Protein AF-0000000085897951 (afdb_homodimer)

Foldseek 3Di:
DDPPPPPPDDPDPVVPPVVVVVVVVVVVVPVVPVPQPLLLVLLLVLLVVLLVCLQVLHALQCVVVPVLVVVLVVCCVPPNNVRSVSSVSRDRHRVSSVVSLLLLLVLLLLVVLVQQVVFQAKEKEWEWDAAPLRWIKIWMWMWTDGPLDIDIATNWIDTQDDDLAQQSNLVVVVCSCVVSVHALQRYQEYEYQCPCRQPPCCGHVVNVSCVRHVNYYYAHAVLNLLLVLLPDADPVLVVLQVLLLVLQCVQVVDPVSLQVLLVLCVVVPQPDRGAAHADSVDSLRSLRRLLRCLSCLVSSLVSCVVVVHPCNVLSVDLVSSLSSLQSNLVSVLSNVLSVVQADPLHFQVVNLVSLVVVLVVLVVCLVVLVVVDNVSSPSSVVSCVVVVDDSVVCSVVSNVRSVVSSVSSCVSPPPPVCLQCVCLVPLLDPPSCVNDDPLLVVLSVVQNPDPVLVVVCVVDDSSSSLSVCCVVRVVNSVVSNSNGNYDNRSNLVVVLVVSSNSNDDPVRPPDPCTSSSNSNGGPDGRPSVVVSVVCVVPVDD/DDDDDPPPDPPDVVVVVVVVVVVVVVVVVPVVPVPQPLLLVLLLVLLVVLLVCLQVLHALQCVVVPVLVVVLVVCCVPPNNVRSVSSVSRDRHRVSSVVSLLLLLVLLLVVVLVQQVVFQAKEKEWEWDAAPLRWIKIWMWMWTDGPLDIDIATNWIDTQDDDLAQQSNLVVVVCSCVVSVHALQRYQEYEYQCPCRQPPCCGHVVNVSCVRHVNYYYAHAVLNLLLVLLPDADPVLVVLQVLLLVLQCVQVVDPVSLQVLLVLCVVVPQPDRGAAHADSVDSLRSLRRLLRCLSCLVSSLVSCVVVVHPCNVLSVDLLSSLSSLQSNLVSVLSNVLSVVQADPLHFQVVNLVSLVVVLVVLVVCLVVLVVVDNVSRPSSVVSCVVVVDDSVSCSVVSNVRSVVSSVSSCVSPPDPVCLQCVCLVPLLDPPSCVNDDPLLVVLSVVQNPDPVLVVVPVVDDSSSSLSVCCVVRVVNSVVSNSRGNYDNRSNLVVVLVVSSNSNDDPVRPPDPCTSSSNSNGGPDGRPSVVVSVVCVVPPDD

Sequence (1082 aa):
GTPTKESGNLDERAVFSMSGKEEHLTRQSATFVRQATVPERALRASFLASFHIARAKKSHTIGEDLILPATKDIVKELLGEEAAKKIDAVQLSDNTVSRRIGDMAEDVSAQLLDQVRASEYFALQLDESTDVANAAELLVYIRFISQEMFVEEILFCKALESRTTGKEIFQVLDEYINSNGLDWSRCVGVCSDGAAAMTGKNSGVTALIKQKAPNAAFTHCMLHREALVAKRLDDELNQVLPDVIHVVNLIKARPLKHRLFAILCKEMGARFDGLLLHSNVRWLSRGAVLNRVYELRREVAEFLLSEKHQLADRFTNEAWILKLAYMADIFCHLNVLNQSMQGRDTYIVHMQDKVHAFSLKIMLWSNKLKEGITEMFQLLHQELLSSGGELDTISSLIQSHLEHLQGYFREYFPDIDSTHLNWVRNPFAPDVGSCLDLKSQEELIEMTSSWDLKMKFETLSLSNYWMYVRNDFPILAESALKFLLPFATTYLCESGFSTLKVLKTKHRARLNVESDMRVALTDIKPRLDKLCRSHQAHPSHGTPTKESGNLDERAVFSMSGKEEHLTRQSATFVRQATVPERALRASFLASFHIARAKKSHTIGEDLILPATKDIVKELLGEEAAKKIDAVQLSDNTVSRRIGDMAEDVSAQLLDQVRASEYFALQLDESTDVANAAELLVYIRFISQEMFVEEILFCKALESRTTGKEIFQVLDEYINSNGLDWSRCVGVCSDGAAAMTGKNSGVTALIKQKAPNAAFTHCMLHREALVAKRLDDELNQVLPDVIHVVNLIKARPLKHRLFAILCKEMGARFDGLLLHSNVRWLSRGAVLNRVYELRREVAEFLLSEKHQLADRFTNEAWILKLAYMADIFCHLNVLNQSMQGRDTYIVHMQDKVHAFSLKIMLWSNKLKEGITEMFQLLHQELLSSGGELDTISSLIQSHLEHLQGYFREYFPDIDSTHLNWVRNPFAPDVGSCLDLKSQEELIEMTSSWDLKMKFETLSLSNYWMYVRNDFPILAESALKFLLPFATTYLCESGFSTLKVLKTKHRARLNVESDMRVALTDIKPRLDKLCRSHQAHPSH

Radius of gyration: 38.98 Å; Cα contacts (8 Å, |Δi|>4): 1505; chains: 2; bounding box: 121×110×122 Å

Solvent-accessible surface area (backbone atoms only — not comparable to full-atom values): 57766 Å² total; per-residue (Å²): 136,83,85,81,80,85,77,76,79,75,75,72,68,69,68,62,63,58,55,55,50,50,52,47,53,56,56,64,56,54,74,71,69,72,71,72,48,69,68,54,24,22,50,51,23,29,46,52,36,27,51,43,36,30,54,64,45,50,66,47,51,43,34,57,68,38,43,49,57,32,38,34,48,36,35,28,52,69,65,30,65,71,55,23,58,60,52,70,63,41,62,31,44,43,67,52,27,49,50,43,34,42,52,39,24,51,49,33,51,53,53,48,49,53,47,52,64,71,20,79,44,34,15,31,28,42,44,74,47,68,46,84,70,36,44,37,35,38,33,32,36,34,30,32,47,51,94,74,35,83,42,77,42,71,69,50,47,44,74,46,77,58,65,81,40,13,59,51,52,38,48,55,53,50,50,50,37,57,74,68,67,48,61,50,79,32,30,40,12,40,13,30,73,57,49,62,38,42,53,27,79,78,54,3,28,52,41,56,44,37,74,60,16,71,75,34,44,78,35,62,14,48,62,52,44,52,45,55,45,68,67,64,62,52,71,78,61,51,52,52,55,57,51,50,52,49,52,42,45,62,34,62,72,36,42,63,47,36,30,48,50,22,51,50,17,54,74,70,63,46,93,57,55,72,81,55,79,75,44,94,84,44,82,54,26,61,25,52,29,39,40,48,47,60,76,39,35,66,56,50,29,52,49,27,52,75,66,67,41,80,67,27,58,48,64,71,31,65,69,52,46,46,51,47,26,41,50,21,34,54,32,43,54,49,39,52,54,51,57,68,67,51,67,77,94,55,34,48,69,61,46,49,49,54,52,48,53,50,51,50,47,48,52,51,51,49,55,37,43,75,73,68,47,46,71,90,33,53,55,32,38,51,47,36,67,70,69,63,53,63,62,74,78,48,46,65,58,52,45,51,46,48,52,48,50,49,51,40,48,48,66,67,52,53,79,58,74,48,70,75,48,36,32,66,77,38,63,76,46,82,85,37,51,75,83,47,53,70,70,46,34,53,47,46,52,57,50,59,69,33,68,67,54,53,55,45,54,75,73,39,55,73,69,49,35,42,48,67,42,28,82,85,35,46,70,55,21,49,54,39,49,54,64,50,52,26,42,36,44,44,46,66,44,53,54,47,50,55,50,46,55,60,54,36,36,88,93,36,49,82,61,76,53,40,35,48,49,45,52,41,66,42,88,66,74,56,62,59,70,62,53,50,54,53,40,70,72,50,64,83,123,135,87,87,83,87,77,80,73,84,70,75,72,68,65,65,62,61,57,55,54,50,50,50,47,52,55,56,63,54,54,74,72,68,71,74,70,50,70,68,55,24,23,49,50,22,30,46,51,37,30,51,43,35,30,54,65,43,51,66,48,52,42,35,57,68,37,42,48,56,33,37,34,48,35,35,28,51,69,65,30,65,71,56,24,58,59,53,70,64,41,60,31,43,43,68,51,28,49,51,43,35,40,53,38,24,51,48,34,50,51,52,49,49,53,46,52,64,70,21,79,43,35,15,31,28,41,44,73,48,67,48,86,69,36,44,37,34,39,32,32,35,35,30,31,47,51,93,74,34,82,42,77,41,72,69,50,49,44,74,45,78,58,64,82,41,13,60,52,53,39,48,55,52,50,51,51,37,56,75,68,67,48,61,51,79,32,32,40,12,40,12,30,73,55,47,62,38,41,52,26,80,78,54,3,27,53,42,54,45,37,75,60,17,71,74,34,43,75,34,62,12,47,62,50,44,51,45,55,46,70,66,65,62,52,70,78,61,51,52,51,54,57,52,50,53,48,53,44,45,61,33,62,71,34,41,62,46,36,30,48,51,22,50,49,17,54,76,71,64,46,94,56,54,72,82,54,81,75,42,94,83,44,81,53,26,60,25,51,30,40,41,47,47,60,76,38,35,65,56,49,28,53,50,27,52,75,67,68,40,80,66,26,57,49,64,71,31,65,69,51,46,46,51,47,26,41,48,20,34,56,31,44,53,50,39,52,54,52,58,69,67,54,65,77,94,54,35,48,68,61,46,48,49,52,52,48,51,47,50,51,47,48,52,49,52,49,54,37,42,76,73,70,48,48,73,91,33,54,55,32,36,51,46,36,67,71,70,62,52,63,62,75,78,49,46,64,58,52,45,52,47,50,52,48,50,50,50,40,47,49,66,67,52,54,78,59,74,48,71,73,48,37,32,67,76,38,63,76,46,83,83,36,51,76,82,48,55,69,69,47,34,52,47,44,52,57,51,59,68,33,68,68,54,53,56,46,53,75,72,38,55,72,69,49,35,40,49,69,41,28,83,85,35,45,69,54,22,49,54,40,48,53,64,49,52,25,42,33,45,45,47,66,44,54,54,47,49,54,50,46,54,61,53,36,35,88,94,38,49,82,61,76,55,40,36,48,50,44,53,42,67,43,88,66,75,56,62,58,70,62,54,49,54,55,40,71,72,50,64,82,124

pLDDT: mean 86.29, std 16.41, range [22.14, 98.19]

Secondary structure (DSSP, 8-state):
--------GGGGGHHHHHHHHHHHHHHHS--------HHHHHHHHHHHHHHHHHHTT--TTHIIIIIHHHHHHHHHHHH-HHHHHHHTTS---HHHHHHHHHHHHHHHHHHHHHHHHHSS-EEEEEEEEE-TTS-EEEEEEEEEEETTEEEEEEEEEEEE-S---HHHHHHHHHHHHHHTT--GGGEEEEEE---HHHH-TTTSHHHHHHHH-TTPEEEE-HHHHHHHHHH---HHHHTHHHHHHHHHHHHHSSHHHHHHHHHHHHHTT-S-S------SS-TTHHHHHHHHHHHTHHHHHHHHHHHT-GGGGGGG-HHHHHHHHHHHHHHHHHHHHHHHT-SSS--HHHHHHHHHHHHHHHHHHHHHHHTT--TTSHHHHHHHHHH---THHHHHHHHHHHHHHHHHHHHHS----GGGGHHHH-TTSTT-STTS-HHHHHHHHHHHT-HHHHHHHHHS-HHHHHHHTTTTSHHHHHHHHHHHSS-S--HHHHHHHHHHHHHS-GGGTT--HHHHHHHHH--SPP-HHHHHHHHHHS---/------GGGGGGGHHHHHHHHHHHHHHHS--------HHHHHHHHHHHHHHHHHHTT--TTHIIIIIHHHHHHHHHHHH-HHHHHHHTTS---HHHHHHHHHHHHHHHHHHHHHHHHHSS-EEEEEEEEE-TTS-EEEEEEEEEEETTEEEEEEEEEEEE-S---HHHHHHHHHHHHHHTT--GGGEEEEEE---HHHH-TTTSHHHHHHHH-TTPEEEE-HHHHHHHHHH---HHHHTHHHHHHHHHHHHHSSHHHHHHHHHHHHHTT-S-S------SS-TTHHHHHHHHHHHTHHHHHHHHHHTT-GGGGGGG-HHHHHHHHHHHHHHHHHHHHHHHT-SSS--HHHHHHHHHHHHHHHHHHHHHHHTT--TTSHHHHHHHHHH---THHHHHHHHHHHHHHHHHHHHHS----GGGGHHHH-TTSTT-STTS-HHHHHHHHHHHT-HHHHHHHHHS-HHHHHHHTTTTSHHHHHHHHHHHSS-S--HHHHHHHHHHHHHS-GGGTT--HHHHHHHHH--SPP-HHHHHHHHHHS---

Organism: NCBI:txid630221

Nearest PDB structures (foldseek):
  4d1q-assembly1_A-2  TM=6.080E-01  e=6.959E-11  Musca domestica
  8sjd-assembly1_A  TM=5.814E-01  e=1.360E-09  Musca domestica
  7m5o-assembly1_A  TM=1.680E-01  e=1.830E+00  Biggievirus Mos11
  5i6r-assembly1_A-2  TM=1.089E-01  e=6.541E+00  Homo sapiens
  4d1q-assembly1_A-2  TM=6.102E-01  e=6.130E-11  Musca domestica

InterPro domains:
  IPR012337 Ribonuclease H-like superfamily [SSF53098] (115-514)

Structure (mmCIF, N/CA/C/O backbone):
data_AF-0000000085897951-model_v1
#
loop_
_entity.id
_entity.type
_entity.pdbx_description
1 polymer 'DUF4371 domain-containing protein'
#
loop_
_atom_site.group_PDB
_atom_site.id
_atom_site.type_symbol
_atom_site.label_atom_id
_atom_site.label_alt_id
_atom_site.label_comp_id
_atom_site.label_asym_id
_atom_site.label_entity_id
_atom_site.label_seq_id
_atom_site.pdbx_PDB_ins_code
_atom_site.Cartn_x
_atom_site.Cartn_y
_atom_site.Cartn_z
_atom_site.occupancy
_atom_site.B_iso_or_equiv
_atom_site.auth_seq_id
_atom_site.auth_comp_id
_atom_site.auth_asym_id
_atom_site.auth_atom_id
_atom_site.pdbx_PDB_model_num
ATOM 1 N N . GLY A 1 1 ? 86.5 49.688 51.375 1 22.84 1 GLY A N 1
ATOM 2 C CA . GLY A 1 1 ? 85.812 50.25 50.219 1 22.84 1 GLY A CA 1
ATOM 3 C C . GLY A 1 1 ? 84.938 49.25 49.469 1 22.84 1 GLY A C 1
ATOM 4 O O . GLY A 1 1 ? 85.375 48.125 49.25 1 22.84 1 GLY A O 1
ATOM 5 N N . THR A 1 2 ? 83.562 49.219 49.625 1 26.77 2 THR A N 1
ATOM 6 C CA . THR A 1 2 ? 82.5 48.25 49.562 1 26.77 2 THR A CA 1
ATOM 7 C C . THR A 1 2 ? 82.188 47.938 48.125 1 26.77 2 THR A C 1
ATOM 9 O O . THR A 1 2 ? 81.812 48.844 47.344 1 26.77 2 THR A O 1
ATOM 12 N N . PRO A 1 3 ? 82.75 46.875 47.438 1 27.55 3 PRO A N 1
ATOM 13 C CA . PRO A 1 3 ? 82.688 46.594 46 1 27.55 3 PRO A CA 1
ATOM 14 C C . PRO A 1 3 ? 81.25 46.375 45.469 1 27.55 3 PRO A C 1
ATOM 16 O O . PRO A 1 3 ? 80.438 45.719 46.156 1 27.55 3 PRO A O 1
ATOM 19 N N . THR A 1 4 ? 80.5 47.281 44.781 1 22.14 4 THR A N 1
ATOM 20 C CA . THR A 1 4 ? 79.188 47.5 44.219 1 22.14 4 THR A CA 1
ATOM 21 C C . THR A 1 4 ? 78.875 46.562 43.062 1 22.14 4 THR A C 1
ATOM 23 O O . THR A 1 4 ? 79.5 46.75 41.969 1 22.14 4 THR A O 1
ATOM 26 N N . LYS A 1 5 ? 78.625 45.188 43.312 1 25.48 5 LYS A N 1
ATOM 27 C CA . LYS A 1 5 ? 78.562 44.094 42.344 1 25.48 5 LYS A CA 1
ATOM 28 C C . LYS A 1 5 ? 77.438 44.312 41.375 1 25.48 5 LYS A C 1
ATOM 30 O O . LYS A 1 5 ? 76.312 44.562 41.781 1 25.48 5 LYS A O 1
ATOM 35 N N . GLU A 1 6 ? 77.625 44.656 40.031 1 24.12 6 GLU A N 1
ATOM 36 C CA . GLU A 1 6 ? 76.875 45.062 38.844 1 24.12 6 GLU A CA 1
ATOM 37 C C . GLU A 1 6 ? 75.938 43.969 38.406 1 24.12 6 GLU A C 1
ATOM 39 O O . GLU A 1 6 ? 76.312 43.125 37.594 1 24.12 6 GLU A O 1
ATOM 44 N N . SER A 1 7 ? 75.25 43.156 39.25 1 27 7 SER A N 1
ATOM 45 C CA . SER A 1 7 ? 74.625 41.875 38.844 1 27 7 SER A CA 1
ATOM 46 C C . SER A 1 7 ? 73.375 42.094 37.969 1 27 7 SER A C 1
ATOM 48 O O . SER A 1 7 ? 72.625 41.156 37.719 1 27 7 SER A O 1
ATOM 50 N N . GLY A 1 8 ? 73 43.344 37.5 1 25.41 8 GLY A N 1
ATOM 51 C CA . GLY A 1 8 ? 71.625 43.531 37.219 1 25.41 8 GLY A CA 1
ATOM 52 C C . GLY A 1 8 ? 71.125 42.812 35.969 1 25.41 8 GLY A C 1
ATOM 53 O O . GLY A 1 8 ? 70 42.312 35.906 1 25.41 8 GLY A O 1
ATOM 54 N N . ASN A 1 9 ? 71.688 42.906 34.719 1 24.69 9 ASN A N 1
ATOM 55 C CA . ASN A 1 9 ? 70.938 43.188 33.5 1 24.69 9 ASN A CA 1
ATOM 56 C C . ASN A 1 9 ? 70.5 41.906 32.812 1 24.69 9 ASN A C 1
ATOM 58 O O . ASN A 1 9 ? 70.125 41.906 31.672 1 24.69 9 ASN A O 1
ATOM 62 N N . LEU A 1 10 ? 71 40.719 33.125 1 28.03 10 LEU A N 1
ATOM 63 C CA . LEU A 1 10 ? 71.062 39.781 32 1 28.03 10 LEU A CA 1
ATOM 64 C C . LEU A 1 10 ? 69.688 39.219 31.703 1 28.03 10 LEU A C 1
ATOM 66 O O . LEU A 1 10 ? 69.5 38.438 30.766 1 28.03 10 LEU A O 1
ATOM 70 N N . ASP A 1 11 ? 68.625 39.281 32.562 1 25.16 11 ASP A N 1
ATOM 71 C CA . ASP A 1 11 ? 67.625 38.219 32.562 1 25.16 11 ASP A CA 1
ATOM 72 C C . ASP A 1 11 ? 66.625 38.406 31.422 1 25.16 11 ASP A C 1
ATOM 74 O O . ASP A 1 11 ? 65.75 37.531 31.219 1 25.16 11 ASP A O 1
ATOM 78 N N . GLU A 1 12 ? 66.438 39.5 30.672 1 25.73 12 GLU A N 1
ATOM 79 C CA . GLU A 1 12 ? 65.188 39.688 29.938 1 25.73 12 GLU A CA 1
ATOM 80 C C . GLU A 1 12 ? 65.25 38.969 28.594 1 25.73 12 GLU A C 1
ATOM 82 O O . GLU A 1 12 ? 64.25 38.906 27.875 1 25.73 12 GLU A O 1
ATOM 87 N N . ARG A 1 13 ? 66.438 38.594 27.984 1 29.3 13 ARG A N 1
ATOM 88 C CA . ARG A 1 13 ? 66.438 38.188 26.594 1 29.3 13 ARG A CA 1
ATOM 89 C C . ARG A 1 13 ? 65.875 36.781 26.438 1 29.3 13 ARG A C 1
ATOM 91 O O . ARG A 1 13 ? 65.75 36.25 25.328 1 29.3 13 ARG A O 1
ATOM 98 N N . ALA A 1 14 ? 65.938 36 27.469 1 28.94 14 ALA A N 1
ATOM 99 C CA . ALA A 1 14 ? 65.688 34.594 27.219 1 28.94 14 ALA A CA 1
ATOM 100 C C . ALA A 1 14 ? 64.188 34.375 26.969 1 28.94 14 ALA A C 1
ATOM 102 O O . ALA A 1 14 ? 63.75 33.312 26.516 1 28.94 14 ALA A O 1
ATOM 103 N N . VAL A 1 15 ? 63.281 35.344 27.453 1 32.97 15 VAL A N 1
ATOM 104 C CA . VAL A 1 15 ? 61.844 35.031 27.359 1 32.97 15 VAL A CA 1
ATOM 105 C C . VAL A 1 15 ? 61.406 35.094 25.906 1 32.97 15 VAL A C 1
ATOM 107 O O . VAL A 1 15 ? 60.375 34.5 25.547 1 32.97 15 VAL A O 1
ATOM 110 N N . PHE A 1 16 ? 62.188 35.844 25.031 1 31.7 16 PHE A N 1
ATOM 111 C CA . PHE A 1 16 ? 61.562 36.062 23.734 1 31.7 16 PHE A CA 1
ATOM 112 C C . PHE A 1 16 ? 61.688 34.844 22.844 1 31.7 16 PHE A C 1
ATOM 114 O O . PHE A 1 16 ? 60.812 34.594 22 1 31.7 16 PHE A O 1
ATOM 121 N N . SER A 1 17 ? 62.844 34.094 23 1 35.22 17 SER A N 1
ATOM 122 C CA . SER A 1 17 ? 63.031 33.094 21.953 1 35.22 17 SER A CA 1
ATOM 123 C C . SER A 1 17 ? 62.062 31.938 22.109 1 35.22 17 SER A C 1
ATOM 125 O O . SER A 1 17 ? 61.844 31.172 21.172 1 35.22 17 SER A O 1
ATOM 127 N N . MET A 1 18 ? 61.656 31.672 23.391 1 34.88 18 MET A N 1
ATOM 128 C CA . MET A 1 18 ? 60.844 30.469 23.531 1 34.88 18 MET A CA 1
ATOM 129 C C . MET A 1 18 ? 59.469 30.672 22.922 1 34.88 18 MET A C 1
ATOM 131 O O . MET A 1 18 ? 58.75 29.703 22.672 1 34.88 18 MET A O 1
ATOM 135 N N . SER A 1 19 ? 59 31.922 22.766 1 38.25 19 SER A N 1
ATOM 136 C CA . SER A 1 19 ? 57.656 32.094 22.234 1 38.25 19 SER A CA 1
ATOM 137 C C . SER A 1 19 ? 57.562 31.734 20.766 1 38.25 19 SER A C 1
ATOM 139 O O . SER A 1 19 ? 56.531 31.281 20.281 1 38.25 19 SER A O 1
ATOM 141 N N . GLY A 1 20 ? 58.688 31.938 20.031 1 35.41 20 GLY A N 1
ATOM 142 C CA . GLY A 1 20 ? 58.562 31.625 18.625 1 35.41 20 GLY A CA 1
ATOM 143 C C . GLY A 1 20 ? 58.5 30.125 18.359 1 35.41 20 GLY A C 1
ATOM 144 O O . GLY A 1 20 ? 57.938 29.703 17.344 1 35.41 20 GLY A O 1
ATOM 145 N N . LYS A 1 21 ? 59.312 29.359 19.094 1 37.81 21 LYS A N 1
ATOM 146 C CA . LYS A 1 21 ? 59.281 27.922 18.844 1 37.81 21 LYS A CA 1
ATOM 147 C C . LYS A 1 21 ? 57.938 27.312 19.25 1 37.81 21 LYS A C 1
ATOM 149 O O . LYS A 1 21 ? 57.531 26.281 18.719 1 37.81 21 LYS A O 1
ATOM 154 N N . GLU A 1 22 ? 57.375 27.891 20.422 1 35.97 22 GLU A N 1
ATOM 155 C CA . GLU A 1 22 ? 56.062 27.344 20.719 1 35.97 22 GLU A CA 1
ATOM 156 C C . GLU A 1 22 ? 55.094 27.609 19.578 1 35.97 22 GLU A C 1
ATOM 158 O O . GLU A 1 22 ? 54.25 26.766 19.266 1 35.97 22 GLU A O 1
ATOM 163 N N . GLU A 1 23 ? 55.219 28.844 18.953 1 38.91 23 GLU A N 1
ATOM 164 C CA . GLU A 1 23 ? 54.312 29.062 17.828 1 38.91 23 GLU A CA 1
ATOM 165 C C . GLU A 1 23 ? 54.625 28.094 16.688 1 38.91 23 GLU A C 1
ATOM 167 O O . GLU A 1 23 ? 53.719 27.641 15.992 1 38.91 23 GLU A O 1
ATOM 172 N N . HIS A 1 24 ? 56 27.938 16.406 1 38.59 24 HIS A N 1
ATOM 173 C CA . HIS A 1 24 ? 56.281 27 15.312 1 38.59 24 HIS A CA 1
ATOM 174 C C . HIS A 1 24 ? 55.844 25.594 15.664 1 38.59 24 HIS A C 1
ATOM 176 O O . HIS A 1 24 ? 55.406 24.844 14.797 1 38.59 24 HIS A O 1
ATOM 182 N N . LEU A 1 25 ? 56.219 25.062 16.922 1 38.94 25 LEU A N 1
ATOM 183 C CA . LEU A 1 25 ? 55.719 23.719 17.234 1 38.94 25 LEU A CA 1
ATOM 184 C C . LEU A 1 25 ? 54.219 23.688 17.25 1 38.94 25 LEU A C 1
ATOM 186 O O . LEU A 1 25 ? 53.594 22.656 16.906 1 38.94 25 LEU A O 1
ATOM 190 N N . THR A 1 26 ? 53.5 24.781 17.703 1 32.53 26 THR A N 1
ATOM 191 C CA . THR A 1 26 ? 52.062 24.719 17.578 1 32.53 26 THR A CA 1
ATOM 192 C C . THR A 1 26 ? 51.656 24.703 16.109 1 32.53 26 THR A C 1
ATOM 194 O O . THR A 1 26 ? 50.562 24.25 15.773 1 32.53 26 THR A O 1
ATOM 197 N N . ARG A 1 27 ? 52.406 25.375 15.234 1 33.41 27 ARG A N 1
ATOM 198 C CA . ARG A 1 27 ? 52 25.266 13.836 1 33.41 27 ARG A CA 1
ATOM 199 C C . ARG A 1 27 ? 52.281 23.875 13.289 1 33.41 27 ARG A C 1
ATOM 201 O O . ARG A 1 27 ? 51.625 23.438 12.336 1 33.41 27 ARG A O 1
ATOM 208 N N . GLN A 1 28 ? 53.562 23.391 13.523 1 35.69 28 GLN A N 1
ATOM 209 C CA . GLN A 1 28 ? 53.719 22.031 13 1 35.69 28 GLN A CA 1
ATOM 210 C C . GLN A 1 28 ? 52.75 21.062 13.688 1 35.69 28 GLN A C 1
ATOM 212 O O . GLN A 1 28 ? 52.812 19.859 13.438 1 35.69 28 GLN A O 1
ATOM 217 N N . SER A 1 29 ? 52.25 21.266 14.922 1 34.47 29 SER A N 1
ATOM 218 C CA . SER A 1 29 ? 51.188 20.359 15.281 1 34.47 29 SER A CA 1
ATOM 219 C C . SER A 1 29 ? 50.156 20.266 14.164 1 34.47 29 SER A C 1
ATOM 221 O O . SER A 1 29 ? 49.219 21.094 14.086 1 34.47 29 SER A O 1
ATOM 223 N N . ALA A 1 30 ? 50.594 20.203 12.961 1 33.25 30 ALA A N 1
ATOM 224 C CA . ALA A 1 30 ? 49.719 19.734 11.867 1 33.25 30 ALA A CA 1
ATOM 225 C C . ALA A 1 30 ? 48.688 18.75 12.367 1 33.25 30 ALA A C 1
ATOM 227 O O . ALA A 1 30 ? 49.031 17.781 13.055 1 33.25 30 ALA A O 1
ATOM 228 N N . THR A 1 31 ? 47.5 19.234 12.602 1 36.06 31 THR A N 1
ATOM 229 C CA . THR A 1 31 ? 46.344 18.391 12.805 1 36.06 31 THR A CA 1
ATOM 230 C C . THR A 1 31 ? 46.5 17.078 12.039 1 36.06 31 THR A C 1
ATOM 232 O O . THR A 1 31 ? 46.594 17.062 10.812 1 36.06 31 THR A O 1
ATOM 235 N N . PHE A 1 32 ? 47.469 16.234 12.32 1 35.47 32 PHE A N 1
ATOM 236 C CA . PHE A 1 32 ? 47.312 14.867 11.836 1 35.47 32 PHE A CA 1
ATOM 237 C C . PHE A 1 32 ? 45.844 14.547 11.586 1 35.47 32 PHE A C 1
ATOM 239 O O . PHE A 1 32 ? 45.062 14.391 12.531 1 35.47 32 PHE A O 1
ATOM 246 N N . VAL A 1 33 ? 45.219 15.18 10.711 1 38.28 33 VAL A N 1
ATOM 247 C CA . VAL A 1 33 ? 43.938 14.68 10.25 1 38.28 33 VAL A CA 1
ATOM 248 C C . VAL A 1 33 ? 44 13.164 10.094 1 38.28 33 VAL A C 1
ATOM 250 O O . VAL A 1 33 ? 44.719 12.648 9.242 1 38.28 33 VAL A O 1
ATOM 253 N N . ARG A 1 34 ? 44.156 12.367 11.164 1 42.88 34 ARG A N 1
ATOM 254 C CA . ARG A 1 34 ? 44 10.922 11.102 1 42.88 34 ARG A CA 1
ATOM 255 C C . ARG A 1 34 ? 43.125 10.5 9.93 1 42.88 34 ARG A C 1
ATOM 257 O O . ARG A 1 34 ? 42 10.969 9.797 1 42.88 34 ARG A O 1
ATOM 264 N N . GLN A 1 35 ? 43.781 10.18 8.828 1 51 35 GLN A N 1
ATOM 265 C CA . GLN A 1 35 ? 43.062 9.602 7.707 1 51 35 GLN A CA 1
ATOM 266 C C . GLN A 1 35 ? 42.125 8.477 8.164 1 51 35 GLN A C 1
ATOM 268 O O . GLN A 1 35 ? 42.562 7.531 8.828 1 51 35 GLN A O 1
ATOM 273 N N . ALA A 1 36 ? 40.938 8.742 8.266 1 58.44 36 ALA A N 1
ATOM 274 C CA . ALA A 1 36 ? 39.938 7.75 8.672 1 58.44 36 ALA A CA 1
ATOM 275 C C . ALA A 1 36 ? 40.188 6.406 7.992 1 58.44 36 ALA A C 1
ATOM 277 O O . ALA A 1 36 ? 40.531 6.359 6.805 1 58.44 36 ALA A O 1
ATOM 278 N N . THR A 1 37 ? 40.406 5.293 8.812 1 74.06 37 THR A N 1
ATOM 279 C CA . THR A 1 37 ? 40.562 3.939 8.297 1 74.06 37 THR A CA 1
ATOM 280 C C . THR A 1 37 ? 39.344 3.521 7.48 1 74.06 37 THR A C 1
ATOM 282 O O . THR A 1 37 ? 38.312 4.188 7.523 1 74.06 37 THR A O 1
ATOM 285 N N . VAL A 1 38 ? 39.531 2.607 6.691 1 72.69 38 VAL A N 1
ATOM 286 C CA . VAL A 1 38 ? 38.5 2.09 5.809 1 72.69 38 VAL A CA 1
ATOM 287 C C . VAL A 1 38 ? 37.25 1.702 6.633 1 72.69 38 VAL A C 1
ATOM 289 O O . VAL A 1 38 ? 36.125 2.066 6.289 1 72.69 38 VAL A O 1
ATOM 292 N N . PRO A 1 39 ? 37.531 1.177 7.797 1 80.94 39 PRO A N 1
ATOM 293 C CA . PRO A 1 39 ? 36.344 0.815 8.578 1 80.94 39 PRO A CA 1
ATOM 294 C C . PRO A 1 39 ? 35.594 2.033 9.102 1 80.94 39 PRO A C 1
ATOM 296 O O . PRO A 1 39 ? 34.344 2.014 9.18 1 80.94 39 PRO A O 1
ATOM 299 N N . GLU A 1 40 ? 36.344 3.062 9.391 1 86.31 40 GLU A N 1
ATOM 300 C CA . GLU A 1 40 ? 35.719 4.277 9.875 1 86.31 40 GLU A CA 1
ATOM 301 C C . GLU A 1 40 ? 34.906 4.961 8.773 1 86.31 40 GLU A C 1
ATOM 303 O O . GLU A 1 40 ? 33.812 5.453 9.016 1 86.31 40 GLU A O 1
ATOM 308 N N . ARG A 1 41 ? 35.5 4.926 7.613 1 90.19 41 ARG A N 1
ATOM 309 C CA . ARG A 1 41 ? 34.812 5.535 6.477 1 90.19 41 ARG A CA 1
ATOM 310 C C . ARG A 1 41 ? 33.562 4.723 6.07 1 90.19 41 ARG A C 1
ATOM 312 O O . ARG A 1 41 ? 32.562 5.289 5.684 1 90.19 41 ARG A O 1
ATOM 319 N N . ALA A 1 42 ? 33.688 3.449 6.191 1 93.88 42 ALA A N 1
ATOM 320 C CA . ALA A 1 42 ? 32.594 2.568 5.879 1 93.88 42 ALA A CA 1
ATOM 321 C C . ALA A 1 42 ? 31.438 2.766 6.863 1 93.88 42 ALA A C 1
ATOM 323 O O . ALA A 1 42 ? 30.266 2.691 6.484 1 93.88 42 ALA A O 1
ATOM 324 N N . LEU A 1 43 ? 31.828 2.955 8.094 1 94.62 43 LEU A N 1
ATOM 325 C CA . LEU A 1 43 ? 30.812 3.201 9.117 1 94.62 43 LEU A CA 1
ATOM 326 C C . LEU A 1 43 ? 30.047 4.492 8.828 1 94.62 43 LEU A C 1
ATOM 328 O O . LEU A 1 43 ? 28.828 4.52 8.914 1 94.62 43 LEU A O 1
ATOM 332 N N . ARG A 1 44 ? 30.797 5.543 8.508 1 95.19 44 ARG A N 1
ATOM 333 C CA . ARG A 1 44 ? 30.172 6.82 8.18 1 95.19 44 ARG A CA 1
ATOM 334 C C . ARG A 1 44 ? 29.297 6.695 6.945 1 95.19 44 ARG A C 1
ATOM 336 O O . ARG A 1 44 ? 28.203 7.27 6.898 1 95.19 44 ARG A O 1
ATOM 343 N N . ALA A 1 45 ? 29.734 5.949 5.961 1 96.19 45 ALA A N 1
ATOM 344 C CA . ALA A 1 45 ? 28.953 5.695 4.762 1 96.19 45 ALA A CA 1
ATOM 345 C C . ALA A 1 45 ? 27.656 4.957 5.098 1 96.19 45 ALA A C 1
ATOM 347 O O . ALA A 1 45 ? 26.609 5.234 4.512 1 96.19 45 ALA A O 1
ATOM 348 N N . SER A 1 46 ? 27.75 4.027 6 1 96.88 46 SER A N 1
ATOM 349 C CA . SER A 1 46 ? 26.594 3.268 6.445 1 96.88 46 SER A CA 1
ATOM 350 C C . SER A 1 46 ? 25.547 4.18 7.09 1 96.88 46 SER A C 1
ATOM 352 O O . SER A 1 46 ? 24.344 4.039 6.836 1 96.88 46 SER A O 1
ATOM 354 N N . PHE A 1 47 ? 25.984 5.129 7.926 1 97.19 47 PHE A N 1
ATOM 355 C CA . PHE A 1 47 ? 25.094 6.09 8.562 1 97.19 47 PHE A CA 1
ATOM 356 C C . PHE A 1 47 ? 24.422 6.984 7.523 1 97.19 47 PHE A C 1
ATOM 358 O O . PHE A 1 47 ? 23.219 7.234 7.586 1 97.19 47 PHE A O 1
ATOM 365 N N . LEU A 1 48 ? 25.219 7.426 6.566 1 97.38 48 LEU A N 1
ATOM 366 C CA . LEU A 1 48 ? 24.703 8.328 5.547 1 97.38 48 LEU A CA 1
ATOM 367 C C . LEU A 1 48 ? 23.656 7.621 4.684 1 97.38 48 LEU A C 1
ATOM 369 O O . LEU A 1 48 ? 22.609 8.188 4.391 1 97.38 48 LEU A O 1
ATOM 373 N N . ALA A 1 49 ? 24 6.398 4.277 1 97.38 49 ALA A N 1
ATOM 374 C CA . ALA A 1 49 ? 23.047 5.629 3.484 1 97.38 49 ALA A CA 1
ATOM 375 C C . ALA A 1 49 ? 21.75 5.379 4.262 1 97.38 49 ALA A C 1
ATOM 377 O O . ALA A 1 49 ? 20.656 5.469 3.707 1 97.38 49 ALA A O 1
ATOM 378 N N . SER A 1 50 ? 21.906 5.055 5.52 1 97.81 50 SER A N 1
ATOM 379 C CA . SER A 1 50 ? 20.734 4.812 6.363 1 97.81 50 SER A CA 1
ATOM 380 C C . SER A 1 50 ? 19.906 6.078 6.531 1 97.81 50 SER A C 1
ATOM 382 O O . SER A 1 50 ? 18.672 6.012 6.609 1 97.81 50 SER A O 1
ATOM 384 N N . PHE A 1 51 ? 20.594 7.234 6.633 1 97.81 51 PHE A N 1
ATOM 385 C CA . PHE A 1 51 ? 19.906 8.523 6.711 1 97.81 51 PHE A CA 1
ATOM 386 C C . PHE A 1 51 ? 19.047 8.75 5.469 1 97.81 51 PHE A C 1
ATOM 388 O O . PHE A 1 51 ? 17.891 9.164 5.57 1 97.81 51 PHE A O 1
ATOM 395 N N . HIS A 1 52 ? 19.609 8.383 4.293 1 97.5 52 HIS A N 1
ATOM 396 C CA . HIS A 1 52 ? 18.875 8.523 3.039 1 97.5 52 HIS A CA 1
ATOM 397 C C . HIS A 1 52 ? 17.672 7.594 2.996 1 97.5 52 HIS A C 1
ATOM 399 O O . HIS A 1 52 ? 16.609 7.965 2.492 1 97.5 52 HIS A O 1
ATOM 405 N N . ILE A 1 53 ? 17.844 6.414 3.465 1 97.31 53 ILE A N 1
ATOM 406 C CA . ILE A 1 53 ? 16.766 5.43 3.475 1 97.31 53 ILE A CA 1
ATOM 407 C C . ILE A 1 53 ? 15.609 5.938 4.328 1 97.31 53 ILE A C 1
ATOM 409 O O . ILE A 1 53 ? 14.453 5.879 3.91 1 97.31 53 ILE A O 1
ATOM 413 N N . ALA A 1 54 ? 15.891 6.461 5.496 1 96.62 54 ALA A N 1
ATOM 414 C CA . ALA A 1 54 ? 14.867 6.984 6.395 1 96.62 54 ALA A CA 1
ATOM 415 C C . ALA A 1 54 ? 14.164 8.195 5.781 1 96.62 54 ALA A C 1
ATOM 417 O O . ALA A 1 54 ? 12.938 8.312 5.855 1 96.62 54 ALA A O 1
ATOM 418 N N . ARG A 1 55 ? 14.938 9.094 5.172 1 95.94 55 ARG A N 1
ATOM 419 C CA . ARG A 1 55 ? 14.391 10.305 4.578 1 95.94 55 ARG A CA 1
ATOM 420 C C . ARG A 1 55 ? 13.477 9.969 3.4 1 95.94 55 ARG A C 1
ATOM 422 O O . ARG A 1 55 ? 12.516 10.695 3.133 1 95.94 55 ARG A O 1
ATOM 429 N N . ALA A 1 56 ? 13.852 8.922 2.707 1 94.5 56 ALA A N 1
ATOM 430 C CA . ALA A 1 56 ? 13.055 8.492 1.558 1 94.5 56 ALA A CA 1
ATOM 431 C C . ALA A 1 56 ? 11.867 7.641 1.997 1 94.5 56 ALA A C 1
ATOM 433 O O . ALA A 1 56 ? 11.023 7.27 1.178 1 94.5 56 ALA A O 1
ATOM 434 N N . LYS A 1 57 ? 11.781 7.344 3.264 1 94.19 57 LYS A N 1
ATOM 435 C CA . LYS A 1 57 ? 10.672 6.605 3.857 1 94.19 57 LYS A CA 1
ATOM 436 C C . LYS A 1 57 ? 10.57 5.203 3.271 1 94.19 57 LYS A C 1
ATOM 438 O O . LYS A 1 57 ? 9.477 4.738 2.945 1 94.19 57 LYS A O 1
ATOM 443 N N . LYS A 1 58 ? 11.711 4.594 3.008 1 94.19 58 LYS A N 1
ATOM 444 C CA . LYS A 1 58 ? 11.727 3.244 2.451 1 94.19 58 LYS A CA 1
ATOM 445 C C . LYS A 1 58 ? 12.062 2.211 3.523 1 94.19 58 LYS A C 1
ATOM 447 O O . LYS A 1 58 ? 12.531 2.566 4.609 1 94.19 58 LYS A O 1
ATOM 452 N N . SER A 1 59 ? 11.773 0.952 3.258 1 93.94 59 SER A N 1
ATOM 453 C CA . SER A 1 59 ? 12.062 -0.134 4.188 1 93.94 59 SER A CA 1
ATOM 454 C C . SER A 1 59 ? 13.57 -0.287 4.41 1 93.94 59 SER A C 1
ATOM 456 O O . SER A 1 59 ? 14.367 0.079 3.547 1 93.94 59 SER A O 1
ATOM 458 N N . HIS A 1 60 ? 13.898 -0.874 5.527 1 95.25 60 HIS A N 1
ATOM 459 C CA . HIS A 1 60 ? 15.305 -1.034 5.902 1 95.25 60 HIS A CA 1
ATOM 460 C C . HIS A 1 60 ? 16 -2.037 4.992 1 95.25 60 HIS A C 1
ATOM 462 O O . HIS A 1 60 ? 17.219 -1.948 4.777 1 95.25 60 HIS A O 1
ATOM 468 N N . THR A 1 61 ? 15.273 -2.963 4.43 1 95 61 THR A N 1
ATOM 469 C CA . THR A 1 61 ? 15.852 -4.035 3.621 1 95 61 THR A CA 1
ATOM 470 C C . THR A 1 61 ? 16.375 -3.488 2.295 1 95 61 THR A C 1
ATOM 472 O O . THR A 1 61 ? 17.125 -4.168 1.592 1 95 61 THR A O 1
ATOM 475 N N . ILE A 1 62 ? 16.031 -2.291 1.959 1 95.81 62 ILE A N 1
ATOM 476 C CA . ILE A 1 62 ? 16.359 -1.725 0.657 1 95.81 62 ILE A CA 1
ATOM 477 C C . ILE A 1 62 ? 17.859 -1.53 0.549 1 95.81 62 ILE A C 1
ATOM 479 O O . ILE A 1 62 ? 18.422 -1.504 -0.554 1 95.81 62 ILE A O 1
ATOM 483 N N . GLY A 1 63 ? 18.531 -1.342 1.711 1 96.06 63 GLY A N 1
ATOM 484 C CA . GLY A 1 63 ? 19.969 -1.221 1.703 1 96.06 63 GLY A CA 1
ATOM 485 C C . GLY A 1 63 ? 20.672 -2.416 1.081 1 96.06 63 GLY A C 1
ATOM 486 O O . GLY A 1 63 ? 21.484 -2.264 0.168 1 96.06 63 GLY A O 1
ATOM 487 N N . GLU A 1 64 ? 20.25 -3.57 1.437 1 95.12 64 GLU A N 1
ATOM 488 C CA . GLU A 1 64 ? 20.875 -4.805 0.958 1 95.12 64 GLU A CA 1
ATOM 489 C C . GLU A 1 64 ? 20.281 -5.238 -0.377 1 95.12 64 GLU A C 1
ATOM 491 O O . GLU A 1 64 ? 20.984 -5.797 -1.225 1 95.12 64 GLU A O 1
ATOM 496 N N . ASP A 1 65 ? 19.062 -4.91 -0.541 1 94.25 65 ASP A N 1
ATOM 497 C CA . ASP A 1 65 ? 18.328 -5.457 -1.683 1 94.25 65 ASP A CA 1
ATOM 498 C C . ASP A 1 65 ? 18.562 -4.621 -2.938 1 94.25 65 ASP A C 1
ATOM 500 O O . ASP A 1 65 ? 18.484 -5.129 -4.055 1 94.25 65 ASP A O 1
ATOM 504 N N . LEU A 1 66 ? 18.828 -3.334 -2.742 1 96.5 66 LEU A N 1
ATOM 505 C CA . LEU A 1 66 ? 18.828 -2.479 -3.924 1 96.5 66 LEU A CA 1
ATOM 506 C C . LEU A 1 66 ? 20.031 -1.533 -3.904 1 96.5 66 LEU A C 1
ATOM 508 O O . LEU A 1 66 ? 20.797 -1.486 -4.863 1 96.5 66 LEU A O 1
ATOM 512 N N . ILE A 1 67 ? 20.266 -0.821 -2.801 1 97.12 67 ILE A N 1
ATOM 513 C CA . ILE A 1 67 ? 21.266 0.233 -2.766 1 97.12 67 ILE A CA 1
ATOM 514 C C . ILE A 1 67 ? 22.656 -0.373 -2.963 1 97.12 67 ILE A C 1
ATOM 516 O O . ILE A 1 67 ? 23.422 0.076 -3.82 1 97.12 67 ILE A O 1
ATOM 520 N N . LEU A 1 68 ? 23 -1.392 -2.232 1 96.69 68 LEU A N 1
ATOM 521 C CA . LEU A 1 68 ? 24.344 -1.966 -2.285 1 96.69 68 LEU A CA 1
ATOM 522 C C . LEU A 1 68 ? 24.609 -2.588 -3.65 1 96.69 68 LEU A C 1
ATOM 524 O O . LEU A 1 68 ? 25.625 -2.295 -4.281 1 96.69 68 LEU A O 1
ATOM 528 N N . PRO A 1 69 ? 23.688 -3.438 -4.129 1 96.44 69 PRO A N 1
ATOM 529 C CA . PRO A 1 69 ? 23.953 -4.012 -5.449 1 96.44 69 PRO A CA 1
ATOM 530 C C . PRO A 1 69 ? 24.047 -2.953 -6.547 1 96.44 69 PRO A C 1
ATOM 532 O O . PRO A 1 69 ? 24.906 -3.051 -7.43 1 96.44 69 PRO A O 1
ATOM 535 N N . ALA A 1 70 ? 23.203 -1.98 -6.547 1 96.94 70 ALA A N 1
ATOM 536 C CA . ALA A 1 70 ? 23.25 -0.913 -7.543 1 96.94 70 ALA A CA 1
ATOM 537 C C . ALA A 1 70 ? 24.531 -0.111 -7.434 1 96.94 70 ALA A C 1
ATOM 539 O O . ALA A 1 70 ? 25.172 0.209 -8.445 1 96.94 70 ALA A O 1
ATOM 540 N N . THR A 1 71 ? 24.891 0.21 -6.188 1 97.44 71 THR A N 1
ATOM 541 C CA . THR A 1 71 ? 26.109 0.969 -5.961 1 97.44 71 THR A CA 1
ATOM 542 C C . THR A 1 71 ? 27.328 0.187 -6.441 1 97.44 71 THR A C 1
ATOM 544 O O . THR A 1 71 ? 28.219 0.749 -7.082 1 97.44 71 THR A O 1
ATOM 547 N N . LYS A 1 72 ? 27.391 -1.05 -6.16 1 96.5 72 LYS A N 1
ATOM 548 C CA . LYS A 1 72 ? 28.5 -1.894 -6.57 1 96.5 72 LYS A CA 1
ATOM 549 C C . LYS A 1 72 ? 28.641 -1.932 -8.086 1 96.5 72 LYS A C 1
ATOM 551 O O . LYS A 1 72 ? 29.734 -1.803 -8.625 1 96.5 72 LYS A O 1
ATOM 556 N N . ASP A 1 73 ? 27.547 -2.104 -8.758 1 96.44 73 ASP A N 1
ATOM 557 C CA . ASP A 1 73 ? 27.562 -2.166 -10.211 1 96.44 73 ASP A CA 1
ATOM 558 C C . ASP A 1 73 ? 27.969 -0.826 -10.82 1 96.44 73 ASP A C 1
ATOM 560 O O . ASP A 1 73 ? 28.75 -0.786 -11.781 1 96.44 73 ASP A O 1
ATOM 564 N N . ILE A 1 74 ? 27.422 0.27 -10.258 1 96.25 74 ILE A N 1
ATOM 565 C CA . ILE A 1 74 ? 27.766 1.601 -10.75 1 96.25 74 ILE A CA 1
ATOM 566 C C . ILE A 1 74 ? 29.25 1.86 -10.578 1 96.25 74 ILE A C 1
ATOM 568 O O . ILE A 1 74 ? 29.922 2.291 -11.516 1 96.25 74 ILE A O 1
ATOM 572 N N . VAL A 1 75 ? 29.766 1.544 -9.398 1 96.31 75 VAL A N 1
ATOM 573 C CA . VAL A 1 75 ? 31.156 1.807 -9.078 1 96.31 75 VAL A CA 1
ATOM 574 C C . VAL A 1 75 ? 32.062 0.879 -9.891 1 96.31 75 VAL A C 1
ATOM 576 O O . VAL A 1 75 ? 33.125 1.289 -10.359 1 96.31 75 VAL A O 1
ATOM 579 N N . LYS A 1 76 ? 31.625 -0.336 -10.062 1 95.81 76 LYS A N 1
ATOM 580 C CA . LYS A 1 76 ? 32.406 -1.281 -10.859 1 95.81 76 LYS A CA 1
ATOM 581 C C . LYS A 1 76 ? 32.562 -0.782 -12.297 1 95.81 76 LYS A C 1
ATOM 583 O O . LYS A 1 76 ? 33.656 -0.839 -12.852 1 95.81 76 LYS A O 1
ATOM 588 N N . GLU A 1 77 ? 31.5 -0.303 -12.883 1 94.44 77 GLU A N 1
ATOM 589 C CA . GLU A 1 77 ? 31.516 0.155 -14.266 1 94.44 77 GLU A CA 1
ATOM 590 C C . GLU A 1 77 ? 32.312 1.439 -14.414 1 94.44 77 GLU A C 1
ATOM 592 O O . GLU A 1 77 ? 33.062 1.603 -15.375 1 94.44 77 GLU A O 1
ATOM 597 N N . LEU A 1 78 ? 32.25 2.354 -13.43 1 93.75 78 LEU A N 1
ATOM 598 C CA . LEU A 1 78 ? 32.844 3.676 -13.578 1 93.75 78 LEU A CA 1
ATOM 599 C C . LEU A 1 78 ? 34.25 3.697 -13.023 1 93.75 78 LEU A C 1
ATOM 601 O O . LEU A 1 78 ? 35.125 4.41 -13.547 1 93.75 78 LEU A O 1
ATOM 605 N N . LEU A 1 79 ? 34.5 2.914 -11.883 1 93.56 79 LEU A N 1
ATOM 606 C CA . LEU A 1 79 ? 35.75 3.092 -11.156 1 93.56 79 LEU A CA 1
ATOM 607 C C . LEU A 1 79 ? 36.531 1.787 -11.102 1 93.56 79 LEU A C 1
ATOM 609 O O . LEU A 1 79 ? 37.688 1.762 -10.617 1 93.56 79 LEU A O 1
ATOM 613 N N . GLY A 1 80 ? 35.969 0.728 -11.57 1 92.56 80 GLY A N 1
ATOM 614 C CA . GLY A 1 80 ? 36.719 -0.518 -11.68 1 92.56 80 GLY A CA 1
ATOM 615 C C . GLY A 1 80 ? 36.375 -1.512 -10.586 1 92.56 80 GLY A C 1
ATOM 616 O O . GLY A 1 80 ? 35.656 -1.176 -9.633 1 92.56 80 GLY A O 1
ATOM 617 N N . GLU A 1 81 ? 36.906 -2.639 -10.664 1 93.62 81 GLU A N 1
ATOM 618 C CA . GLU A 1 81 ? 36.594 -3.762 -9.789 1 93.62 81 GLU A CA 1
ATOM 619 C C . GLU A 1 81 ? 37.188 -3.555 -8.391 1 93.62 81 GLU A C 1
ATOM 621 O O . GLU A 1 81 ? 36.562 -3.951 -7.395 1 93.62 81 GLU A O 1
ATOM 626 N N . GLU A 1 82 ? 38.281 -2.986 -8.289 1 92.56 82 GLU A N 1
ATOM 627 C CA . GLU A 1 82 ? 38.938 -2.756 -6.996 1 92.56 82 GLU A CA 1
ATOM 628 C C . GLU A 1 82 ? 38.125 -1.785 -6.141 1 92.56 82 GLU A C 1
ATOM 630 O O . GLU A 1 82 ? 37.969 -1.977 -4.934 1 92.56 82 GLU A O 1
ATOM 635 N N . ALA A 1 83 ? 37.656 -0.771 -6.793 1 93.19 83 ALA A N 1
ATOM 636 C CA . ALA A 1 83 ? 36.812 0.197 -6.098 1 93.19 83 ALA A CA 1
ATOM 637 C C . ALA A 1 83 ? 35.531 -0.448 -5.633 1 93.19 83 ALA A C 1
ATOM 639 O O . ALA A 1 83 ? 35.031 -0.149 -4.543 1 93.19 83 ALA A O 1
ATOM 640 N N . ALA A 1 84 ? 35 -1.334 -6.434 1 94.44 84 ALA A N 1
ATOM 641 C CA . ALA A 1 84 ? 33.75 -2.018 -6.117 1 94.44 84 ALA A CA 1
ATOM 642 C C . ALA A 1 84 ? 33.906 -2.914 -4.891 1 94.44 84 ALA A C 1
ATOM 644 O O . ALA A 1 84 ? 32.969 -3.072 -4.102 1 94.44 84 ALA A O 1
ATOM 645 N N . LYS A 1 85 ? 35.031 -3.492 -4.715 1 93.69 85 LYS A N 1
ATOM 646 C CA . LYS A 1 85 ? 35.281 -4.355 -3.566 1 93.69 85 LYS A CA 1
ATOM 647 C C . LYS A 1 85 ? 35.281 -3.557 -2.266 1 93.69 85 LYS A C 1
ATOM 649 O O . LYS A 1 85 ? 34.875 -4.078 -1.217 1 93.69 85 LYS A O 1
ATOM 654 N N . LYS A 1 86 ? 35.656 -2.309 -2.334 1 92.06 86 LYS A N 1
ATOM 655 C CA . LYS A 1 86 ? 35.656 -1.453 -1.15 1 92.06 86 LYS A CA 1
ATOM 656 C C . LYS A 1 86 ? 34.219 -1.195 -0.664 1 92.06 86 LYS A C 1
ATOM 658 O O . LYS A 1 86 ? 34 -0.943 0.522 1 92.06 86 LYS A O 1
ATOM 663 N N . ILE A 1 87 ? 33.281 -1.277 -1.585 1 93.81 87 ILE A N 1
ATOM 664 C CA . ILE A 1 87 ? 31.875 -1.021 -1.259 1 93.81 87 ILE A CA 1
ATOM 665 C C . ILE A 1 87 ? 31.344 -2.135 -0.361 1 93.81 87 ILE A C 1
ATOM 667 O O . ILE A 1 87 ? 30.406 -1.923 0.41 1 93.81 87 ILE A O 1
ATOM 671 N N . ASP A 1 88 ? 31.953 -3.289 -0.417 1 92.44 88 ASP A N 1
ATOM 672 C CA . ASP A 1 88 ? 31.516 -4.441 0.366 1 92.44 88 ASP A CA 1
ATOM 673 C C . ASP A 1 88 ? 31.688 -4.184 1.862 1 92.44 88 ASP A C 1
ATOM 675 O O . ASP A 1 88 ? 31.062 -4.848 2.688 1 92.44 88 ASP A O 1
ATOM 679 N N . ALA A 1 89 ? 32.469 -3.23 2.203 1 92.94 89 ALA A N 1
ATOM 680 C CA . ALA A 1 89 ? 32.719 -2.918 3.607 1 92.94 89 ALA A CA 1
ATOM 681 C C . ALA A 1 89 ? 31.547 -2.17 4.227 1 92.94 89 ALA A C 1
ATOM 683 O O . ALA A 1 89 ? 31.422 -2.102 5.453 1 92.94 89 ALA A O 1
ATOM 684 N N . VAL A 1 90 ? 30.719 -1.612 3.432 1 95.25 90 VAL A N 1
ATOM 685 C CA . VAL A 1 90 ? 29.578 -0.84 3.928 1 95.25 90 VAL A CA 1
ATOM 686 C C . VAL A 1 90 ? 28.469 -1.784 4.355 1 95.25 90 VAL A C 1
ATOM 688 O O . VAL A 1 90 ? 27.953 -2.566 3.549 1 95.25 90 VAL A O 1
ATOM 691 N N . GLN A 1 91 ? 28.062 -1.745 5.566 1 95.25 91 GLN A N 1
ATOM 692 C CA . GLN A 1 91 ? 27.016 -2.615 6.082 1 95.25 91 GLN A CA 1
ATOM 693 C C . GLN A 1 91 ? 25.641 -1.947 5.977 1 95.25 91 GLN A C 1
ATOM 695 O O . GLN A 1 91 ? 25.422 -0.878 6.551 1 95.25 91 GLN A O 1
ATOM 700 N N . LEU A 1 92 ? 24.75 -2.605 5.266 1 96.75 92 LEU A N 1
ATOM 701 C CA . LEU A 1 92 ? 23.422 -2.053 5.082 1 96.75 92 LEU A CA 1
ATOM 702 C C . LEU A 1 92 ? 22.359 -3.139 5.234 1 96.75 92 LEU A C 1
ATOM 704 O O . LEU A 1 92 ? 21.359 -3.135 4.52 1 96.75 92 LEU A O 1
ATOM 708 N N . SER A 1 93 ? 22.594 -4.102 6.129 1 95.94 93 SER A N 1
ATOM 709 C CA . SER A 1 93 ? 21.562 -5.098 6.418 1 95.94 93 SER A CA 1
ATOM 710 C C . SER A 1 93 ? 20.359 -4.461 7.094 1 95.94 93 SER A C 1
ATOM 712 O O . SER A 1 93 ? 20.438 -3.34 7.602 1 95.94 93 SER A O 1
ATOM 714 N N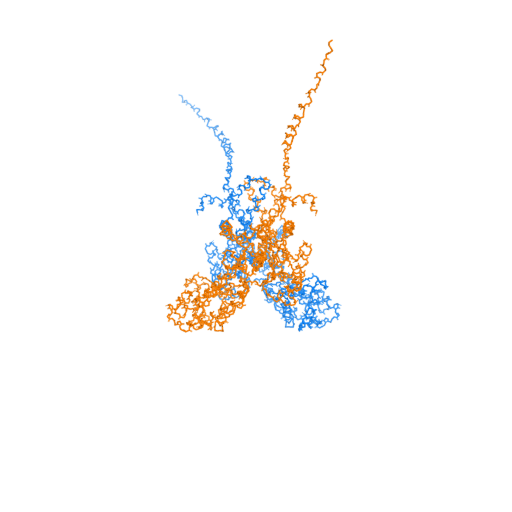 . ASP A 1 94 ? 19.297 -5.148 7.086 1 95 94 ASP A N 1
ATOM 715 C CA . ASP A 1 94 ? 18.047 -4.684 7.684 1 95 94 ASP A CA 1
ATOM 716 C C . ASP A 1 94 ? 18.266 -4.246 9.133 1 95 94 ASP A C 1
ATOM 718 O O . ASP A 1 94 ? 17.875 -3.143 9.516 1 95 94 ASP A O 1
ATOM 722 N N . ASN A 1 95 ? 18.938 -5.082 9.906 1 94.94 95 ASN A N 1
ATOM 723 C CA . ASN A 1 95 ? 19.172 -4.801 11.312 1 94.94 95 ASN A CA 1
ATOM 724 C C . ASN A 1 95 ? 20.125 -3.629 11.5 1 94.94 95 ASN A C 1
ATOM 726 O O . ASN A 1 95 ? 19.953 -2.807 12.398 1 94.94 95 ASN A O 1
ATOM 730 N N . THR A 1 96 ? 21.141 -3.6 10.672 1 95.81 96 THR A N 1
ATOM 731 C CA . THR A 1 96 ? 22.125 -2.523 10.758 1 95.81 96 THR A CA 1
ATOM 732 C C . THR A 1 96 ? 21.469 -1.174 10.469 1 95.81 96 THR A C 1
ATOM 734 O O . THR A 1 96 ? 21.688 -0.206 11.203 1 95.81 96 THR A O 1
ATOM 737 N N . VAL A 1 97 ? 20.734 -1.11 9.398 1 96.94 97 VAL A N 1
ATOM 738 C CA . VAL A 1 97 ? 20.062 0.127 9.016 1 96.94 97 VAL A CA 1
ATOM 739 C C . VAL A 1 97 ? 19.109 0.564 10.117 1 96.94 97 VAL A C 1
ATOM 741 O O . VAL A 1 97 ? 19.047 1.748 10.461 1 96.94 97 VAL A O 1
ATOM 744 N N . SER A 1 98 ? 18.375 -0.388 10.695 1 96.81 98 SER A N 1
ATOM 745 C CA . SER A 1 98 ? 17.453 -0.094 11.789 1 96.81 98 SER A CA 1
ATOM 746 C C . SER A 1 98 ? 18.188 0.511 12.984 1 96.81 98 SER A C 1
ATOM 748 O O . SER A 1 98 ? 17.734 1.495 13.562 1 96.81 98 SER A O 1
ATOM 750 N N . ARG A 1 99 ? 19.297 -0.061 13.305 1 96.25 99 ARG A N 1
ATOM 751 C CA . ARG A 1 99 ? 20.078 0.424 14.438 1 96.25 99 ARG A CA 1
ATOM 752 C C . ARG A 1 99 ? 20.625 1.819 14.164 1 96.25 99 ARG A C 1
ATOM 754 O O . ARG A 1 99 ? 20.641 2.678 15.047 1 96.25 99 ARG A O 1
ATOM 761 N N . ARG A 1 100 ? 21.141 2.025 12.961 1 97.38 100 ARG A N 1
ATOM 762 C CA . ARG A 1 100 ? 21.672 3.332 12.594 1 97.38 100 ARG A CA 1
ATOM 763 C C . ARG A 1 100 ? 20.594 4.406 12.68 1 97.38 100 ARG A C 1
ATOM 765 O O . ARG A 1 100 ? 20.844 5.512 13.164 1 97.38 100 ARG A O 1
ATOM 772 N N . ILE A 1 101 ? 19.422 4.105 12.164 1 97.56 101 ILE A N 1
ATOM 773 C CA . ILE A 1 101 ? 18.312 5.051 12.211 1 97.56 101 ILE A CA 1
ATOM 774 C C . ILE A 1 101 ? 17.938 5.336 13.664 1 97.56 101 ILE A C 1
ATOM 776 O O . ILE A 1 101 ? 17.656 6.48 14.023 1 97.56 101 ILE A O 1
ATOM 780 N N . GLY A 1 102 ? 17.938 4.246 14.477 1 97.69 102 GLY A N 1
ATOM 781 C CA . GLY A 1 102 ? 17.688 4.43 15.891 1 97.69 102 GLY A CA 1
ATOM 782 C C . GLY A 1 102 ? 18.688 5.355 16.562 1 97.69 102 GLY A C 1
ATOM 783 O O . GLY A 1 102 ? 18.297 6.242 17.328 1 97.69 102 GLY A O 1
ATOM 784 N N . ASP A 1 103 ? 19.938 5.164 16.25 1 97.31 103 ASP A N 1
ATOM 785 C CA . ASP A 1 103 ? 21 6 16.812 1 97.31 103 ASP A CA 1
ATOM 786 C C . ASP A 1 103 ? 20.844 7.453 16.359 1 97.31 103 ASP A C 1
ATOM 788 O O . ASP A 1 103 ? 21.016 8.375 17.172 1 97.31 103 ASP A O 1
ATOM 792 N N . MET A 1 104 ? 20.594 7.625 15.125 1 98.06 104 MET A N 1
ATOM 793 C CA . MET A 1 104 ? 20.406 8.977 14.609 1 98.06 104 MET A CA 1
ATOM 794 C C . MET A 1 104 ? 19.203 9.641 15.242 1 98.06 104 MET A C 1
ATOM 796 O O . MET A 1 104 ? 19.234 10.828 15.57 1 98.06 104 MET A O 1
ATOM 800 N N . ALA A 1 105 ? 18.125 8.898 15.367 1 98.06 105 ALA A N 1
ATOM 801 C CA . ALA A 1 105 ? 16.906 9.422 15.984 1 98.06 105 ALA A CA 1
ATOM 802 C C . ALA A 1 105 ? 17.172 9.875 17.422 1 98.06 105 ALA A C 1
ATOM 804 O O . ALA A 1 105 ? 16.672 10.914 17.844 1 98.06 105 ALA A O 1
ATOM 805 N N . GLU A 1 106 ? 17.938 9.07 18.156 1 97.31 106 GLU A N 1
ATOM 806 C CA . GLU A 1 106 ? 18.281 9.414 19.531 1 97.31 106 GLU A CA 1
ATOM 807 C C . GLU A 1 106 ? 19.109 10.688 19.594 1 97.31 106 GLU A C 1
ATOM 809 O O . GLU A 1 106 ? 18.922 11.523 20.484 1 97.31 106 GLU A O 1
ATOM 814 N N . ASP A 1 107 ? 20.016 10.773 18.703 1 97.75 107 ASP A N 1
ATOM 815 C CA . ASP A 1 107 ? 20.859 11.961 18.641 1 97.75 107 ASP A CA 1
ATOM 816 C C . ASP A 1 107 ? 20.031 13.211 18.328 1 97.75 107 ASP A C 1
ATOM 818 O O . ASP A 1 107 ? 20.219 14.25 18.953 1 97.75 107 ASP A O 1
ATOM 822 N N . VAL A 1 108 ? 19.188 13.078 17.359 1 97.81 108 VAL A N 1
ATOM 823 C CA . VAL A 1 108 ? 18.328 14.188 16.953 1 97.81 108 VAL A CA 1
ATOM 824 C C . VAL A 1 108 ? 17.406 14.57 18.125 1 97.81 108 VAL A C 1
ATOM 826 O O . VAL A 1 108 ? 17.203 15.758 18.375 1 97.81 108 VAL A O 1
ATOM 829 N N . SER A 1 109 ? 16.875 13.586 18.781 1 97.5 109 SER A N 1
ATOM 830 C CA . SER A 1 109 ? 16 13.836 19.922 1 97.5 109 SER A CA 1
ATOM 831 C C . SER A 1 109 ? 16.75 14.586 21.031 1 97.5 109 SER A C 1
ATOM 833 O O . SER A 1 109 ? 16.203 15.516 21.625 1 97.5 109 SER A O 1
ATOM 835 N N . ALA A 1 110 ? 17.953 14.195 21.281 1 97.25 110 ALA A N 1
ATOM 836 C CA . ALA A 1 110 ? 18.766 14.852 22.312 1 97.25 110 ALA A CA 1
ATOM 837 C C . ALA A 1 110 ? 19.031 16.312 21.938 1 97.25 110 ALA A C 1
ATOM 839 O O . ALA A 1 110 ? 18.953 17.203 22.797 1 97.25 110 ALA A O 1
ATOM 840 N N . GLN A 1 111 ? 19.344 16.531 20.719 1 97.62 111 GLN A N 1
ATOM 841 C CA . GLN A 1 111 ? 19.578 17.906 20.25 1 97.62 111 GLN A CA 1
ATOM 842 C C . GLN A 1 111 ? 18.312 18.75 20.375 1 97.62 111 GLN A C 1
ATOM 844 O O . GLN A 1 111 ? 18.359 19.906 20.797 1 97.62 111 GLN A O 1
ATOM 849 N N . LEU A 1 112 ? 17.203 18.156 19.984 1 98 112 LEU A N 1
ATOM 850 C CA . LEU A 1 112 ? 15.922 18.844 20.062 1 98 112 LEU A CA 1
ATOM 851 C C . LEU A 1 112 ? 15.602 19.219 21.5 1 98 112 LEU A C 1
ATOM 853 O O . LEU A 1 112 ? 15.242 20.375 21.781 1 98 112 LEU A O 1
ATOM 857 N N . LEU A 1 113 ? 15.773 18.312 22.375 1 97.88 113 LEU A N 1
ATOM 858 C CA . LEU A 1 113 ? 15.438 18.531 23.781 1 97.88 113 LEU A CA 1
ATOM 859 C C . LEU A 1 113 ? 16.328 19.609 24.391 1 97.88 113 LEU A C 1
ATOM 861 O O . LEU A 1 113 ? 15.867 20.422 25.203 1 97.88 113 LEU A O 1
ATOM 865 N N . ASP A 1 114 ? 17.531 19.625 23.984 1 97.12 114 ASP A N 1
ATOM 866 C CA . ASP A 1 114 ? 18.438 20.672 24.453 1 97.12 114 ASP A CA 1
ATOM 867 C C . ASP A 1 114 ? 17.969 22.047 24 1 97.12 114 ASP A C 1
ATOM 869 O O . ASP A 1 114 ? 18 23 24.766 1 97.12 114 ASP A O 1
ATOM 873 N N . GLN A 1 115 ? 17.562 22.094 22.797 1 97.38 115 GLN A N 1
ATOM 874 C CA . GLN A 1 115 ? 17.062 23.359 22.25 1 97.38 115 GLN A CA 1
ATOM 875 C C . GLN A 1 115 ? 15.773 23.797 22.938 1 97.38 115 GLN A C 1
ATOM 877 O O . GLN A 1 115 ? 15.586 24.969 23.234 1 97.38 115 GLN A O 1
ATOM 882 N N . VAL A 1 116 ? 14.898 22.891 23.219 1 97.5 116 VAL A N 1
ATOM 883 C CA . VAL A 1 116 ? 13.617 23.188 23.844 1 97.5 116 VAL A CA 1
ATOM 884 C C . VAL A 1 116 ? 13.836 23.625 25.297 1 97.5 116 VAL A C 1
ATOM 886 O O . VAL A 1 116 ? 13.188 24.547 25.781 1 97.5 116 VAL A O 1
ATOM 889 N N . ARG A 1 117 ? 14.781 22.984 25.969 1 96.5 117 ARG A N 1
ATOM 890 C CA . ARG A 1 117 ? 15.094 23.328 27.344 1 96.5 117 ARG A CA 1
ATOM 891 C C . ARG A 1 117 ? 15.688 24.734 27.422 1 96.5 117 ARG A C 1
ATOM 893 O O . ARG A 1 117 ? 15.508 25.438 28.422 1 96.5 117 ARG A O 1
ATOM 900 N N . ALA A 1 118 ? 16.328 25.125 26.375 1 95.62 118 ALA A N 1
ATOM 901 C CA . ALA A 1 118 ? 16.922 26.453 26.328 1 95.62 118 ALA A CA 1
ATOM 902 C C . ALA A 1 118 ? 15.891 27.516 26 1 95.62 118 ALA A C 1
ATOM 904 O O . ALA A 1 118 ? 16.109 28.703 26.25 1 95.62 118 ALA A O 1
ATOM 905 N N . SER A 1 119 ? 14.789 27.125 25.469 1 95.38 119 SER A N 1
ATOM 906 C CA . SER A 1 119 ? 13.734 28.047 25.094 1 95.38 119 SER A CA 1
ATOM 907 C C . SER A 1 119 ? 12.875 28.422 26.281 1 95.38 119 SER A C 1
ATOM 909 O O . SER A 1 119 ? 12.602 27.594 27.156 1 95.38 119 SER A O 1
ATOM 911 N N . GLU A 1 120 ? 12.422 29.609 26.375 1 92.62 120 GLU A N 1
ATOM 912 C CA . GLU A 1 120 ? 11.609 30.078 27.484 1 92.62 120 GLU A CA 1
ATOM 913 C C . GLU A 1 120 ? 10.188 29.531 27.406 1 92.62 120 GLU A C 1
ATOM 915 O O . GLU A 1 120 ? 9.555 29.312 28.438 1 92.62 120 GLU A O 1
ATOM 920 N N . TYR A 1 121 ? 9.773 29.406 26.203 1 94.62 121 TYR A N 1
ATOM 921 C CA . TYR A 1 121 ? 8.406 28.938 25.984 1 94.62 121 TYR A CA 1
ATOM 922 C C . TYR A 1 121 ? 8.344 27.938 24.844 1 94.62 121 TYR A C 1
ATOM 924 O O . TYR A 1 121 ? 9.242 27.891 24 1 94.62 121 TYR A O 1
ATOM 932 N N . PHE A 1 122 ? 7.277 27.078 24.875 1 97.5 122 PHE A N 1
ATOM 933 C CA . PHE A 1 122 ? 7.008 26.188 23.75 1 97.5 122 PHE A CA 1
ATOM 934 C C . PHE A 1 122 ? 5.512 25.953 23.594 1 97.5 122 PHE A C 1
ATOM 936 O O . PHE A 1 122 ? 4.727 26.297 24.484 1 97.5 122 PHE A O 1
ATOM 943 N N . ALA A 1 123 ? 5.117 25.578 22.484 1 98 123 ALA A N 1
ATOM 944 C CA . ALA A 1 123 ? 3.736 25.219 22.172 1 98 123 ALA A CA 1
ATOM 945 C C . ALA A 1 123 ? 3.666 23.844 21.531 1 98 123 ALA A C 1
ATOM 947 O O . ALA A 1 123 ? 4.645 23.375 20.938 1 98 123 ALA A O 1
ATOM 948 N N . LEU A 1 124 ? 2.482 23.172 21.672 1 97.62 124 LEU A N 1
ATOM 949 C CA . LEU A 1 124 ? 2.346 21.797 21.188 1 97.62 124 LEU A CA 1
ATOM 950 C C . LEU A 1 124 ? 1.15 21.672 20.25 1 97.62 124 LEU A C 1
ATOM 952 O O . LEU A 1 124 ? 0.174 22.422 20.375 1 97.62 124 LEU A O 1
ATOM 956 N N . GLN A 1 125 ? 1.259 20.891 19.297 1 97.31 125 GLN A N 1
ATOM 957 C CA . GLN A 1 125 ? 0.105 20.344 18.578 1 97.31 125 GLN A CA 1
ATOM 958 C C . GLN A 1 125 ? 0.11 18.812 18.609 1 97.31 125 GLN A C 1
ATOM 960 O O . GLN A 1 125 ? 1.172 18.188 18.547 1 97.31 125 GLN A O 1
ATOM 965 N N . LEU A 1 126 ? -1.016 18.234 18.797 1 96.06 126 LEU A N 1
ATOM 966 C CA . LEU A 1 126 ? -1.077 16.781 18.875 1 96.06 126 LEU A CA 1
ATOM 967 C C . LEU A 1 126 ? -2.322 16.25 18.172 1 96.06 126 LEU A C 1
ATOM 969 O O . LEU A 1 126 ? -3.326 16.953 18.062 1 96.06 126 LEU A O 1
ATOM 973 N N . ASP A 1 127 ? -2.201 15.141 17.625 1 93.38 127 ASP A N 1
ATOM 974 C CA . ASP A 1 127 ? -3.271 14.391 16.969 1 93.38 127 ASP A CA 1
ATOM 975 C C . ASP A 1 127 ? -2.99 12.891 17 1 93.38 127 ASP A C 1
ATOM 977 O O . ASP A 1 127 ? -1.852 12.469 17.219 1 93.38 127 ASP A O 1
ATOM 981 N N . GLU A 1 128 ? -4.059 12.156 16.969 1 91.88 128 GLU A N 1
ATOM 982 C CA . GLU A 1 128 ? -3.945 10.703 17 1 91.88 128 GLU A CA 1
ATOM 983 C C . GLU A 1 128 ? -4.539 10.078 15.727 1 91.88 128 GLU A C 1
ATOM 985 O O . GLU A 1 128 ? -5.547 10.562 15.211 1 91.88 128 GLU A O 1
ATOM 990 N N . SER A 1 129 ? -3.844 9.094 15.195 1 88.19 129 SER A N 1
ATOM 991 C CA . SER A 1 129 ? -4.344 8.383 14.023 1 88.19 129 SER A CA 1
ATOM 992 C C . SER A 1 129 ? -4.07 6.883 14.133 1 88.19 129 SER A C 1
ATOM 994 O O . SER A 1 129 ? -3.16 6.465 14.859 1 88.19 129 SER A O 1
ATOM 996 N N . THR A 1 130 ? -4.887 6.148 13.477 1 86.12 130 THR A N 1
ATOM 997 C CA . THR A 1 130 ? -4.719 4.699 13.453 1 86.12 130 THR A CA 1
ATOM 998 C C . THR A 1 130 ? -3.93 4.266 12.219 1 86.12 130 THR A C 1
ATOM 1000 O O . THR A 1 130 ? -4.23 4.688 11.102 1 86.12 130 THR A O 1
ATOM 1003 N N . ASP A 1 131 ? -2.982 3.471 12.422 1 82.25 131 ASP A N 1
ATOM 1004 C CA . ASP A 1 131 ? -2.15 3.021 11.305 1 82.25 131 ASP A CA 1
ATOM 1005 C C . ASP A 1 131 ? -2.723 1.756 10.672 1 82.25 131 ASP A C 1
ATOM 1007 O O . ASP A 1 131 ? -3.822 1.321 11.023 1 82.25 131 ASP A O 1
ATOM 1011 N N . VAL A 1 132 ? -2.057 1.193 9.688 1 79.25 132 VAL A N 1
ATOM 1012 C CA . VAL A 1 132 ? -2.52 0.065 8.883 1 79.25 132 VAL A CA 1
ATOM 1013 C C . VAL A 1 132 ? -2.609 -1.186 9.758 1 79.25 132 VAL A C 1
ATOM 1015 O O . VAL A 1 132 ? -3.406 -2.086 9.484 1 79.25 132 VAL A O 1
ATOM 1018 N N . ALA A 1 133 ? -1.801 -1.286 10.789 1 78.25 133 ALA A N 1
ATOM 1019 C CA . ALA A 1 133 ? -1.822 -2.422 11.703 1 78.25 133 ALA A CA 1
ATOM 1020 C C . ALA A 1 133 ? -2.846 -2.211 12.812 1 78.25 133 ALA A C 1
ATOM 1022 O O . ALA A 1 133 ? -2.844 -2.932 13.812 1 78.25 133 ALA A O 1
ATOM 1023 N N . ASN A 1 134 ? -3.611 -1.142 12.711 1 79.44 134 ASN A N 1
ATOM 1024 C CA . ASN A 1 134 ? -4.672 -0.805 13.656 1 79.44 134 ASN A CA 1
ATOM 1025 C C . ASN A 1 134 ? -4.109 -0.297 14.977 1 79.44 134 ASN A C 1
ATOM 1027 O O . ASN A 1 134 ? -4.781 -0.351 16.016 1 79.44 134 ASN A O 1
ATOM 1031 N N . ALA A 1 135 ? -2.928 0.064 14.938 1 85.38 135 ALA A N 1
ATOM 1032 C CA . ALA A 1 135 ? -2.32 0.696 16.109 1 85.38 135 ALA A CA 1
ATOM 1033 C C . ALA A 1 135 ? -2.602 2.195 16.125 1 85.38 135 ALA A C 1
ATOM 1035 O O . ALA A 1 135 ? -2.6 2.85 15.086 1 85.38 135 ALA A O 1
ATOM 1036 N N . ALA A 1 136 ? -2.922 2.686 17.297 1 89.5 136 ALA A N 1
ATOM 1037 C CA . ALA A 1 136 ? -3.129 4.125 17.453 1 89.5 136 ALA A CA 1
ATOM 1038 C C . ALA A 1 136 ? -1.808 4.84 17.719 1 89.5 136 ALA A C 1
ATOM 1040 O O . ALA A 1 136 ? -1.085 4.496 18.656 1 89.5 136 ALA A O 1
ATOM 1041 N N . GLU A 1 137 ? -1.503 5.734 16.859 1 92.81 137 GLU A N 1
ATOM 1042 C CA . GLU A 1 137 ? -0.258 6.488 16.969 1 92.81 137 GLU A CA 1
ATOM 1043 C C . GLU A 1 137 ? -0.525 7.938 17.359 1 92.81 137 GLU A C 1
ATOM 1045 O O . GLU A 1 137 ? -1.347 8.609 16.734 1 92.81 137 GLU A O 1
ATOM 1050 N N . LEU A 1 138 ? 0.092 8.375 18.453 1 95.06 138 LEU A N 1
ATOM 1051 C CA . LEU A 1 138 ? 0.02 9.766 18.875 1 95.06 138 LEU A CA 1
ATOM 1052 C C . LEU A 1 138 ? 1.191 10.562 18.312 1 95.06 138 LEU A C 1
ATOM 1054 O O . LEU A 1 138 ? 2.352 10.211 18.531 1 95.06 138 LEU A O 1
ATOM 1058 N N . LEU A 1 139 ? 0.864 11.562 17.562 1 96.38 139 LEU A N 1
ATOM 1059 C CA . LEU A 1 139 ? 1.879 12.43 16.984 1 96.38 139 LEU A CA 1
ATOM 1060 C C . LEU A 1 139 ? 1.852 13.805 17.641 1 96.38 139 LEU A C 1
ATOM 1062 O O . LEU A 1 139 ? 0.787 14.414 17.781 1 96.38 139 LEU A O 1
ATOM 1066 N N . VAL A 1 140 ? 3.01 14.25 18.109 1 97.81 140 VAL A N 1
ATOM 1067 C CA . VAL A 1 140 ? 3.109 15.539 18.781 1 97.81 140 VAL A CA 1
ATOM 1068 C C . VAL A 1 140 ? 4.219 16.375 18.125 1 97.81 140 VAL A C 1
ATOM 1070 O O . VAL A 1 140 ? 5.328 15.875 17.922 1 97.81 140 VAL A O 1
ATOM 1073 N N . TYR A 1 141 ? 3.938 17.562 17.734 1 98.19 141 TYR A N 1
ATOM 1074 C CA . TYR A 1 141 ? 4.902 18.547 17.25 1 98.19 141 TYR A CA 1
ATOM 1075 C C . TYR A 1 141 ? 5.09 19.656 18.281 1 98.19 141 TYR A C 1
ATOM 1077 O O . TYR A 1 141 ? 4.188 19.938 19.078 1 98.19 141 TYR A O 1
ATOM 1085 N N . ILE A 1 142 ? 6.203 20.234 18.234 1 98.19 142 ILE A N 1
ATOM 1086 C CA . ILE A 1 142 ? 6.527 21.312 19.172 1 98.19 142 ILE A CA 1
ATOM 1087 C C . ILE A 1 142 ? 7.051 22.516 18.406 1 98.19 142 ILE A C 1
ATOM 1089 O O . ILE A 1 142 ? 7.688 22.375 17.359 1 98.19 142 ILE A O 1
ATOM 1093 N N . ARG A 1 143 ? 6.645 23.609 18.781 1 97.75 143 ARG A N 1
ATOM 1094 C CA . ARG A 1 143 ? 7.16 24.891 18.312 1 97.75 143 ARG A CA 1
ATOM 1095 C C . ARG A 1 143 ? 7.836 25.656 19.438 1 97.75 143 ARG A C 1
ATOM 1097 O O . ARG A 1 143 ? 7.301 25.75 20.547 1 97.75 143 ARG A O 1
ATOM 1104 N N . PHE A 1 144 ? 9.023 26.172 19.266 1 97.5 144 PHE A N 1
ATOM 1105 C CA . PHE A 1 144 ? 9.797 26.875 20.281 1 97.5 144 PHE A CA 1
ATOM 1106 C C . PHE A 1 144 ? 10.742 27.891 19.641 1 97.5 144 PHE A C 1
ATOM 1108 O O . PHE A 1 144 ? 10.734 28.078 18.422 1 97.5 144 PHE A O 1
ATOM 1115 N N . ILE A 1 145 ? 11.359 28.641 20.5 1 96.06 145 ILE A N 1
ATOM 1116 C CA . ILE A 1 145 ? 12.266 29.688 20.031 1 96.06 145 ILE A CA 1
ATOM 1117 C C . ILE A 1 145 ? 13.711 29.203 20.156 1 96.06 145 ILE A C 1
ATOM 1119 O O . ILE A 1 145 ? 14.148 28.781 21.234 1 96.06 145 ILE A O 1
ATOM 1123 N N . SER A 1 146 ? 14.352 29.125 19.031 1 94.44 146 SER A N 1
ATOM 1124 C CA . SER A 1 146 ? 15.773 28.797 18.984 1 94.44 146 SER A CA 1
ATOM 1125 C C . SER A 1 146 ? 16.516 29.734 18.031 1 94.44 146 SER A C 1
ATOM 1127 O O . SER A 1 146 ? 16.062 29.969 16.906 1 94.44 146 SER A O 1
ATOM 1129 N N . GLN A 1 147 ? 17.594 30.312 18.469 1 91.38 147 GLN A N 1
ATOM 1130 C CA . GLN A 1 147 ? 18.406 31.219 17.656 1 91.38 147 GLN A CA 1
ATOM 1131 C C . GLN A 1 147 ? 17.562 32.344 17.094 1 91.38 147 GLN A C 1
ATOM 1133 O O . GLN A 1 147 ? 17.625 32.656 15.891 1 91.38 147 GLN A O 1
ATOM 1138 N N . GLU A 1 148 ? 16.625 32.812 17.844 1 89.19 148 GLU A N 1
ATOM 1139 C CA . GLU A 1 148 ? 15.805 34 17.547 1 89.19 148 GLU A CA 1
ATOM 1140 C C . GLU A 1 148 ? 14.836 33.719 16.406 1 89.19 148 GLU A C 1
ATOM 1142 O O . GLU A 1 148 ? 14.547 34.594 15.594 1 89.19 148 GLU A O 1
ATOM 1147 N N . MET A 1 149 ? 14.5 32.469 16.297 1 91.5 149 MET A N 1
ATOM 1148 C CA . MET A 1 149 ? 13.508 32.094 15.305 1 91.5 149 MET A CA 1
ATOM 1149 C C . MET A 1 149 ? 12.555 31.047 15.867 1 91.5 149 MET A C 1
ATOM 1151 O O . MET A 1 149 ? 12.898 30.328 16.797 1 91.5 149 MET A O 1
ATOM 1155 N N . PHE A 1 150 ? 11.383 31.016 15.328 1 93.81 150 PHE A N 1
ATOM 1156 C CA . PHE A 1 150 ? 10.469 29.922 15.648 1 93.81 150 PHE A CA 1
ATOM 1157 C C . PHE A 1 150 ? 10.898 28.641 14.945 1 93.81 150 PHE A C 1
ATOM 1159 O O . PHE A 1 150 ? 11.242 28.656 13.766 1 93.81 150 PHE A O 1
ATOM 1166 N N . VAL A 1 151 ? 11 27.594 15.695 1 95.94 151 VAL A N 1
ATOM 1167 C CA . VAL A 1 151 ? 11.367 26.297 15.141 1 95.94 151 VAL A CA 1
ATOM 1168 C C . VAL A 1 151 ? 10.234 25.297 15.398 1 95.94 151 VAL A C 1
ATOM 1170 O O . VAL A 1 151 ? 9.656 25.266 16.484 1 95.94 151 VAL A O 1
ATOM 1173 N N . GLU A 1 152 ? 9.828 24.672 14.383 1 97 152 GLU A N 1
ATOM 1174 C CA . GLU A 1 152 ? 8.836 23.594 14.484 1 97 152 GLU A CA 1
ATOM 1175 C C . GLU A 1 152 ? 9.484 22.234 14.273 1 97 152 GLU A C 1
ATOM 1177 O O . GLU A 1 152 ? 10.203 22.016 13.297 1 97 152 GLU A O 1
ATOM 1182 N N . GLU A 1 153 ? 9.273 21.312 15.203 1 97.81 153 GLU A N 1
ATOM 1183 C CA . GLU A 1 153 ? 9.891 20 15.133 1 97.81 153 GLU A CA 1
ATOM 1184 C C . GLU A 1 153 ? 8.945 18.922 15.656 1 97.81 153 GLU A C 1
ATOM 1186 O O . GLU A 1 153 ? 8.062 19.203 16.469 1 97.81 153 GLU A O 1
ATOM 1191 N N . ILE A 1 154 ? 9.141 17.734 15.164 1 98 154 ILE A N 1
ATOM 1192 C CA . ILE A 1 154 ? 8.422 16.578 15.711 1 98 154 ILE A CA 1
ATOM 1193 C C . ILE A 1 154 ? 8.977 16.25 17.094 1 98 154 ILE A C 1
ATOM 1195 O O . ILE A 1 154 ? 10.18 16.031 17.25 1 98 154 ILE A O 1
ATOM 1199 N N . LEU A 1 155 ? 8.141 16.25 18.062 1 98 155 LEU A N 1
ATOM 1200 C CA . LEU A 1 155 ? 8.562 15.891 19.406 1 98 155 LEU A CA 1
ATOM 1201 C C . LEU A 1 155 ? 8.656 14.375 19.562 1 98 155 LEU A C 1
ATOM 1203 O O . LEU A 1 155 ? 9.688 13.844 19.969 1 98 155 LEU A O 1
ATOM 1207 N N . PHE A 1 156 ? 7.559 13.688 19.234 1 97 156 PHE A N 1
ATOM 1208 C CA . PHE A 1 156 ? 7.613 12.227 19.219 1 97 156 PHE A CA 1
ATOM 1209 C C . PHE A 1 156 ? 6.414 11.648 18.484 1 97 156 PHE A C 1
ATOM 1211 O O . PHE A 1 156 ? 5.469 12.375 18.156 1 97 156 PHE A O 1
ATOM 1218 N N . CYS A 1 157 ? 6.516 10.492 18.062 1 96.31 157 CYS A N 1
ATOM 1219 C CA . CYS A 1 157 ? 5.457 9.617 17.578 1 96.31 157 CYS A CA 1
ATOM 1220 C C . CYS A 1 157 ? 5.406 8.32 18.391 1 96.31 157 CYS A C 1
ATOM 1222 O O . CYS A 1 157 ? 6.305 7.484 18.281 1 96.31 157 CYS A O 1
ATOM 1224 N N . LYS A 1 158 ? 4.391 8.172 19.172 1 94.56 158 LYS A N 1
ATOM 1225 C CA . LYS A 1 158 ? 4.332 7.02 20.078 1 94.56 158 LYS A CA 1
ATOM 1226 C C . LYS A 1 158 ? 3.004 6.281 19.938 1 94.56 158 LYS A C 1
ATOM 1228 O O . LYS A 1 158 ? 1.962 6.898 19.703 1 94.56 158 LYS A O 1
ATOM 1233 N N . ALA A 1 159 ? 3.121 5.004 20.062 1 90.12 159 ALA A N 1
ATOM 1234 C CA . ALA A 1 159 ? 1.929 4.164 20 1 90.12 159 ALA A CA 1
ATOM 1235 C C . ALA A 1 159 ? 1.147 4.215 21.312 1 90.12 159 ALA A C 1
ATOM 1237 O O . ALA A 1 159 ? 1.739 4.23 22.391 1 90.12 159 ALA A O 1
ATOM 1238 N N . LEU A 1 160 ? -0.165 4.355 21.141 1 88.69 160 LEU A N 1
ATOM 1239 C CA . LEU A 1 160 ? -1.052 4.219 22.297 1 88.69 160 LEU A CA 1
ATOM 1240 C C . LEU A 1 160 ? -1.431 2.76 22.516 1 88.69 160 LEU A C 1
ATOM 1242 O O . LEU A 1 160 ? -1.933 2.096 21.609 1 88.69 160 LEU A O 1
ATOM 1246 N N . GLU A 1 161 ? -1.144 2.127 23.5 1 78.69 161 GLU A N 1
ATOM 1247 C CA . GLU A 1 161 ? -1.214 0.69 23.75 1 78.69 161 GLU A CA 1
ATOM 1248 C C . GLU A 1 161 ? -2.662 0.218 23.859 1 78.69 161 GLU A C 1
ATOM 1250 O O . GLU A 1 161 ? -2.982 -0.909 23.469 1 78.69 161 GLU A O 1
ATOM 1255 N N . SER A 1 162 ? -3.518 0.989 24.453 1 80.62 162 SER A N 1
ATOM 1256 C CA . SER A 1 162 ? -4.867 0.485 24.688 1 80.62 162 SER A CA 1
ATOM 1257 C C . SER A 1 162 ? -5.914 1.375 24.031 1 80.62 162 SER A C 1
ATOM 1259 O O . SER A 1 162 ? -6.078 1.348 22.812 1 80.62 162 SER A O 1
ATOM 1261 N N . ARG A 1 163 ? -6.508 2.229 24.891 1 78.31 163 ARG A N 1
ATOM 1262 C CA . ARG A 1 163 ? -7.57 3.102 24.406 1 78.31 163 ARG A CA 1
ATOM 1263 C C . ARG A 1 163 ? -7.02 4.469 24.016 1 78.31 163 ARG A C 1
ATOM 1265 O O . ARG A 1 163 ? -5.859 4.777 24.297 1 78.31 163 ARG A O 1
ATOM 1272 N N . THR A 1 164 ? -7.734 5.082 23.234 1 77.69 164 THR A N 1
ATOM 1273 C CA . THR A 1 164 ? -7.348 6.422 22.797 1 77.69 164 THR A CA 1
ATOM 1274 C C . THR A 1 164 ? -8.148 7.48 23.547 1 77.69 164 THR A C 1
ATOM 1276 O O . THR A 1 164 ? -8.641 8.438 22.953 1 77.69 164 THR A O 1
ATOM 1279 N N . THR A 1 165 ? -8.195 7.199 24.891 1 83.81 165 THR A N 1
ATOM 1280 C CA . THR A 1 165 ? -8.93 8.156 25.703 1 83.81 165 THR A CA 1
ATOM 1281 C C . THR A 1 165 ? -8.055 9.359 26.047 1 83.81 165 THR A C 1
ATOM 1283 O O . THR A 1 165 ? -6.832 9.305 25.906 1 83.81 165 THR A O 1
ATOM 1286 N N . GLY A 1 166 ? -8.695 10.414 26.453 1 87.62 166 GLY A N 1
ATOM 1287 C CA . GLY A 1 166 ? -7.973 11.609 26.844 1 87.62 166 GLY A CA 1
ATOM 1288 C C . GLY A 1 166 ? -6.949 11.359 27.938 1 87.62 166 GLY A C 1
ATOM 1289 O O . GLY A 1 166 ? -5.836 11.891 27.891 1 87.62 166 GLY A O 1
ATOM 1290 N N . LYS A 1 167 ? -7.293 10.469 28.844 1 88.81 167 LYS A N 1
ATOM 1291 C CA . LYS A 1 167 ? -6.402 10.141 29.953 1 88.81 167 LYS A CA 1
ATOM 1292 C C . LYS A 1 167 ? -5.148 9.422 29.453 1 88.81 167 LYS A C 1
ATOM 1294 O O . LYS A 1 167 ? -4.039 9.719 29.906 1 88.81 167 LYS A O 1
ATOM 1299 N N . GLU A 1 168 ? -5.336 8.516 28.562 1 89.44 168 GLU A N 1
ATOM 1300 C CA . GLU A 1 168 ? -4.203 7.754 28.047 1 89.44 168 GLU A CA 1
ATOM 1301 C C . GLU A 1 168 ? -3.275 8.648 27.219 1 89.44 168 GLU A C 1
ATOM 1303 O O . GLU A 1 168 ? -2.051 8.539 27.328 1 89.44 168 GLU A O 1
ATOM 1308 N N . ILE A 1 169 ? -3.865 9.461 26.422 1 92.69 169 ILE A N 1
ATOM 1309 C CA . ILE A 1 169 ? -3.09 10.383 25.594 1 92.69 169 ILE A CA 1
ATOM 1310 C C . ILE A 1 169 ? -2.285 11.32 26.5 1 92.69 169 ILE A C 1
ATOM 1312 O O . ILE A 1 169 ? -1.087 11.516 26.281 1 92.69 169 ILE A O 1
ATOM 1316 N N . PHE A 1 170 ? -2.963 11.852 27.531 1 93.88 170 PHE A N 1
ATOM 1317 C CA . PHE A 1 170 ? -2.305 12.766 28.453 1 93.88 170 PHE A CA 1
ATOM 1318 C C . PHE A 1 170 ? -1.174 12.062 29.203 1 93.88 170 PHE A C 1
ATOM 1320 O O . PHE A 1 170 ? -0.114 12.648 29.422 1 93.88 170 PHE A O 1
ATOM 1327 N N . GLN A 1 171 ? -1.391 10.828 29.547 1 93.12 171 GLN A N 1
ATOM 1328 C CA . GLN A 1 171 ? -0.377 10.086 30.281 1 93.12 171 GLN A CA 1
ATOM 1329 C C . GLN A 1 171 ? 0.898 9.922 29.453 1 93.12 171 GLN A C 1
ATOM 1331 O O . GLN A 1 171 ? 2.004 10.102 29.969 1 93.12 171 GLN A O 1
ATOM 1336 N N . VAL A 1 172 ? 0.717 9.609 28.234 1 94.25 172 VAL A N 1
ATOM 1337 C CA . VAL A 1 172 ? 1.87 9.438 27.359 1 94.25 172 VAL A CA 1
ATOM 1338 C C . VAL A 1 172 ? 2.602 10.766 27.203 1 94.25 172 VAL A C 1
ATOM 1340 O O . VAL A 1 172 ? 3.832 10.82 27.266 1 94.25 172 VAL A O 1
ATOM 1343 N N . LEU A 1 173 ? 1.872 11.828 27 1 95.38 173 LEU A N 1
ATOM 1344 C CA . LEU A 1 173 ? 2.439 13.164 26.828 1 95.38 173 LEU A CA 1
ATOM 1345 C C . LEU A 1 173 ? 3.121 13.633 28.109 1 95.38 173 LEU A C 1
ATOM 1347 O O . LEU A 1 173 ? 4.242 14.141 28.078 1 95.38 173 LEU A O 1
ATOM 1351 N N . ASP A 1 174 ? 2.467 13.445 29.234 1 95.75 174 ASP A N 1
ATOM 1352 C CA . ASP A 1 174 ? 2.982 13.875 30.531 1 95.75 174 ASP A CA 1
ATOM 1353 C C . ASP A 1 174 ? 4.254 13.117 30.891 1 95.75 174 ASP A C 1
ATOM 1355 O O . ASP A 1 174 ? 5.207 13.703 31.406 1 95.75 174 ASP A O 1
ATOM 1359 N N . GLU A 1 175 ? 4.188 11.836 30.641 1 95.38 175 GLU A N 1
ATOM 1360 C CA . GLU A 1 175 ? 5.367 11.023 30.922 1 95.38 175 GLU A CA 1
ATOM 1361 C C . GLU A 1 175 ? 6.555 11.477 30.078 1 95.38 175 GLU A C 1
ATOM 1363 O O . GLU A 1 175 ? 7.684 11.531 30.562 1 95.38 175 GLU A O 1
ATOM 1368 N N . TYR A 1 176 ? 6.289 11.789 28.906 1 96.19 176 TYR A N 1
ATOM 1369 C CA . TYR A 1 176 ? 7.359 12.227 28.016 1 96.19 176 TYR A CA 1
ATOM 1370 C C . TYR A 1 176 ? 7.941 13.555 28.469 1 96.19 176 TYR A C 1
ATOM 1372 O O . TYR A 1 176 ? 9.164 13.727 28.531 1 96.19 176 TYR A O 1
ATOM 1380 N N . ILE A 1 177 ? 7.117 14.547 28.781 1 96 177 ILE A N 1
ATOM 1381 C CA . ILE A 1 177 ? 7.539 15.883 29.172 1 96 177 ILE A CA 1
ATOM 1382 C C . ILE A 1 177 ? 8.344 15.797 30.469 1 96 177 ILE A C 1
ATOM 1384 O O . ILE A 1 177 ? 9.43 16.375 30.578 1 96 177 ILE A O 1
ATOM 1388 N N . ASN A 1 178 ? 7.906 14.992 31.344 1 94.75 178 ASN A N 1
ATOM 1389 C CA . ASN A 1 178 ? 8.555 14.875 32.656 1 94.75 178 ASN A CA 1
ATOM 1390 C C . ASN A 1 178 ? 9.867 14.102 32.562 1 94.75 178 ASN A C 1
ATOM 1392 O O . ASN A 1 178 ? 10.875 14.508 33.125 1 94.75 178 ASN A O 1
ATOM 1396 N N . SER A 1 179 ? 9.844 13.062 31.828 1 95.62 179 SER A N 1
ATOM 1397 C CA . SER A 1 179 ? 11.023 12.211 31.734 1 95.62 179 SER A CA 1
ATOM 1398 C C . SER A 1 179 ? 12.164 12.922 31 1 95.62 179 SER A C 1
ATOM 1400 O O . SER A 1 179 ? 13.336 12.594 31.219 1 95.62 179 SER A O 1
ATOM 1402 N N . ASN A 1 180 ? 11.828 13.875 30.219 1 96 180 ASN A N 1
ATOM 1403 C CA . ASN A 1 180 ? 12.859 14.531 29.406 1 96 180 ASN A CA 1
ATOM 1404 C C . ASN A 1 180 ? 13.195 15.914 29.953 1 96 180 ASN A C 1
ATOM 1406 O O . ASN A 1 180 ? 13.867 16.703 29.281 1 96 180 ASN A O 1
ATOM 1410 N N . GLY A 1 181 ? 12.648 16.281 31.078 1 93.06 181 GLY A N 1
ATOM 1411 C CA . GLY A 1 181 ? 13.008 17.5 31.781 1 93.06 181 GLY A CA 1
ATOM 1412 C C . GLY A 1 181 ? 12.352 18.734 31.203 1 93.06 181 GLY A C 1
ATOM 1413 O O . GLY A 1 181 ? 12.898 19.844 31.281 1 93.06 181 GLY A O 1
ATOM 1414 N N . LEU A 1 182 ? 11.312 18.547 30.5 1 95.12 182 LEU A N 1
ATOM 1415 C CA . LEU A 1 182 ? 10.539 19.703 30.031 1 95.12 182 LEU A CA 1
ATOM 1416 C C . LEU A 1 182 ? 9.57 20.172 31.109 1 95.12 182 LEU A C 1
ATOM 1418 O O . LEU A 1 182 ? 9.18 19.406 31.984 1 95.12 182 LEU A O 1
ATOM 1422 N N . ASP A 1 183 ? 9.305 21.484 31.094 1 94.75 183 ASP A N 1
ATOM 1423 C CA . ASP A 1 183 ? 8.469 22.094 32.125 1 94.75 183 ASP A CA 1
ATOM 1424 C C . ASP A 1 183 ? 7.125 22.547 31.562 1 94.75 183 ASP A C 1
ATOM 1426 O O . ASP A 1 183 ? 7.074 23.438 30.734 1 94.75 183 ASP A O 1
ATOM 1430 N N . TRP A 1 184 ? 6.055 22.031 32.094 1 95.19 184 TRP A N 1
ATOM 1431 C CA . TRP A 1 184 ? 4.703 22.359 31.656 1 95.19 184 TRP A CA 1
ATOM 1432 C C . TRP A 1 184 ? 4.418 23.844 31.844 1 95.19 184 TRP A C 1
ATOM 1434 O O . TRP A 1 184 ? 3.613 24.422 31.109 1 95.19 184 TRP A O 1
ATOM 1444 N N . SER A 1 185 ? 5.082 24.469 32.75 1 93.62 185 SER A N 1
ATOM 1445 C CA . SER A 1 185 ? 4.844 25.875 33.031 1 93.62 185 SER A CA 1
ATOM 1446 C C . SER A 1 185 ? 5.27 26.75 31.859 1 93.62 185 SER A C 1
ATOM 1448 O O . SER A 1 185 ? 4.824 27.906 31.734 1 93.62 185 SER A O 1
ATOM 1450 N N . ARG A 1 186 ? 6.078 26.219 31 1 95.06 186 ARG A N 1
ATOM 1451 C CA . ARG A 1 186 ? 6.59 26.969 29.859 1 95.06 186 ARG A CA 1
ATOM 1452 C C . ARG A 1 186 ? 5.719 26.75 28.625 1 95.06 186 ARG A C 1
ATOM 1454 O O . ARG A 1 186 ? 5.957 27.359 27.578 1 95.06 186 ARG A O 1
ATOM 1461 N N . CYS A 1 187 ? 4.738 25.891 28.781 1 96.81 187 CYS A N 1
ATOM 1462 C CA . CYS A 1 187 ? 3.832 25.641 27.656 1 96.81 187 CYS A CA 1
ATOM 1463 C C . CYS A 1 187 ? 2.814 26.766 27.516 1 96.81 187 CYS A C 1
ATOM 1465 O O . CYS A 1 187 ? 2.037 27.031 28.438 1 96.81 187 CYS A O 1
ATOM 1467 N N . VAL A 1 188 ? 2.781 27.391 26.375 1 95.75 188 VAL A N 1
ATOM 1468 C CA . VAL A 1 188 ? 1.946 28.578 26.234 1 95.75 188 VAL A CA 1
ATOM 1469 C C . VAL A 1 188 ? 0.728 28.25 25.359 1 95.75 188 VAL A C 1
ATOM 1471 O O . VAL A 1 188 ? -0.209 29.047 25.281 1 95.75 188 VAL A O 1
ATOM 1474 N N . GLY A 1 189 ? 0.806 27.094 24.734 1 95.62 189 GLY A N 1
ATOM 1475 C CA . GLY A 1 189 ? -0.333 26.766 23.891 1 95.62 189 GLY A CA 1
ATOM 1476 C C . GLY A 1 189 ? -0.365 25.312 23.453 1 95.62 189 GLY A C 1
ATOM 1477 O O . GLY A 1 189 ? 0.682 24.688 23.312 1 95.62 189 GLY A O 1
ATOM 1478 N N . VAL A 1 190 ? -1.581 24.766 23.25 1 95.44 190 VAL A N 1
ATOM 1479 C CA . VAL A 1 190 ? -1.802 23.406 22.781 1 95.44 190 VAL A CA 1
ATOM 1480 C C . VAL A 1 190 ? -2.908 23.406 21.719 1 95.44 190 VAL A C 1
ATOM 1482 O O . VAL A 1 190 ? -3.967 24 21.922 1 95.44 190 VAL A O 1
ATOM 1485 N N . CYS A 1 191 ? -2.576 22.797 20.594 1 95.69 191 CYS A N 1
ATOM 1486 C CA . CYS A 1 191 ? -3.543 22.703 19.516 1 95.69 191 CYS A CA 1
ATOM 1487 C C . CYS A 1 191 ? -3.902 21.25 19.219 1 95.69 191 CYS A C 1
ATOM 1489 O O . CYS A 1 191 ? -3.025 20.391 19.156 1 95.69 191 CYS A O 1
ATOM 1491 N N . SER A 1 192 ? -5.172 20.891 19.062 1 93.81 192 SER A N 1
ATOM 1492 C CA . SER A 1 192 ? -5.648 19.547 18.734 1 93.81 192 SER A CA 1
ATOM 1493 C C . SER A 1 192 ? -6.859 19.609 17.812 1 93.81 192 SER A C 1
ATOM 1495 O O . SER A 1 192 ? -7.316 20.688 17.453 1 93.81 192 SER A O 1
ATOM 1497 N N . ASP A 1 193 ? -7.352 18.5 17.266 1 86 193 ASP A N 1
ATOM 1498 C CA . ASP A 1 193 ? -8.445 18.453 16.297 1 86 193 ASP A CA 1
ATOM 1499 C C . ASP A 1 193 ? -9.797 18.609 16.984 1 86 193 ASP A C 1
ATOM 1501 O O . ASP A 1 193 ? -10.836 18.688 16.312 1 86 193 ASP A O 1
ATOM 1505 N N . GLY A 1 194 ? -9.93 18.703 18.25 1 77.31 194 GLY A N 1
ATOM 1506 C CA . GLY A 1 194 ? -11.172 18.969 18.969 1 77.31 194 GLY A CA 1
ATOM 1507 C C . GLY A 1 194 ? -12 17.719 19.203 1 77.31 194 GLY A C 1
ATOM 1508 O O . GLY A 1 194 ? -13.133 17.812 19.703 1 77.31 194 GLY A O 1
ATOM 1509 N N . ALA A 1 195 ? -11.516 16.562 18.812 1 77.88 195 ALA A N 1
ATOM 1510 C CA . ALA A 1 195 ? -12.234 15.32 19.078 1 77.88 195 ALA A CA 1
ATOM 1511 C C . ALA A 1 195 ? -12.516 15.172 20.578 1 77.88 195 ALA A C 1
ATOM 1513 O O . ALA A 1 195 ? -11.875 15.812 21.406 1 77.88 195 ALA A O 1
ATOM 1514 N N . ALA A 1 196 ? -13.477 14.445 20.906 1 72.5 196 ALA A N 1
ATOM 1515 C CA . ALA A 1 196 ? -13.945 14.297 22.281 1 72.5 196 ALA A CA 1
ATOM 1516 C C . ALA A 1 196 ? -12.797 13.898 23.203 1 72.5 196 ALA A C 1
ATOM 1518 O O . ALA A 1 196 ? -12.688 14.422 24.312 1 72.5 196 ALA A O 1
ATOM 1519 N N . ALA A 1 197 ? -11.984 13.055 22.75 1 76.81 197 ALA A N 1
ATOM 1520 C CA . ALA A 1 197 ? -10.852 12.617 23.562 1 76.81 197 ALA A CA 1
ATOM 1521 C C . ALA A 1 197 ? -9.898 13.773 23.844 1 76.81 197 ALA A C 1
ATOM 1523 O O . ALA A 1 197 ? -9.242 13.805 24.875 1 76.81 197 ALA A O 1
ATOM 1524 N N . MET A 1 198 ? -9.93 14.672 22.938 1 79.38 198 MET A N 1
ATOM 1525 C CA . MET A 1 198 ? -9 15.789 23.047 1 79.38 198 MET A CA 1
ATOM 1526 C C . MET A 1 198 ? -9.594 16.922 23.875 1 79.38 198 MET A C 1
ATOM 1528 O O . MET A 1 198 ? -8.898 17.547 24.672 1 79.38 198 MET A O 1
ATOM 1532 N N . THR A 1 199 ? -10.93 17.188 23.75 1 76.88 199 THR A N 1
ATOM 1533 C CA . THR A 1 199 ? -11.477 18.422 24.297 1 76.88 199 THR A CA 1
ATOM 1534 C C . THR A 1 199 ? -12.531 18.125 25.359 1 76.88 199 THR A C 1
ATOM 1536 O O . THR A 1 199 ? -13.148 19.031 25.906 1 76.88 199 THR A O 1
ATOM 1539 N N . GLY A 1 200 ? -12.68 16.891 25.75 1 70.25 200 GLY A N 1
ATOM 1540 C CA . GLY A 1 200 ? -13.656 16.609 26.797 1 70.25 200 GLY A CA 1
ATOM 1541 C C . GLY A 1 200 ? -13.461 17.453 28.031 1 70.25 200 GLY A C 1
ATOM 1542 O O . GLY A 1 200 ? -12.328 17.734 28.438 1 70.25 200 GLY A O 1
ATOM 1543 N N . LYS A 1 201 ? -14.469 18.031 28.609 1 70.81 201 LYS A N 1
ATOM 1544 C CA . LYS A 1 201 ? -14.445 19.016 29.688 1 70.81 201 LYS A CA 1
ATOM 1545 C C . LYS A 1 201 ? -13.68 18.484 30.906 1 70.81 201 LYS A C 1
ATOM 1547 O O . LYS A 1 201 ? -12.883 19.203 31.5 1 70.81 201 LYS A O 1
ATOM 1552 N N . ASN A 1 202 ? -13.914 17.281 31.172 1 70.44 202 ASN A N 1
ATOM 1553 C CA . ASN A 1 202 ? -13.297 16.781 32.406 1 70.44 202 ASN A CA 1
ATOM 1554 C C . ASN A 1 202 ? -12.234 15.727 32.094 1 70.44 202 ASN A C 1
ATOM 1556 O O . ASN A 1 202 ? -11.219 15.641 32.781 1 70.44 202 ASN A O 1
ATOM 1560 N N . SER A 1 203 ? -12.438 15.148 31.031 1 74.81 203 SER A N 1
ATOM 1561 C CA . SER A 1 203 ? -11.586 13.984 30.812 1 74.81 203 SER A CA 1
ATOM 1562 C C . SER A 1 203 ? -10.789 14.109 29.531 1 74.81 203 SER A C 1
ATOM 1564 O O . SER A 1 203 ? -9.992 13.234 29.203 1 74.81 203 SER A O 1
ATOM 1566 N N . GLY A 1 204 ? -10.906 15.266 28.953 1 83.62 204 GLY A N 1
ATOM 1567 C CA . GLY A 1 204 ? -10.164 15.469 27.719 1 83.62 204 GLY A CA 1
ATOM 1568 C C . GLY A 1 204 ? -8.703 15.812 27.938 1 83.62 204 GLY A C 1
ATOM 1569 O O . GLY A 1 204 ? -8.328 16.25 29.031 1 83.62 204 GLY A O 1
ATOM 1570 N N . VAL A 1 205 ? -7.914 15.57 27.016 1 87.38 205 VAL A N 1
ATOM 1571 C CA . VAL A 1 205 ? -6.48 15.844 27.094 1 87.38 205 VAL A CA 1
ATOM 1572 C C . VAL A 1 205 ? -6.254 17.297 27.469 1 87.38 205 VAL A C 1
ATOM 1574 O O . VAL A 1 205 ? -5.391 17.609 28.281 1 87.38 205 VAL A O 1
ATOM 1577 N N . THR A 1 206 ? -7.039 18.219 26.938 1 86.38 206 THR A N 1
ATOM 1578 C CA . THR A 1 206 ? -6.891 19.641 27.156 1 86.38 206 THR A CA 1
ATOM 1579 C C . THR A 1 206 ? -7.172 20 28.609 1 86.38 206 THR A C 1
ATOM 1581 O O . THR A 1 206 ? -6.473 20.828 29.203 1 86.38 206 THR A O 1
ATOM 1584 N N . ALA A 1 207 ? -8.125 19.344 29.172 1 87.06 207 ALA A N 1
ATOM 1585 C CA . ALA A 1 207 ? -8.461 19.594 30.578 1 87.06 207 ALA A CA 1
ATOM 1586 C C . ALA A 1 207 ? -7.348 19.125 31.5 1 87.06 207 ALA A C 1
ATOM 1588 O O . ALA A 1 207 ? -7.027 19.797 32.5 1 87.06 207 ALA A O 1
ATOM 1589 N N . LEU A 1 208 ? -6.812 18.078 31.156 1 91.06 208 LEU A N 1
ATOM 1590 C CA . LEU A 1 208 ? -5.746 17.516 31.984 1 91.06 208 LEU A CA 1
ATOM 1591 C C . LEU A 1 208 ? -4.469 18.344 31.859 1 91.06 208 LEU A C 1
ATOM 1593 O O . LEU A 1 208 ? -3.76 18.531 32.844 1 91.06 208 LEU A O 1
ATOM 1597 N N . ILE A 1 209 ? -4.25 18.828 30.688 1 92 209 ILE A N 1
ATOM 1598 C CA . ILE A 1 209 ? -3.07 19.656 30.469 1 92 209 ILE A CA 1
ATOM 1599 C C . ILE A 1 209 ? -3.221 20.984 31.219 1 92 209 ILE A C 1
ATOM 1601 O O . ILE A 1 209 ? -2.246 21.516 31.766 1 92 209 ILE A O 1
ATOM 1605 N N . LYS A 1 210 ? -4.398 21.5 31.25 1 90.31 210 LYS A N 1
ATOM 1606 C CA . LYS A 1 210 ? -4.668 22.781 31.906 1 90.31 210 LYS A CA 1
ATOM 1607 C C . LYS A 1 210 ? -4.348 22.719 33.375 1 90.31 210 LYS A C 1
ATOM 1609 O O . LYS A 1 210 ? -3.982 23.734 34 1 90.31 210 LYS A O 1
ATOM 1614 N N . GLN A 1 211 ? -4.406 21.562 33.938 1 90.81 211 GLN A N 1
ATOM 1615 C CA . GLN A 1 211 ? -4.055 21.391 35.344 1 90.81 211 GLN A CA 1
ATOM 1616 C C . GLN A 1 211 ? -2.555 21.562 35.562 1 90.81 211 GLN A C 1
ATOM 1618 O O . GLN A 1 211 ? -2.125 22.047 36.594 1 90.81 211 GLN A O 1
ATOM 1623 N N . LYS A 1 212 ? -1.813 21.219 34.562 1 91.88 212 LYS A N 1
ATOM 1624 C CA . LYS A 1 212 ? -0.359 21.281 34.688 1 91.88 212 LYS A CA 1
ATOM 1625 C C . LYS A 1 212 ? 0.172 22.594 34.094 1 91.88 212 LYS A C 1
ATOM 1627 O O . LYS A 1 212 ? 1.235 23.062 34.469 1 91.88 212 LYS A O 1
ATOM 1632 N N . ALA A 1 213 ? -0.544 23.031 33.062 1 92.56 213 ALA A N 1
ATOM 1633 C CA . ALA A 1 213 ? -0.18 24.266 32.375 1 92.56 213 ALA A CA 1
ATOM 1634 C C . ALA A 1 213 ? -1.358 25.234 32.344 1 92.56 213 ALA A C 1
ATOM 1636 O O . ALA A 1 213 ? -1.945 25.438 31.266 1 92.56 213 ALA A O 1
ATOM 1637 N N . PRO A 1 214 ? -1.575 25.922 33.312 1 90.75 214 PRO A N 1
ATOM 1638 C CA . PRO A 1 214 ? -2.756 26.781 33.406 1 90.75 214 PRO A CA 1
ATOM 1639 C C . PRO A 1 214 ? -2.68 27.969 32.438 1 90.75 214 PRO A C 1
ATOM 1641 O O . PRO A 1 214 ? -3.715 28.484 32.031 1 90.75 214 PRO A O 1
ATOM 1644 N N . ASN A 1 215 ? -1.505 28.328 32.031 1 88.56 215 ASN A N 1
ATOM 1645 C CA . ASN A 1 215 ? -1.35 29.5 31.188 1 88.56 215 ASN A CA 1
ATOM 1646 C C . ASN A 1 215 ? -1.41 29.109 29.703 1 88.56 215 ASN A C 1
ATOM 1648 O O . ASN A 1 215 ? -1.345 29.984 28.844 1 88.56 215 ASN A O 1
ATOM 1652 N N . ALA A 1 216 ? -1.581 27.875 29.453 1 92.19 216 ALA A N 1
ATOM 1653 C CA . ALA A 1 216 ? -1.57 27.422 28.078 1 92.19 216 ALA A CA 1
ATOM 1654 C C . ALA A 1 216 ? -2.906 27.703 27.391 1 92.19 216 ALA A C 1
ATOM 1656 O O . ALA A 1 216 ? -3.969 27.422 27.953 1 92.19 216 ALA A O 1
ATOM 1657 N N . ALA A 1 217 ? -2.797 28.312 26.281 1 90.12 217 ALA A N 1
ATOM 1658 C CA . ALA A 1 217 ? -3.994 28.531 25.469 1 90.12 217 ALA A CA 1
ATOM 1659 C C . ALA A 1 217 ? -4.324 27.297 24.641 1 90.12 217 ALA A C 1
ATOM 1661 O O . ALA A 1 217 ? -3.43 26.656 24.078 1 90.12 217 ALA A O 1
ATOM 1662 N N . PHE A 1 218 ? -5.602 26.969 24.641 1 90.06 218 PHE A N 1
ATOM 1663 C CA . PHE A 1 218 ? -6.023 25.812 23.859 1 90.06 218 PHE A CA 1
ATOM 1664 C C . PHE A 1 218 ? -6.711 26.25 22.578 1 90.06 218 PHE A C 1
ATOM 1666 O O . PHE A 1 218 ? -7.633 27.062 22.609 1 90.06 218 PHE A O 1
ATOM 1673 N N . THR A 1 219 ? -6.16 25.781 21.547 1 89.81 219 THR A N 1
ATOM 1674 C CA . THR A 1 219 ? -6.707 26.125 20.234 1 89.81 219 THR A CA 1
ATOM 1675 C C . THR A 1 219 ? -7.285 24.891 19.547 1 89.81 219 THR A C 1
ATOM 1677 O O . THR A 1 219 ? -6.648 23.828 19.531 1 89.81 219 THR A O 1
ATOM 1680 N N . HIS A 1 220 ? -8.516 25.031 19.094 1 91.75 220 HIS A N 1
ATOM 1681 C CA . HIS A 1 220 ? -9.094 24.031 18.203 1 91.75 220 HIS A CA 1
ATOM 1682 C C . HIS A 1 220 ? -8.617 24.234 16.766 1 91.75 220 HIS A C 1
ATOM 1684 O O . HIS A 1 220 ? -8.781 25.312 16.203 1 91.75 220 HIS A O 1
ATOM 1690 N N . CYS A 1 221 ? -8.078 23.219 16.188 1 93.38 221 CYS A N 1
ATOM 1691 C CA . CYS A 1 221 ? -7.496 23.312 14.852 1 93.38 221 CYS A CA 1
ATOM 1692 C C . CYS A 1 221 ? -8.445 24.016 13.891 1 93.38 221 CYS A C 1
ATOM 1694 O O . CYS A 1 221 ? -9.555 23.547 13.656 1 93.38 221 CYS A O 1
ATOM 1696 N N . MET A 1 222 ? -7.996 25.094 13.344 1 93.44 222 MET A N 1
ATOM 1697 C CA . MET A 1 222 ? -8.836 25.938 12.5 1 93.44 222 MET A CA 1
ATOM 1698 C C . MET A 1 222 ? -9.195 25.219 11.203 1 93.44 222 MET A C 1
ATOM 1700 O O . MET A 1 222 ? -10.219 25.531 10.586 1 93.44 222 MET A O 1
ATOM 1704 N N . LEU A 1 223 ? -8.344 24.312 10.766 1 92.5 223 LEU A N 1
ATOM 1705 C CA . LEU A 1 223 ? -8.672 23.5 9.602 1 92.5 223 LEU A CA 1
ATOM 1706 C C . LEU A 1 223 ? -9.898 22.625 9.867 1 92.5 223 LEU A C 1
ATOM 1708 O O . LEU A 1 223 ? -10.766 22.484 9.008 1 92.5 223 LEU A O 1
ATOM 1712 N N . HIS A 1 224 ? -9.93 22.062 11.023 1 90.44 224 HIS A N 1
ATOM 1713 C CA . HIS A 1 224 ? -11.062 21.219 11.398 1 90.44 224 HIS A CA 1
ATOM 1714 C C . HIS A 1 224 ? -12.328 22.047 11.586 1 90.44 224 HIS A C 1
ATOM 1716 O O . HIS A 1 224 ? -13.43 21.594 11.266 1 90.44 224 HIS A O 1
ATOM 1722 N N . ARG A 1 225 ? -12.18 23.203 12.172 1 91.81 225 ARG A N 1
ATOM 1723 C CA . ARG A 1 225 ? -13.32 24.094 12.328 1 91.81 225 ARG A CA 1
ATOM 1724 C C . ARG A 1 225 ? -13.938 24.438 10.977 1 91.81 225 ARG A C 1
ATOM 1726 O O . ARG A 1 225 ? -15.156 24.422 10.82 1 91.81 225 ARG A O 1
ATOM 1733 N N . GLU A 1 226 ? -13.039 24.781 10.094 1 92.88 226 GLU A N 1
ATOM 1734 C CA . GLU A 1 226 ? -13.516 25.094 8.75 1 92.88 226 GLU A CA 1
ATOM 1735 C C . GLU A 1 226 ? -14.234 23.906 8.117 1 92.88 226 GLU A C 1
ATOM 1737 O O . GLU A 1 226 ? -15.242 24.078 7.434 1 92.88 226 GLU A O 1
ATOM 1742 N N . ALA A 1 227 ? -13.703 22.75 8.312 1 89.19 227 ALA A N 1
ATOM 1743 C CA . ALA A 1 227 ? -14.32 21.547 7.773 1 89.19 227 ALA A CA 1
ATOM 1744 C C . ALA A 1 227 ? -15.703 21.328 8.367 1 89.19 227 ALA A C 1
ATOM 1746 O O . ALA A 1 227 ? -16.609 20.844 7.688 1 89.19 227 ALA A O 1
ATOM 1747 N N . LEU A 1 228 ? -15.875 21.625 9.625 1 88.75 228 LEU A N 1
ATOM 1748 C CA . LEU A 1 228 ? -17.172 21.5 10.297 1 88.75 228 LEU A CA 1
ATOM 1749 C C . LEU A 1 228 ? -18.188 22.469 9.695 1 88.75 228 LEU A C 1
ATOM 1751 O O . LEU A 1 228 ? -19.359 22.125 9.539 1 88.75 228 LEU A O 1
ATOM 1755 N N . VAL A 1 229 ? -17.75 23.641 9.414 1 91.62 229 VAL A N 1
ATOM 1756 C CA . VAL A 1 229 ? -18.609 24.625 8.781 1 91.62 229 VAL A CA 1
ATOM 1757 C C . VAL A 1 229 ? -19.062 24.125 7.418 1 91.62 229 VAL A C 1
ATOM 1759 O O . VAL A 1 229 ? -20.25 24.219 7.078 1 91.62 229 VAL A O 1
ATOM 1762 N N . ALA A 1 230 ? -18.125 23.594 6.684 1 87.94 230 ALA A N 1
ATOM 1763 C CA . ALA A 1 230 ? -18.391 23.141 5.32 1 87.94 230 ALA A CA 1
ATOM 1764 C C . ALA A 1 230 ? -19.391 21.984 5.316 1 87.94 230 ALA A C 1
ATOM 1766 O O . ALA A 1 230 ? -20.109 21.766 4.336 1 87.94 230 ALA A O 1
ATOM 1767 N N . LYS A 1 231 ? -19.469 21.281 6.402 1 85.44 231 LYS A N 1
ATOM 1768 C CA . LYS A 1 231 ? -20.328 20.109 6.492 1 85.44 231 LYS A CA 1
ATOM 1769 C C . LYS A 1 231 ? -21.797 20.516 6.695 1 85.44 231 LYS A C 1
ATOM 1771 O O . LYS A 1 231 ? -22.703 19.734 6.406 1 85.44 231 LYS A O 1
ATOM 1776 N N . ARG A 1 232 ? -21.953 21.703 7.102 1 86.25 232 ARG A N 1
ATOM 1777 C CA . ARG A 1 232 ? -23.312 22.156 7.371 1 86.25 232 ARG A CA 1
ATOM 1778 C C . ARG A 1 232 ? -23.969 22.688 6.102 1 86.25 232 ARG A C 1
ATOM 1780 O O . ARG A 1 232 ? -23.578 23.734 5.574 1 86.25 232 ARG A O 1
ATOM 1787 N N . LEU A 1 233 ? -24.844 21.875 5.59 1 84.88 233 LEU A N 1
ATOM 1788 C CA . LEU A 1 233 ? -25.562 22.234 4.375 1 84.88 233 LEU A CA 1
ATOM 1789 C C . LEU A 1 233 ? -27.062 22.266 4.621 1 84.88 233 LEU A C 1
ATOM 1791 O O . LEU A 1 233 ? -27.578 21.578 5.508 1 84.88 233 LEU A O 1
ATOM 1795 N N . ASP A 1 234 ? -27.641 23.094 3.855 1 83.94 234 ASP A N 1
ATOM 1796 C CA . ASP A 1 234 ? -29.109 23.125 3.893 1 83.94 234 ASP A CA 1
ATOM 1797 C C . ASP A 1 234 ? -29.703 21.828 3.357 1 83.94 234 ASP A C 1
ATOM 1799 O O . ASP A 1 234 ? -29.062 21.109 2.584 1 83.94 234 ASP A O 1
ATOM 1803 N N . ASP A 1 235 ? -30.875 21.578 3.686 1 84 235 ASP A N 1
ATOM 1804 C CA . ASP A 1 235 ? -31.531 20.312 3.373 1 84 235 ASP A CA 1
ATOM 1805 C C . ASP A 1 235 ? -31.625 20.094 1.862 1 84 235 ASP A C 1
ATOM 1807 O O . ASP A 1 235 ? -31.406 18.984 1.371 1 84 235 ASP A O 1
ATOM 1811 N N . GLU A 1 236 ? -32 21.141 1.214 1 81.69 236 GLU A N 1
ATOM 1812 C CA . GLU A 1 236 ? -32.188 21 -0.227 1 81.69 236 GLU A CA 1
ATOM 1813 C C . GLU A 1 236 ? -30.844 20.719 -0.919 1 81.69 236 GLU A C 1
ATOM 1815 O O . GLU A 1 236 ? -30.797 19.953 -1.888 1 81.69 236 GLU A O 1
ATOM 1820 N N . LEU A 1 237 ? -29.875 21.328 -0.457 1 86.56 237 LEU A N 1
ATOM 1821 C CA . LEU A 1 237 ? -28.547 21.094 -1.014 1 86.56 237 LEU A CA 1
ATOM 1822 C C . LEU A 1 237 ? -27.969 19.766 -0.531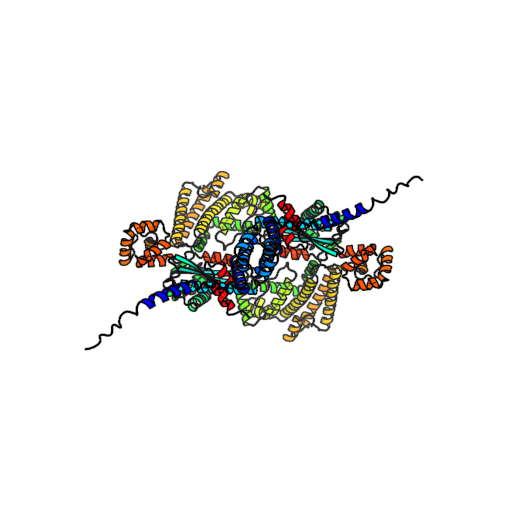 1 86.56 237 LEU A C 1
ATOM 1824 O O . LEU A 1 237 ? -27.203 19.125 -1.239 1 86.56 237 LEU A O 1
ATOM 1828 N N . ASN A 1 238 ? -28.438 19.391 0.574 1 86 238 ASN A N 1
ATOM 1829 C CA . ASN A 1 238 ? -27.953 18.156 1.197 1 86 238 ASN A CA 1
ATOM 1830 C C . ASN A 1 238 ? -28.469 16.922 0.479 1 86 238 ASN A C 1
ATOM 1832 O O . ASN A 1 238 ? -27.969 15.812 0.704 1 86 238 ASN A O 1
ATOM 1836 N N . GLN A 1 239 ? -29.328 17.125 -0.437 1 87.25 239 GLN A N 1
ATOM 1837 C CA . GLN A 1 239 ? -29.797 15.992 -1.223 1 87.25 239 GLN A CA 1
ATOM 1838 C C . GLN A 1 239 ? -28.875 15.719 -2.408 1 87.25 239 GLN A C 1
ATOM 1840 O O . GLN A 1 239 ? -28.781 14.586 -2.885 1 87.25 239 GLN A O 1
ATOM 1845 N N . VAL A 1 240 ? -28.219 16.703 -2.779 1 90.56 240 VAL A N 1
ATOM 1846 C CA . VAL A 1 240 ? -27.391 16.594 -3.971 1 90.56 240 VAL A CA 1
ATOM 1847 C C . VAL A 1 240 ? -26.141 15.773 -3.656 1 90.56 240 VAL A C 1
ATOM 1849 O O . VAL A 1 240 ? -25.766 14.891 -4.434 1 90.56 240 VAL A O 1
ATOM 1852 N N . LEU A 1 241 ? -25.516 16.016 -2.5 1 88.81 241 LEU A N 1
ATOM 1853 C CA . LEU A 1 241 ? -24.25 15.391 -2.152 1 88.81 241 LEU A CA 1
ATOM 1854 C C . LEU A 1 241 ? -24.422 13.883 -2.008 1 88.81 241 LEU A C 1
ATOM 1856 O O . LEU A 1 241 ? -23.656 13.102 -2.576 1 88.81 241 LEU A O 1
ATOM 1860 N N . PRO A 1 242 ? -25.438 13.422 -1.346 1 89.38 242 PRO A N 1
ATOM 1861 C CA . PRO A 1 242 ? -25.625 11.977 -1.254 1 89.38 242 PRO A CA 1
ATOM 1862 C C . PRO A 1 242 ? -25.859 11.32 -2.615 1 89.38 242 PRO A C 1
ATOM 1864 O O . PRO A 1 242 ? -25.406 10.203 -2.85 1 89.38 242 PRO A O 1
ATOM 1867 N N . ASP A 1 243 ? -26.562 12.055 -3.463 1 92.75 243 ASP A N 1
ATOM 1868 C CA . ASP A 1 243 ? -26.781 11.539 -4.812 1 92.75 243 ASP A CA 1
ATOM 1869 C C . ASP A 1 243 ? -25.453 11.375 -5.551 1 92.75 243 ASP A C 1
ATOM 1871 O O . ASP A 1 243 ? -25.219 10.352 -6.199 1 92.75 243 ASP A O 1
ATOM 1875 N N . VAL A 1 244 ? -24.672 12.367 -5.402 1 92.81 244 VAL A N 1
ATOM 1876 C CA . VAL A 1 244 ? -23.375 12.375 -6.078 1 92.81 244 VAL A CA 1
ATOM 1877 C C . VAL A 1 244 ? -22.5 11.242 -5.539 1 92.81 244 VAL A C 1
ATOM 1879 O O . VAL A 1 244 ? -21.891 10.508 -6.312 1 92.81 244 VAL A O 1
ATOM 1882 N N . ILE A 1 245 ? -22.453 11.094 -4.23 1 90.38 245 ILE A N 1
ATOM 1883 C CA . ILE A 1 245 ? -21.641 10.055 -3.596 1 90.38 245 ILE A CA 1
ATOM 1884 C C . ILE A 1 245 ? -22.141 8.68 -4.031 1 90.38 245 ILE A C 1
ATOM 1886 O O . ILE A 1 245 ? -21.344 7.781 -4.312 1 90.38 245 ILE A O 1
ATOM 1890 N N . HIS A 1 246 ? -23.391 8.594 -4.121 1 92.12 246 HIS A N 1
ATOM 1891 C CA . HIS A 1 246 ? -23.984 7.324 -4.543 1 92.12 246 HIS A CA 1
ATOM 1892 C C . HIS A 1 246 ? -23.562 6.965 -5.965 1 92.12 246 HIS A C 1
ATOM 1894 O O . HIS A 1 246 ? -23.188 5.82 -6.234 1 92.12 246 HIS A O 1
ATOM 1900 N N . VAL A 1 247 ? -23.672 7.863 -6.801 1 92.81 247 VAL A N 1
ATOM 1901 C CA . VAL A 1 247 ? -23.328 7.648 -8.203 1 92.81 247 VAL A CA 1
ATOM 1902 C C . VAL A 1 247 ? -21.844 7.301 -8.328 1 92.81 247 VAL A C 1
ATOM 1904 O O . VAL A 1 247 ? -21.484 6.387 -9.07 1 92.81 247 VAL A O 1
ATOM 1907 N N . VAL A 1 248 ? -21 8.047 -7.621 1 91.56 248 VAL A N 1
ATOM 1908 C CA . VAL A 1 248 ? -19.547 7.816 -7.66 1 91.56 248 VAL A CA 1
ATOM 1909 C C . VAL A 1 248 ? -19.25 6.402 -7.168 1 91.56 248 VAL A C 1
ATOM 1911 O O . VAL A 1 248 ? -18.438 5.691 -7.773 1 91.56 248 VAL A O 1
ATOM 1914 N N . ASN A 1 249 ? -19.891 6.008 -6.137 1 89.94 249 ASN A N 1
ATOM 1915 C CA . ASN A 1 249 ? -19.672 4.676 -5.586 1 89.94 249 ASN A CA 1
ATOM 1916 C C . ASN A 1 249 ? -20.141 3.588 -6.551 1 89.94 249 ASN A C 1
ATOM 1918 O O . ASN A 1 249 ? -19.531 2.525 -6.645 1 89.94 249 ASN A O 1
ATOM 1922 N N . LEU A 1 250 ? -21.234 3.822 -7.18 1 90.5 250 LEU A N 1
ATOM 1923 C CA . LEU A 1 250 ? -21.766 2.879 -8.156 1 90.5 250 LEU A CA 1
ATOM 1924 C C . LEU A 1 250 ? -20.75 2.619 -9.266 1 90.5 250 LEU A C 1
ATOM 1926 O O . LEU A 1 250 ? -20.562 1.476 -9.688 1 90.5 250 LEU A O 1
ATOM 1930 N N . ILE A 1 251 ? -20.125 3.631 -9.656 1 89.06 251 ILE A N 1
ATOM 1931 C CA . ILE A 1 251 ? -19.234 3.545 -10.812 1 89.06 251 ILE A CA 1
ATOM 1932 C C . ILE A 1 251 ? -17.859 3.068 -10.367 1 89.06 251 ILE A C 1
ATOM 1934 O O . ILE A 1 251 ? -17.234 2.225 -11.031 1 89.06 251 ILE A O 1
ATOM 1938 N N . LYS A 1 252 ? -17.391 3.535 -9.227 1 86.25 252 LYS A N 1
ATOM 1939 C CA . LYS A 1 252 ? -16.016 3.291 -8.82 1 86.25 252 LYS A CA 1
ATOM 1940 C C . LYS A 1 252 ? -15.891 1.994 -8.023 1 86.25 252 LYS A C 1
ATOM 1942 O O . LYS A 1 252 ? -14.812 1.404 -7.945 1 86.25 252 LYS A O 1
ATOM 1947 N N . ALA A 1 253 ? -16.938 1.539 -7.434 1 80.81 253 ALA A N 1
ATOM 1948 C CA . ALA A 1 253 ? -16.875 0.35 -6.59 1 80.81 253 ALA A CA 1
ATOM 1949 C C . ALA A 1 253 ? -16.672 -0.909 -7.426 1 80.81 253 ALA A C 1
ATOM 1951 O O . ALA A 1 253 ? -16.094 -1.888 -6.953 1 80.81 253 ALA A O 1
ATOM 1952 N N . ARG A 1 254 ? -17.156 -0.87 -8.641 1 83.56 254 ARG A N 1
ATOM 1953 C CA . ARG A 1 254 ? -17 -2.021 -9.523 1 83.56 254 ARG A CA 1
ATOM 1954 C C . ARG A 1 254 ? -15.961 -1.751 -10.602 1 83.56 254 ARG A C 1
ATOM 1956 O O . ARG A 1 254 ? -16.125 -0.847 -11.422 1 83.56 254 ARG A O 1
ATOM 1963 N N . PRO A 1 255 ? -15.016 -2.566 -10.602 1 81.56 255 PRO A N 1
ATOM 1964 C CA . PRO A 1 255 ? -13.93 -2.33 -11.555 1 81.56 255 PRO A CA 1
ATOM 1965 C C . PRO A 1 255 ? -14.406 -2.295 -13 1 81.56 255 PRO A C 1
ATOM 1967 O O . PRO A 1 255 ? -13.945 -1.463 -13.789 1 81.56 255 PRO A O 1
ATOM 1970 N N . LEU A 1 256 ? -15.32 -3.16 -13.367 1 84.06 256 LEU A N 1
ATOM 1971 C CA . LEU A 1 256 ? -15.836 -3.191 -14.734 1 84.06 256 LEU A CA 1
ATOM 1972 C C . LEU A 1 256 ? -16.516 -1.874 -15.086 1 84.06 256 LEU A C 1
ATOM 1974 O O . LEU A 1 256 ? -16.281 -1.321 -16.172 1 84.06 256 LEU A O 1
ATOM 1978 N N . LYS A 1 257 ? -17.344 -1.362 -14.219 1 85.94 257 LYS A N 1
ATOM 1979 C CA . LYS A 1 257 ? -18.047 -0.106 -14.469 1 85.94 257 LYS A CA 1
ATOM 1980 C C . LYS A 1 257 ? -17.062 1.059 -14.57 1 85.94 257 LYS A C 1
ATOM 1982 O O . LYS A 1 257 ? -17.25 1.97 -15.383 1 85.94 257 LYS A O 1
ATOM 1987 N N . HIS A 1 258 ? -16.094 1.024 -13.719 1 85.94 258 HIS A N 1
ATOM 1988 C CA . HIS A 1 258 ? -15.047 2.049 -13.773 1 85.94 258 HIS A CA 1
ATOM 1989 C C . HIS A 1 258 ? -14.383 2.084 -15.148 1 85.94 258 HIS A C 1
ATOM 1991 O O . HIS A 1 258 ? -14.188 3.16 -15.719 1 85.94 258 HIS A O 1
ATOM 1997 N N . ARG A 1 259 ? -14.078 0.94 -15.68 1 84.56 259 ARG A N 1
ATOM 1998 C CA . ARG A 1 259 ? -13.414 0.845 -16.984 1 84.56 259 ARG A CA 1
ATOM 1999 C C . ARG A 1 259 ? -14.336 1.305 -18.109 1 84.56 259 ARG A C 1
ATOM 2001 O O . ARG A 1 259 ? -13.922 2.045 -19 1 84.56 259 ARG A O 1
ATOM 2008 N N . LEU A 1 260 ? -15.562 0.854 -18.016 1 85.06 260 LEU A N 1
ATOM 2009 C CA . LEU A 1 260 ? -16.531 1.229 -19.031 1 85.06 260 LEU A CA 1
ATOM 2010 C C . LEU A 1 260 ? -16.781 2.732 -19.016 1 85.06 260 LEU A C 1
ATOM 2012 O O . LEU A 1 260 ? -16.938 3.35 -20.078 1 85.06 260 LEU A O 1
ATOM 2016 N N . PHE A 1 261 ? -16.859 3.291 -17.859 1 89.94 261 PHE A N 1
ATOM 2017 C CA . PHE A 1 261 ? -17.062 4.73 -17.75 1 89.94 261 PHE A CA 1
ATOM 2018 C C . PHE A 1 261 ? -15.867 5.492 -18.312 1 89.94 261 PHE A C 1
ATOM 2020 O O . PHE A 1 261 ? -16.031 6.535 -18.938 1 89.94 261 PHE A O 1
ATOM 2027 N N . ALA A 1 262 ? -14.703 4.988 -18.047 1 85.44 262 ALA A N 1
ATOM 2028 C CA . ALA A 1 262 ? -13.492 5.613 -18.578 1 85.44 262 ALA A CA 1
ATOM 2029 C C . ALA A 1 262 ? -13.508 5.613 -20.109 1 85.44 262 ALA A C 1
ATOM 2031 O O . ALA A 1 262 ? -13.117 6.602 -20.734 1 85.44 262 ALA A O 1
ATOM 2032 N N . ILE A 1 263 ? -13.898 4.562 -20.719 1 85.25 263 ILE A N 1
ATOM 2033 C CA . ILE A 1 263 ? -13.992 4.453 -22.172 1 85.25 263 ILE A CA 1
ATOM 2034 C C . ILE A 1 263 ? -15.023 5.457 -22.688 1 85.25 263 ILE A C 1
ATOM 2036 O O . ILE A 1 263 ? -14.781 6.129 -23.703 1 85.25 263 ILE A O 1
ATOM 2040 N N . LEU A 1 264 ? -16.125 5.508 -22.031 1 85.5 264 LEU A N 1
ATOM 2041 C CA . LEU A 1 264 ? -17.172 6.457 -22.406 1 85.5 264 LEU A CA 1
ATOM 2042 C C . LEU A 1 264 ? -16.641 7.887 -22.359 1 85.5 264 LEU A C 1
ATOM 2044 O O . LEU A 1 264 ? -16.922 8.68 -23.266 1 85.5 264 LEU A O 1
ATOM 2048 N N . CYS A 1 265 ? -15.914 8.164 -21.359 1 87.88 265 CYS A N 1
ATOM 2049 C CA . CYS A 1 265 ? -15.336 9.5 -21.234 1 87.88 265 CYS A CA 1
ATOM 2050 C C . CYS A 1 265 ? -14.398 9.797 -22.406 1 87.88 265 CYS A C 1
ATOM 2052 O O . CYS A 1 265 ? -14.43 10.891 -22.969 1 87.88 265 CYS A O 1
ATOM 2054 N N . LYS A 1 266 ? -13.586 8.844 -22.734 1 84.06 266 LYS A N 1
ATOM 2055 C CA . LYS A 1 266 ? -12.656 9.016 -23.844 1 84.06 266 LYS A CA 1
ATOM 2056 C C . LYS A 1 266 ? -13.398 9.18 -25.172 1 84.06 266 LYS A C 1
ATOM 2058 O O . LYS A 1 266 ? -13.055 10.039 -25.984 1 84.06 266 LYS A O 1
ATOM 2063 N N . GLU A 1 267 ? -14.367 8.352 -25.359 1 83.56 267 GLU A N 1
ATOM 2064 C CA . GLU A 1 267 ? -15.164 8.398 -26.594 1 83.56 267 GLU A CA 1
ATOM 2065 C C . GLU A 1 267 ? -15.891 9.742 -26.719 1 83.56 267 GLU A C 1
ATOM 2067 O O . GLU A 1 267 ? -16.047 10.258 -27.828 1 83.56 267 GLU A O 1
ATOM 2072 N N . MET A 1 268 ? -16.266 10.258 -25.672 1 85.56 268 MET A N 1
ATOM 2073 C CA . MET A 1 268 ? -17.016 11.516 -25.672 1 85.56 268 MET A CA 1
ATOM 2074 C C . MET A 1 268 ? -16.078 12.711 -25.609 1 85.56 268 MET A C 1
ATOM 2076 O O . MET A 1 268 ? -16.516 13.859 -25.625 1 85.56 268 MET A O 1
ATOM 2080 N N . GLY A 1 269 ? -14.742 12.414 -25.516 1 75 269 GLY A N 1
ATOM 2081 C CA . GLY A 1 269 ? -13.75 13.477 -25.516 1 75 269 GLY A CA 1
ATOM 2082 C C . GLY A 1 269 ? -13.688 14.242 -24.203 1 75 269 GLY A C 1
ATOM 2083 O O . GLY A 1 269 ? -13.422 15.445 -24.203 1 75 269 GLY A O 1
ATOM 2084 N N . ALA A 1 270 ? -14.016 13.594 -23.188 1 81.31 270 ALA A N 1
ATOM 2085 C CA . ALA A 1 270 ? -14 14.242 -21.875 1 81.31 270 ALA A CA 1
ATOM 2086 C C . ALA A 1 270 ? -12.57 14.555 -21.438 1 81.31 270 ALA A C 1
ATOM 2088 O O . ALA A 1 270 ? -11.625 13.898 -21.875 1 81.31 270 ALA A O 1
ATOM 2089 N N . ARG A 1 271 ? -12.438 15.555 -20.625 1 78.75 271 ARG A N 1
ATOM 2090 C CA . ARG A 1 271 ? -11.141 15.984 -20.109 1 78.75 271 ARG A CA 1
ATOM 2091 C C . ARG A 1 271 ? -10.562 14.945 -19.156 1 78.75 271 ARG A C 1
ATOM 2093 O O . ARG A 1 271 ? -9.344 14.781 -19.078 1 78.75 271 ARG A O 1
ATOM 2100 N N . PHE A 1 272 ? -11.461 14.359 -18.359 1 81.69 272 PHE A N 1
ATOM 2101 C CA . PHE A 1 272 ? -11.055 13.352 -17.391 1 81.69 272 PHE A CA 1
ATOM 2102 C C . PHE A 1 272 ? -11.609 11.984 -17.766 1 81.69 272 PHE A C 1
ATOM 2104 O O . PHE A 1 272 ? -12.617 11.891 -18.469 1 81.69 272 PHE A O 1
ATOM 2111 N N . ASP A 1 273 ? -10.938 10.969 -17.234 1 80.44 273 ASP A N 1
ATOM 2112 C CA . ASP A 1 273 ? -11.367 9.633 -17.609 1 80.44 273 ASP A CA 1
ATOM 2113 C C . ASP A 1 273 ? -11.898 8.859 -16.406 1 80.44 273 ASP A C 1
ATOM 2115 O O . ASP A 1 273 ? -12.016 7.633 -16.438 1 80.44 273 ASP A O 1
ATOM 2119 N N . GLY A 1 274 ? -12.102 9.602 -15.305 1 82.44 274 GLY A N 1
ATOM 2120 C CA . GLY A 1 274 ? -12.602 8.898 -14.133 1 82.44 274 GLY A CA 1
ATOM 2121 C C . GLY A 1 274 ? -13.086 9.836 -13.039 1 82.44 274 GLY A C 1
ATOM 2122 O O . GLY A 1 274 ? -12.906 11.047 -13.133 1 82.44 274 GLY A O 1
ATOM 2123 N N . LEU A 1 275 ? -13.773 9.219 -12.07 1 85.94 275 LEU A N 1
ATOM 2124 C CA . LEU A 1 275 ? -14.328 9.953 -10.938 1 85.94 275 LEU A CA 1
ATOM 2125 C C . LEU A 1 275 ? -13.445 9.82 -9.711 1 85.94 275 LEU A C 1
ATOM 2127 O O . LEU A 1 275 ? -12.477 9.047 -9.719 1 85.94 275 LEU A O 1
ATOM 2131 N N . LEU A 1 276 ? -13.711 10.625 -8.742 1 83 276 LEU A N 1
ATOM 2132 C CA . LEU A 1 276 ? -12.961 10.602 -7.488 1 83 276 LEU A CA 1
ATOM 2133 C C . LEU A 1 276 ? -13.82 10.047 -6.355 1 83 276 LEU A C 1
ATOM 2135 O O . LEU A 1 276 ? -15.008 10.344 -6.27 1 83 276 LEU A O 1
ATOM 2139 N N . LEU A 1 277 ? -13.164 9.234 -5.551 1 79.69 277 LEU A N 1
ATOM 2140 C CA . LEU A 1 277 ? -13.883 8.711 -4.391 1 79.69 277 LEU A CA 1
ATOM 2141 C C . LEU A 1 277 ? -13.977 9.766 -3.293 1 79.69 277 LEU A C 1
ATOM 2143 O O . LEU A 1 277 ? -13.031 10.523 -3.072 1 79.69 277 LEU A O 1
ATOM 2147 N N . HIS A 1 278 ? -15.047 9.734 -2.643 1 80.88 278 HIS A N 1
ATOM 2148 C CA . HIS A 1 278 ? -15.258 10.664 -1.538 1 80.88 278 HIS A CA 1
ATOM 2149 C C . HIS A 1 278 ? -14.703 10.109 -0.233 1 80.88 278 HIS A C 1
ATOM 2151 O O . HIS A 1 278 ? -14.781 8.898 0.017 1 80.88 278 HIS A O 1
ATOM 2157 N N . SER A 1 279 ? -14.055 10.867 0.542 1 74.38 279 SER A N 1
ATOM 2158 C CA . SER A 1 279 ? -13.625 10.531 1.896 1 74.38 279 SER A CA 1
ATOM 2159 C C . SER A 1 279 ? -14.133 11.555 2.906 1 74.38 279 SER A C 1
ATOM 2161 O O . SER A 1 279 ? -13.906 12.758 2.746 1 74.38 279 SER A O 1
ATOM 2163 N N . ASN A 1 280 ? -14.758 11.047 3.902 1 70.06 280 ASN A N 1
ATOM 2164 C CA . ASN A 1 280 ? -15.312 11.93 4.918 1 70.06 280 ASN A CA 1
ATOM 2165 C C . ASN A 1 280 ? -14.227 12.547 5.793 1 70.06 280 ASN A C 1
ATOM 2167 O O . ASN A 1 280 ? -14.453 13.547 6.465 1 70.06 280 ASN A O 1
ATOM 2171 N N . VAL A 1 281 ? -13.07 11.977 5.73 1 66.25 281 VAL A N 1
ATOM 2172 C CA . VAL A 1 281 ? -12.023 12.398 6.656 1 66.25 281 VAL A CA 1
ATOM 2173 C C . VAL A 1 281 ? -11.133 13.438 5.992 1 66.25 281 VAL A C 1
ATOM 2175 O O . VAL A 1 281 ? -10.492 14.242 6.676 1 66.25 281 VAL A O 1
ATOM 2178 N N . ARG A 1 282 ? -11.242 13.5 4.684 1 71.38 282 ARG A N 1
ATOM 2179 C CA . ARG A 1 282 ? -10.375 14.43 3.977 1 71.38 282 ARG A CA 1
ATOM 2180 C C . ARG A 1 282 ? -11.102 15.734 3.666 1 71.38 282 ARG A C 1
ATOM 2182 O O . ARG A 1 282 ? -12.086 15.742 2.926 1 71.38 282 ARG A O 1
ATOM 2189 N N . TRP A 1 283 ? -10.602 16.766 4.016 1 72.88 283 TRP A N 1
ATOM 2190 C CA . TRP A 1 283 ? -11.211 18.094 3.996 1 72.88 283 TRP A CA 1
ATOM 2191 C C . TRP A 1 283 ? -11.594 18.5 2.574 1 72.88 283 TRP A C 1
ATOM 2193 O O . TRP A 1 283 ? -12.641 19.109 2.355 1 72.88 283 TRP A O 1
ATOM 2203 N N . LEU A 1 284 ? -10.742 18.078 1.688 1 77.31 284 LEU A N 1
ATOM 2204 C CA . LEU A 1 284 ? -10.836 18.625 0.34 1 77.31 284 LEU A CA 1
ATOM 2205 C C . LEU A 1 284 ? -11.633 17.688 -0.57 1 77.31 284 LEU A C 1
ATOM 2207 O O . LEU A 1 284 ? -11.938 18.047 -1.712 1 77.31 284 LEU A O 1
ATOM 2211 N N . SER A 1 285 ? -12.031 16.609 -0.034 1 83.62 285 SER A N 1
ATOM 2212 C CA . SER A 1 285 ? -12.594 15.539 -0.853 1 83.62 285 SER A CA 1
ATOM 2213 C C . SER A 1 285 ? -13.945 15.938 -1.434 1 83.62 285 SER A C 1
ATOM 2215 O O . SER A 1 285 ? -14.211 15.711 -2.615 1 83.62 285 SER A O 1
ATOM 2217 N N . ARG A 1 286 ? -14.758 16.641 -0.704 1 83.75 286 ARG A N 1
ATOM 2218 C CA . ARG A 1 286 ? -16.109 16.984 -1.129 1 83.75 286 ARG A CA 1
ATOM 2219 C C . ARG A 1 286 ? -16.094 17.875 -2.363 1 83.75 286 ARG A C 1
ATOM 2221 O O . ARG A 1 286 ? -16.75 17.594 -3.359 1 83.75 286 ARG A O 1
ATOM 2228 N N . GLY A 1 287 ? -15.312 18.859 -2.246 1 87.56 287 GLY A N 1
ATOM 2229 C CA . GLY A 1 287 ? -15.227 19.781 -3.369 1 87.56 287 GLY A CA 1
ATOM 2230 C C . GLY A 1 287 ? -14.664 19.141 -4.625 1 87.56 287 GLY A C 1
ATOM 2231 O O . GLY A 1 287 ? -15.156 19.391 -5.727 1 87.56 287 GLY A O 1
ATOM 2232 N N . ALA A 1 288 ? -13.711 18.344 -4.414 1 88.94 288 ALA A N 1
ATOM 2233 C CA . ALA A 1 288 ? -13.07 17.688 -5.555 1 88.94 288 ALA A CA 1
ATOM 2234 C C . ALA A 1 288 ? -14.023 16.734 -6.254 1 88.94 288 ALA A C 1
ATOM 2236 O O . ALA A 1 288 ? -14.094 16.703 -7.484 1 88.94 288 ALA A O 1
ATOM 2237 N N . VAL A 1 289 ? -14.742 16.031 -5.508 1 90.12 289 VAL A N 1
ATOM 2238 C CA . VAL A 1 289 ? -15.672 15.047 -6.047 1 90.12 289 VAL A CA 1
ATOM 2239 C C . VAL A 1 289 ? -16.797 15.758 -6.797 1 90.12 289 VAL A C 1
ATOM 2241 O O . VAL A 1 289 ? -17.156 15.367 -7.91 1 90.12 289 VAL A O 1
ATOM 2244 N N . LEU A 1 290 ? -17.344 16.797 -6.242 1 92.44 290 LEU A N 1
ATOM 2245 C CA . LEU A 1 290 ? -18.438 17.547 -6.852 1 92.44 290 LEU A CA 1
ATOM 2246 C C . LEU A 1 290 ? -18 18.188 -8.164 1 92.44 290 LEU A C 1
ATOM 2248 O O . LEU A 1 290 ? -18.719 18.125 -9.164 1 92.44 290 LEU A O 1
ATOM 2252 N N . ASN A 1 291 ? -16.844 18.766 -8.07 1 92.56 291 ASN A N 1
ATOM 2253 C CA . ASN A 1 291 ? -16.312 19.391 -9.273 1 92.56 291 ASN A CA 1
ATOM 2254 C C . ASN A 1 291 ? -16.094 18.391 -10.398 1 92.56 291 ASN A C 1
ATOM 2256 O O . ASN A 1 291 ? -16.391 18.672 -11.555 1 92.56 291 ASN A O 1
ATOM 2260 N N . ARG A 1 292 ? -15.562 17.25 -10.023 1 91.69 292 ARG A N 1
ATOM 2261 C CA . ARG A 1 292 ? -15.297 16.219 -11.008 1 91.69 292 ARG A CA 1
ATOM 2262 C C . ARG A 1 292 ? -16.594 15.68 -11.609 1 91.69 292 ARG A C 1
ATOM 2264 O O . ARG A 1 292 ? -16.688 15.453 -12.82 1 91.69 292 ARG A O 1
ATOM 2271 N N . VAL A 1 293 ? -17.609 15.492 -10.828 1 93.62 293 VAL A N 1
ATOM 2272 C CA . VAL A 1 293 ? -18.891 14.961 -11.297 1 93.62 293 VAL A CA 1
ATOM 2273 C C . VAL A 1 293 ? -19.578 15.992 -12.195 1 93.62 293 VAL A C 1
ATOM 2275 O O . VAL A 1 293 ? -20.188 15.633 -13.203 1 93.62 293 VAL A O 1
ATOM 2278 N N . TYR A 1 294 ? -19.469 17.25 -11.836 1 94.19 294 TYR A N 1
ATOM 2279 C CA . TYR A 1 294 ? -20.047 18.281 -12.688 1 94.19 294 TYR A CA 1
ATOM 2280 C C . TYR A 1 294 ? -19.375 18.312 -14.055 1 94.19 294 TYR A C 1
ATOM 2282 O O . TYR A 1 294 ? -20.047 18.422 -15.086 1 94.19 294 TYR A O 1
ATOM 2290 N N . GLU A 1 295 ? -18.031 18.234 -14.055 1 92.38 295 GLU A N 1
ATOM 2291 C CA . GLU A 1 295 ? -17.281 18.266 -15.297 1 92.38 295 GLU A CA 1
ATOM 2292 C C . GLU A 1 295 ? -17.656 17.094 -16.203 1 92.38 295 GLU A C 1
ATOM 2294 O O . GLU A 1 295 ? -17.656 17.219 -17.422 1 92.38 295 GLU A O 1
ATOM 2299 N N . LEU A 1 296 ? -17.969 15.977 -15.516 1 93.44 296 LEU A N 1
ATOM 2300 C CA . LEU A 1 296 ? -18.297 14.766 -16.266 1 93.44 296 LEU A CA 1
ATOM 2301 C C . LEU A 1 296 ? -19.797 14.484 -16.219 1 93.44 296 LEU A C 1
ATOM 2303 O O . LEU A 1 296 ? -20.219 13.328 -16.297 1 93.44 296 LEU A O 1
ATOM 2307 N N . ARG A 1 297 ? -20.594 15.477 -16.031 1 93.44 297 ARG A N 1
ATOM 2308 C CA . ARG A 1 297 ? -22.031 15.289 -15.789 1 93.44 297 ARG A CA 1
ATOM 2309 C C . ARG A 1 297 ? -22.703 14.656 -17 1 93.44 297 ARG A C 1
ATOM 2311 O O . ARG A 1 297 ? -23.625 13.859 -16.859 1 93.44 297 ARG A O 1
ATOM 2318 N N . ARG A 1 298 ? -22.234 14.992 -18.172 1 91.25 298 ARG A N 1
ATOM 2319 C CA . ARG A 1 298 ? -22.828 14.438 -19.391 1 91.25 298 ARG A CA 1
ATOM 2320 C C . ARG A 1 298 ? -22.5 12.953 -19.531 1 91.25 298 ARG A C 1
ATOM 2322 O O . ARG A 1 298 ? -23.359 12.148 -19.859 1 91.25 298 ARG A O 1
ATOM 2329 N N . GLU A 1 299 ? -21.219 12.633 -19.312 1 92.69 299 GLU A N 1
ATOM 2330 C CA . GLU A 1 299 ? -20.781 11.242 -19.375 1 92.69 299 GLU A CA 1
ATOM 2331 C C . GLU A 1 299 ? -21.5 10.398 -18.312 1 92.69 299 GLU A C 1
ATOM 2333 O O . GLU A 1 299 ? -21.906 9.273 -18.594 1 92.69 299 GLU A O 1
ATOM 2338 N N . VAL A 1 300 ? -21.656 11.008 -17.172 1 94.06 300 VAL A N 1
ATOM 2339 C CA . VAL A 1 300 ? -22.328 10.305 -16.078 1 94.06 300 VAL A CA 1
ATOM 2340 C C . VAL A 1 300 ? -23.797 10.07 -16.453 1 94.06 300 VAL A C 1
ATOM 2342 O O . VAL A 1 300 ? -24.344 8.992 -16.203 1 94.06 300 VAL A O 1
ATOM 2345 N N . ALA A 1 301 ? -24.438 11.047 -17.031 1 93.19 301 ALA A N 1
ATOM 2346 C CA . ALA A 1 301 ? -25.828 10.93 -17.438 1 93.19 301 ALA A CA 1
ATOM 2347 C C . ALA A 1 301 ? -26.016 9.805 -18.469 1 93.19 301 ALA A C 1
ATOM 2349 O O . ALA A 1 301 ? -26.922 8.984 -18.344 1 93.19 301 ALA A O 1
ATOM 2350 N N . GLU A 1 302 ? -25.156 9.789 -19.422 1 91.62 302 GLU A N 1
ATOM 2351 C CA . GLU A 1 302 ? -25.219 8.758 -20.453 1 91.62 302 GLU A CA 1
ATOM 2352 C C . GLU A 1 302 ? -24.984 7.367 -19.875 1 91.62 302 GLU A C 1
ATOM 2354 O O . GLU A 1 302 ? -25.641 6.406 -20.266 1 91.62 302 GLU A O 1
ATOM 2359 N N . PHE A 1 303 ? -24.062 7.332 -19.031 1 92.88 303 PHE A N 1
ATOM 2360 C CA . PHE A 1 303 ? -23.734 6.055 -18.406 1 92.88 303 PHE A CA 1
ATOM 2361 C C . PHE A 1 303 ? -24.922 5.547 -17.594 1 92.88 303 PHE A C 1
ATOM 2363 O O . PHE A 1 303 ? -25.266 4.367 -17.672 1 92.88 303 PHE A O 1
ATOM 2370 N N . LEU A 1 304 ? -25.453 6.422 -16.812 1 93.44 304 LEU A N 1
ATOM 2371 C CA . LEU A 1 304 ? -26.594 6.051 -15.969 1 93.44 304 LEU A CA 1
ATOM 2372 C C . LEU A 1 304 ? -27.797 5.66 -16.828 1 93.44 304 LEU A C 1
ATOM 2374 O O . LEU A 1 304 ? -28.547 4.758 -16.453 1 93.44 304 LEU A O 1
ATOM 2378 N N . LEU A 1 305 ? -27.984 6.277 -17.875 1 91.31 305 LEU A N 1
ATOM 2379 C CA . LEU A 1 305 ? -29.062 5.949 -18.797 1 91.31 305 LEU A CA 1
ATOM 2380 C C . LEU A 1 305 ? -28.875 4.551 -19.375 1 91.31 305 LEU A C 1
ATOM 2382 O O . LEU A 1 305 ? -29.828 3.791 -19.5 1 91.31 305 LEU A O 1
ATOM 2386 N N . SER A 1 306 ? -27.625 4.309 -19.766 1 89.56 306 SER A N 1
ATOM 2387 C CA . SER A 1 306 ? -27.312 2.994 -20.312 1 89.56 306 SER A CA 1
ATOM 2388 C C . SER A 1 306 ? -27.531 1.891 -19.297 1 89.56 306 SER A C 1
ATOM 2390 O O . SER A 1 306 ? -27.922 0.772 -19.641 1 89.56 306 SER A O 1
ATOM 2392 N N . GLU A 1 307 ? -27.344 2.227 -18.016 1 90.56 307 GLU A N 1
ATOM 2393 C CA . GLU A 1 307 ? -27.516 1.26 -16.938 1 90.56 307 GLU A CA 1
ATOM 2394 C C . GLU A 1 307 ? -28.938 1.257 -16.422 1 90.56 307 GLU A C 1
ATOM 2396 O O . GLU A 1 307 ? -29.297 0.463 -15.547 1 90.56 307 GLU A O 1
ATOM 2401 N N . LYS A 1 308 ? -29.75 2.119 -16.906 1 89.81 308 LYS A N 1
ATOM 2402 C CA . LYS A 1 308 ? -31.141 2.264 -16.516 1 89.81 308 LYS A CA 1
ATOM 2403 C C . LYS A 1 308 ? -31.266 2.541 -15.016 1 89.81 308 LYS A C 1
ATOM 2405 O O . LYS A 1 308 ? -32.062 1.91 -14.32 1 89.81 308 LYS A O 1
ATOM 2410 N N . HIS A 1 309 ? -30.391 3.309 -14.562 1 91.19 309 HIS A N 1
ATOM 2411 C CA . HIS A 1 309 ? -30.391 3.658 -13.148 1 91.19 309 HIS A CA 1
ATOM 2412 C C . HIS A 1 309 ? -31.344 4.82 -12.867 1 91.19 309 HIS A C 1
ATOM 2414 O O . HIS A 1 309 ? -31.469 5.73 -13.688 1 91.19 309 HIS A O 1
ATOM 2420 N N . GLN A 1 310 ? -31.922 4.875 -11.75 1 90.31 310 GLN A N 1
ATOM 2421 C CA . GLN A 1 310 ? -32.938 5.852 -11.383 1 90.31 310 GLN A CA 1
ATOM 2422 C C . GLN A 1 310 ? -32.344 7.254 -11.289 1 90.31 310 GLN A C 1
ATOM 2424 O O . GLN A 1 310 ? -33.031 8.242 -11.562 1 90.31 310 GLN A O 1
ATOM 2429 N N . LEU A 1 311 ? -31.156 7.371 -10.984 1 91.06 311 LEU A N 1
ATOM 2430 C CA . LEU A 1 311 ? -30.531 8.672 -10.773 1 91.06 311 LEU A CA 1
ATOM 2431 C C . LEU A 1 311 ? -30.219 9.352 -12.102 1 91.06 311 LEU A C 1
ATOM 2433 O O . LEU A 1 311 ? -29.797 10.5 -12.133 1 91.06 311 LEU A O 1
ATOM 2437 N N . ALA A 1 312 ? -30.484 8.719 -13.203 1 91.38 312 ALA A N 1
ATOM 2438 C CA . ALA A 1 312 ? -30.297 9.32 -14.516 1 91.38 312 ALA A CA 1
ATOM 2439 C C . ALA A 1 312 ? -31.172 10.547 -14.695 1 91.38 312 ALA A C 1
ATOM 2441 O O . ALA A 1 312 ? -30.781 11.516 -15.352 1 91.38 312 ALA A O 1
ATOM 2442 N N . ASP A 1 313 ? -32.25 10.539 -14.062 1 91.81 313 ASP A N 1
ATOM 2443 C CA . ASP A 1 313 ? -33.219 11.633 -14.164 1 91.81 313 ASP A CA 1
ATOM 2444 C C . ASP A 1 313 ? -32.688 12.906 -13.516 1 91.81 313 ASP A C 1
ATOM 2446 O O . ASP A 1 313 ? -32.969 14.016 -13.969 1 91.81 313 ASP A O 1
ATOM 2450 N N . ARG A 1 314 ? -31.938 12.727 -12.531 1 90.94 314 ARG A N 1
ATOM 2451 C CA . ARG A 1 314 ? -31.359 13.867 -11.836 1 90.94 314 ARG A CA 1
ATOM 2452 C C . ARG A 1 314 ? -30.391 14.625 -12.742 1 90.94 314 ARG A C 1
ATOM 2454 O O . ARG A 1 314 ? -30.359 15.852 -12.75 1 90.94 314 ARG A O 1
ATOM 2461 N N . PHE A 1 315 ? -29.672 13.953 -13.5 1 92.38 315 PHE A N 1
ATOM 2462 C CA . PHE A 1 315 ? -28.641 14.555 -14.328 1 92.38 315 PHE A CA 1
ATOM 2463 C C . PHE A 1 315 ? -29.234 15.18 -15.586 1 92.38 315 PHE A C 1
ATOM 2465 O O . PHE A 1 315 ? -28.547 15.867 -16.328 1 92.38 315 PHE A O 1
ATOM 2472 N N . THR A 1 316 ? -30.531 14.977 -15.75 1 88.31 316 THR A N 1
ATOM 2473 C CA . THR A 1 316 ? -31.219 15.633 -16.859 1 88.31 316 THR A CA 1
ATOM 2474 C C . THR A 1 316 ? -32.125 16.75 -16.344 1 88.31 316 THR A C 1
ATOM 2476 O O . THR A 1 316 ? -32.688 17.5 -17.141 1 88.31 316 THR A O 1
ATOM 2479 N N . ASN A 1 317 ? -32.188 16.828 -15.047 1 90.25 317 ASN A N 1
ATOM 2480 C CA . ASN A 1 317 ? -32.969 17.891 -14.414 1 90.25 317 ASN A CA 1
ATOM 2481 C C . ASN A 1 317 ? -32.188 19.172 -14.281 1 90.25 317 ASN A C 1
ATOM 2483 O O . ASN A 1 317 ? -31.172 19.219 -13.57 1 90.25 317 ASN A O 1
ATOM 2487 N N . GLU A 1 318 ? -32.688 20.188 -14.812 1 89.12 318 GLU A N 1
ATOM 2488 C CA . GLU A 1 318 ? -31.969 21.453 -14.867 1 89.12 318 GLU A CA 1
ATOM 2489 C C . GLU A 1 318 ? -31.766 22.031 -13.469 1 89.12 318 GLU A C 1
ATOM 2491 O O . GLU A 1 318 ? -30.703 22.578 -13.156 1 89.12 318 GLU A O 1
ATOM 2496 N N . ALA A 1 319 ? -32.781 21.969 -12.68 1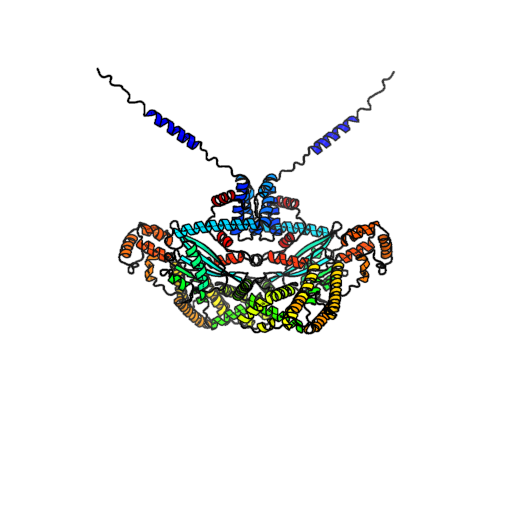 88.88 319 ALA A N 1
ATOM 2497 C CA . ALA A 1 319 ? -32.688 22.5 -11.32 1 88.88 319 ALA A CA 1
ATOM 2498 C C . ALA A 1 319 ? -31.641 21.766 -10.508 1 88.88 319 ALA A C 1
ATOM 2500 O O . ALA A 1 319 ? -30.906 22.391 -9.719 1 88.88 319 ALA A O 1
ATOM 2501 N N . TRP A 1 320 ? -31.594 20.516 -10.734 1 92.31 320 TRP A N 1
ATOM 2502 C CA . TRP A 1 320 ? -30.625 19.703 -10.016 1 92.31 320 TRP A CA 1
ATOM 2503 C C . TRP A 1 320 ? -29.203 20.031 -10.461 1 92.31 320 TRP A C 1
ATOM 2505 O O . TRP A 1 320 ? -28.281 20.125 -9.641 1 92.31 320 TRP A O 1
ATOM 2515 N N . ILE A 1 321 ? -29.047 20.25 -11.68 1 93.25 321 ILE A N 1
ATOM 2516 C CA . ILE A 1 321 ? -27.734 20.547 -12.234 1 93.25 321 ILE A CA 1
ATOM 2517 C C . ILE A 1 321 ? -27.266 21.922 -11.742 1 93.25 321 ILE A C 1
ATOM 2519 O O . ILE A 1 321 ? -26.078 22.109 -11.484 1 93.25 321 ILE A O 1
ATOM 2523 N N . LEU A 1 322 ? -28.188 22.812 -11.633 1 93.81 322 LEU A N 1
ATOM 2524 C CA . LEU A 1 322 ? -27.844 24.141 -11.109 1 93.81 322 LEU A CA 1
ATOM 2525 C C . LEU A 1 322 ? -27.375 24.047 -9.664 1 93.81 322 LEU A C 1
ATOM 2527 O O . LEU A 1 322 ? -26.422 24.719 -9.273 1 93.81 322 LEU A O 1
ATOM 2531 N N . LYS A 1 323 ? -28.078 23.25 -8.945 1 94 323 LYS A N 1
ATOM 2532 C CA . LYS A 1 323 ? -27.656 23.031 -7.559 1 94 323 LYS A CA 1
ATOM 2533 C C . LYS A 1 323 ? -26.281 22.391 -7.48 1 94 323 LYS A C 1
ATOM 2535 O O . LYS A 1 323 ? -25.453 22.781 -6.645 1 94 323 LYS A O 1
ATOM 2540 N N . LEU A 1 324 ? -26.047 21.453 -8.359 1 94.94 324 LEU A N 1
ATOM 2541 C CA . LEU A 1 324 ? -24.75 20.797 -8.422 1 94.94 324 LEU A CA 1
ATOM 2542 C C . LEU A 1 324 ? -23.641 21.781 -8.781 1 94.94 324 LEU A C 1
ATOM 2544 O O . LEU A 1 324 ? -22.562 21.766 -8.18 1 94.94 324 LEU A O 1
ATOM 2548 N N . ALA A 1 325 ? -23.906 22.547 -9.68 1 95.12 325 ALA A N 1
ATOM 2549 C CA . ALA A 1 325 ? -22.938 23.547 -10.109 1 95.12 325 ALA A CA 1
ATOM 2550 C C . ALA A 1 325 ? -22.609 24.516 -8.977 1 95.12 325 ALA A C 1
ATOM 2552 O O . ALA A 1 325 ? -21.438 24.828 -8.75 1 95.12 325 ALA A O 1
ATOM 2553 N N . TYR A 1 326 ? -23.594 25 -8.32 1 95.31 326 TYR A N 1
ATOM 2554 C CA . TYR A 1 326 ? -23.375 25.906 -7.199 1 95.31 326 TYR A CA 1
ATOM 2555 C C . TYR A 1 326 ? -22.547 25.234 -6.113 1 95.31 326 TYR A C 1
ATOM 2557 O O . TYR A 1 326 ? -21.609 25.844 -5.586 1 95.31 326 TYR A O 1
ATOM 2565 N N . MET A 1 327 ? -22.906 24.031 -5.812 1 95.06 327 MET A N 1
ATOM 2566 C CA . MET A 1 327 ? -22.203 23.281 -4.777 1 95.06 327 MET A CA 1
ATOM 2567 C C . MET A 1 327 ? -20.734 23.109 -5.152 1 95.06 327 MET A C 1
ATOM 2569 O O . MET A 1 327 ? -19.844 23.25 -4.309 1 95.06 327 MET A O 1
ATOM 2573 N N . ALA A 1 328 ? -20.5 22.75 -6.367 1 94.94 328 ALA A N 1
ATOM 2574 C CA . ALA A 1 328 ? -19.125 22.609 -6.836 1 94.94 328 ALA A CA 1
ATOM 2575 C C . ALA A 1 328 ? -18.359 23.906 -6.676 1 94.94 328 ALA A C 1
ATOM 2577 O O . ALA A 1 328 ? -17.188 23.906 -6.277 1 94.94 328 ALA A O 1
ATOM 2578 N N . ASP A 1 329 ? -19 24.984 -6.918 1 95.94 329 ASP A N 1
ATOM 2579 C CA . ASP A 1 329 ? -18.359 26.297 -6.836 1 95.94 329 ASP A CA 1
ATOM 2580 C C . ASP A 1 329 ? -18.047 26.672 -5.387 1 95.94 329 ASP A C 1
ATOM 2582 O O . ASP A 1 329 ? -16.906 27.047 -5.062 1 95.94 329 ASP A O 1
ATOM 2586 N N . ILE A 1 330 ? -19.062 26.609 -4.566 1 94.88 330 ILE A N 1
ATOM 2587 C CA . ILE A 1 330 ? -18.891 27.062 -3.188 1 94.88 330 ILE A CA 1
ATOM 2588 C C . ILE A 1 330 ? -17.859 26.188 -2.479 1 94.88 330 ILE A C 1
ATOM 2590 O O . ILE A 1 330 ? -17.078 26.672 -1.675 1 94.88 330 ILE A O 1
ATOM 2594 N N . PHE A 1 331 ? -17.875 24.906 -2.754 1 93.81 331 PHE A N 1
ATOM 2595 C CA . PHE A 1 331 ? -16.906 24.016 -2.115 1 93.81 331 PHE A CA 1
ATOM 2596 C C . PHE A 1 331 ? -15.508 24.25 -2.68 1 93.81 331 PHE A C 1
ATOM 2598 O O . PHE A 1 331 ? -14.516 24.031 -1.983 1 93.81 331 PHE A O 1
ATOM 2605 N N . CYS A 1 332 ? -15.445 24.625 -3.895 1 94.12 332 CYS A N 1
ATOM 2606 C CA . CYS A 1 332 ? -14.148 25.016 -4.434 1 94.12 332 CYS A CA 1
ATOM 2607 C C . CYS A 1 332 ? -13.586 26.203 -3.672 1 94.12 332 CYS A C 1
ATOM 2609 O O . CYS A 1 332 ? -12.398 26.234 -3.33 1 94.12 332 CYS A O 1
ATOM 2611 N N . HIS A 1 333 ? -14.43 27.172 -3.404 1 95.69 333 HIS A N 1
ATOM 2612 C CA . HIS A 1 333 ? -14.023 28.344 -2.621 1 95.69 333 HIS A CA 1
ATOM 2613 C C . HIS A 1 333 ? -13.586 27.922 -1.217 1 95.69 333 HIS A C 1
ATOM 2615 O O . HIS A 1 333 ? -12.594 28.438 -0.692 1 95.69 333 HIS A O 1
ATOM 2621 N N . LEU A 1 334 ? -14.32 27.062 -0.661 1 94.56 334 LEU A N 1
ATOM 2622 C CA . LEU A 1 334 ? -14 26.578 0.678 1 94.56 334 LEU A CA 1
ATOM 2623 C C . LEU A 1 334 ? -12.68 25.812 0.676 1 94.56 334 LEU A C 1
ATOM 2625 O O . LEU A 1 334 ? -11.891 25.922 1.619 1 94.56 334 LEU A O 1
ATOM 2629 N N . ASN A 1 335 ? -12.461 25.031 -0.393 1 93.19 335 ASN A N 1
ATOM 2630 C CA . ASN A 1 335 ? -11.195 24.312 -0.52 1 93.19 335 ASN A CA 1
ATOM 2631 C C . ASN A 1 335 ? -10.016 25.281 -0.629 1 93.19 335 ASN A C 1
ATOM 2633 O O . ASN A 1 335 ? -8.945 25.016 -0.073 1 93.19 335 ASN A O 1
ATOM 2637 N N . VAL A 1 336 ? -10.211 26.281 -1.334 1 94.44 336 VAL A N 1
ATOM 2638 C CA . VAL A 1 336 ? -9.164 27.281 -1.482 1 94.44 336 VAL A CA 1
ATOM 2639 C C . VAL A 1 336 ? -8.836 27.906 -0.122 1 94.44 336 VAL A C 1
ATOM 2641 O O . VAL A 1 336 ? -7.668 28.094 0.216 1 94.44 336 VAL A O 1
ATOM 2644 N N . LEU A 1 337 ? -9.828 28.234 0.622 1 95.12 337 LEU A N 1
ATOM 2645 C CA . LEU A 1 337 ? -9.625 28.734 1.972 1 95.12 337 LEU A CA 1
ATOM 2646 C C . LEU A 1 337 ? -8.867 27.734 2.828 1 95.12 337 LEU A C 1
ATOM 2648 O O . LEU A 1 337 ? -7.887 28.078 3.488 1 95.12 337 LEU A O 1
ATOM 2652 N N . ASN A 1 338 ? -9.328 26.531 2.771 1 93.25 338 ASN A N 1
ATOM 2653 C CA . ASN A 1 338 ? -8.688 25.469 3.551 1 93.25 338 ASN A CA 1
ATOM 2654 C C . ASN A 1 338 ? -7.211 25.328 3.197 1 93.25 338 ASN A C 1
ATOM 2656 O O . ASN A 1 338 ? -6.359 25.266 4.086 1 93.25 338 ASN A O 1
ATOM 2660 N N . GLN A 1 339 ? -6.938 25.297 1.938 1 93.44 339 GLN A N 1
ATOM 2661 C CA . GLN A 1 339 ? -5.566 25.141 1.464 1 93.44 339 GLN A CA 1
ATOM 2662 C C . GLN A 1 339 ? -4.695 26.312 1.888 1 93.44 339 GLN A C 1
ATOM 2664 O O . GLN A 1 339 ? -3.518 26.141 2.201 1 93.44 339 GLN A O 1
ATOM 2669 N N . SER A 1 340 ? -5.266 27.453 1.91 1 94.56 340 SER A N 1
ATOM 2670 C CA . SER A 1 340 ? -4.527 28.656 2.277 1 94.56 340 SER A CA 1
ATOM 2671 C C . SER A 1 340 ? -4.125 28.625 3.75 1 94.56 340 SER A C 1
ATOM 2673 O O . SER A 1 340 ? -3.184 29.312 4.152 1 94.56 340 SER A O 1
ATOM 2675 N N . MET A 1 341 ? -4.84 27.859 4.535 1 94.12 341 MET A N 1
ATOM 2676 C CA . MET A 1 341 ? -4.582 27.812 5.973 1 94.12 341 MET A CA 1
ATOM 2677 C C . MET A 1 341 ? -3.637 26.656 6.312 1 94.12 341 MET A C 1
ATOM 2679 O O . MET A 1 341 ? -3.355 26.406 7.484 1 94.12 341 MET A O 1
ATOM 2683 N N . GLN A 1 342 ? -3.201 25.922 5.316 1 92.06 342 GLN A N 1
ATOM 2684 C CA . GLN A 1 342 ? -2.273 24.828 5.543 1 92.06 342 GLN A CA 1
ATOM 2685 C C . GLN A 1 342 ? -0.826 25.297 5.434 1 92.06 342 GLN A C 1
ATOM 2687 O O . GLN A 1 342 ? -0.554 26.375 4.902 1 92.06 342 GLN A O 1
ATOM 2692 N N . GLY A 1 343 ? 0.081 24.547 6.102 1 90.38 343 GLY A N 1
ATOM 2693 C CA . GLY A 1 343 ? 1.493 24.859 5.949 1 90.38 343 GLY A CA 1
ATOM 2694 C C . GLY A 1 343 ? 2.199 25.078 7.273 1 90.38 343 GLY A C 1
ATOM 2695 O O . GLY A 1 343 ? 1.575 25.016 8.336 1 90.38 343 GLY A O 1
ATOM 2696 N N . ARG A 1 344 ? 3.504 25.375 7.164 1 90.56 344 ARG A N 1
ATOM 2697 C CA . ARG A 1 344 ? 4.34 25.688 8.32 1 90.56 344 ARG A CA 1
ATOM 2698 C C . ARG A 1 344 ? 4.352 27.172 8.602 1 90.56 344 ARG A C 1
ATOM 2700 O O . ARG A 1 344 ? 3.916 27.984 7.77 1 90.56 344 ARG A O 1
ATOM 2707 N N . ASP A 1 345 ? 4.691 27.516 9.719 1 88.31 345 ASP A N 1
ATOM 2708 C CA . ASP A 1 345 ? 4.891 28.906 10.102 1 88.31 345 ASP A CA 1
ATOM 2709 C C . ASP A 1 345 ? 3.6 29.703 9.953 1 88.31 345 ASP A C 1
ATOM 2711 O O . ASP A 1 345 ? 3.596 30.781 9.352 1 88.31 345 ASP A O 1
ATOM 2715 N N . THR A 1 346 ? 2.568 29.031 10.383 1 89.44 346 THR A N 1
ATOM 2716 C CA . THR A 1 346 ? 1.276 29.719 10.375 1 89.44 346 THR A CA 1
ATOM 2717 C C . THR A 1 346 ? 0.887 30.156 11.781 1 89.44 346 THR A C 1
ATOM 2719 O O . THR A 1 346 ? 1.154 29.438 12.758 1 89.44 346 THR A O 1
ATOM 2722 N N . TYR A 1 347 ? 0.31 31.328 11.82 1 88.94 347 TYR A N 1
ATOM 2723 C CA . TYR A 1 347 ? -0.075 31.891 13.109 1 88.94 347 TYR A CA 1
ATOM 2724 C C . TYR A 1 347 ? -1.579 32.125 13.18 1 88.94 347 TYR A C 1
ATOM 2726 O O . TYR A 1 347 ? -2.238 32.25 12.141 1 88.94 347 TYR A O 1
ATOM 2734 N N . ILE A 1 348 ? -2.07 32.188 14.328 1 87.62 348 ILE A N 1
ATOM 2735 C CA . ILE A 1 348 ? -3.506 32.312 14.555 1 87.62 348 ILE A CA 1
ATOM 2736 C C . ILE A 1 348 ? -4.023 33.594 13.93 1 87.62 348 ILE A C 1
ATOM 2738 O O . ILE A 1 348 ? -5.113 33.625 13.352 1 87.62 348 ILE A O 1
ATOM 2742 N N . VAL A 1 349 ? -3.246 34.656 14 1 84.81 349 VAL A N 1
ATOM 2743 C CA . VAL A 1 349 ? -3.67 35.969 13.523 1 84.81 349 VAL A CA 1
ATOM 2744 C C . VAL A 1 349 ? -3.84 35.938 12.008 1 84.81 349 VAL A C 1
ATOM 2746 O O . VAL A 1 349 ? -4.805 36.469 11.469 1 84.81 349 VAL A O 1
ATOM 2749 N N . HIS A 1 350 ? -2.902 35.312 11.367 1 85.19 350 HIS A N 1
ATOM 2750 C CA . HIS A 1 350 ? -2.975 35.188 9.914 1 85.19 350 HIS A CA 1
ATOM 2751 C C . HIS A 1 350 ? -4.168 34.344 9.477 1 85.19 350 HIS A C 1
ATOM 2753 O O . HIS A 1 350 ? -4.82 34.656 8.477 1 85.19 350 HIS A O 1
ATOM 2759 N N . MET A 1 351 ? -4.445 33.375 10.227 1 90.5 351 MET A N 1
ATOM 2760 C CA . MET A 1 351 ? -5.562 32.5 9.898 1 90.5 351 MET A CA 1
ATOM 2761 C C . MET A 1 351 ? -6.895 33.188 10.109 1 90.5 351 MET A C 1
ATOM 2763 O O . MET A 1 351 ? -7.832 33.031 9.328 1 90.5 351 MET A O 1
ATOM 2767 N N . GLN A 1 352 ? -6.91 33.906 11.102 1 87.5 352 GLN A N 1
ATOM 2768 C CA . GLN A 1 352 ? -8.117 34.688 11.367 1 87.5 352 GLN A CA 1
ATOM 2769 C C . GLN A 1 352 ? -8.375 35.719 10.25 1 87.5 352 GLN A C 1
ATOM 2771 O O . GLN A 1 352 ? -9.523 35.938 9.875 1 87.5 352 GLN A O 1
ATOM 2776 N N . ASP A 1 353 ? -7.34 36.281 9.805 1 87.56 353 ASP A N 1
ATOM 2777 C CA . ASP A 1 353 ? -7.473 37.219 8.703 1 87.56 353 ASP A CA 1
ATOM 2778 C C . ASP A 1 353 ? -8.039 36.562 7.457 1 87.56 353 ASP A C 1
ATOM 2780 O O . ASP A 1 353 ? -8.875 37.125 6.758 1 87.56 353 ASP A O 1
ATOM 2784 N N . LYS A 1 354 ? -7.539 35.406 7.234 1 92.62 354 LYS A N 1
ATOM 2785 C CA . LYS A 1 354 ? -8 34.656 6.062 1 92.62 354 LYS A CA 1
ATOM 2786 C C . LYS A 1 354 ? -9.484 34.312 6.18 1 92.62 354 LYS A C 1
ATOM 2788 O O . LYS A 1 354 ? -10.234 34.438 5.211 1 92.62 354 LYS A O 1
ATOM 2793 N N . VAL A 1 355 ? -9.891 33.906 7.332 1 92.88 355 VAL A N 1
ATOM 2794 C CA . VAL A 1 355 ? -11.281 33.531 7.57 1 92.88 355 VAL A CA 1
ATOM 2795 C C . VAL A 1 355 ? -12.164 34.781 7.488 1 92.88 355 VAL A C 1
ATOM 2797 O O . VAL A 1 355 ? -13.258 34.75 6.922 1 92.88 355 VAL A O 1
ATOM 2800 N N . HIS A 1 356 ? -11.656 35.844 8.016 1 90.19 356 HIS A N 1
ATOM 2801 C CA . HIS A 1 356 ? -12.406 37.094 7.969 1 90.19 356 HIS A CA 1
ATOM 2802 C C . HIS A 1 356 ? -12.586 37.562 6.535 1 90.19 356 HIS A C 1
ATOM 2804 O O . HIS A 1 356 ? -13.68 38 6.148 1 90.19 356 HIS A O 1
ATOM 2810 N N . ALA A 1 357 ? -11.516 37.531 5.855 1 93.12 357 ALA A N 1
ATOM 2811 C CA . ALA A 1 357 ? -11.594 37.906 4.445 1 93.12 357 ALA A CA 1
ATOM 2812 C C . ALA A 1 357 ? -12.609 37.062 3.699 1 93.12 357 ALA A C 1
ATOM 2814 O O . ALA A 1 357 ? -13.359 37.562 2.861 1 93.12 357 ALA A O 1
ATOM 2815 N N . PHE A 1 358 ? -12.641 35.875 3.971 1 95.69 358 PHE A N 1
ATOM 2816 C CA . PHE A 1 358 ? -13.57 34.938 3.32 1 95.69 358 PHE A CA 1
ATOM 2817 C C . PHE A 1 358 ? -15.008 35.281 3.705 1 95.69 358 PHE A C 1
ATOM 2819 O O . PHE A 1 358 ? -15.914 35.219 2.863 1 95.69 358 PHE A O 1
ATOM 2826 N N . SER A 1 359 ? -15.188 35.594 4.941 1 93.56 359 SER A N 1
ATOM 2827 C CA . SER A 1 359 ? -16.516 35.969 5.414 1 93.56 359 SER A CA 1
ATOM 2828 C C . SER A 1 359 ? -17.031 37.219 4.699 1 93.56 359 SER A C 1
ATOM 2830 O O . SER A 1 359 ? -18.219 37.344 4.395 1 93.56 359 SER A O 1
ATOM 2832 N N . LEU A 1 360 ? -16.141 38.094 4.461 1 93.81 360 LEU A N 1
ATOM 2833 C CA . LEU A 1 360 ? -16.516 39.312 3.73 1 93.81 360 LEU A CA 1
ATOM 2834 C C . LEU A 1 360 ? -16.859 38.969 2.281 1 93.81 360 LEU A C 1
ATOM 2836 O O . LEU A 1 360 ? -17.75 39.594 1.698 1 93.81 360 LEU A O 1
ATOM 2840 N N . LYS A 1 361 ? -16.125 38.094 1.766 1 96 361 LYS A N 1
ATOM 2841 C CA . LYS A 1 361 ? -16.438 37.656 0.407 1 96 361 LYS A CA 1
ATOM 2842 C C . LYS A 1 361 ? -17.844 37.062 0.328 1 96 361 LYS A C 1
ATOM 2844 O O . LYS A 1 361 ? -18.578 37.281 -0.631 1 96 361 LYS A O 1
ATOM 2849 N N . ILE A 1 362 ? -18.172 36.25 1.302 1 96.12 362 ILE A N 1
ATOM 2850 C CA . ILE A 1 362 ? -19.5 35.656 1.335 1 96.12 362 ILE A CA 1
ATOM 2851 C C . ILE A 1 362 ? -20.578 36.75 1.336 1 96.12 362 ILE A C 1
ATOM 2853 O O . ILE A 1 362 ? -21.578 36.625 0.631 1 96.12 362 ILE A O 1
ATOM 2857 N N . MET A 1 363 ? -20.328 37.75 2.064 1 94.94 363 MET A N 1
ATOM 2858 C CA . MET A 1 363 ? -21.266 38.875 2.121 1 94.94 363 MET A CA 1
ATOM 2859 C C . MET A 1 363 ? -21.359 39.562 0.766 1 94.94 363 MET A C 1
ATOM 2861 O O . MET A 1 363 ? -22.453 39.906 0.319 1 94.94 363 MET A O 1
ATOM 2865 N N . LEU A 1 364 ? -20.234 39.75 0.223 1 96.31 364 LEU A N 1
ATOM 2866 C CA . LEU A 1 364 ? -20.203 40.344 -1.109 1 96.31 364 LEU A CA 1
ATOM 2867 C C . LEU A 1 364 ? -21 39.469 -2.102 1 96.31 364 LEU A C 1
ATOM 2869 O O . LEU A 1 364 ? -21.766 40 -2.9 1 96.31 364 LEU A O 1
ATOM 2873 N N . TRP A 1 365 ? -20.766 38.188 -2.062 1 96.62 365 TRP A N 1
ATOM 2874 C CA . TRP A 1 365 ? -21.438 37.281 -2.973 1 96.62 365 TRP A CA 1
ATOM 2875 C C . TRP A 1 365 ? -22.953 37.312 -2.764 1 96.62 365 TRP A C 1
ATOM 2877 O O . TRP A 1 365 ? -23.719 37.281 -3.729 1 96.62 365 TRP A O 1
ATOM 2887 N N . SER A 1 366 ? -23.359 37.406 -1.532 1 95.12 366 SER A N 1
ATOM 2888 C CA . SER A 1 366 ? -24.781 37.469 -1.208 1 95.12 366 SER A CA 1
ATOM 2889 C C . SER A 1 366 ? -25.406 38.75 -1.791 1 95.12 366 SER A C 1
ATOM 2891 O O . SER A 1 366 ? -26.5 38.688 -2.361 1 95.12 366 SER A O 1
ATOM 2893 N N . ASN A 1 367 ? -24.75 39.812 -1.718 1 95.56 367 ASN A N 1
ATOM 2894 C CA . ASN A 1 367 ? -25.25 41.062 -2.23 1 95.56 367 ASN A CA 1
ATOM 2895 C C . ASN A 1 367 ? -25.297 41.094 -3.756 1 95.56 367 ASN A C 1
ATOM 2897 O O . ASN A 1 367 ? -26.25 41.562 -4.352 1 95.56 367 ASN A O 1
ATOM 2901 N N . LYS A 1 368 ? -24.25 40.594 -4.316 1 95.5 368 LYS A N 1
ATOM 2902 C CA . LYS A 1 368 ? -24.203 40.562 -5.773 1 95.5 368 LYS A CA 1
ATOM 2903 C C . LYS A 1 368 ? -25.266 39.625 -6.336 1 95.5 368 LYS A C 1
ATOM 2905 O O . LYS A 1 368 ? -25.844 39.906 -7.395 1 95.5 368 LYS A O 1
ATOM 2910 N N . LEU A 1 369 ? -25.5 38.594 -5.648 1 95 369 LEU A N 1
ATOM 2911 C CA . LEU A 1 369 ? -26.547 37.656 -6.074 1 95 369 LEU A CA 1
ATOM 2912 C C . LEU A 1 369 ? -27.906 38.344 -6.094 1 95 369 LEU A C 1
ATOM 2914 O O . LEU A 1 369 ? -28.719 38.062 -6.98 1 95 369 LEU A O 1
ATOM 2918 N N . LYS A 1 370 ? -28.156 39.219 -5.188 1 92.69 370 LYS A N 1
ATOM 2919 C CA . LYS A 1 370 ? -29.406 39.969 -5.137 1 92.69 370 LYS A CA 1
ATOM 2920 C C . LYS A 1 370 ? -29.547 40.875 -6.355 1 92.69 370 LYS A C 1
ATOM 2922 O O . LYS A 1 370 ? -30.672 41.156 -6.785 1 92.69 370 LYS A O 1
ATOM 2927 N N . GLU A 1 371 ? -28.422 41.25 -6.879 1 93.31 371 GLU A N 1
ATOM 2928 C CA . GLU A 1 371 ? -28.422 42.094 -8.078 1 93.31 371 GLU A CA 1
ATOM 2929 C C . GLU A 1 371 ? -28.484 41.219 -9.344 1 93.31 371 GLU A C 1
ATOM 2931 O O . GLU A 1 371 ? -28.516 41.75 -10.453 1 93.31 371 GLU A O 1
ATOM 2936 N N . GLY A 1 372 ? -28.422 40 -9.172 1 91.25 372 GLY A N 1
ATOM 2937 C CA . GLY A 1 372 ? -28.516 39.094 -10.305 1 91.25 372 GLY A CA 1
ATOM 2938 C C . GLY A 1 372 ? -27.172 38.719 -10.883 1 91.25 372 GLY A C 1
ATOM 2939 O O . GLY A 1 372 ? -27.094 38.156 -11.977 1 91.25 372 GLY A O 1
ATOM 2940 N N . ILE A 1 373 ? -26.141 39 -10.125 1 93.44 373 ILE A N 1
ATOM 2941 C CA . ILE A 1 373 ? -24.797 38.719 -10.594 1 93.44 373 ILE A CA 1
ATOM 2942 C C . ILE A 1 373 ? -24.328 37.375 -10.023 1 93.44 373 ILE A C 1
ATOM 2944 O O . ILE A 1 373 ? -24.344 37.188 -8.805 1 93.44 373 ILE A O 1
ATOM 2948 N N . THR A 1 374 ? -23.922 36.469 -10.859 1 93.88 374 THR A N 1
ATOM 2949 C CA . THR A 1 374 ? -23.516 35.125 -10.422 1 93.88 374 THR A CA 1
ATOM 2950 C C . THR A 1 374 ? -22.094 34.812 -10.883 1 93.88 374 THR A C 1
ATOM 2952 O O . THR A 1 374 ? -21.688 33.656 -10.914 1 93.88 374 THR A O 1
ATOM 2955 N N . GLU A 1 375 ? -21.25 35.719 -11.156 1 93.38 375 GLU A N 1
ATOM 2956 C CA . GLU A 1 375 ? -19.938 35.562 -11.766 1 93.38 375 GLU A CA 1
ATOM 2957 C C . GLU A 1 375 ? -18.953 34.906 -10.789 1 93.38 375 GLU A C 1
ATOM 2959 O O . GLU A 1 375 ? -17.984 34.25 -11.203 1 93.38 375 GLU A O 1
ATOM 2964 N N . MET A 1 376 ? -19.234 35.094 -9.516 1 94.25 376 MET A N 1
ATOM 2965 C CA . MET A 1 376 ? -18.328 34.531 -8.516 1 94.25 376 MET A CA 1
ATOM 2966 C C . MET A 1 376 ? -18.453 33 -8.477 1 94.25 376 MET A C 1
ATOM 2968 O O . MET A 1 376 ? -17.547 32.344 -7.969 1 94.25 376 MET A O 1
ATOM 2972 N N . PHE A 1 377 ? -19.594 32.531 -8.938 1 96.12 377 PHE A N 1
ATOM 2973 C CA . PHE A 1 377 ? -19.828 31.109 -9.109 1 96.12 377 PHE A CA 1
ATOM 2974 C C . PHE A 1 377 ? -19.734 30.719 -10.578 1 96.12 377 PHE A C 1
ATOM 2976 O O . PHE A 1 377 ? -20.766 30.594 -11.25 1 96.12 377 PHE A O 1
ATOM 2983 N N . GLN A 1 378 ? -18.578 30.391 -10.977 1 94.88 378 GLN A N 1
ATOM 2984 C CA . GLN A 1 378 ? -18.234 30.266 -12.391 1 94.88 378 GLN A CA 1
ATOM 2985 C C . GLN A 1 378 ? -19.062 29.156 -13.055 1 94.88 378 GLN A C 1
ATOM 2987 O O . GLN A 1 378 ? -19.609 29.344 -14.148 1 94.88 378 GLN A O 1
ATOM 2992 N N . LEU A 1 379 ? -19.094 28.047 -12.445 1 95 379 LEU A N 1
ATOM 2993 C CA . LEU A 1 379 ? -19.828 26.922 -13.031 1 95 379 LEU A CA 1
ATOM 2994 C C . LEU A 1 379 ? -21.328 27.219 -13.086 1 95 379 LEU A C 1
ATOM 2996 O O . LEU A 1 379 ? -21.969 26.922 -14.094 1 95 379 LEU A O 1
ATOM 3000 N N . LEU A 1 380 ? -21.859 27.766 -12.008 1 94.62 380 LEU A N 1
ATOM 3001 C CA . LEU A 1 380 ? -23.266 28.156 -11.984 1 94.62 380 LEU A CA 1
ATOM 3002 C C . LEU A 1 380 ? -23.562 29.203 -13.062 1 94.62 380 LEU A C 1
ATOM 3004 O O . LEU A 1 380 ? -24.562 29.094 -13.773 1 94.62 380 LEU A O 1
ATOM 3008 N N . HIS A 1 381 ? -22.656 30.125 -13.156 1 93.62 381 HIS A N 1
ATOM 3009 C CA . HIS A 1 381 ? -22.812 31.188 -14.133 1 93.62 381 HIS A CA 1
ATOM 3010 C C . HIS A 1 381 ? -22.844 30.625 -15.555 1 93.62 381 HIS A C 1
ATOM 3012 O O . HIS A 1 381 ? -23.688 31.016 -16.359 1 93.62 381 HIS A O 1
ATOM 3018 N N . GLN A 1 382 ? -21.938 29.766 -15.789 1 92.38 382 GLN A N 1
ATOM 3019 C CA . GLN A 1 382 ? -21.844 29.156 -17.109 1 92.38 382 GLN A CA 1
ATOM 3020 C C . GLN A 1 382 ? -23.094 28.312 -17.406 1 92.38 382 GLN A C 1
ATOM 3022 O O . GLN A 1 382 ? -23.594 28.312 -18.531 1 92.38 382 GLN A O 1
ATOM 3027 N N . GLU A 1 383 ? -23.562 27.656 -16.453 1 91.69 383 GLU A N 1
ATOM 3028 C CA . GLU A 1 383 ? -24.75 26.812 -16.625 1 91.69 383 GLU A CA 1
ATOM 3029 C C . GLU A 1 383 ? -25.984 27.641 -16.891 1 91.69 383 GLU A C 1
ATOM 3031 O O . GLU A 1 383 ? -26.875 27.234 -17.641 1 91.69 383 GLU A O 1
ATOM 3036 N N . LEU A 1 384 ? -26.109 28.719 -16.25 1 91.12 384 LEU A N 1
ATOM 3037 C CA . LEU A 1 384 ? -27.234 29.625 -16.438 1 91.12 384 LEU A CA 1
ATOM 3038 C C . LEU A 1 384 ? -27.219 30.234 -17.844 1 91.12 384 LEU A C 1
ATOM 3040 O O . LEU A 1 384 ? -28.281 30.406 -18.453 1 91.12 384 LEU A O 1
ATOM 3044 N N . LEU A 1 385 ? -26.094 30.484 -18.297 1 89 385 LEU A N 1
ATOM 3045 C CA . LEU A 1 385 ? -25.953 31.062 -19.625 1 89 385 LEU A CA 1
ATOM 3046 C C . LEU A 1 385 ? -26.281 30.016 -20.703 1 89 385 LEU A C 1
ATOM 3048 O O . LEU A 1 385 ? -26.891 30.344 -21.719 1 89 385 LEU A O 1
ATOM 3052 N N . SER A 1 386 ? -25.812 28.844 -20.469 1 85.62 386 SER A N 1
ATOM 3053 C CA . SER A 1 386 ? -25.953 27.781 -21.469 1 85.62 386 SER A CA 1
ATOM 3054 C C . SER A 1 386 ? -27.375 27.234 -21.484 1 85.62 386 SER A C 1
ATOM 3056 O O . SER A 1 386 ? -27.906 26.953 -22.562 1 85.62 386 SER A O 1
ATOM 3058 N N . SER A 1 387 ? -27.922 26.891 -20.406 1 75.88 387 SER A N 1
ATOM 3059 C CA . SER A 1 387 ? -29.203 26.188 -20.328 1 75.88 387 SER A CA 1
ATOM 3060 C C . SER A 1 387 ? -30.375 27.156 -20.391 1 75.88 387 SER A C 1
ATOM 3062 O O . SER A 1 387 ? -31.5 26.766 -20.688 1 75.88 387 SER A O 1
ATOM 3064 N N . GLY A 1 388 ? -30.031 28.391 -20.25 1 69.69 388 GLY A N 1
ATOM 3065 C CA . GLY A 1 388 ? -31.125 29.344 -20.188 1 69.69 388 GLY A CA 1
ATOM 3066 C C . GLY A 1 388 ? -31.953 29.234 -18.906 1 69.69 388 GLY A C 1
ATOM 3067 O O . GLY A 1 388 ? -33.125 29.609 -18.891 1 69.69 388 GLY A O 1
ATOM 3068 N N . GLY A 1 389 ? -31.438 28.531 -17.984 1 68.38 389 GLY A N 1
ATOM 3069 C CA . GLY A 1 389 ? -32.156 28.375 -16.719 1 68.38 389 GLY A CA 1
ATOM 3070 C C . GLY A 1 389 ? -32.375 29.703 -15.992 1 68.38 389 GLY A C 1
ATOM 3071 O O . GLY A 1 389 ? -31.688 30.688 -16.281 1 68.38 389 GLY A O 1
ATOM 3072 N N . GLU A 1 390 ? -33.375 29.688 -15.156 1 80.12 390 GLU A N 1
ATOM 3073 C CA . GLU A 1 390 ? -33.75 30.906 -14.438 1 80.12 390 GLU A CA 1
ATOM 3074 C C . GLU A 1 390 ? -33.094 30.953 -13.062 1 80.12 390 GLU A C 1
ATOM 3076 O O . GLU A 1 390 ? -33.312 30.062 -12.234 1 80.12 390 GLU A O 1
ATOM 3081 N N . LEU A 1 391 ? -32.281 31.906 -12.883 1 84.62 391 LEU A N 1
ATOM 3082 C CA . LEU A 1 391 ? -31.625 32.156 -11.609 1 84.62 391 LEU A CA 1
ATOM 3083 C C . LEU A 1 391 ? -32.656 32.25 -10.477 1 84.62 391 LEU A C 1
ATOM 3085 O O . LEU A 1 391 ? -32.344 31.844 -9.344 1 84.62 391 LEU A O 1
ATOM 3089 N N . ASP A 1 392 ? -33.781 32.594 -10.828 1 83.38 392 ASP A N 1
ATOM 3090 C CA . ASP A 1 392 ? -34.844 32.812 -9.836 1 83.38 392 ASP A CA 1
ATOM 3091 C C . ASP A 1 392 ? -35.219 31.531 -9.133 1 83.38 392 ASP A C 1
ATOM 3093 O O . ASP A 1 392 ? -35.625 31.531 -7.961 1 83.38 392 ASP A O 1
ATOM 3097 N N . THR A 1 393 ? -34.969 30.453 -9.742 1 83.38 393 THR A N 1
ATOM 3098 C CA . THR A 1 393 ? -35.375 29.156 -9.188 1 83.38 393 THR A CA 1
ATOM 3099 C C . THR A 1 393 ? -34.406 28.734 -8.07 1 83.38 393 THR A C 1
ATOM 3101 O O . THR A 1 393 ? -34.812 27.969 -7.176 1 83.38 393 THR A O 1
ATOM 3104 N N . ILE A 1 394 ? -33.219 29.234 -8.094 1 90.25 394 ILE A N 1
ATOM 3105 C CA . ILE A 1 394 ? -32.25 28.703 -7.152 1 90.25 394 ILE A CA 1
ATOM 3106 C C . ILE A 1 394 ? -31.672 29.859 -6.312 1 90.25 394 ILE A C 1
ATOM 3108 O O . ILE A 1 394 ? -31 29.625 -5.309 1 90.25 394 ILE A O 1
ATOM 3112 N N . SER A 1 395 ? -32.031 31.062 -6.656 1 92 395 SER A N 1
ATOM 3113 C CA . SER A 1 395 ? -31.453 32.25 -6.016 1 92 395 SER A CA 1
ATOM 3114 C C . SER A 1 395 ? -31.766 32.281 -4.523 1 92 395 SER A C 1
ATOM 3116 O O . SER A 1 395 ? -30.891 32.562 -3.703 1 92 395 SER A O 1
ATOM 3118 N N . SER A 1 396 ? -32.969 31.969 -4.219 1 91.88 396 SER A N 1
ATOM 3119 C CA . SER A 1 396 ? -33.375 31.969 -2.814 1 91.88 396 SER A CA 1
ATOM 3120 C C . SER A 1 396 ? -32.625 30.906 -2.018 1 91.88 396 SER A C 1
ATOM 3122 O O . SER A 1 396 ? -32.281 31.141 -0.861 1 91.88 396 SER A O 1
ATOM 3124 N N . LEU A 1 397 ? -32.469 29.891 -2.617 1 92.69 397 LEU A N 1
ATOM 3125 C CA . LEU A 1 397 ? -31.75 28.781 -1.971 1 92.69 397 LEU A CA 1
ATOM 3126 C C . LEU A 1 397 ? -30.281 29.156 -1.713 1 92.69 397 LEU A C 1
ATOM 3128 O O . LEU A 1 397 ? -29.766 28.922 -0.626 1 92.69 397 LEU A O 1
ATOM 3132 N N . ILE A 1 398 ? -29.672 29.766 -2.67 1 94.88 398 ILE A N 1
ATOM 3133 C CA . ILE A 1 398 ? -28.266 30.156 -2.566 1 94.88 398 ILE A CA 1
ATOM 3134 C C . ILE A 1 398 ? -28.125 31.25 -1.512 1 94.88 398 ILE A C 1
ATOM 3136 O O . ILE A 1 398 ? -27.188 31.219 -0.698 1 94.88 398 ILE A O 1
ATOM 3140 N N . GLN A 1 399 ? -29.047 32.125 -1.55 1 94.38 399 GLN A N 1
ATOM 3141 C CA . GLN A 1 399 ? -29.016 33.219 -0.585 1 94.38 399 GLN A CA 1
ATOM 3142 C C . GLN A 1 399 ? -29.109 32.688 0.844 1 94.38 399 GLN A C 1
ATOM 3144 O O . GLN A 1 399 ? -28.375 33.125 1.729 1 94.38 399 GLN A O 1
ATOM 3149 N N . SER A 1 400 ? -29.984 31.828 0.995 1 94 400 SER A N 1
ATOM 3150 C CA . SER A 1 400 ? -30.172 31.234 2.316 1 94 400 SER A CA 1
ATOM 3151 C C . SER A 1 400 ? -28.922 30.5 2.768 1 94 400 SER A C 1
ATOM 3153 O O . SER A 1 400 ? -28.5 30.625 3.916 1 94 400 SER A O 1
ATOM 3155 N N . HIS A 1 401 ? -28.375 29.75 1.905 1 94.75 401 HIS A N 1
ATOM 3156 C CA . HIS A 1 401 ? -27.172 28.984 2.242 1 94.75 401 HIS A CA 1
ATOM 3157 C C . HIS A 1 401 ? -26.031 29.922 2.605 1 94.75 401 HIS A C 1
ATOM 3159 O O . HIS A 1 401 ? -25.281 29.656 3.549 1 94.75 401 HIS A O 1
ATOM 3165 N N . LEU A 1 402 ? -25.859 30.969 1.842 1 95.75 402 LEU A N 1
ATOM 3166 C CA . LEU A 1 402 ? -24.766 31.906 2.094 1 95.75 402 LEU A CA 1
ATOM 3167 C C . LEU A 1 402 ? -24.953 32.594 3.443 1 95.75 402 LEU A C 1
ATOM 3169 O O . LEU A 1 402 ? -23.969 32.812 4.16 1 95.75 402 LEU A O 1
ATOM 3173 N N . GLU A 1 403 ? -26.125 32.875 3.762 1 94.56 403 GLU A N 1
ATOM 3174 C CA . GLU A 1 403 ? -26.406 33.469 5.055 1 94.56 403 GLU A CA 1
ATOM 3175 C C . GLU A 1 403 ? -26.094 32.531 6.199 1 94.56 403 GLU A C 1
ATOM 3177 O O . GLU A 1 403 ? -25.516 32.906 7.211 1 94.56 403 GLU A O 1
ATOM 3182 N N . HIS A 1 404 ? -26.531 31.391 6.016 1 94.44 404 HIS A N 1
ATOM 3183 C CA . HIS A 1 404 ? -26.219 30.391 7.027 1 94.44 404 HIS A CA 1
ATOM 3184 C C . HIS A 1 404 ? -24.719 30.141 7.141 1 94.44 404 HIS A C 1
ATOM 3186 O O . HIS A 1 404 ? -24.203 29.984 8.242 1 94.44 404 HIS A O 1
ATOM 3192 N N . LEU A 1 405 ? -24.109 30.062 6.012 1 94.62 405 LEU A N 1
ATOM 3193 C CA . LEU A 1 405 ? -22.672 29.859 5.984 1 94.62 405 LEU A CA 1
ATOM 3194 C C . LEU A 1 405 ? -21.953 30.953 6.754 1 94.62 405 LEU A C 1
ATOM 3196 O O . LEU A 1 405 ? -21.016 30.672 7.512 1 94.62 405 LEU A O 1
ATOM 3200 N N . GLN A 1 406 ? -22.375 32.125 6.547 1 93.44 406 GLN A N 1
ATOM 3201 C CA . GLN A 1 406 ? -21.812 33.25 7.289 1 93.44 406 GLN A CA 1
ATOM 3202 C C . GLN A 1 406 ? -22.047 33.094 8.789 1 93.44 406 GLN A C 1
ATOM 3204 O O . GLN A 1 406 ? -21.156 33.375 9.594 1 93.44 406 GLN A O 1
ATOM 3209 N N . GLY A 1 407 ? -23.156 32.688 9.109 1 92.94 407 GLY A N 1
ATOM 3210 C CA . GLY A 1 407 ? -23.469 32.438 10.508 1 92.94 407 GLY A CA 1
ATOM 3211 C C . GLY A 1 407 ? -22.625 31.359 11.133 1 92.94 407 GLY A C 1
ATOM 3212 O O . GLY A 1 407 ? -22.188 31.484 12.281 1 92.94 407 GLY A O 1
ATOM 3213 N N . TYR A 1 408 ? -22.422 30.375 10.383 1 93.44 408 TYR A N 1
ATOM 3214 C CA . TYR A 1 408 ? -21.594 29.266 10.875 1 93.44 408 TYR A CA 1
ATOM 3215 C C . TYR A 1 408 ? -20.156 29.719 11.078 1 93.44 408 TYR A C 1
ATOM 3217 O O . TYR A 1 408 ? -19.5 29.312 12.039 1 93.44 408 TYR A O 1
ATOM 3225 N N . PHE A 1 409 ? -19.641 30.484 10.172 1 93.38 409 PHE A N 1
ATOM 3226 C CA . PHE A 1 409 ? -18.281 31 10.336 1 93.38 409 PHE A CA 1
ATOM 3227 C C . PHE A 1 409 ? -18.188 31.859 11.594 1 93.38 409 PHE A C 1
ATOM 3229 O O . PHE A 1 409 ? -17.172 31.797 12.305 1 93.38 409 PHE A O 1
ATOM 3236 N N . ARG A 1 410 ? -19.156 32.562 11.883 1 90.12 410 ARG A N 1
ATOM 3237 C CA . ARG A 1 410 ? -19.156 33.375 13.094 1 90.12 410 ARG A CA 1
ATOM 3238 C C . ARG A 1 410 ? -19.188 32.5 14.344 1 90.12 410 ARG A C 1
ATOM 3240 O O . ARG A 1 410 ? -18.578 32.844 15.359 1 90.12 410 ARG A O 1
ATOM 3247 N N . GLU A 1 411 ? -19.859 31.484 14.211 1 91.38 411 GLU A N 1
ATOM 3248 C CA . GLU A 1 411 ? -20 30.562 15.336 1 91.38 411 GLU A CA 1
ATOM 3249 C C . GLU A 1 411 ? -18.703 29.797 15.594 1 91.38 411 GLU A C 1
ATOM 3251 O O . GLU A 1 411 ? -18.266 29.672 16.75 1 91.38 411 GLU A O 1
ATOM 3256 N N . TYR A 1 412 ? -18.109 29.359 14.562 1 91 412 TYR A N 1
ATOM 3257 C CA . TYR A 1 412 ? -16.953 28.469 14.711 1 91 412 TYR A CA 1
ATOM 3258 C C . TYR A 1 412 ? -15.656 29.281 14.812 1 91 412 TYR A C 1
ATOM 3260 O O . TYR A 1 412 ? -14.625 28.766 15.242 1 91 412 TYR A O 1
ATOM 3268 N N . PHE A 1 413 ? -15.695 30.484 14.344 1 90.38 413 PHE A N 1
ATOM 3269 C CA . PHE A 1 413 ? -14.547 31.375 14.43 1 90.38 413 PHE A CA 1
ATOM 3270 C C . PHE A 1 413 ? -14.914 32.656 15.148 1 90.38 413 PHE A C 1
ATOM 3272 O O . PHE A 1 413 ? -14.922 33.719 14.539 1 90.38 413 PHE A O 1
ATOM 3279 N N . PRO A 1 414 ? -15.117 32.344 16.453 1 80.06 414 PRO A N 1
ATOM 3280 C CA . PRO A 1 414 ? -15.5 33.5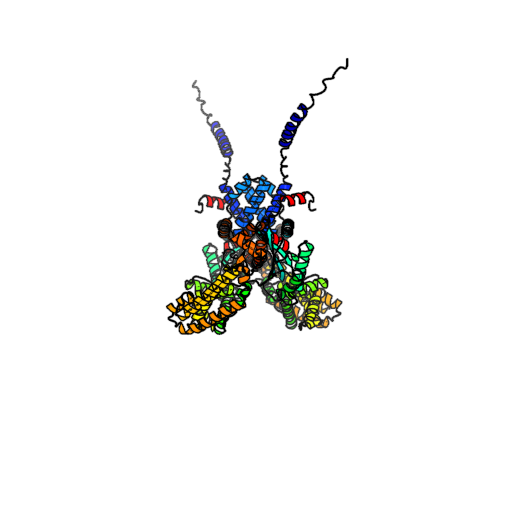62 17.188 1 80.06 414 PRO A CA 1
ATOM 3281 C C . PRO A 1 414 ? -14.398 34.625 17.188 1 80.06 414 PRO A C 1
ATOM 3283 O O . PRO A 1 414 ? -13.219 34.281 17.094 1 80.06 414 PRO A O 1
ATOM 3286 N N . ASP A 1 415 ? -14.844 35.812 17.031 1 62.91 415 ASP A N 1
ATOM 3287 C CA . ASP A 1 415 ? -13.922 36.938 17.016 1 62.91 415 ASP A CA 1
ATOM 3288 C C . ASP A 1 415 ? -13.047 36.938 18.266 1 62.91 415 ASP A C 1
ATOM 3290 O O . ASP A 1 415 ? -13.555 36.969 19.391 1 62.91 415 ASP A O 1
ATOM 3294 N N . ILE A 1 416 ? -12.055 36.156 18.297 1 56.28 416 ILE A N 1
ATOM 3295 C CA . ILE A 1 416 ? -11.117 36.344 19.406 1 56.28 416 ILE A CA 1
ATOM 3296 C C . ILE A 1 416 ? -10.969 37.812 19.719 1 56.28 416 ILE A C 1
ATOM 3298 O O . ILE A 1 416 ? -10.906 38.656 18.812 1 56.28 416 ILE A O 1
ATOM 3302 N N . ASP A 1 417 ? -11.43 38.281 20.781 1 54.75 417 ASP A N 1
ATOM 3303 C CA . ASP A 1 417 ? -11.258 39.688 21.156 1 54.75 417 ASP A CA 1
ATOM 3304 C C . ASP A 1 417 ? -9.992 40.281 20.531 1 54.75 417 ASP A C 1
ATOM 3306 O O . ASP A 1 417 ? -8.961 40.406 21.203 1 54.75 417 ASP A O 1
ATOM 3310 N N . SER A 1 418 ? -9.844 40.062 19.297 1 56.25 418 SER A N 1
ATOM 3311 C CA . SER A 1 418 ? -8.797 40.469 18.375 1 56.25 418 SER A CA 1
ATOM 3312 C C . SER A 1 418 ? -8.391 41.938 18.625 1 56.25 418 SER A C 1
ATOM 3314 O O . SER A 1 418 ? -7.273 42.344 18.297 1 56.25 418 SER A O 1
ATOM 3316 N N . THR A 1 419 ? -9.383 42.531 19.203 1 59.78 419 THR A N 1
ATOM 3317 C CA . THR A 1 419 ? -9.039 43.938 19.422 1 59.78 419 THR A CA 1
ATOM 3318 C C . THR A 1 419 ? -7.883 44.094 20.406 1 59.78 419 THR A C 1
ATOM 3320 O O . THR A 1 419 ? -7.039 44.969 20.266 1 59.78 419 THR A O 1
ATOM 3323 N N . HIS A 1 420 ? -7.883 42.969 21.188 1 68.06 420 HIS A N 1
ATOM 3324 C CA . HIS A 1 420 ? -6.887 43.094 22.25 1 68.06 420 HIS A CA 1
ATOM 3325 C C . HIS A 1 420 ? -5.5 42.688 21.75 1 68.06 420 HIS A C 1
ATOM 3327 O O . HIS A 1 420 ? -4.492 43 22.391 1 68.06 420 HIS A O 1
ATOM 3333 N N . LEU A 1 421 ? -5.48 42.156 20.516 1 75.31 421 LEU A N 1
ATOM 3334 C CA . LEU A 1 421 ? -4.152 41.719 20.094 1 75.31 421 LEU A CA 1
ATOM 3335 C C . LEU A 1 421 ? -3.795 42.312 18.734 1 75.31 421 LEU A C 1
ATOM 3337 O O . LEU A 1 421 ? -2.895 41.812 18.062 1 75.31 421 LEU A O 1
ATOM 3341 N N . ASN A 1 422 ? -4.414 43.406 18.516 1 83 422 ASN A N 1
ATOM 3342 C CA . ASN A 1 422 ? -4.145 44.094 17.25 1 83 422 ASN A CA 1
ATOM 3343 C C . ASN A 1 422 ? -2.744 44.719 17.234 1 83 422 ASN A C 1
ATOM 3345 O O . ASN A 1 422 ? -2.125 44.812 16.188 1 83 422 ASN A O 1
ATOM 3349 N N . TRP A 1 423 ? -2.334 45.062 18.516 1 88.5 423 TRP A N 1
ATOM 3350 C CA . TRP A 1 423 ? -1.008 45.656 18.594 1 88.5 423 TRP A CA 1
ATOM 3351 C C . TRP A 1 423 ? 0.074 44.656 18.203 1 88.5 423 TRP A C 1
ATOM 3353 O O . TRP A 1 423 ? 1.164 45.031 17.781 1 88.5 423 TRP A O 1
ATOM 3363 N N . VAL A 1 424 ? -0.239 43.406 18.328 1 88.88 424 VAL A N 1
ATOM 3364 C CA . VAL A 1 424 ? 0.714 42.375 17.938 1 88.88 424 VAL A CA 1
ATOM 3365 C C . VAL A 1 424 ? 0.793 42.281 16.422 1 88.88 424 VAL A C 1
ATOM 3367 O O . VAL A 1 424 ? 1.878 42.125 15.852 1 88.88 424 VAL A O 1
ATOM 3370 N N . ARG A 1 425 ? -0.324 42.5 15.82 1 86.81 425 ARG A N 1
ATOM 3371 C CA . ARG A 1 425 ? -0.415 42.438 14.367 1 86.81 425 ARG A CA 1
ATOM 3372 C C . ARG A 1 425 ? 0.269 43.656 13.719 1 86.81 425 ARG A C 1
ATOM 3374 O O . ARG A 1 425 ? 0.998 43.5 12.742 1 86.81 425 ARG A O 1
ATOM 3381 N N . ASN A 1 426 ? -0.139 44.719 14.273 1 88.81 426 ASN A N 1
ATOM 3382 C CA . ASN A 1 426 ? 0.429 46 13.812 1 88.81 426 ASN A CA 1
ATOM 3383 C C . ASN A 1 426 ? 0.557 47 14.945 1 88.81 426 ASN A C 1
ATOM 3385 O O . ASN A 1 426 ? -0.369 47.781 15.211 1 88.81 426 ASN A O 1
ATOM 3389 N N . PRO A 1 427 ? 1.754 47.031 15.5 1 91 427 PRO A N 1
ATOM 3390 C CA . PRO A 1 427 ? 1.945 47.938 16.609 1 91 427 PRO A CA 1
ATOM 3391 C C . PRO A 1 427 ? 1.889 49.406 16.172 1 91 427 PRO A C 1
ATOM 3393 O O . PRO A 1 427 ? 1.729 50.312 17.016 1 91 427 PRO A O 1
ATOM 3396 N N . PHE A 1 428 ? 1.928 49.688 14.883 1 91.31 428 PHE A N 1
ATOM 3397 C CA . PHE A 1 428 ? 1.997 51.062 14.391 1 91.31 428 PHE A CA 1
ATOM 3398 C C . PHE A 1 428 ? 0.615 51.562 13.992 1 91.31 428 PHE A C 1
ATOM 3400 O O . PHE A 1 428 ? 0.464 52.719 13.578 1 91.31 428 PHE A O 1
ATOM 3407 N N . ALA A 1 429 ? -0.336 50.656 14.164 1 87.19 429 ALA A N 1
ATOM 3408 C CA . ALA A 1 429 ? -1.708 51.094 13.883 1 87.19 429 ALA A CA 1
ATOM 3409 C C . ALA A 1 429 ? -2.217 52.031 14.961 1 87.19 429 ALA A C 1
ATOM 3411 O O . ALA A 1 429 ? -1.743 52.031 16.094 1 87.19 429 ALA A O 1
ATOM 3412 N N . PRO A 1 430 ? -3.174 52.875 14.578 1 82.94 430 PRO A N 1
ATOM 3413 C CA . PRO A 1 430 ? -3.664 53.844 15.547 1 82.94 430 PRO A CA 1
ATOM 3414 C C . PRO A 1 430 ? -4.465 53.219 16.672 1 82.94 430 PRO A C 1
ATOM 3416 O O . PRO A 1 430 ? -5.211 52.25 16.453 1 82.94 430 PRO A O 1
ATOM 3419 N N . ASP A 1 431 ? -4.293 53.656 17.891 1 79.81 431 ASP A N 1
ATOM 3420 C CA . ASP A 1 431 ? -5.074 53.375 19.078 1 79.81 431 ASP A CA 1
ATOM 3421 C C . ASP A 1 431 ? -5.051 51.875 19.406 1 79.81 431 ASP A C 1
ATOM 3423 O O . ASP A 1 431 ? -6.059 51.312 19.844 1 79.81 431 ASP A O 1
ATOM 3427 N N . VAL A 1 432 ? -3.963 51.188 19.141 1 78.31 432 VAL A N 1
ATOM 3428 C CA . VAL A 1 432 ? -3.91 49.75 19.344 1 78.31 432 VAL A CA 1
ATOM 3429 C C . VAL A 1 432 ? -3.418 49.438 20.75 1 78.31 432 VAL A C 1
ATOM 3431 O O . VAL A 1 432 ? -3.615 48.344 21.266 1 78.31 432 VAL A O 1
ATOM 3434 N N . GLY A 1 433 ? -2.941 50.438 21.516 1 76.44 433 GLY A N 1
ATOM 3435 C CA . GLY A 1 433 ? -2.32 50.156 22.797 1 76.44 433 GLY A CA 1
ATOM 3436 C C . GLY A 1 433 ? -3.215 50.5 23.984 1 76.44 433 GLY A C 1
ATOM 3437 O O . GLY A 1 433 ? -2.793 50.406 25.141 1 76.44 433 GLY A O 1
ATOM 3438 N N . SER A 1 434 ? -4.461 50.781 23.641 1 78.31 434 SER A N 1
ATOM 3439 C CA . SER A 1 434 ? -5.32 51.312 24.703 1 78.31 434 SER A CA 1
ATOM 3440 C C . SER A 1 434 ? -5.645 50.219 25.734 1 78.31 434 SER A C 1
ATOM 3442 O O . SER A 1 434 ? -5.91 50.531 26.891 1 78.31 434 SER A O 1
ATOM 3444 N N . CYS A 1 435 ? -5.582 49 25.297 1 78.94 435 CYS A N 1
ATOM 3445 C CA . CYS A 1 435 ? -5.969 47.906 26.188 1 78.94 435 CYS A CA 1
ATOM 3446 C C . CYS A 1 435 ? -4.766 47.375 26.953 1 78.94 435 CYS A C 1
ATOM 3448 O O . CYS A 1 435 ? -4.914 46.531 27.859 1 78.94 435 CYS A O 1
ATOM 3450 N N . LEU A 1 436 ? -3.625 47.969 26.781 1 86.88 436 LEU A N 1
ATOM 3451 C CA . LEU A 1 436 ? -2.396 47.469 27.391 1 86.88 436 LEU A CA 1
ATOM 3452 C C . LEU A 1 436 ? -2.162 48.156 28.75 1 86.88 436 LEU A C 1
ATOM 3454 O O . LEU A 1 436 ? -2.752 49.188 29.047 1 86.88 436 LEU A O 1
ATOM 3458 N N . ASP A 1 437 ? -1.428 47.5 29.547 1 87.38 437 ASP A N 1
ATOM 3459 C CA . ASP A 1 437 ? -1.028 48.094 30.812 1 87.38 437 ASP A CA 1
ATOM 3460 C C . ASP A 1 437 ? -0.097 49.281 30.594 1 87.38 437 ASP A C 1
ATOM 3462 O O . ASP A 1 437 ? 0.423 49.469 29.484 1 87.38 437 ASP A O 1
ATOM 3466 N N . LEU A 1 438 ? 0.099 50.031 31.578 1 90.38 438 LEU A N 1
ATOM 3467 C CA . LEU A 1 438 ? 0.822 51.312 31.469 1 90.38 438 LEU A CA 1
ATOM 3468 C C . LEU A 1 438 ? 2.242 51.062 30.969 1 90.38 438 LEU A C 1
ATOM 3470 O O . LEU A 1 438 ? 2.713 51.781 30.078 1 90.38 438 LEU A O 1
ATOM 3474 N N . LYS A 1 439 ? 2.82 50.125 31.516 1 91.69 439 LYS A N 1
ATOM 3475 C CA . LYS A 1 439 ? 4.199 49.844 31.125 1 91.69 439 LYS A CA 1
ATOM 3476 C C . LYS A 1 439 ? 4.281 49.438 29.641 1 91.69 439 LYS A C 1
ATOM 3478 O O . LYS A 1 439 ? 5.199 49.844 28.938 1 91.69 439 LYS A O 1
ATOM 3483 N N . SER A 1 440 ? 3.377 48.688 29.234 1 91.88 440 SER A N 1
ATOM 3484 C CA . SER A 1 440 ? 3.32 48.219 27.844 1 91.88 440 SER A CA 1
ATOM 3485 C C . SER A 1 440 ? 3 49.406 26.906 1 91.88 440 SER A C 1
ATOM 3487 O O . SER A 1 440 ? 3.52 49.469 25.797 1 91.88 440 SER A O 1
ATOM 3489 N N . GLN A 1 441 ? 2.242 50.312 27.422 1 91.56 441 GLN A N 1
ATOM 349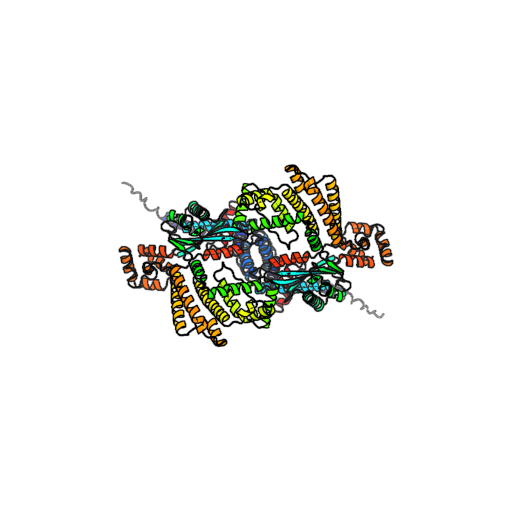0 C CA . GLN A 1 441 ? 1.903 51.469 26.609 1 91.56 441 GLN A CA 1
ATOM 3491 C C . GLN A 1 441 ? 3.125 52.344 26.391 1 91.56 441 GLN A C 1
ATOM 3493 O O . GLN A 1 441 ? 3.322 52.875 25.297 1 91.56 441 GLN A O 1
ATOM 3498 N N . GLU A 1 442 ? 3.836 52.438 27.453 1 91.94 442 GLU A N 1
ATOM 3499 C CA . GLU A 1 442 ? 5.051 53.25 27.344 1 91.94 442 GLU A CA 1
ATOM 3500 C C . GLU A 1 442 ? 6.02 52.656 26.328 1 91.94 442 GLU A C 1
ATOM 3502 O O . GLU A 1 442 ? 6.574 53.375 25.5 1 91.94 442 GLU A O 1
ATOM 3507 N N . GLU A 1 443 ? 6.117 51.375 26.422 1 93.31 443 GLU A N 1
ATOM 3508 C CA . GLU A 1 443 ? 6.996 50.719 25.469 1 93.31 443 GLU A CA 1
ATOM 3509 C C . GLU A 1 443 ? 6.48 50.844 24.031 1 93.31 443 GLU A C 1
ATOM 3511 O O . GLU A 1 443 ? 7.266 51 23.094 1 93.31 443 GLU A O 1
ATOM 3516 N N . LEU A 1 444 ? 5.227 50.812 23.922 1 93.69 444 LEU A N 1
ATOM 3517 C CA . LEU A 1 444 ? 4.617 50.906 22.594 1 93.69 444 LEU A CA 1
ATOM 3518 C C . LEU A 1 444 ? 4.852 52.281 21.984 1 93.69 444 LEU A C 1
ATOM 3520 O O . LEU A 1 444 ? 5.129 52.406 20.781 1 93.69 444 LEU A O 1
ATOM 3524 N N . ILE A 1 445 ? 4.773 53.25 22.812 1 92.12 445 ILE A N 1
ATOM 3525 C CA . ILE A 1 445 ? 4.98 54.625 22.344 1 92.12 445 ILE A CA 1
ATOM 3526 C C . ILE A 1 445 ? 6.422 54.781 21.875 1 92.12 445 ILE A C 1
ATOM 3528 O O . ILE A 1 445 ? 6.668 55.375 20.812 1 92.12 445 ILE A O 1
ATOM 3532 N N . GLU A 1 446 ? 7.254 54.25 22.625 1 93.38 446 GLU A N 1
ATOM 3533 C CA . GLU A 1 446 ? 8.664 54.344 22.25 1 93.38 446 GLU A CA 1
ATOM 3534 C C . GLU A 1 446 ? 8.938 53.594 20.953 1 93.38 446 GLU A C 1
ATOM 3536 O O . GLU A 1 446 ? 9.672 54.062 20.094 1 93.38 446 GLU A O 1
ATOM 3541 N N . MET A 1 447 ? 8.375 52.469 20.828 1 94.25 447 MET A N 1
ATOM 3542 C CA . MET A 1 447 ? 8.578 51.625 19.656 1 94.25 447 MET A CA 1
ATOM 3543 C C . MET A 1 447 ? 8.023 52.281 18.406 1 94.25 447 MET A C 1
ATOM 3545 O O . MET A 1 447 ? 8.688 52.312 17.359 1 94.25 447 MET A O 1
ATOM 3549 N N . THR A 1 448 ? 6.863 52.906 18.516 1 92.75 448 THR A N 1
ATOM 3550 C CA . THR A 1 448 ? 6.164 53.438 17.344 1 92.75 448 THR A CA 1
ATOM 3551 C C . THR A 1 448 ? 6.723 54.812 16.969 1 92.75 448 THR A C 1
ATOM 3553 O O . THR A 1 448 ? 6.465 55.312 15.867 1 92.75 448 THR A O 1
ATOM 3556 N N . SER A 1 449 ? 7.508 55.344 17.875 1 92 449 SER A N 1
ATOM 3557 C CA . SER A 1 449 ? 8.109 56.656 17.609 1 92 449 SER A CA 1
ATOM 3558 C C . SER A 1 449 ? 9.398 56.5 16.797 1 92 449 SER A C 1
ATOM 3560 O O . SER A 1 449 ? 9.953 57.5 16.328 1 92 449 SER A O 1
ATOM 3562 N N . SER A 1 450 ? 9.805 55.312 16.688 1 92.5 450 SER A N 1
ATOM 3563 C CA . SER A 1 450 ? 11.047 55.062 15.977 1 92.5 450 SER A CA 1
ATOM 3564 C C . SER A 1 450 ? 10.789 54.781 14.5 1 92.5 450 SER A C 1
ATOM 3566 O O . SER A 1 450 ? 10.109 53.781 14.172 1 92.5 450 SER A O 1
ATOM 3568 N N . TRP A 1 451 ? 11.391 55.531 13.648 1 91.19 451 TRP A N 1
ATOM 3569 C CA . TRP A 1 451 ? 11.258 55.344 12.211 1 91.19 451 TRP A CA 1
ATOM 3570 C C . TRP A 1 451 ? 11.992 54.094 11.758 1 91.19 451 TRP A C 1
ATOM 3572 O O . TRP A 1 451 ? 11.531 53.375 10.867 1 91.19 451 TRP A O 1
ATOM 3582 N N . ASP A 1 452 ? 13.023 53.844 12.398 1 92.62 452 ASP A N 1
ATOM 3583 C CA . ASP A 1 452 ? 13.82 52.656 12.078 1 92.62 452 ASP A CA 1
ATOM 3584 C C . ASP A 1 452 ? 13.039 51.375 12.359 1 92.62 452 ASP A C 1
ATOM 3586 O O . ASP A 1 452 ? 13.086 50.438 11.57 1 92.62 452 ASP A O 1
ATOM 3590 N N . LEU A 1 453 ? 12.367 51.344 13.391 1 94.5 453 LEU A N 1
ATOM 3591 C CA . LEU A 1 453 ? 11.594 50.156 13.781 1 94.5 453 LEU A CA 1
ATOM 3592 C C . LEU A 1 453 ? 10.391 49.969 12.867 1 94.5 453 LEU A C 1
ATOM 3594 O O . LEU A 1 453 ? 9.984 48.844 12.586 1 94.5 453 LEU A O 1
ATOM 3598 N N . LYS A 1 454 ? 9.875 51.062 12.414 1 93.81 454 LYS A N 1
ATOM 3599 C CA . LYS A 1 454 ? 8.781 50.969 11.461 1 93.81 454 LYS A CA 1
ATOM 3600 C C . LYS A 1 454 ? 9.25 50.344 10.148 1 93.81 454 LYS A C 1
ATOM 3602 O O . LYS A 1 454 ? 8.547 49.5 9.562 1 93.81 454 LYS A O 1
ATOM 3607 N N . MET A 1 455 ? 10.367 50.688 9.688 1 94 455 MET A N 1
ATOM 3608 C CA . MET A 1 455 ? 10.922 50.125 8.461 1 94 455 MET A CA 1
ATOM 3609 C C . MET A 1 455 ? 11.211 48.656 8.617 1 94 455 MET A C 1
ATOM 3611 O O . MET A 1 455 ? 10.984 47.875 7.691 1 94 455 MET A O 1
ATOM 3615 N N . LYS A 1 456 ? 11.688 48.281 9.734 1 93.94 456 LYS A N 1
ATOM 3616 C CA . LYS A 1 456 ? 11.977 46.875 10.008 1 93.94 456 LYS A CA 1
ATOM 3617 C C . LYS A 1 456 ? 10.695 46.062 10.023 1 93.94 456 LYS A C 1
ATOM 3619 O O . LYS A 1 456 ? 10.688 44.906 9.594 1 93.94 456 LYS A O 1
ATOM 3624 N N . PHE A 1 457 ? 9.68 46.625 10.523 1 93.81 457 PHE A N 1
ATOM 3625 C CA . PHE A 1 457 ? 8.391 45.938 10.602 1 93.81 457 PHE A CA 1
ATOM 3626 C C . PHE A 1 457 ? 7.859 45.625 9.211 1 93.81 457 PHE A C 1
ATOM 3628 O O . PHE A 1 457 ? 7.219 44.594 9.008 1 93.81 457 PHE A O 1
ATOM 3635 N N . GLU A 1 458 ? 8.172 46.406 8.227 1 91 458 GLU A N 1
ATOM 3636 C CA . GLU A 1 458 ? 7.695 46.219 6.863 1 91 458 GLU A CA 1
ATOM 3637 C C . GLU A 1 458 ? 8.516 45.156 6.125 1 91 458 GLU A C 1
ATOM 3639 O O . GLU A 1 458 ? 8.047 44.562 5.152 1 91 458 GLU A O 1
ATOM 3644 N N . THR A 1 459 ? 9.625 44.812 6.625 1 91.38 459 THR A N 1
ATOM 3645 C CA . THR A 1 459 ? 10.531 43.938 5.891 1 91.38 459 THR A CA 1
ATOM 3646 C C . THR A 1 459 ? 10.57 42.562 6.527 1 91.38 459 THR A C 1
ATOM 3648 O O . THR A 1 459 ? 10.758 41.562 5.832 1 91.38 459 THR A O 1
ATOM 3651 N N . LEU A 1 460 ? 10.352 42.531 7.801 1 91.19 460 LEU A N 1
ATOM 3652 C CA . LEU A 1 460 ? 10.484 41.281 8.516 1 91.19 460 LEU A CA 1
ATOM 3653 C C . LEU A 1 460 ? 9.125 40.594 8.664 1 91.19 460 LEU A C 1
ATOM 3655 O O . LEU A 1 460 ? 8.086 41.25 8.602 1 91.19 460 LEU A O 1
ATOM 3659 N N . SER A 1 461 ? 9.227 39.312 8.75 1 89.12 461 SER A N 1
ATOM 3660 C CA . SER A 1 461 ? 8.016 38.594 9.141 1 89.12 461 SER A CA 1
ATOM 3661 C C . SER A 1 461 ? 7.59 38.969 10.555 1 89.12 461 SER A C 1
ATOM 3663 O O . SER A 1 461 ? 8.398 39.469 11.336 1 89.12 461 SER A O 1
ATOM 3665 N N . LEU A 1 462 ? 6.395 38.75 10.875 1 89.56 462 LEU A N 1
ATOM 3666 C CA . LEU A 1 462 ? 5.832 39.156 12.164 1 89.56 462 LEU A CA 1
ATOM 3667 C C . LEU A 1 462 ? 6.621 38.531 13.312 1 89.56 462 LEU A C 1
ATOM 3669 O O . LEU A 1 462 ? 6.969 39.219 14.273 1 89.56 462 LEU A O 1
ATOM 3673 N N . SER A 1 463 ? 6.895 37.25 13.219 1 90.06 463 SER A N 1
ATOM 3674 C CA . SER A 1 463 ? 7.641 36.594 14.281 1 90.06 463 SER A CA 1
ATOM 3675 C C . SER A 1 463 ? 9.062 37.125 14.375 1 90.06 463 SER A C 1
ATOM 3677 O O . SER A 1 463 ? 9.57 37.344 15.477 1 90.06 463 SER A O 1
ATOM 3679 N N . ASN A 1 464 ? 9.664 37.375 13.258 1 91.5 464 ASN A N 1
ATOM 3680 C CA . ASN A 1 464 ? 11.023 37.875 13.234 1 91.5 464 ASN A CA 1
ATOM 3681 C C . ASN A 1 464 ? 11.102 39.312 13.797 1 91.5 464 ASN A C 1
ATOM 3683 O O . ASN A 1 464 ? 12.094 39.656 14.43 1 91.5 464 ASN A O 1
ATOM 3687 N N . TYR A 1 465 ? 10.125 40.094 13.586 1 93.69 465 TYR A N 1
ATOM 3688 C CA . TYR A 1 465 ? 10.094 41.438 14.094 1 93.69 465 TYR A CA 1
ATOM 3689 C C . TYR A 1 465 ? 10.07 41.469 15.617 1 93.69 465 TYR A C 1
ATOM 3691 O O . TYR A 1 465 ? 10.875 42.156 16.25 1 93.69 465 TYR A O 1
ATOM 3699 N N . TRP A 1 466 ? 9.18 40.75 16.094 1 94.12 466 TRP A N 1
ATOM 3700 C CA . TRP A 1 466 ? 9.031 40.75 17.547 1 94.12 466 TRP A CA 1
ATOM 3701 C C . TRP A 1 466 ? 10.258 40.125 18.219 1 94.12 466 TRP A C 1
ATOM 3703 O O . TRP A 1 466 ? 10.609 40.469 19.344 1 94.12 466 TRP A O 1
ATOM 3713 N N . MET A 1 467 ? 10.898 39.219 17.5 1 93.19 467 MET A N 1
ATOM 3714 C CA . MET A 1 467 ? 12.164 38.688 18 1 93.19 467 MET A CA 1
ATOM 3715 C C . MET A 1 467 ? 13.25 39.75 17.969 1 93.19 467 MET A C 1
ATOM 3717 O O . MET A 1 467 ? 14.062 39.844 18.891 1 93.19 467 MET A O 1
ATOM 3721 N N . TYR A 1 468 ? 13.195 40.5 16.969 1 93.19 468 TYR A N 1
ATOM 3722 C CA . TYR A 1 468 ? 14.195 41.531 16.75 1 93.19 468 TYR A CA 1
ATOM 3723 C C . TYR A 1 468 ? 14.117 42.594 17.844 1 93.19 468 TYR A C 1
ATOM 3725 O O . TYR A 1 468 ? 15.148 43.094 18.312 1 93.19 468 TYR A O 1
ATOM 3733 N N . VAL A 1 469 ? 12.969 42.969 18.328 1 94.94 469 VAL A N 1
ATOM 3734 C CA . VAL A 1 469 ? 12.789 44.062 19.25 1 94.94 469 VAL A CA 1
ATOM 3735 C C . VAL A 1 469 ? 12.75 43.531 20.688 1 94.94 469 VAL A C 1
ATOM 3737 O O . VAL A 1 469 ? 12.531 44.312 21.625 1 94.94 469 VAL A O 1
ATOM 3740 N N . ARG A 1 470 ? 13.023 42.344 20.859 1 93.25 470 ARG A N 1
ATOM 3741 C CA . ARG A 1 470 ? 12.828 41.656 22.141 1 93.25 470 ARG A CA 1
ATOM 3742 C C . ARG A 1 470 ? 13.688 42.281 23.234 1 93.25 470 ARG A C 1
ATOM 3744 O O . ARG A 1 470 ? 13.25 42.406 24.375 1 93.25 470 ARG A O 1
ATOM 3751 N N . ASN A 1 471 ? 14.836 42.688 22.969 1 92.12 471 ASN A N 1
ATOM 3752 C CA . ASN A 1 471 ? 15.758 43.219 23.953 1 92.12 471 ASN A CA 1
ATOM 3753 C C . ASN A 1 471 ? 15.414 44.656 24.328 1 92.12 471 ASN A C 1
ATOM 3755 O O . ASN A 1 471 ? 15.562 45.062 25.469 1 92.12 471 ASN A O 1
ATOM 3759 N N . ASP A 1 472 ? 14.977 45.406 23.375 1 94.06 472 ASP A N 1
ATOM 3760 C CA . ASP A 1 472 ? 14.68 46.844 23.578 1 94.06 472 ASP A CA 1
ATOM 3761 C C . ASP A 1 472 ? 13.305 47 24.234 1 94.06 472 ASP A C 1
ATOM 3763 O O . ASP A 1 472 ? 13.102 47.938 25 1 94.06 472 ASP A O 1
ATOM 3767 N N . PHE A 1 473 ? 12.445 46.125 23.797 1 95.31 473 PHE A N 1
ATOM 3768 C CA . PHE A 1 473 ? 11.078 46.188 24.297 1 95.31 473 PHE A CA 1
ATOM 3769 C C . PHE A 1 473 ? 10.617 44.844 24.828 1 95.31 473 PHE A C 1
ATOM 3771 O O . PHE A 1 473 ? 9.695 44.219 24.266 1 95.31 473 PHE A O 1
ATOM 3778 N N . PRO A 1 474 ? 11.109 44.406 25.953 1 94.19 474 PRO A N 1
ATOM 3779 C CA . PRO A 1 474 ? 10.93 43.031 26.438 1 94.19 474 PRO A CA 1
ATOM 3780 C C . PRO A 1 474 ? 9.492 42.719 26.844 1 94.19 474 PRO A C 1
ATOM 3782 O O . PRO A 1 474 ? 9.016 41.594 26.625 1 94.19 474 PRO A O 1
ATOM 3785 N N . ILE A 1 475 ? 8.805 43.656 27.359 1 93.69 475 ILE A N 1
ATOM 3786 C CA . ILE A 1 475 ? 7.457 43.406 27.859 1 93.69 475 ILE A CA 1
ATOM 3787 C C . ILE A 1 475 ? 6.508 43.156 26.688 1 93.69 475 ILE A C 1
ATOM 3789 O O . ILE A 1 475 ? 5.77 42.188 26.672 1 93.69 475 ILE A O 1
ATOM 3793 N N . LEU A 1 476 ? 6.605 44.031 25.703 1 92.44 476 LEU A N 1
ATOM 3794 C CA . LEU A 1 476 ? 5.75 43.906 24.531 1 92.44 476 LEU A CA 1
ATOM 3795 C C . LEU A 1 476 ? 6.113 42.656 23.719 1 92.44 476 LEU A C 1
ATOM 3797 O O . LEU A 1 476 ? 5.23 41.906 23.312 1 92.44 476 LEU A O 1
ATOM 3801 N N . ALA A 1 477 ? 7.391 42.531 23.578 1 93.88 477 ALA A N 1
ATOM 3802 C CA . ALA A 1 477 ? 7.875 41.438 22.75 1 93.88 477 ALA A CA 1
ATOM 3803 C C . ALA A 1 477 ? 7.531 40.094 23.359 1 93.88 477 ALA A C 1
ATOM 3805 O O . ALA A 1 477 ? 7.145 39.156 22.656 1 93.88 477 ALA A O 1
ATOM 3806 N N . GLU A 1 478 ? 7.648 40 24.609 1 93 478 GLU A N 1
ATOM 3807 C CA . GLU A 1 478 ? 7.336 38.75 25.297 1 93 478 GLU A CA 1
ATOM 3808 C C . GLU A 1 478 ? 5.859 38.406 25.156 1 93 478 GLU A C 1
ATOM 3810 O O . GLU A 1 478 ? 5.52 37.25 24.891 1 93 478 GLU A O 1
ATOM 3815 N N . SER A 1 479 ? 5.07 39.375 25.344 1 90.88 479 SER A N 1
ATOM 3816 C CA . SER A 1 479 ? 3.637 39.125 25.203 1 90.88 479 SER A CA 1
ATOM 3817 C C . SER A 1 479 ? 3.275 38.75 23.781 1 90.88 479 SER A C 1
ATOM 3819 O O . SER A 1 479 ? 2.438 37.875 23.562 1 90.88 479 SER A O 1
ATOM 3821 N N . ALA A 1 480 ? 3.865 39.438 22.859 1 92 480 ALA A N 1
ATOM 3822 C CA . ALA A 1 480 ? 3.596 39.156 21.453 1 92 480 ALA A CA 1
ATOM 3823 C C . ALA A 1 480 ? 4.055 37.75 21.062 1 92 480 ALA A C 1
ATOM 3825 O O . ALA A 1 480 ? 3.344 37.031 20.375 1 92 480 ALA A O 1
ATOM 3826 N N . LEU A 1 481 ? 5.223 37.406 21.516 1 93.31 481 LEU A N 1
ATOM 3827 C CA . LEU A 1 481 ? 5.785 36.094 21.172 1 93.31 481 LEU A CA 1
ATOM 3828 C C . LEU A 1 481 ? 4.969 34.969 21.797 1 93.31 481 LEU A C 1
ATOM 3830 O O . LEU A 1 481 ? 4.75 33.938 21.156 1 93.31 481 LEU A O 1
ATOM 3834 N N . LYS A 1 482 ? 4.496 35.156 22.969 1 92.31 482 LYS A N 1
ATOM 3835 C CA . LYS A 1 482 ? 3.658 34.156 23.641 1 92.31 482 LYS A CA 1
ATOM 3836 C C . LYS A 1 482 ? 2.336 33.969 22.891 1 92.31 482 LYS A C 1
ATOM 3838 O O . LYS A 1 482 ? 1.781 32.875 22.859 1 92.31 482 LYS A O 1
ATOM 3843 N N . PHE A 1 483 ? 1.962 35.062 22.312 1 90.12 483 PHE A N 1
ATOM 3844 C CA . PHE A 1 483 ? 0.701 35.031 21.578 1 90.12 483 PHE A CA 1
ATOM 3845 C C . PHE A 1 483 ? 0.877 34.344 20.219 1 90.12 483 PHE A C 1
ATOM 3847 O O . PHE A 1 483 ? -0.035 33.688 19.734 1 90.12 483 PHE A O 1
ATOM 3854 N N . LEU A 1 484 ? 2.012 34.469 19.609 1 92.75 484 LEU A N 1
ATOM 3855 C CA . LEU A 1 484 ? 2.25 34.031 18.25 1 92.75 484 LEU A CA 1
ATOM 3856 C C . LEU A 1 484 ? 2.723 32.562 18.25 1 92.75 484 LEU A C 1
ATOM 3858 O O . LEU A 1 484 ? 2.57 31.859 17.25 1 92.75 484 LEU A O 1
ATOM 3862 N N . LEU A 1 485 ? 3.238 32.094 19.312 1 95 485 LEU A N 1
ATOM 3863 C CA . LEU A 1 485 ? 3.93 30.812 19.375 1 95 485 LEU A CA 1
ATOM 3864 C C . LEU A 1 485 ? 2.945 29.656 19.234 1 95 485 LEU A C 1
ATOM 3866 O O . LEU A 1 485 ? 3.238 28.672 18.562 1 95 485 LEU A O 1
ATOM 3870 N N . PRO A 1 486 ? 1.716 29.797 19.781 1 95.31 486 PRO A N 1
ATOM 3871 C CA . PRO A 1 486 ? 0.776 28.672 19.688 1 95.31 486 PRO A CA 1
ATOM 3872 C C . PRO A 1 486 ? 0.409 28.328 18.234 1 95.31 486 PRO A C 1
ATOM 3874 O O . PRO A 1 486 ? 0.314 29.219 17.391 1 95.31 486 PRO A O 1
ATOM 3877 N N . PHE A 1 487 ? 0.18 27 17.969 1 95.94 487 PHE A N 1
ATOM 3878 C CA . PHE A 1 487 ? -0.227 26.531 16.641 1 95.94 487 PHE A CA 1
ATOM 3879 C C . PHE A 1 487 ? -1.673 26.906 16.359 1 95.94 487 PHE A C 1
ATOM 3881 O O . PHE A 1 487 ? -2.523 26.875 17.25 1 95.94 487 PHE A O 1
ATOM 3888 N N . ALA A 1 488 ? -1.872 27.25 15.125 1 94 488 ALA A N 1
ATOM 3889 C CA . ALA A 1 488 ? -3.24 27.547 14.703 1 94 488 ALA A CA 1
ATOM 3890 C C . ALA A 1 488 ? -3.926 26.297 14.164 1 94 488 ALA A C 1
ATOM 3892 O O . ALA A 1 488 ? -5.156 26.203 14.156 1 94 488 ALA A O 1
ATOM 3893 N N . THR A 1 489 ? -3.1 25.391 13.664 1 95 489 THR A N 1
ATOM 3894 C CA . THR A 1 489 ? -3.637 24.188 13.031 1 95 489 THR A CA 1
ATOM 3895 C C . THR A 1 489 ? -2.824 22.969 13.43 1 95 489 THR A C 1
ATOM 3897 O O . THR A 1 489 ? -1.762 23.094 14.039 1 95 489 THR A O 1
ATOM 3900 N N . THR A 1 490 ? -3.379 21.797 13.125 1 94.56 490 THR A N 1
ATOM 3901 C CA . THR A 1 490 ? -2.668 20.531 13.336 1 94.56 490 THR A CA 1
ATOM 3902 C C . THR A 1 490 ? -2.143 19.984 12.008 1 94.56 490 THR A C 1
ATOM 3904 O O . THR A 1 490 ? -2.127 18.781 11.797 1 94.56 490 THR A O 1
ATOM 3907 N N . TYR A 1 491 ? -1.811 20.859 11.117 1 94 491 TYR A N 1
ATOM 3908 C CA . TYR A 1 491 ? -1.376 20.5 9.773 1 94 491 TYR A CA 1
ATOM 3909 C C . TYR A 1 491 ? -0.143 19.609 9.82 1 94 491 TYR A C 1
ATOM 3911 O O . TYR A 1 491 ? -0.026 18.672 9.031 1 94 491 TYR A O 1
ATOM 3919 N N . LEU A 1 492 ? 0.792 19.922 10.695 1 95.88 492 LEU A N 1
ATOM 3920 C CA . LEU A 1 492 ? 2.027 19.141 10.766 1 95.88 492 LEU A CA 1
ATOM 3921 C C . LEU A 1 492 ? 1.741 17.703 11.156 1 95.88 492 LEU A C 1
ATOM 3923 O O . LEU A 1 492 ? 2.381 16.781 10.641 1 95.88 492 LEU A O 1
ATOM 3927 N N . CYS A 1 493 ? 0.766 17.516 11.992 1 95.19 493 CYS A N 1
ATOM 3928 C CA . CYS A 1 493 ? 0.378 16.156 12.359 1 95.19 493 CYS A CA 1
ATOM 3929 C C . CYS A 1 493 ? -0.232 15.422 11.172 1 95.19 493 CYS A C 1
ATOM 3931 O O . CYS A 1 493 ? 0.075 14.25 10.945 1 95.19 493 CYS A O 1
ATOM 3933 N N . GLU A 1 494 ? -1.053 16.125 10.445 1 91.75 494 GLU A N 1
ATOM 3934 C CA . GLU A 1 494 ? -1.661 15.508 9.266 1 91.75 494 GLU A CA 1
ATOM 3935 C C . GLU A 1 494 ? -0.602 15.109 8.242 1 91.75 494 GLU A C 1
ATOM 3937 O O . GLU A 1 494 ? -0.684 14.031 7.645 1 91.75 494 GLU A O 1
ATOM 3942 N N . SER A 1 495 ? 0.284 16.016 8.055 1 92.81 495 SER A N 1
ATOM 3943 C CA . SER A 1 495 ? 1.4 15.711 7.164 1 92.81 495 SER A CA 1
ATOM 3944 C C . SER A 1 495 ? 2.215 14.531 7.684 1 92.81 495 SER A C 1
ATOM 3946 O O . SER A 1 495 ? 2.662 13.688 6.902 1 92.81 495 SER A O 1
ATOM 3948 N N . GLY A 1 496 ? 2.41 14.531 8.969 1 94.75 496 GLY A N 1
ATOM 3949 C CA . GLY A 1 496 ? 3.105 13.414 9.594 1 94.75 496 GLY A CA 1
ATOM 3950 C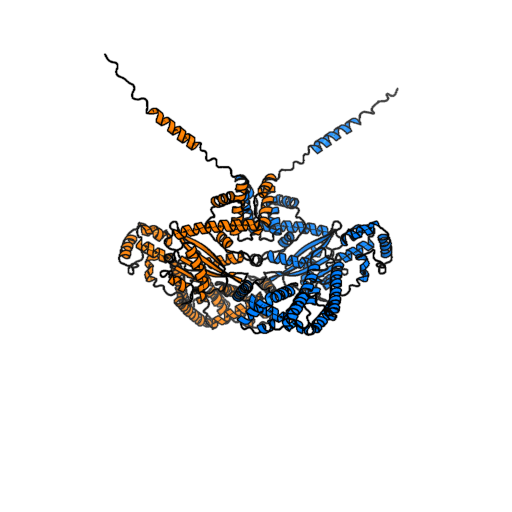 C . GLY A 1 496 ? 2.395 12.086 9.398 1 94.75 496 GLY A C 1
ATOM 3951 O O . GLY A 1 496 ? 3.037 11.055 9.18 1 94.75 496 GLY A O 1
ATOM 3952 N N . PHE A 1 497 ? 1.096 12.078 9.453 1 93 497 PHE A N 1
ATOM 3953 C CA . PHE A 1 497 ? 0.324 10.852 9.258 1 93 497 PHE A CA 1
ATOM 3954 C C . PHE A 1 497 ? 0.453 10.352 7.824 1 93 497 PHE A C 1
ATOM 3956 O O . PHE A 1 497 ? 0.445 9.141 7.582 1 93 497 PHE A O 1
ATOM 3963 N N . SER A 1 498 ? 0.551 11.266 6.91 1 89.94 498 SER A N 1
ATOM 3964 C CA . SER A 1 498 ? 0.812 10.867 5.531 1 89.94 498 SER A CA 1
ATOM 3965 C C . SER A 1 498 ? 2.137 10.117 5.414 1 89.94 498 SER A C 1
ATOM 3967 O O . SER A 1 498 ? 2.24 9.141 4.676 1 89.94 498 SER A O 1
ATOM 3969 N N . THR A 1 499 ? 3.113 10.609 6.129 1 93 499 THR A N 1
ATOM 3970 C CA . THR A 1 499 ? 4.414 9.953 6.168 1 93 499 THR A CA 1
ATOM 3971 C C . THR A 1 499 ? 4.305 8.57 6.816 1 93 499 THR A C 1
ATOM 3973 O O . THR A 1 499 ? 4.914 7.609 6.348 1 93 499 THR A O 1
ATOM 3976 N N . LEU A 1 500 ? 3.523 8.492 7.832 1 93.69 500 LEU A N 1
ATOM 3977 C CA . LEU A 1 500 ? 3.316 7.234 8.539 1 93.69 500 LEU A CA 1
ATOM 3978 C C . LEU A 1 500 ? 2.715 6.184 7.617 1 93.69 500 LEU A C 1
ATOM 3980 O O . LEU A 1 500 ? 3.123 5.02 7.645 1 93.69 500 LEU A O 1
ATOM 3984 N N . LYS A 1 501 ? 1.824 6.629 6.785 1 88.75 501 LYS A N 1
ATOM 3985 C CA . LYS A 1 501 ? 1.152 5.723 5.863 1 88.75 501 LYS A CA 1
ATOM 3986 C C . LYS A 1 501 ? 2.131 5.16 4.832 1 88.75 501 LYS A C 1
ATOM 3988 O O . LYS A 1 501 ? 1.99 4.02 4.395 1 88.75 501 LYS A O 1
ATOM 3993 N N . VAL A 1 502 ? 3.039 5.918 4.504 1 88.94 502 VAL A N 1
ATOM 3994 C CA . VAL A 1 502 ? 4.023 5.496 3.514 1 88.94 502 VAL A CA 1
ATOM 3995 C C . VAL A 1 502 ? 5.047 4.57 4.164 1 88.94 502 VAL A C 1
ATOM 3997 O O . VAL A 1 502 ? 5.496 3.6 3.549 1 88.94 502 VAL A O 1
ATOM 4000 N N . LEU A 1 503 ? 5.395 4.902 5.367 1 91.62 503 LEU A N 1
ATOM 4001 C CA . LEU A 1 503 ? 6.43 4.164 6.082 1 91.62 503 LEU A CA 1
ATOM 4002 C C . LEU A 1 503 ? 5.918 2.797 6.523 1 91.62 503 LEU A C 1
ATOM 4004 O O . LEU A 1 503 ? 6.645 1.804 6.449 1 91.62 503 LEU A O 1
ATOM 4008 N N . LYS A 1 504 ? 4.742 2.783 7.004 1 90.25 504 LYS A N 1
ATOM 4009 C CA . LYS A 1 504 ? 4.184 1.548 7.547 1 90.25 504 LYS A CA 1
ATOM 4010 C C . LYS A 1 504 ? 3.121 0.97 6.617 1 90.25 504 LYS A C 1
ATOM 4012 O O . LYS A 1 504 ? 1.976 1.425 6.613 1 90.25 504 LYS A O 1
ATOM 4017 N N . THR A 1 505 ? 3.5 -0 5.926 1 85.81 505 THR A N 1
ATOM 4018 C CA . THR A 1 505 ? 2.604 -0.678 4.996 1 85.81 505 THR A CA 1
ATOM 4019 C C . THR A 1 505 ? 2.211 -2.053 5.531 1 85.81 505 THR A C 1
ATOM 4021 O O . THR A 1 505 ? 2.67 -2.465 6.598 1 85.81 505 THR A O 1
ATOM 4024 N N . LYS A 1 506 ? 1.391 -2.777 4.758 1 79.38 506 LYS A N 1
ATOM 4025 C CA . LYS A 1 506 ? 0.965 -4.117 5.145 1 79.38 506 LYS A CA 1
ATOM 4026 C C . LYS A 1 506 ? 2.16 -5.059 5.27 1 79.38 506 LYS A C 1
ATOM 4028 O O . LYS A 1 506 ? 2.164 -5.957 6.117 1 79.38 506 LYS A O 1
ATOM 4033 N N . HIS A 1 507 ? 3.158 -4.809 4.43 1 79.81 507 HIS A N 1
ATOM 4034 C CA . HIS A 1 507 ? 4.34 -5.668 4.426 1 79.81 507 HIS A CA 1
ATOM 4035 C C . HIS A 1 507 ? 5.32 -5.258 5.52 1 79.81 507 HIS A C 1
ATOM 4037 O O . HIS A 1 507 ? 6.277 -5.984 5.801 1 79.81 507 HIS A O 1
ATOM 4043 N N . ARG A 1 508 ? 5.047 -4.105 6.172 1 85 508 ARG A N 1
ATOM 4044 C CA . ARG A 1 508 ? 5.875 -3.584 7.254 1 85 508 ARG A CA 1
ATOM 4045 C C . ARG A 1 508 ? 5.027 -3.23 8.477 1 85 508 ARG A C 1
ATOM 4047 O O . ARG A 1 508 ? 5.262 -2.209 9.125 1 85 508 ARG A O 1
ATOM 4054 N N . ALA A 1 509 ? 4.07 -4.012 8.727 1 77.88 509 ALA A N 1
ATOM 4055 C CA . ALA A 1 509 ? 3.059 -3.701 9.734 1 77.88 509 ALA A CA 1
ATOM 4056 C C . ALA A 1 509 ? 3.643 -3.781 11.148 1 77.88 509 ALA A C 1
ATOM 4058 O O . ALA A 1 509 ? 3.133 -3.152 12.07 1 77.88 509 ALA A O 1
ATOM 4059 N N . ARG A 1 510 ? 4.801 -4.469 11.328 1 78.88 510 ARG A N 1
ATOM 4060 C CA . ARG A 1 510 ? 5.367 -4.68 12.656 1 78.88 510 ARG A CA 1
ATOM 4061 C C . ARG A 1 510 ? 6.406 -3.613 12.984 1 78.88 510 ARG A C 1
ATOM 4063 O O . ARG A 1 510 ? 6.965 -3.604 14.086 1 78.88 510 ARG A O 1
ATOM 4070 N N . LEU A 1 511 ? 6.625 -2.736 12.133 1 87.56 511 LEU A N 1
ATOM 4071 C CA . LEU A 1 511 ? 7.645 -1.704 12.305 1 87.56 511 LEU A CA 1
ATOM 4072 C C . LEU A 1 511 ? 7.277 -0.768 13.453 1 87.56 511 LEU A C 1
ATOM 4074 O O . LEU A 1 511 ? 6.137 -0.311 13.547 1 87.56 511 LEU A O 1
ATOM 4078 N N . ASN A 1 512 ? 8.258 -0.665 14.391 1 88.69 512 ASN A N 1
ATOM 4079 C CA . ASN A 1 512 ? 8.164 0.47 15.297 1 88.69 512 ASN A CA 1
ATOM 4080 C C . ASN A 1 512 ? 8.555 1.775 14.609 1 88.69 512 ASN A C 1
ATOM 4082 O O . ASN A 1 512 ? 9.727 2.012 14.336 1 88.69 512 ASN A O 1
ATOM 4086 N N . VAL A 1 513 ? 7.668 2.652 14.453 1 92.56 513 VAL A N 1
ATOM 4087 C CA . VAL A 1 513 ? 7.801 3.746 13.492 1 92.56 513 VAL A CA 1
ATOM 4088 C C . VAL A 1 513 ? 8.484 4.938 14.164 1 92.56 513 VAL A C 1
ATOM 4090 O O . VAL A 1 513 ? 8.93 5.863 13.484 1 92.56 513 VAL A O 1
ATOM 4093 N N . GLU A 1 514 ? 8.672 4.98 15.477 1 94.81 514 GLU A N 1
ATOM 4094 C CA . GLU A 1 514 ? 9.07 6.188 16.203 1 94.81 514 GLU A CA 1
ATOM 4095 C C . GLU A 1 514 ? 10.391 6.738 15.672 1 94.81 514 GLU A C 1
ATOM 4097 O O . GLU A 1 514 ? 10.477 7.914 15.312 1 94.81 514 GLU A O 1
ATOM 4102 N N . SER A 1 515 ? 11.445 5.902 15.562 1 96.56 515 SER A N 1
ATOM 4103 C CA . SER A 1 515 ? 12.758 6.352 15.117 1 96.56 515 SER A CA 1
ATOM 4104 C C . SER A 1 515 ? 12.734 6.762 13.648 1 96.56 515 SER A C 1
ATOM 4106 O O . SER A 1 515 ? 13.328 7.773 13.273 1 96.56 515 SER A O 1
ATOM 4108 N N . ASP A 1 516 ? 12.062 5.934 12.836 1 96.56 516 ASP A N 1
ATOM 4109 C CA . ASP A 1 516 ? 11.969 6.227 11.414 1 96.56 516 ASP A CA 1
ATOM 4110 C C . ASP A 1 516 ? 11.227 7.535 11.164 1 96.56 516 ASP A C 1
ATOM 4112 O O . ASP A 1 516 ? 11.625 8.328 10.312 1 96.56 516 ASP A O 1
ATOM 4116 N N . MET A 1 517 ? 10.164 7.793 11.922 1 97.12 517 MET A N 1
ATOM 4117 C CA . MET A 1 517 ? 9.383 9.023 11.797 1 97.12 517 MET A CA 1
ATOM 4118 C C . MET A 1 517 ? 10.227 10.242 12.156 1 97.12 517 MET A C 1
ATOM 4120 O O . MET A 1 517 ? 10.172 11.266 11.477 1 97.12 517 MET A O 1
ATOM 4124 N N . ARG A 1 518 ? 10.984 10.102 13.227 1 97.25 518 ARG A N 1
ATOM 4125 C CA . ARG A 1 518 ? 11.828 11.203 13.68 1 97.25 518 ARG A CA 1
ATOM 4126 C C . ARG A 1 518 ? 12.828 11.602 12.602 1 97.25 518 ARG A C 1
ATOM 4128 O O . ARG A 1 518 ? 12.922 12.781 12.242 1 97.25 518 ARG A O 1
ATOM 4135 N N . VAL A 1 519 ? 13.5 10.625 12.047 1 97.12 519 VAL A N 1
ATOM 4136 C CA . VAL A 1 519 ? 14.547 10.922 11.07 1 97.12 519 VAL A CA 1
ATOM 4137 C C . VAL A 1 519 ? 13.914 11.391 9.758 1 97.12 519 VAL A C 1
ATOM 4139 O O . VAL A 1 519 ? 14.461 12.242 9.062 1 97.12 519 VAL A O 1
ATOM 4142 N N . ALA A 1 520 ? 12.766 10.883 9.43 1 96.88 520 ALA A N 1
ATOM 4143 C CA . ALA A 1 520 ? 12.086 11.219 8.18 1 96.88 520 ALA A CA 1
ATOM 4144 C C . ALA A 1 520 ? 11.57 12.648 8.203 1 96.88 520 ALA A C 1
ATOM 4146 O O . ALA A 1 520 ? 11.523 13.32 7.168 1 96.88 520 ALA A O 1
ATOM 4147 N N . LEU A 1 521 ? 11.203 13.195 9.398 1 96.62 521 LEU A N 1
ATOM 4148 C CA . LEU A 1 521 ? 10.438 14.438 9.445 1 96.62 521 LEU A CA 1
ATOM 4149 C C . LEU A 1 521 ? 11.281 15.562 10.031 1 96.62 521 LEU A C 1
ATOM 4151 O O . LEU A 1 521 ? 10.953 16.734 9.859 1 96.62 521 LEU A O 1
ATOM 4155 N N . THR A 1 522 ? 12.359 15.266 10.719 1 96.5 522 THR A N 1
ATOM 4156 C CA . THR A 1 522 ? 13.125 16.266 11.453 1 96.5 522 THR A CA 1
ATOM 4157 C C . THR A 1 522 ? 13.906 17.156 10.492 1 96.5 522 THR A C 1
ATOM 4159 O O . THR A 1 522 ? 14.258 16.734 9.391 1 96.5 522 THR A O 1
ATOM 4162 N N . ASP A 1 523 ? 14.086 18.359 10.875 1 94.44 523 ASP A N 1
ATOM 4163 C CA . ASP A 1 523 ? 14.977 19.266 10.156 1 94.44 523 ASP A CA 1
ATOM 4164 C C . ASP A 1 523 ? 16.344 19.328 10.828 1 94.44 523 ASP A C 1
ATOM 4166 O O . ASP A 1 523 ? 17.281 19.938 10.281 1 94.44 523 ASP A O 1
ATOM 4170 N N . ILE A 1 524 ? 16.5 18.656 11.953 1 96.5 524 ILE A N 1
ATOM 4171 C CA . ILE A 1 524 ? 17.766 18.609 12.68 1 96.5 524 ILE A CA 1
ATOM 4172 C C . ILE A 1 524 ? 18.656 17.547 12.07 1 96.5 524 ILE A C 1
ATOM 4174 O O . ILE A 1 524 ? 18.234 16.406 11.875 1 96.5 524 ILE A O 1
ATOM 4178 N N . LYS A 1 525 ? 19.844 17.891 11.75 1 95.94 525 LYS A N 1
ATOM 4179 C CA . LYS A 1 525 ? 20.797 16.953 11.164 1 95.94 525 LYS A CA 1
ATOM 4180 C C . LYS A 1 525 ? 21.484 16.125 12.242 1 95.94 525 LYS A C 1
ATOM 4182 O O . LYS A 1 525 ? 21.984 16.672 13.227 1 95.94 525 LYS A O 1
ATOM 4187 N N . PRO A 1 526 ? 21.406 14.828 12.047 1 97 526 PRO A N 1
ATOM 4188 C CA . PRO A 1 526 ? 22.172 14.023 13.008 1 97 526 PRO A CA 1
ATOM 4189 C C . PRO A 1 526 ? 23.656 14.336 12.984 1 97 526 PRO A C 1
ATOM 4191 O O . PRO A 1 526 ? 24.219 14.609 11.922 1 97 526 PRO A O 1
ATOM 4194 N N . ARG A 1 527 ? 24.438 14.406 14.203 1 95.31 527 ARG A N 1
ATOM 4195 C CA . ARG A 1 527 ? 25.875 14.625 14.305 1 95.31 527 ARG A CA 1
ATOM 4196 C C . ARG A 1 527 ? 26.656 13.336 14.031 1 95.31 527 ARG A C 1
ATOM 4198 O O . ARG A 1 527 ? 27.016 12.617 14.969 1 95.31 527 ARG A O 1
ATOM 4205 N N . LEU A 1 528 ? 26.891 13.047 12.797 1 94.88 528 LEU A N 1
ATOM 4206 C CA . LEU A 1 528 ? 27.469 11.789 12.344 1 94.88 528 LEU A CA 1
ATOM 4207 C C . LEU A 1 528 ? 28.844 11.57 12.953 1 94.88 528 LEU A C 1
ATOM 4209 O O . LEU A 1 528 ? 29.234 10.438 13.258 1 94.88 528 LEU A O 1
ATOM 4213 N N . ASP A 1 529 ? 29.594 12.656 13.148 1 92 529 ASP A N 1
ATOM 4214 C CA . ASP A 1 529 ? 30.922 12.547 13.742 1 92 529 ASP A CA 1
ATOM 4215 C C . ASP A 1 529 ? 30.844 11.977 15.164 1 92 529 ASP A C 1
ATOM 4217 O O . ASP A 1 529 ? 31.609 11.094 15.523 1 92 529 ASP A O 1
ATOM 4221 N N . LYS A 1 530 ? 29.938 12.531 15.844 1 93.44 530 LYS A N 1
ATOM 4222 C CA . LYS A 1 530 ? 29.734 12.047 17.203 1 93.44 530 LYS A CA 1
ATOM 4223 C C . LYS A 1 530 ? 29.266 10.594 17.219 1 93.44 530 LYS A C 1
ATOM 4225 O O . LYS A 1 530 ? 29.734 9.797 18.031 1 93.44 530 LYS A O 1
ATOM 4230 N N . LEU A 1 531 ? 28.344 10.211 16.359 1 94.44 531 LEU A N 1
ATOM 4231 C CA . LEU A 1 531 ? 27.781 8.867 16.281 1 94.44 531 LEU A CA 1
ATOM 4232 C C . LEU A 1 531 ? 28.859 7.855 15.898 1 94.44 531 LEU A C 1
ATOM 4234 O O . LEU A 1 531 ? 28.906 6.754 16.453 1 94.44 531 LEU A O 1
ATOM 4238 N N . CYS A 1 532 ? 29.734 8.195 14.961 1 92.12 532 CYS A N 1
ATOM 4239 C CA . CYS A 1 532 ? 30.797 7.305 14.508 1 92.12 532 CYS A CA 1
ATOM 4240 C C . CYS A 1 532 ? 31.812 7.078 15.617 1 92.12 532 CYS A C 1
ATOM 4242 O O . CYS A 1 532 ? 32.312 5.965 15.789 1 92.12 532 CYS A O 1
ATOM 4244 N N . ARG A 1 533 ? 32.125 8.086 16.391 1 88.12 533 ARG A N 1
ATOM 4245 C CA . ARG A 1 533 ? 33.062 7.977 17.5 1 88.12 533 ARG A CA 1
ATOM 4246 C C . ARG A 1 533 ? 32.531 7.059 18.594 1 88.12 533 ARG A C 1
ATOM 4248 O O . ARG A 1 533 ? 33.281 6.281 19.188 1 88.12 533 ARG A O 1
ATOM 4255 N N . SER A 1 534 ? 31.312 7.188 18.766 1 86.06 534 SER A N 1
ATOM 4256 C CA . SER A 1 534 ? 30.688 6.383 19.812 1 86.06 534 SER A CA 1
ATOM 4257 C C . SER A 1 534 ? 30.672 4.906 19.438 1 86.06 534 SER A C 1
ATOM 4259 O O . SER A 1 534 ? 30.734 4.035 20.312 1 86.06 534 SER A O 1
ATOM 4261 N N . HIS A 1 535 ? 30.5 4.602 18.203 1 82.25 535 HIS A N 1
ATOM 4262 C CA . HIS A 1 535 ? 30.438 3.223 17.734 1 82.25 535 HIS A CA 1
ATOM 4263 C C . HIS A 1 535 ? 31.828 2.592 17.734 1 82.25 535 HIS A C 1
ATOM 4265 O O . HIS A 1 535 ? 31.969 1.379 17.922 1 82.25 535 HIS A O 1
ATOM 4271 N N . GLN A 1 536 ? 32.781 3.277 17.359 1 70.56 536 GLN A N 1
ATOM 4272 C CA . GLN A 1 536 ? 34.156 2.766 17.359 1 70.56 536 GLN A CA 1
ATOM 4273 C C . GLN A 1 536 ? 34.625 2.438 18.781 1 70.56 536 GLN A C 1
ATOM 4275 O O . GLN A 1 536 ? 35.375 1.492 18.984 1 70.56 536 GLN A O 1
ATOM 4280 N N . ALA A 1 537 ? 34.062 3.186 19.578 1 53.84 537 ALA A N 1
ATOM 4281 C CA . ALA A 1 537 ? 34.438 2.979 20.984 1 53.84 537 ALA A CA 1
ATOM 4282 C C . ALA A 1 537 ? 33.688 1.767 21.562 1 53.84 537 ALA A C 1
ATOM 4284 O O . ALA A 1 537 ? 34.219 1.11 22.484 1 53.84 537 ALA A O 1
ATOM 4285 N N . HIS A 1 538 ? 32.469 1.426 21.078 1 53.84 538 HIS A N 1
ATOM 4286 C CA . HIS A 1 538 ? 31.703 0.286 21.562 1 53.84 538 HIS A CA 1
ATOM 4287 C C . HIS A 1 538 ? 31.234 -0.59 20.406 1 53.84 538 HIS A C 1
ATOM 4289 O O . HIS A 1 538 ? 30.078 -0.492 19.969 1 53.84 538 HIS A O 1
ATOM 4295 N N . PRO A 1 539 ? 32.125 -1.302 19.797 1 48.59 539 PRO A N 1
ATOM 4296 C CA . PRO A 1 539 ? 31.719 -2.1 18.625 1 48.59 539 PRO A CA 1
ATOM 4297 C C . PRO A 1 539 ? 30.609 -3.092 18.953 1 48.59 539 PRO A C 1
ATOM 4299 O O . PRO A 1 539 ? 30.516 -3.592 20.078 1 48.59 539 PRO A O 1
ATOM 4302 N N . SER A 1 540 ? 29.391 -2.801 18.5 1 40.66 540 SER A N 1
ATOM 4303 C CA . SER A 1 540 ? 28.266 -3.703 18.766 1 40.66 540 SER A CA 1
ATOM 4304 C C . SER A 1 540 ? 28.688 -5.16 18.609 1 40.66 540 SER A C 1
ATOM 4306 O O . SER A 1 540 ? 29.281 -5.531 17.594 1 40.66 540 SER A O 1
ATOM 4308 N N . HIS A 1 541 ? 29.062 -5.75 19.641 1 35.75 541 HIS A N 1
ATOM 4309 C CA . HIS A 1 541 ? 29.141 -7.203 19.609 1 35.75 541 HIS A CA 1
ATOM 4310 C C . HIS A 1 541 ? 27.812 -7.812 19.156 1 35.75 541 HIS A C 1
ATOM 4312 O O . HIS A 1 541 ? 26.75 -7.309 19.5 1 35.75 541 HIS A O 1
ATOM 4318 N N . GLY B 1 1 ? 83.188 -28.766 -73.062 1 22.25 1 GLY B N 1
ATOM 4319 C CA . GLY B 1 1 ? 82.625 -29.359 -71.875 1 22.25 1 GLY B CA 1
ATOM 4320 C C . GLY B 1 1 ? 81.625 -28.453 -71.188 1 22.25 1 GLY B C 1
ATOM 4321 O O . GLY B 1 1 ? 82 -27.453 -70.562 1 22.25 1 GLY B O 1
ATOM 4322 N N . THR B 1 2 ? 80.312 -28.297 -71.688 1 26.66 2 THR B N 1
ATOM 4323 C CA . THR B 1 2 ? 79.375 -27.219 -71.562 1 26.66 2 THR B CA 1
ATOM 4324 C C . THR B 1 2 ? 78.688 -27.203 -70.188 1 26.66 2 THR B C 1
ATOM 4326 O O . THR B 1 2 ? 78.25 -28.25 -69.688 1 26.66 2 THR B O 1
ATOM 4329 N N . PRO B 1 3 ? 78.938 -26.172 -69.25 1 27.95 3 PRO B N 1
ATOM 4330 C CA . PRO B 1 3 ? 78.688 -25.922 -67.875 1 27.95 3 PRO B CA 1
ATOM 4331 C C . PRO B 1 3 ? 77.188 -25.859 -67.562 1 27.95 3 PRO B C 1
ATOM 4333 O O . PRO B 1 3 ? 76.375 -25.266 -68.312 1 27.95 3 PRO B O 1
ATOM 4336 N N . THR B 1 4 ? 76.5 -26.922 -66.938 1 22.33 4 THR B N 1
ATOM 4337 C CA . THR B 1 4 ? 75.125 -27.219 -66.562 1 22.33 4 THR B CA 1
ATOM 4338 C C . THR B 1 4 ? 74.625 -26.266 -65.5 1 22.33 4 THR B C 1
ATOM 4340 O O . THR B 1 4 ? 75.312 -26.047 -64.5 1 22.33 4 THR B O 1
ATOM 4343 N N . LYS B 1 5 ? 73.5 -25.422 -65.875 1 25.62 5 LYS B N 1
ATOM 4344 C CA . LYS B 1 5 ? 72.75 -24.281 -65.375 1 25.62 5 LYS B CA 1
ATOM 4345 C C . LYS B 1 5 ? 72 -24.594 -64.062 1 25.62 5 LYS B C 1
ATOM 4347 O O . LYS B 1 5 ? 71.125 -25.484 -64.062 1 25.62 5 LYS B O 1
ATOM 4352 N N . GLU B 1 6 ? 72.562 -24.438 -62.781 1 23.12 6 GLU B N 1
ATOM 4353 C CA . GLU B 1 6 ? 72.312 -24.812 -61.406 1 23.12 6 GLU B CA 1
ATOM 4354 C C . GLU B 1 6 ? 71.062 -24.094 -60.875 1 23.12 6 GLU B C 1
ATOM 4356 O O . GLU B 1 6 ? 70.75 -24.219 -59.688 1 23.12 6 GLU B O 1
ATOM 4361 N N . SER B 1 7 ? 70.25 -23.234 -61.656 1 26.91 7 SER B N 1
ATOM 4362 C CA . SER B 1 7 ? 69.688 -22.125 -60.938 1 26.91 7 SER B CA 1
ATOM 4363 C C . SER B 1 7 ? 68.438 -22.562 -60.125 1 26.91 7 SER B C 1
ATOM 4365 O O . SER B 1 7 ? 67.688 -21.734 -59.625 1 26.91 7 SER B O 1
ATOM 4367 N N . GLY B 1 8 ? 68.062 -23.875 -59.969 1 25.33 8 GLY B N 1
ATOM 4368 C CA . GLY B 1 8 ? 66.688 -24.109 -59.719 1 25.33 8 GLY B CA 1
ATOM 4369 C C . GLY B 1 8 ? 66.188 -23.641 -58.344 1 25.33 8 GLY B C 1
ATOM 4370 O O . GLY B 1 8 ? 65.125 -23.141 -58.188 1 25.33 8 GLY B O 1
ATOM 4371 N N . ASN B 1 9 ? 66.812 -24.031 -57.188 1 25.12 9 ASN B N 1
ATOM 4372 C CA . ASN B 1 9 ? 66.062 -24.438 -56 1 25.12 9 ASN B CA 1
ATOM 4373 C C . ASN B 1 9 ? 65.75 -23.25 -55.094 1 25.12 9 ASN B C 1
ATOM 4375 O O . ASN B 1 9 ? 65.625 -23.406 -53.875 1 25.12 9 ASN B O 1
ATOM 4379 N N . LEU B 1 10 ? 65.812 -21.984 -55.5 1 27.06 10 LEU B N 1
ATOM 4380 C CA . LEU B 1 10 ? 65.875 -20.922 -54.531 1 27.06 10 LEU B CA 1
ATOM 4381 C C . LEU B 1 10 ? 64.5 -20.766 -53.844 1 27.06 10 LEU B C 1
ATOM 4383 O O . LEU B 1 10 ? 64.438 -20.188 -52.75 1 27.06 10 LEU B O 1
ATOM 4387 N N . ASP B 1 11 ? 63.312 -21.016 -54.438 1 25.44 11 ASP B N 1
ATOM 4388 C CA . ASP B 1 11 ? 62.156 -20.156 -54.125 1 25.44 11 ASP B CA 1
ATOM 4389 C C . ASP B 1 11 ? 61.438 -20.609 -52.875 1 25.44 11 ASP B C 1
ATOM 4391 O O . ASP B 1 11 ? 60.469 -20 -52.438 1 25.44 11 ASP B O 1
ATOM 4395 N N . GLU B 1 12 ? 61.688 -21.719 -52.219 1 25.5 12 GLU B N 1
ATOM 4396 C CA . GLU B 1 12 ? 60.719 -22.188 -51.25 1 25.5 12 GLU B CA 1
ATOM 4397 C C . GLU B 1 12 ? 60.844 -21.422 -49.938 1 25.5 12 GLU B C 1
ATOM 4399 O O . GLU B 1 12 ? 60.031 -21.578 -49.031 1 25.5 12 GLU B O 1
ATOM 4404 N N . ARG B 1 13 ? 62.062 -20.812 -49.562 1 28.91 13 ARG B N 1
ATOM 4405 C CA . ARG B 1 13 ? 62.219 -20.344 -48.188 1 28.91 13 ARG B CA 1
ATOM 4406 C C . ARG B 1 13 ? 61.375 -19.078 -47.938 1 28.91 13 ARG B C 1
ATOM 4408 O O . ARG B 1 13 ? 61.438 -18.516 -46.844 1 28.91 13 ARG B O 1
ATOM 4415 N N . ALA B 1 14 ? 61.062 -18.406 -49.031 1 29.11 14 ALA B N 1
ATOM 4416 C CA . ALA B 1 14 ? 60.5 -17.109 -48.719 1 29.11 14 ALA B CA 1
ATOM 4417 C C . ALA B 1 14 ? 59.094 -17.266 -48.094 1 29.11 14 ALA B C 1
ATOM 4419 O O . ALA B 1 14 ? 58.594 -16.344 -47.469 1 29.11 14 ALA B O 1
ATOM 4420 N N . VAL B 1 15 ? 58.375 -18.391 -48.438 1 33.12 15 VAL B N 1
ATOM 4421 C CA . VAL B 1 15 ? 56.969 -18.391 -48.031 1 33.12 15 VAL B CA 1
ATOM 4422 C C . VAL B 1 15 ? 56.844 -18.562 -46.531 1 33.12 15 VAL B C 1
ATOM 4424 O O . VAL B 1 15 ? 55.844 -18.234 -45.906 1 33.12 15 VAL B O 1
ATOM 4427 N N . PHE B 1 16 ? 57.906 -19.141 -45.875 1 31.22 16 PHE B N 1
ATOM 4428 C CA . PHE B 1 16 ? 57.688 -19.469 -44.469 1 31.22 16 PHE B CA 1
ATOM 4429 C C . PHE B 1 16 ? 57.688 -18.219 -43.594 1 31.22 16 PHE B C 1
ATOM 4431 O O . PHE B 1 16 ? 57.031 -18.172 -42.562 1 31.22 16 PHE B O 1
ATOM 4438 N N . SER B 1 17 ? 58.594 -17.219 -44 1 35.12 17 SER B N 1
ATOM 4439 C CA . SER B 1 17 ? 58.75 -16.156 -43 1 35.12 17 SER B CA 1
ATOM 4440 C C . SER B 1 17 ? 57.5 -15.289 -42.906 1 35.12 17 SER B C 1
ATOM 4442 O O . SER B 1 17 ? 57.312 -14.539 -41.969 1 35.12 17 SER B O 1
ATOM 4444 N N . MET B 1 18 ? 56.781 -15.188 -44.062 1 35.06 18 MET B N 1
ATOM 4445 C CA . MET B 1 18 ? 55.656 -14.242 -44 1 35.06 18 MET B CA 1
ATOM 4446 C C . MET B 1 18 ? 54.562 -14.773 -43.062 1 35.06 18 MET B C 1
ATOM 4448 O O . MET B 1 18 ? 53.719 -14.008 -42.562 1 35.06 18 MET B O 1
ATOM 4452 N N . SER B 1 19 ? 54.438 -16.109 -42.906 1 38.09 19 SER B N 1
ATOM 4453 C CA . SER B 1 19 ? 53.344 -16.594 -42.062 1 38.09 19 SER B CA 1
ATOM 4454 C C . SER B 1 19 ? 53.562 -16.266 -40.594 1 38.09 19 SER B C 1
ATOM 4456 O O . SER B 1 19 ? 52.625 -16.094 -39.844 1 38.09 19 SER B O 1
ATOM 4458 N N . GLY B 1 20 ? 54.812 -16.203 -40.156 1 35.03 20 GLY B N 1
ATOM 4459 C CA . GLY B 1 20 ? 55 -15.875 -38.75 1 35.03 20 GLY B CA 1
ATOM 4460 C C . GLY B 1 20 ? 54.625 -14.438 -38.438 1 35.03 20 GLY B C 1
ATOM 4461 O O . GLY B 1 20 ? 54.281 -14.125 -37.281 1 35.03 20 GLY B O 1
ATOM 4462 N N . LYS B 1 21 ? 55 -13.484 -39.344 1 37.72 21 LYS B N 1
ATOM 4463 C CA . LYS B 1 21 ? 54.656 -12.102 -39.031 1 37.72 21 LYS B CA 1
ATOM 4464 C C . LYS B 1 21 ? 53.156 -11.898 -39.062 1 37.72 21 LYS B C 1
ATOM 4466 O O . LYS B 1 21 ? 52.625 -10.992 -38.406 1 37.72 21 LYS B O 1
ATOM 4471 N N . GLU B 1 22 ? 52.469 -12.648 -40.062 1 35.75 22 GLU B N 1
ATOM 4472 C CA . GLU B 1 22 ? 51.031 -12.477 -39.969 1 35.75 22 GLU B CA 1
ATOM 4473 C C . GLU B 1 22 ? 50.5 -12.969 -38.656 1 35.75 22 GLU B C 1
ATOM 4475 O O . GLU B 1 22 ? 49.562 -12.367 -38.094 1 35.75 22 GLU B O 1
ATOM 4480 N N . GLU B 1 23 ? 51.062 -14.109 -38.156 1 38.44 23 GLU B N 1
ATOM 4481 C CA . GLU B 1 23 ? 50.562 -14.523 -36.844 1 38.44 23 GLU B CA 1
ATOM 4482 C C . GLU B 1 23 ? 50.938 -13.508 -35.75 1 38.44 23 GLU B C 1
ATOM 4484 O O . GLU B 1 23 ? 50.188 -13.266 -34.844 1 38.44 23 GLU B O 1
ATOM 4489 N N . HIS B 1 24 ? 52.25 -12.992 -35.844 1 38.44 24 HIS B N 1
ATOM 4490 C CA . HIS B 1 24 ? 52.594 -11.984 -34.844 1 38.44 24 HIS B CA 1
ATOM 4491 C C . HIS B 1 24 ? 51.719 -10.734 -35 1 38.44 24 HIS B C 1
ATOM 4493 O O . HIS B 1 24 ? 51.344 -10.094 -34 1 38.44 24 HIS B O 1
ATOM 4499 N N . LEU B 1 25 ? 51.625 -10.172 -36.281 1 38.69 25 LEU B N 1
ATOM 4500 C CA . LEU B 1 25 ? 50.719 -9.023 -36.438 1 38.69 25 LEU B CA 1
ATOM 4501 C C . LEU B 1 25 ? 49.312 -9.391 -36 1 38.69 25 LEU B C 1
ATOM 4503 O O . LEU B 1 25 ? 48.562 -8.555 -35.469 1 38.69 25 LEU B O 1
ATOM 4507 N N . THR B 1 26 ? 48.844 -10.664 -36.312 1 32.47 26 THR B N 1
ATOM 4508 C CA . THR B 1 26 ? 47.5 -10.969 -35.781 1 32.47 26 THR B CA 1
ATOM 4509 C C . THR B 1 26 ? 47.531 -11.039 -34.25 1 32.47 26 THR B C 1
ATOM 4511 O O . THR B 1 26 ? 46.469 -10.883 -33.625 1 32.47 26 THR B O 1
ATOM 4514 N N . ARG B 1 27 ? 48.625 -11.5 -33.688 1 33.22 27 ARG B N 1
ATOM 4515 C CA . ARG B 1 27 ? 48.625 -11.461 -32.219 1 33.22 27 ARG B CA 1
ATOM 4516 C C . ARG B 1 27 ? 48.688 -10.023 -31.703 1 33.22 27 ARG B C 1
ATOM 4518 O O . ARG B 1 27 ? 48.25 -9.742 -30.594 1 33.22 27 ARG B O 1
ATOM 4525 N N . GLN B 1 28 ? 49.656 -9.227 -32.312 1 35.38 28 GLN B N 1
ATOM 4526 C CA . GLN B 1 28 ? 49.625 -7.852 -31.812 1 35.38 28 GLN B CA 1
ATOM 4527 C C . GLN B 1 28 ? 48.281 -7.191 -32.156 1 35.38 28 GLN B C 1
ATOM 4529 O O . GLN B 1 28 ? 48.094 -6 -31.891 1 35.38 28 GLN B O 1
ATOM 4534 N N . SER B 1 29 ? 47.531 -7.566 -33.188 1 34.22 29 SER B N 1
ATOM 4535 C CA . SER B 1 29 ? 46.219 -6.988 -33.156 1 34.22 29 SER B CA 1
ATOM 4536 C C . SER B 1 29 ? 45.594 -7.113 -31.781 1 34.22 29 SER B C 1
ATOM 4538 O O . SER B 1 29 ? 45 -8.141 -31.453 1 34.22 29 SER B O 1
ATOM 4540 N N . ALA B 1 30 ? 46.344 -6.887 -30.781 1 33.19 30 ALA B N 1
ATOM 4541 C CA . ALA B 1 30 ? 45.781 -6.582 -29.469 1 33.19 30 ALA B CA 1
ATOM 4542 C C . ALA B 1 30 ? 44.406 -5.926 -29.578 1 33.19 30 ALA B C 1
ATOM 4544 O O . ALA B 1 30 ? 44.25 -4.934 -30.297 1 33.19 30 ALA B O 1
ATOM 4545 N N . THR B 1 31 ? 43.438 -6.723 -29.5 1 36.25 31 THR B N 1
ATOM 4546 C CA . THR B 1 31 ? 42.094 -6.203 -29.297 1 36.25 31 THR B CA 1
ATOM 4547 C C . THR B 1 31 ? 42.125 -4.871 -28.562 1 36.25 31 THR B C 1
ATOM 4549 O O . THR B 1 31 ? 42.594 -4.805 -27.422 1 36.25 31 THR B O 1
ATOM 4552 N N . PHE B 1 32 ? 42.688 -3.826 -29.109 1 34.94 32 PHE B N 1
ATOM 4553 C CA . PHE B 1 32 ? 42.344 -2.529 -28.547 1 34.94 32 PHE B CA 1
ATOM 4554 C C . PHE B 1 32 ? 41.031 -2.607 -27.781 1 34.94 32 PHE B C 1
ATOM 4556 O O . PHE B 1 32 ? 39.938 -2.705 -28.391 1 34.94 32 PHE B O 1
ATOM 4563 N N . VAL B 1 33 ? 40.938 -3.359 -26.812 1 38.19 33 VAL B N 1
ATOM 4564 C CA . VAL B 1 33 ? 39.812 -3.201 -25.906 1 38.19 33 VAL B CA 1
ATOM 4565 C C . VAL B 1 33 ? 39.5 -1.717 -25.703 1 38.19 33 VAL B C 1
ATOM 4567 O O . VAL B 1 33 ? 40.312 -0.991 -25.125 1 38.19 33 VAL B O 1
ATOM 4570 N N . ARG B 1 34 ? 39.062 -0.974 -26.719 1 42.62 34 ARG B N 1
ATOM 4571 C CA . ARG B 1 34 ? 38.594 0.393 -26.547 1 42.62 34 ARG B CA 1
ATOM 4572 C C . ARG B 1 34 ? 38.094 0.619 -25.109 1 42.62 34 ARG B C 1
ATOM 4574 O O . ARG B 1 34 ? 37.25 -0.125 -24.625 1 42.62 34 ARG B O 1
ATOM 4581 N N . GLN B 1 35 ? 39 1.127 -24.312 1 50.94 35 GLN B N 1
ATOM 4582 C CA . GLN B 1 35 ? 38.594 1.552 -22.969 1 50.94 35 GLN B CA 1
ATOM 4583 C C . GLN B 1 35 ? 37.281 2.371 -23.031 1 50.94 35 GLN B C 1
ATOM 4585 O O . GLN B 1 35 ? 37.219 3.365 -23.75 1 50.94 35 GLN B O 1
ATOM 4590 N N . ALA B 1 36 ? 36.25 1.785 -22.734 1 58.38 36 ALA B N 1
ATOM 4591 C CA . ALA B 1 36 ? 34.969 2.463 -22.734 1 58.38 36 ALA B CA 1
ATOM 4592 C C . ALA B 1 36 ? 35.062 3.855 -22.125 1 58.38 36 ALA B C 1
ATOM 4594 O O . ALA B 1 36 ? 35.75 4.047 -21.125 1 58.38 36 ALA B O 1
ATOM 4595 N N . THR B 1 37 ? 34.688 4.934 -22.906 1 74.06 37 THR B N 1
ATOM 4596 C CA . THR B 1 37 ? 34.656 6.309 -22.422 1 74.06 37 THR B CA 1
ATOM 4597 C C . THR B 1 37 ? 33.719 6.43 -21.219 1 74.06 37 THR B C 1
ATOM 4599 O O . THR B 1 37 ? 32.938 5.52 -20.922 1 74.06 37 THR B O 1
ATOM 4602 N N . VAL B 1 38 ? 33.938 7.398 -20.5 1 72.56 38 VAL B N 1
ATOM 4603 C CA . VAL B 1 38 ? 33.156 7.672 -19.281 1 72.56 38 VAL B CA 1
ATOM 4604 C C . VAL B 1 38 ? 31.672 7.688 -19.609 1 72.56 38 VAL B C 1
ATOM 4606 O O . VAL B 1 38 ? 30.875 7.066 -18.922 1 72.56 38 VAL B O 1
ATOM 4609 N N . PRO B 1 39 ? 31.375 8.203 -20.766 1 80.88 39 PRO B N 1
ATOM 4610 C CA . PRO B 1 39 ? 29.938 8.211 -21.062 1 80.88 39 PRO B CA 1
ATOM 4611 C C . PRO B 1 39 ? 29.391 6.812 -21.344 1 80.88 39 PRO B C 1
ATOM 4613 O O . PRO B 1 39 ? 28.25 6.508 -21 1 80.88 39 PRO B O 1
ATOM 4616 N N . GLU B 1 40 ? 30.25 6.016 -21.938 1 86.12 40 GLU B N 1
ATOM 4617 C CA . GLU B 1 40 ? 29.812 4.652 -22.234 1 86.12 40 GLU B CA 1
ATOM 4618 C C . GLU B 1 40 ? 29.656 3.84 -20.953 1 86.12 40 GLU B C 1
ATOM 4620 O O . GLU B 1 40 ? 28.703 3.07 -20.812 1 86.12 40 GLU B O 1
ATOM 4625 N N . ARG B 1 41 ? 30.562 4.066 -20.047 1 90.06 41 ARG B N 1
ATOM 4626 C CA . ARG B 1 41 ? 30.484 3.357 -18.781 1 90.06 41 ARG B CA 1
ATOM 4627 C C . ARG B 1 41 ? 29.312 3.846 -17.938 1 90.06 41 ARG B C 1
ATOM 4629 O O . ARG B 1 41 ? 28.672 3.055 -17.25 1 90.06 41 ARG B O 1
ATOM 4636 N N . ALA B 1 42 ? 29.062 5.113 -18.031 1 93.88 42 ALA B N 1
ATOM 4637 C CA . ALA B 1 42 ? 27.938 5.688 -17.312 1 93.88 42 ALA B CA 1
ATOM 4638 C C . ALA B 1 42 ? 26.609 5.156 -17.844 1 93.88 42 ALA B C 1
ATOM 4640 O O . ALA B 1 42 ? 25.656 4.945 -17.078 1 93.88 42 ALA B O 1
ATOM 4641 N N . LEU B 1 43 ? 26.578 5.012 -19.141 1 94.56 43 LEU B N 1
ATOM 4642 C CA . LEU B 1 43 ? 25.375 4.465 -19.766 1 94.56 43 LEU B CA 1
ATOM 4643 C C . LEU B 1 43 ? 25.109 3.039 -19.281 1 94.56 43 LEU B C 1
ATOM 4645 O O . LEU B 1 43 ? 23.984 2.689 -18.938 1 94.56 43 LEU B O 1
ATOM 4649 N N . ARG B 1 44 ? 26.172 2.234 -19.312 1 95.25 44 ARG B N 1
ATOM 4650 C CA . ARG B 1 44 ? 26.047 0.855 -18.844 1 95.25 44 ARG B CA 1
ATOM 4651 C C . ARG B 1 44 ? 25.656 0.806 -17.375 1 95.25 44 ARG B C 1
ATOM 4653 O O . ARG B 1 44 ? 24.828 -0.027 -16.969 1 95.25 44 ARG B O 1
ATOM 4660 N N . ALA B 1 45 ? 26.203 1.687 -16.562 1 96.25 45 ALA B N 1
ATOM 4661 C CA . ALA B 1 45 ? 25.844 1.784 -15.156 1 96.25 45 ALA B CA 1
ATOM 4662 C C . ALA B 1 45 ? 24.375 2.148 -14.992 1 96.25 45 ALA B C 1
ATOM 4664 O O . ALA B 1 45 ? 23.703 1.644 -14.086 1 96.25 45 ALA B O 1
ATOM 4665 N N . SER B 1 46 ? 23.906 3.029 -15.82 1 96.88 46 SER B N 1
ATOM 4666 C CA . SER B 1 46 ? 22.5 3.441 -15.797 1 96.88 46 SER B CA 1
ATOM 4667 C C . SER B 1 46 ? 21.578 2.264 -16.078 1 96.88 46 SER B C 1
ATOM 4669 O O . SER B 1 46 ? 20.547 2.1 -15.422 1 96.88 46 SER B O 1
ATOM 4671 N N . PHE B 1 47 ? 21.922 1.419 -17.062 1 97.12 47 PHE B N 1
ATOM 4672 C CA . PHE B 1 47 ? 21.141 0.233 -17.391 1 97.12 47 PHE B CA 1
ATOM 4673 C C . PHE B 1 47 ? 21.141 -0.753 -16.234 1 97.12 47 PHE B C 1
ATOM 4675 O O . PHE B 1 47 ? 20.094 -1.306 -15.883 1 97.12 47 PHE B O 1
ATOM 4682 N N . LEU B 1 48 ? 22.297 -0.934 -15.633 1 97.38 48 LEU B N 1
ATOM 4683 C CA . LEU B 1 48 ? 22.422 -1.89 -14.539 1 97.38 48 LEU B CA 1
ATOM 4684 C C . LEU B 1 48 ? 21.594 -1.435 -13.336 1 97.38 48 LEU B C 1
ATOM 4686 O O . LEU B 1 48 ? 20.891 -2.236 -12.719 1 97.38 48 LEU B O 1
ATOM 4690 N N . ALA B 1 49 ? 21.734 -0.147 -13.016 1 97.38 49 ALA B N 1
ATOM 4691 C CA . ALA B 1 49 ? 20.953 0.391 -11.898 1 97.38 49 ALA B CA 1
ATOM 4692 C C . ALA B 1 49 ? 19.453 0.267 -12.172 1 97.38 49 ALA B C 1
ATOM 4694 O O . ALA B 1 49 ? 18.688 -0.078 -11.273 1 97.38 49 ALA B O 1
ATOM 4695 N N . SER B 1 50 ? 19.062 0.561 -13.383 1 97.81 50 SER B N 1
ATOM 4696 C CA . SER B 1 50 ? 17.656 0.457 -13.758 1 97.81 50 SER B CA 1
ATOM 4697 C C . SER B 1 50 ? 17.172 -0.987 -13.68 1 97.81 50 SER B C 1
ATOM 4699 O O . SER B 1 50 ? 16.016 -1.241 -13.328 1 97.81 50 SER B O 1
ATOM 4701 N N . PHE B 1 51 ? 18.062 -1.932 -14.07 1 97.81 51 PHE B N 1
ATOM 4702 C CA . PHE B 1 51 ? 17.75 -3.352 -13.961 1 97.81 51 PHE B CA 1
ATOM 4703 C C . PHE B 1 51 ? 17.469 -3.738 -12.516 1 97.81 51 PHE B C 1
ATOM 4705 O O . PHE B 1 51 ? 16.5 -4.438 -12.227 1 97.81 51 PHE B O 1
ATOM 4712 N N . HIS B 1 52 ? 18.281 -3.186 -11.586 1 97.5 52 HIS B N 1
ATOM 4713 C CA . HIS B 1 52 ? 18.078 -3.453 -10.164 1 97.5 52 HIS B CA 1
ATOM 4714 C C . HIS B 1 52 ? 16.766 -2.863 -9.664 1 97.5 52 HIS B C 1
ATOM 4716 O O . HIS B 1 52 ? 16.094 -3.473 -8.836 1 97.5 52 HIS B O 1
ATOM 4722 N N . ILE B 1 53 ? 16.469 -1.703 -10.117 1 97.31 53 ILE B N 1
ATOM 4723 C CA . ILE B 1 53 ? 15.234 -1.03 -9.703 1 97.31 53 ILE B CA 1
ATOM 4724 C C . ILE B 1 53 ? 14.023 -1.862 -10.125 1 97.31 53 ILE B C 1
ATOM 4726 O O . ILE B 1 53 ? 13.109 -2.084 -9.328 1 97.31 53 ILE B O 1
ATOM 4730 N N . ALA B 1 54 ? 14.008 -2.346 -11.336 1 96.62 54 ALA B N 1
ATOM 4731 C CA . ALA B 1 54 ? 12.906 -3.158 -11.844 1 96.62 54 ALA B CA 1
ATOM 4732 C C . ALA B 1 54 ? 12.797 -4.477 -11.086 1 96.62 54 ALA B C 1
ATOM 4734 O O . ALA B 1 54 ? 11.703 -4.91 -10.734 1 96.62 54 ALA B O 1
ATOM 4735 N N . ARG B 1 55 ? 13.938 -5.113 -10.82 1 95.94 55 ARG B N 1
ATOM 4736 C CA . ARG B 1 55 ? 13.961 -6.395 -10.133 1 95.94 55 ARG B CA 1
ATOM 4737 C C . ARG B 1 55 ? 13.469 -6.25 -8.695 1 95.94 55 ARG B C 1
ATOM 4739 O O . ARG B 1 55 ? 12.875 -7.18 -8.141 1 95.94 55 ARG B O 1
ATOM 4746 N N . ALA B 1 56 ? 13.781 -5.117 -8.125 1 94.5 56 ALA B N 1
ATOM 4747 C CA . ALA B 1 56 ? 13.352 -4.852 -6.754 1 94.5 56 ALA B CA 1
ATOM 4748 C C . ALA B 1 56 ? 11.914 -4.352 -6.715 1 94.5 56 ALA B C 1
ATOM 4750 O O . ALA B 1 56 ? 11.336 -4.176 -5.641 1 94.5 56 ALA B O 1
ATOM 4751 N N . LYS B 1 57 ? 11.312 -4.148 -7.859 1 94.25 57 LYS B N 1
ATOM 4752 C CA . LYS B 1 57 ? 9.914 -3.754 -8 1 94.25 57 LYS B CA 1
ATOM 4753 C C . LYS B 1 57 ? 9.656 -2.398 -7.348 1 94.25 57 LYS B C 1
ATOM 4755 O O . LYS B 1 57 ? 8.672 -2.225 -6.633 1 94.25 57 LYS B O 1
ATOM 4760 N N . LYS B 1 58 ? 10.617 -1.494 -7.469 1 94.19 58 LYS B N 1
ATOM 4761 C CA . LYS B 1 58 ? 10.477 -0.161 -6.891 1 94.19 58 LYS B CA 1
ATOM 4762 C C . LYS B 1 58 ? 10.148 0.871 -7.965 1 94.19 58 LYS B C 1
ATOM 4764 O O . LYS B 1 58 ? 10.281 0.597 -9.156 1 94.19 58 LYS B O 1
ATOM 4769 N N . SER B 1 59 ? 9.656 2.021 -7.555 1 93.88 59 SER B N 1
ATOM 4770 C CA . SER B 1 59 ? 9.312 3.1 -8.477 1 93.88 59 SER B CA 1
ATOM 4771 C C . SER B 1 59 ? 10.547 3.623 -9.203 1 93.88 59 SER B C 1
ATOM 4773 O O . SER B 1 59 ? 11.664 3.514 -8.688 1 93.88 59 SER B O 1
ATOM 4775 N N . HIS B 1 60 ? 10.305 4.234 -10.336 1 95.25 60 HIS B N 1
ATOM 4776 C CA . HIS B 1 60 ? 11.391 4.73 -11.172 1 95.25 60 HIS B CA 1
ATOM 4777 C C . HIS B 1 60 ? 12.078 5.926 -10.523 1 95.25 60 HIS B C 1
ATOM 4779 O O . HIS B 1 60 ? 13.266 6.168 -10.758 1 95.25 60 HIS B O 1
ATOM 4785 N N . THR B 1 61 ? 11.375 6.652 -9.688 1 94.94 61 THR B N 1
ATOM 4786 C CA . THR B 1 61 ? 11.906 7.871 -9.078 1 94.94 61 THR B CA 1
ATOM 4787 C C . THR B 1 61 ? 12.977 7.543 -8.047 1 94.94 61 THR B C 1
ATOM 4789 O O . THR B 1 61 ? 13.727 8.422 -7.625 1 94.94 61 THR B O 1
ATOM 4792 N N . ILE B 1 62 ? 13.094 6.309 -7.676 1 95.81 62 ILE B N 1
ATOM 4793 C CA . ILE B 1 62 ? 13.992 5.91 -6.598 1 95.81 62 ILE B CA 1
ATOM 4794 C C . ILE B 1 62 ? 15.438 6.113 -7.027 1 95.81 62 ILE B C 1
ATOM 4796 O O . ILE B 1 62 ? 16.328 6.277 -6.188 1 95.81 62 ILE B O 1
ATOM 4800 N N . GLY B 1 63 ? 15.68 6.059 -8.344 1 96.06 63 GLY B N 1
ATOM 4801 C CA . GLY B 1 63 ? 17.031 6.312 -8.844 1 96.06 63 GLY B CA 1
ATOM 4802 C C . GLY B 1 63 ? 17.562 7.676 -8.445 1 96.06 63 GLY B C 1
ATOM 4803 O O . GLY B 1 63 ? 18.656 7.781 -7.883 1 96.06 63 GLY B O 1
ATOM 4804 N N . GLU B 1 64 ? 16.766 8.672 -8.586 1 95.19 64 GLU B N 1
ATOM 4805 C CA . GLU B 1 64 ? 17.172 10.039 -8.289 1 95.19 64 GLU B CA 1
ATOM 4806 C C . GLU B 1 64 ? 16.969 10.367 -6.809 1 95.19 64 GLU B C 1
ATOM 4808 O O . GLU B 1 64 ? 17.75 11.133 -6.234 1 95.19 64 GLU B O 1
ATOM 4813 N N . ASP B 1 65 ? 16.016 9.727 -6.258 1 94.25 65 ASP B N 1
ATOM 4814 C CA . ASP B 1 65 ? 15.617 10.117 -4.91 1 94.25 65 ASP B CA 1
ATOM 4815 C C . ASP B 1 65 ? 16.484 9.43 -3.855 1 94.25 65 ASP B C 1
ATOM 4817 O O . ASP B 1 65 ? 16.656 9.953 -2.754 1 94.25 65 ASP B O 1
ATOM 4821 N N . LEU B 1 66 ? 16.984 8.258 -4.188 1 96.5 66 LEU B N 1
ATOM 4822 C CA . LEU B 1 66 ? 17.625 7.488 -3.125 1 96.5 66 LEU B CA 1
ATOM 4823 C C . LEU B 1 66 ? 18.938 6.883 -3.602 1 96.5 66 LEU B C 1
ATOM 4825 O O . LEU B 1 66 ? 19.984 7.082 -2.977 1 96.5 66 LEU B O 1
ATOM 4829 N N . ILE B 1 67 ? 18.953 6.199 -4.742 1 97.12 67 ILE B N 1
ATOM 4830 C CA . ILE B 1 67 ? 20.109 5.438 -5.176 1 97.12 67 ILE B CA 1
ATOM 4831 C C . ILE B 1 67 ? 21.281 6.391 -5.449 1 97.12 67 ILE B C 1
ATOM 4833 O O . ILE B 1 67 ? 22.391 6.191 -4.93 1 97.12 67 ILE B O 1
ATOM 4837 N N . LEU B 1 68 ? 21.078 7.43 -6.207 1 96.69 68 LEU B N 1
ATOM 4838 C CA . LEU B 1 68 ? 22.156 8.328 -6.598 1 96.69 68 LEU B CA 1
ATOM 4839 C C . LEU B 1 68 ? 22.719 9.062 -5.383 1 96.69 68 LEU B C 1
ATOM 4841 O O . LEU B 1 68 ? 23.922 9.07 -5.164 1 96.69 68 LEU B O 1
ATOM 4845 N N . PRO B 1 69 ? 21.828 9.672 -4.578 1 96.44 69 PRO B N 1
ATOM 4846 C CA . PRO B 1 69 ? 22.375 10.352 -3.402 1 96.44 69 PRO B CA 1
ATOM 4847 C C . PRO B 1 69 ? 23.125 9.406 -2.457 1 96.44 69 PRO B C 1
ATOM 4849 O O . PRO B 1 69 ? 24.172 9.766 -1.925 1 96.44 69 PRO B O 1
ATOM 4852 N N . ALA B 1 70 ? 22.609 8.242 -2.201 1 96.94 70 ALA B N 1
ATOM 4853 C CA . ALA B 1 70 ? 23.266 7.273 -1.331 1 96.94 70 ALA B CA 1
ATOM 4854 C C . ALA B 1 70 ? 24.609 6.824 -1.922 1 96.94 70 ALA B C 1
ATOM 4856 O O . ALA B 1 70 ? 25.609 6.727 -1.207 1 96.94 70 ALA B O 1
ATOM 4857 N N . THR B 1 71 ? 24.578 6.547 -3.219 1 97.44 71 THR B N 1
ATOM 4858 C CA . THR B 1 71 ? 25.797 6.117 -3.896 1 97.44 71 THR B CA 1
ATOM 4859 C C . THR B 1 71 ? 26.859 7.207 -3.834 1 97.44 71 THR B C 1
ATOM 4861 O O . THR B 1 71 ? 28.031 6.922 -3.574 1 97.44 71 THR B O 1
ATOM 4864 N N . LYS B 1 72 ? 26.484 8.406 -4.062 1 96.56 72 LYS B N 1
ATOM 4865 C CA . LYS B 1 72 ? 27.422 9.531 -4.031 1 96.56 72 LYS B CA 1
ATOM 4866 C C . LYS B 1 72 ? 28.062 9.672 -2.652 1 96.56 72 LYS B C 1
ATOM 4868 O O . LYS B 1 72 ? 29.281 9.859 -2.541 1 96.56 72 LYS B O 1
ATOM 4873 N N . ASP B 1 73 ? 27.266 9.586 -1.646 1 96.38 73 ASP B N 1
ATOM 4874 C CA . ASP B 1 73 ? 27.766 9.719 -0.281 1 96.38 73 ASP B CA 1
ATOM 4875 C C . ASP B 1 73 ? 28.688 8.562 0.079 1 96.38 73 ASP B C 1
ATOM 4877 O O . ASP B 1 73 ? 29.734 8.758 0.712 1 96.38 73 ASP B O 1
ATOM 4881 N N . ILE B 1 74 ? 28.281 7.332 -0.31 1 96.19 74 ILE B N 1
ATOM 4882 C CA . ILE B 1 74 ? 29.094 6.156 -0.021 1 96.19 74 ILE B CA 1
ATOM 4883 C C . ILE B 1 74 ? 30.453 6.277 -0.719 1 96.19 74 ILE B C 1
ATOM 4885 O O . ILE B 1 74 ? 31.5 6.078 -0.097 1 96.19 74 ILE B O 1
ATOM 4889 N N . VAL B 1 75 ? 30.422 6.656 -1.979 1 96.31 75 VAL B N 1
ATOM 4890 C CA . VAL B 1 75 ? 31.641 6.746 -2.777 1 96.31 75 VAL B CA 1
ATOM 4891 C C . VAL B 1 75 ? 32.5 7.91 -2.285 1 96.31 75 VAL B C 1
ATOM 4893 O O . VAL B 1 75 ? 33.719 7.805 -2.238 1 96.31 75 VAL B O 1
ATOM 4896 N N . LYS B 1 76 ? 31.844 8.984 -1.923 1 95.81 76 LYS B N 1
ATOM 4897 C CA . LYS B 1 76 ? 32.594 10.133 -1.397 1 95.81 76 LYS B CA 1
ATOM 4898 C C . LYS B 1 76 ? 33.344 9.758 -0.135 1 95.81 76 LYS B C 1
ATOM 4900 O O . LYS B 1 76 ? 34.531 10.117 0.013 1 95.81 76 LYS B O 1
ATOM 4905 N N . GLU B 1 77 ? 32.719 9.047 0.759 1 94.5 77 GLU B N 1
ATOM 4906 C CA . GLU B 1 77 ? 33.344 8.672 2.029 1 94.5 77 GLU B CA 1
ATOM 4907 C C . GLU B 1 77 ? 34.438 7.645 1.822 1 94.5 77 GLU B C 1
ATOM 4909 O O . GLU B 1 77 ? 35.5 7.723 2.461 1 94.5 77 GLU B O 1
ATOM 4914 N N . LEU B 1 78 ? 34.25 6.699 0.896 1 93.88 78 LEU B N 1
ATOM 4915 C CA . LEU B 1 78 ? 35.188 5.582 0.766 1 93.88 78 LEU B CA 1
ATOM 4916 C C . LEU B 1 78 ? 36.281 5.898 -0.247 1 93.88 78 LEU B C 1
ATOM 4918 O O . LEU B 1 78 ? 37.438 5.461 -0.091 1 93.88 78 LEU B O 1
ATOM 4922 N N . LEU B 1 79 ? 35.906 6.656 -1.369 1 93.62 79 LEU B N 1
ATOM 4923 C CA . LEU B 1 79 ? 36.844 6.77 -2.496 1 93.62 79 LEU B CA 1
ATOM 4924 C C . LEU B 1 79 ? 37.188 8.227 -2.758 1 93.62 79 LEU B C 1
ATOM 4926 O O . LEU B 1 79 ? 38.031 8.516 -3.598 1 93.62 79 LEU B O 1
ATOM 4930 N N . GLY B 1 80 ? 36.562 9.141 -2.068 1 92.69 80 GLY B N 1
ATOM 4931 C CA . GLY B 1 80 ? 36.938 10.531 -2.17 1 92.69 80 GLY B CA 1
ATOM 4932 C C . GLY B 1 80 ? 36 11.359 -3.027 1 92.69 80 GLY B C 1
ATOM 4933 O O . GLY B 1 80 ? 35.125 10.805 -3.691 1 92.69 80 GLY B O 1
ATOM 4934 N N . GLU B 1 81 ? 36.219 12.586 -3.088 1 93.69 81 GLU B N 1
ATOM 4935 C CA . GLU B 1 81 ? 35.344 13.547 -3.748 1 93.69 81 GLU B CA 1
ATOM 4936 C C . GLU B 1 81 ? 35.438 13.43 -5.266 1 93.69 81 GLU B C 1
ATOM 4938 O O . GLU B 1 81 ? 34.469 13.609 -5.969 1 93.69 81 GLU B O 1
ATOM 4943 N N . GLU B 1 82 ? 36.562 13.156 -5.773 1 92.5 82 GLU B N 1
ATOM 4944 C CA . GLU B 1 82 ? 36.75 13.039 -7.219 1 92.5 82 GLU B CA 1
ATOM 4945 C C . GLU B 1 82 ? 35.969 11.852 -7.777 1 92.5 82 GLU B C 1
ATOM 4947 O O . GLU B 1 82 ? 35.375 11.945 -8.852 1 92.5 82 GLU B O 1
ATOM 4952 N N . ALA B 1 83 ? 36.062 10.789 -7.062 1 93.19 83 ALA B N 1
ATOM 4953 C CA . ALA B 1 83 ? 35.281 9.609 -7.465 1 93.19 83 ALA B CA 1
ATOM 4954 C C . ALA B 1 83 ? 33.781 9.875 -7.418 1 93.19 83 ALA B C 1
ATOM 4956 O O . ALA B 1 83 ? 33.031 9.406 -8.281 1 93.19 83 ALA B O 1
ATOM 4957 N N . ALA B 1 84 ? 33.375 10.641 -6.438 1 94.38 84 ALA B N 1
ATOM 4958 C CA . ALA B 1 84 ? 31.969 10.969 -6.27 1 94.38 84 ALA B CA 1
ATOM 4959 C C . ALA B 1 84 ? 31.453 11.812 -7.43 1 94.38 84 ALA B C 1
ATOM 4961 O O . ALA B 1 84 ? 30.297 11.695 -7.836 1 94.38 84 ALA B O 1
ATOM 4962 N N . LYS B 1 85 ? 32.25 12.648 -7.953 1 93.69 85 LYS B N 1
ATOM 4963 C CA . LYS B 1 85 ? 31.875 13.5 -9.078 1 93.69 85 LYS B CA 1
ATOM 4964 C C . LYS B 1 85 ? 31.609 12.664 -10.336 1 93.69 85 LYS B C 1
ATOM 4966 O O . LYS B 1 85 ? 30.766 13.023 -11.156 1 93.69 85 LYS B O 1
ATOM 4971 N N . LYS B 1 86 ? 32.312 11.562 -10.461 1 92.06 86 LYS B N 1
ATOM 4972 C CA . LYS B 1 86 ? 32.125 10.68 -11.609 1 92.06 86 LYS B CA 1
ATOM 4973 C C . LYS B 1 86 ? 30.719 10.047 -11.594 1 92.06 86 LYS B C 1
ATOM 4975 O O . LYS B 1 86 ? 30.188 9.688 -12.641 1 92.06 86 LYS B O 1
ATOM 4980 N N . ILE B 1 87 ? 30.156 9.922 -10.398 1 93.81 87 ILE B N 1
ATOM 4981 C CA . ILE B 1 87 ? 28.859 9.297 -10.234 1 93.81 87 ILE B CA 1
ATOM 4982 C C . ILE B 1 87 ? 27.781 10.195 -10.836 1 93.81 87 ILE B C 1
ATOM 4984 O O . ILE B 1 87 ? 26.719 9.719 -11.242 1 93.81 87 ILE B O 1
ATOM 4988 N N . ASP B 1 88 ? 28.047 11.484 -10.938 1 92.44 88 ASP B N 1
ATOM 4989 C CA . ASP B 1 88 ? 27.078 12.445 -11.469 1 92.44 88 ASP B CA 1
ATOM 4990 C C . ASP B 1 88 ? 26.781 12.172 -12.945 1 92.44 88 ASP B C 1
ATOM 4992 O O . ASP B 1 88 ? 25.75 12.609 -13.469 1 92.44 88 ASP B O 1
ATOM 4996 N N . ALA B 1 89 ? 27.609 11.422 -13.578 1 92.88 89 ALA B N 1
ATOM 4997 C CA . ALA B 1 89 ? 27.438 11.117 -14.992 1 92.88 89 ALA B CA 1
ATOM 4998 C C . ALA B 1 89 ? 26.359 10.062 -15.203 1 92.88 89 ALA B C 1
ATOM 5000 O O . ALA B 1 89 ? 25.828 9.898 -16.312 1 92.88 89 ALA B O 1
ATOM 5001 N N . VAL B 1 90 ? 26.031 9.352 -14.195 1 95.25 90 VAL B N 1
ATOM 5002 C CA . VAL B 1 90 ? 25.031 8.297 -14.297 1 95.25 90 VAL B CA 1
ATOM 5003 C C . VAL B 1 90 ? 23.625 8.898 -14.266 1 95.25 90 VAL B C 1
ATOM 5005 O O . VAL B 1 90 ? 23.25 9.562 -13.297 1 95.25 90 VAL B O 1
ATOM 5008 N N . GLN B 1 91 ? 22.844 8.703 -15.258 1 95.19 91 GLN B N 1
ATOM 5009 C CA . GLN B 1 91 ? 21.5 9.242 -15.336 1 95.19 91 GLN B CA 1
ATOM 5010 C C . GLN B 1 91 ? 20.469 8.258 -14.789 1 95.19 91 GLN B C 1
ATOM 5012 O O . GLN B 1 91 ? 20.344 7.141 -15.297 1 95.19 91 GLN B O 1
ATOM 5017 N N . LEU B 1 92 ? 19.75 8.695 -13.789 1 96.81 92 LEU B N 1
ATOM 5018 C CA . LEU B 1 92 ? 18.75 7.824 -13.18 1 96.81 92 LEU B CA 1
ATOM 5019 C C . LEU B 1 92 ? 17.469 8.594 -12.906 1 96.81 92 LEU B C 1
ATOM 5021 O O . LEU B 1 92 ? 16.812 8.367 -11.883 1 96.81 92 LEU B O 1
ATOM 5025 N N . SER B 1 93 ? 17.109 9.547 -13.773 1 95.94 93 SER B N 1
ATOM 5026 C CA . SER B 1 93 ? 15.828 10.234 -13.641 1 95.94 93 SER B CA 1
ATOM 5027 C C . SER B 1 93 ? 14.664 9.273 -13.883 1 95.94 93 SER B C 1
ATOM 5029 O O . SER B 1 93 ? 14.852 8.188 -14.43 1 95.94 93 SER B O 1
ATOM 5031 N N . ASP B 1 94 ? 13.547 9.664 -13.477 1 95 94 ASP B N 1
ATOM 5032 C CA . ASP B 1 94 ? 12.336 8.859 -13.625 1 95 94 ASP B CA 1
ATOM 5033 C C . ASP B 1 94 ? 12.133 8.422 -15.07 1 95 94 ASP B C 1
ATOM 5035 O O . ASP B 1 94 ? 11.93 7.238 -15.344 1 95 94 ASP B O 1
ATOM 5039 N N . ASN B 1 95 ? 12.258 9.367 -15.992 1 94.88 95 ASN B N 1
ATOM 5040 C CA . ASN B 1 95 ? 12.055 9.086 -17.406 1 94.88 95 ASN B CA 1
ATOM 5041 C C . ASN B 1 95 ? 13.156 8.195 -17.969 1 94.88 95 ASN B C 1
ATOM 5043 O O . ASN B 1 95 ? 12.898 7.316 -18.781 1 94.88 95 ASN B O 1
ATOM 5047 N N . THR B 1 96 ? 14.359 8.461 -17.547 1 95.81 96 THR B N 1
ATOM 5048 C CA . THR B 1 96 ? 15.492 7.676 -18.016 1 95.81 96 THR B CA 1
ATOM 5049 C C . THR B 1 96 ? 15.359 6.219 -17.578 1 95.81 96 THR B C 1
ATOM 5051 O O . THR B 1 96 ? 15.539 5.305 -18.391 1 95.81 96 THR B O 1
ATOM 5054 N N . VAL B 1 97 ? 15.078 6.023 -16.328 1 96.94 97 VAL B N 1
ATOM 5055 C CA . VAL B 1 97 ? 14.922 4.672 -15.781 1 96.94 97 VAL B CA 1
ATOM 5056 C C . VAL B 1 97 ? 13.789 3.953 -16.516 1 96.94 97 VAL B C 1
ATOM 5058 O O . VAL B 1 97 ? 13.914 2.777 -16.859 1 96.94 97 VAL B O 1
ATOM 5061 N N . SER B 1 98 ? 12.672 4.652 -16.75 1 96.81 98 SER B N 1
ATOM 5062 C CA . SER B 1 98 ? 11.539 4.078 -17.469 1 96.81 98 SER B CA 1
ATOM 5063 C C . SER B 1 98 ? 11.945 3.629 -18.875 1 96.81 98 SER B C 1
ATOM 5065 O O . SER B 1 98 ? 11.586 2.533 -19.297 1 96.81 98 SER B O 1
ATOM 5067 N N . ARG B 1 99 ? 12.688 4.461 -19.531 1 96.25 99 ARG B N 1
ATOM 5068 C CA . ARG B 1 99 ? 13.133 4.141 -20.891 1 96.25 99 ARG B CA 1
ATOM 5069 C C . ARG B 1 99 ? 14.086 2.947 -20.875 1 96.25 99 ARG B C 1
ATOM 5071 O O . ARG B 1 99 ? 14 2.076 -21.75 1 96.25 99 ARG B O 1
ATOM 5078 N N . ARG B 1 100 ? 15.008 2.934 -19.938 1 97.38 100 ARG B N 1
ATOM 5079 C CA . ARG B 1 100 ? 15.953 1.825 -19.844 1 97.38 100 ARG B CA 1
ATOM 5080 C C . ARG B 1 100 ? 15.227 0.507 -19.594 1 97.38 100 ARG B C 1
ATOM 5082 O O . ARG B 1 100 ? 15.562 -0.516 -20.188 1 97.38 100 ARG B O 1
ATOM 5089 N N . ILE B 1 101 ? 14.273 0.513 -18.703 1 97.56 101 ILE B N 1
ATOM 5090 C CA . ILE B 1 101 ? 13.5 -0.687 -18.406 1 97.56 101 ILE B CA 1
ATOM 5091 C C . ILE B 1 101 ? 12.734 -1.125 -19.641 1 97.56 101 ILE B C 1
ATOM 5093 O O . ILE B 1 101 ? 12.656 -2.318 -19.938 1 97.56 101 ILE B O 1
ATOM 5097 N N . GLY B 1 102 ? 12.172 -0.101 -20.344 1 97.69 102 GLY B N 1
ATOM 5098 C CA . GLY B 1 102 ? 11.5 -0.41 -21.609 1 97.69 102 GLY B CA 1
ATOM 5099 C C . GLY B 1 102 ? 12.414 -1.077 -22.609 1 97.69 102 GLY B C 1
ATOM 5100 O O . GLY B 1 102 ? 12.031 -2.066 -23.25 1 97.69 102 GLY B O 1
ATOM 5101 N N . ASP B 1 103 ? 13.602 -0.555 -22.766 1 97.31 103 ASP B N 1
ATOM 5102 C CA . ASP B 1 103 ? 14.586 -1.113 -23.688 1 97.31 103 ASP B CA 1
ATOM 5103 C C . ASP B 1 103 ? 14.969 -2.537 -23.281 1 97.31 103 ASP B C 1
ATOM 5105 O O . ASP B 1 103 ? 15.078 -3.418 -24.141 1 97.31 103 ASP B O 1
ATOM 5109 N N . MET B 1 104 ? 15.211 -2.715 -22.047 1 98.06 104 MET B N 1
ATOM 5110 C CA . MET B 1 104 ? 15.57 -4.043 -21.562 1 98.06 104 MET B CA 1
ATOM 5111 C C . MET B 1 104 ? 14.43 -5.027 -21.766 1 98.06 104 MET B C 1
ATOM 5113 O O . MET B 1 104 ? 14.656 -6.18 -22.141 1 98.06 104 MET B O 1
ATOM 5117 N N . ALA B 1 105 ? 13.227 -4.594 -21.469 1 98.06 105 ALA B N 1
ATOM 5118 C CA . ALA B 1 105 ? 12.055 -5.438 -21.656 1 98.06 105 ALA B CA 1
ATOM 5119 C C . ALA B 1 105 ? 11.914 -5.871 -23.109 1 98.06 105 ALA B C 1
ATOM 5121 O O . ALA B 1 105 ? 11.586 -7.027 -23.391 1 98.06 105 ALA B O 1
ATOM 5122 N N . GLU B 1 106 ? 12.141 -4.93 -24.031 1 97.31 106 GLU B N 1
ATOM 5123 C CA . GLU B 1 106 ? 12.055 -5.238 -25.453 1 97.31 106 GLU B CA 1
ATOM 5124 C C . GLU B 1 106 ? 13.125 -6.254 -25.859 1 97.31 106 GLU B C 1
ATOM 5126 O O . GLU B 1 106 ? 12.852 -7.156 -26.656 1 97.31 106 GLU B O 1
ATOM 5131 N N . ASP B 1 107 ? 14.266 -6.059 -25.344 1 97.81 107 ASP B N 1
ATOM 5132 C CA . ASP B 1 107 ? 15.352 -6.988 -25.625 1 97.81 107 ASP B CA 1
ATOM 5133 C C . ASP B 1 107 ? 15.031 -8.391 -25.109 1 97.81 107 ASP B C 1
ATOM 5135 O O . ASP B 1 107 ? 15.25 -9.383 -25.812 1 97.81 107 ASP B O 1
ATOM 5139 N N . VAL B 1 108 ? 14.578 -8.445 -23.906 1 97.81 108 VAL B N 1
ATOM 5140 C CA . VAL B 1 108 ? 14.227 -9.719 -23.281 1 97.81 108 VAL B CA 1
ATOM 5141 C C . VAL B 1 108 ? 13.102 -10.383 -24.078 1 97.81 108 VAL B C 1
ATOM 5143 O O . VAL B 1 108 ? 13.125 -11.594 -24.297 1 97.81 108 VAL B O 1
ATOM 5146 N N . SER B 1 109 ? 12.125 -9.602 -24.453 1 97.56 109 SER B N 1
ATOM 5147 C CA . SER B 1 109 ? 11.008 -10.117 -25.234 1 97.56 109 SER B CA 1
ATOM 5148 C C . SER B 1 109 ? 11.492 -10.703 -26.562 1 97.56 109 SER B C 1
ATOM 5150 O O . SER B 1 109 ? 11.031 -11.773 -26.984 1 97.56 109 SER B O 1
ATOM 5152 N N . ALA B 1 110 ? 12.398 -10.008 -27.203 1 97.25 110 ALA B N 1
ATOM 5153 C CA . ALA B 1 110 ? 12.938 -10.492 -28.469 1 97.25 110 ALA B CA 1
ATOM 5154 C C . ALA B 1 110 ? 13.68 -11.812 -28.281 1 97.25 110 ALA B C 1
ATOM 5156 O O . ALA B 1 110 ? 13.547 -12.719 -29.109 1 97.25 110 ALA B O 1
ATOM 5157 N N . GLN B 1 111 ? 14.445 -11.906 -27.266 1 97.62 111 GLN B N 1
ATOM 5158 C CA . GLN B 1 111 ? 15.164 -13.141 -26.969 1 97.62 111 GLN B CA 1
ATOM 5159 C C . GLN B 1 111 ? 14.195 -14.281 -26.688 1 97.62 111 GLN B C 1
ATOM 5161 O O . GLN B 1 111 ? 14.398 -15.406 -27.156 1 97.62 111 GLN B O 1
ATOM 5166 N N . LEU B 1 112 ? 13.188 -13.969 -25.906 1 98 112 LEU B N 1
ATOM 5167 C CA . LEU B 1 112 ? 12.18 -14.969 -25.578 1 98 112 LEU B CA 1
ATOM 5168 C C . LEU B 1 112 ? 11.492 -15.492 -26.828 1 98 112 LEU B C 1
ATOM 5170 O O . LEU B 1 112 ? 11.375 -16.703 -27.016 1 98 112 LEU B O 1
ATOM 5174 N N . LEU B 1 113 ? 11.102 -14.602 -27.656 1 97.88 113 LEU B N 1
ATOM 5175 C CA . LEU B 1 113 ? 10.375 -14.977 -28.875 1 97.88 113 LEU B CA 1
ATOM 5176 C C . LEU B 1 113 ? 11.242 -15.812 -29.797 1 97.88 113 LEU B C 1
ATOM 5178 O O . LEU B 1 113 ? 10.766 -16.75 -30.438 1 97.88 113 LEU B O 1
ATOM 5182 N N . ASP B 1 114 ? 12.484 -15.492 -29.844 1 97.19 114 ASP B N 1
ATOM 5183 C CA . ASP B 1 114 ? 13.414 -16.281 -30.641 1 97.19 114 ASP B CA 1
ATOM 5184 C C . ASP B 1 114 ? 13.5 -17.719 -30.109 1 97.19 114 ASP B C 1
ATOM 5186 O O . ASP B 1 114 ? 13.508 -18.672 -30.891 1 97.19 114 ASP B O 1
ATOM 5190 N N . GLN B 1 115 ? 13.547 -17.812 -28.859 1 97.38 115 GLN B N 1
ATOM 5191 C CA . GLN B 1 115 ? 13.625 -19.141 -28.234 1 97.38 115 GLN B CA 1
ATOM 5192 C C . GLN B 1 115 ? 12.336 -19.922 -28.453 1 97.38 115 GLN B C 1
ATOM 5194 O O . GLN B 1 115 ? 12.375 -21.125 -28.719 1 97.38 115 GLN B O 1
ATOM 5199 N N . VAL B 1 116 ? 11.219 -19.297 -28.359 1 97.5 116 VAL B N 1
ATOM 5200 C CA . VAL B 1 116 ? 9.922 -19.953 -28.516 1 97.5 116 VAL B CA 1
ATOM 5201 C C . VAL B 1 116 ? 9.727 -20.375 -29.969 1 97.5 116 VAL B C 1
ATOM 5203 O O . VAL B 1 116 ? 9.211 -21.469 -30.25 1 97.5 116 VAL B O 1
ATOM 5206 N N . ARG B 1 117 ? 10.18 -19.531 -30.891 1 96.5 117 ARG B N 1
ATOM 5207 C CA . ARG B 1 117 ? 10.078 -19.859 -32.312 1 96.5 117 ARG B CA 1
ATOM 5208 C C . ARG B 1 117 ? 10.945 -21.062 -32.656 1 96.5 117 ARG B C 1
ATOM 5210 O O . ARG B 1 117 ? 10.617 -21.828 -33.562 1 96.5 117 ARG B O 1
ATOM 5217 N N . ALA B 1 118 ? 11.977 -21.234 -31.922 1 95.62 118 ALA B N 1
ATOM 5218 C CA . ALA B 1 118 ? 12.875 -22.359 -32.156 1 95.62 118 ALA B CA 1
ATOM 5219 C C . ALA B 1 118 ? 12.336 -23.641 -31.531 1 95.62 118 ALA B C 1
ATOM 5221 O O . ALA B 1 118 ? 12.75 -24.734 -31.906 1 95.62 118 ALA B O 1
ATOM 5222 N N . SER B 1 119 ? 11.438 -23.516 -30.625 1 95.38 119 SER B N 1
ATOM 5223 C CA . SER B 1 119 ? 10.859 -24.672 -29.938 1 95.38 119 SER B CA 1
ATOM 5224 C C . SER B 1 119 ? 9.758 -25.328 -30.781 1 95.38 119 SER B C 1
ATOM 5226 O O . SER B 1 119 ? 8.992 -24.625 -31.453 1 95.38 119 SER B O 1
ATOM 5228 N N . GLU B 1 120 ? 9.625 -26.578 -30.766 1 92.56 120 GLU B N 1
ATOM 5229 C CA . GLU B 1 120 ? 8.633 -27.312 -31.547 1 92.56 120 GLU B CA 1
ATOM 5230 C C . GLU B 1 120 ? 7.234 -27.141 -30.969 1 92.56 120 GLU B C 1
ATOM 5232 O O . GLU B 1 120 ? 6.242 -27.141 -31.688 1 92.56 120 GLU B O 1
ATOM 5237 N N . TYR B 1 121 ? 7.258 -27.078 -29.672 1 94.56 121 TYR B N 1
ATOM 5238 C CA . TYR B 1 121 ? 5.977 -26.969 -28.984 1 94.56 121 TYR B CA 1
ATOM 5239 C C . TYR B 1 121 ? 6.059 -25.953 -27.844 1 94.56 121 TYR B C 1
ATOM 5241 O O . TYR B 1 121 ? 7.148 -25.641 -27.359 1 94.56 121 TYR B O 1
ATOM 5249 N N . PHE B 1 122 ? 4.863 -25.406 -27.469 1 97.5 122 PHE B N 1
ATOM 5250 C CA . PHE B 1 122 ? 4.785 -24.562 -26.281 1 97.5 122 PHE B CA 1
ATOM 5251 C C . PHE B 1 122 ? 3.428 -24.719 -25.594 1 97.5 122 PHE B C 1
ATOM 5253 O O . PHE B 1 122 ? 2.498 -25.281 -26.172 1 97.5 122 PHE B O 1
ATOM 5260 N N . ALA B 1 123 ? 3.361 -24.391 -24.406 1 98 123 ALA B N 1
ATOM 5261 C CA . ALA B 1 123 ? 2.131 -24.391 -23.609 1 98 123 ALA B CA 1
ATOM 5262 C C . ALA B 1 123 ? 1.936 -23.047 -22.922 1 98 123 ALA B C 1
ATOM 5264 O O . ALA B 1 123 ? 2.9 -22.312 -22.703 1 98 123 ALA B O 1
ATOM 5265 N N . LEU B 1 124 ? 0.645 -22.703 -22.625 1 97.62 124 LEU B N 1
ATOM 5266 C CA . LEU B 1 124 ? 0.334 -21.391 -22.062 1 97.62 124 LEU B CA 1
ATOM 5267 C C . LEU B 1 124 ? -0.448 -21.547 -20.75 1 97.62 124 LEU B C 1
ATOM 5269 O O . LEU B 1 124 ? -1.179 -22.516 -20.562 1 97.62 124 LEU B O 1
ATOM 5273 N N . GLN B 1 125 ? -0.228 -20.703 -19.859 1 97.31 125 GLN B N 1
ATOM 5274 C CA . GLN B 1 125 ? -1.159 -20.438 -18.766 1 97.31 125 GLN B CA 1
ATOM 5275 C C . GLN B 1 125 ? -1.557 -18.969 -18.719 1 97.31 125 GLN B C 1
ATOM 5277 O O . GLN B 1 125 ? -0.741 -18.094 -19 1 97.31 125 GLN B O 1
ATOM 5282 N N . LEU B 1 126 ? -2.789 -18.703 -18.469 1 96.06 126 LEU B N 1
ATOM 5283 C CA . LEU B 1 126 ? -3.248 -17.312 -18.453 1 96.06 126 LEU B CA 1
ATOM 5284 C C . LEU B 1 126 ? -4.266 -17.094 -17.344 1 96.06 126 LEU B C 1
ATOM 5286 O O . LEU B 1 126 ? -4.949 -18.031 -16.922 1 96.06 126 LEU B O 1
ATOM 5290 N N . ASP B 1 127 ? -4.246 -15.977 -16.812 1 93.31 127 ASP B N 1
ATOM 5291 C CA . ASP B 1 127 ? -5.18 -15.5 -15.797 1 93.31 127 ASP B CA 1
ATOM 5292 C C . ASP B 1 127 ? -5.328 -13.984 -15.852 1 93.31 127 ASP B C 1
ATOM 5294 O O . ASP B 1 127 ? -4.48 -13.289 -16.422 1 93.31 127 ASP B O 1
ATOM 5298 N N . GLU B 1 128 ? -6.473 -13.555 -15.422 1 91.81 128 GLU B N 1
ATOM 5299 C CA . GLU B 1 128 ? -6.754 -12.125 -15.414 1 91.81 128 GLU B CA 1
ATOM 5300 C C . GLU B 1 128 ? -7.012 -11.617 -14 1 91.81 128 GLU B C 1
ATOM 5302 O O . GLU B 1 128 ? -7.617 -12.312 -13.188 1 91.81 128 GLU B O 1
ATOM 5307 N N . SER B 1 129 ? -6.457 -10.461 -13.695 1 88.12 129 SER B N 1
ATOM 5308 C CA . SER B 1 129 ? -6.684 -9.844 -12.391 1 88.12 129 SER B CA 1
ATOM 5309 C C . SER B 1 129 ? -6.867 -8.336 -12.508 1 88.12 129 SER B C 1
ATOM 5311 O O . SER B 1 129 ? -6.41 -7.73 -13.484 1 88.12 129 SER B O 1
ATOM 5313 N N . THR B 1 130 ? -7.574 -7.809 -11.578 1 85.81 130 THR B N 1
ATOM 5314 C CA . THR B 1 130 ? -7.793 -6.367 -11.547 1 85.81 130 THR B CA 1
ATOM 5315 C C . THR B 1 130 ? -6.77 -5.684 -10.648 1 85.81 130 THR B C 1
ATOM 5317 O O . THR B 1 130 ? -6.547 -6.117 -9.516 1 85.81 130 THR B O 1
ATOM 5320 N N . ASP B 1 131 ? -6.184 -4.684 -11.125 1 81.56 131 ASP B N 1
ATOM 5321 C CA . ASP B 1 131 ? -5.168 -3.98 -10.352 1 81.56 131 ASP B CA 1
ATOM 5322 C C . ASP B 1 131 ? -5.789 -2.881 -9.492 1 81.56 131 ASP B C 1
ATOM 5324 O O . ASP B 1 131 ? -7.016 -2.766 -9.414 1 81.56 131 ASP B O 1
ATOM 5328 N N . VAL B 1 132 ? -5.004 -2.121 -8.766 1 78.88 132 VAL B N 1
ATOM 5329 C CA . VAL B 1 132 ? -5.438 -1.117 -7.801 1 78.88 132 VAL B CA 1
ATOM 5330 C C . VAL B 1 132 ? -6.145 0.025 -8.523 1 78.88 132 VAL B C 1
ATOM 5332 O O . VAL B 1 132 ? -7.004 0.697 -7.945 1 78.88 132 VAL B O 1
ATOM 5335 N N . ALA B 1 133 ? -5.797 0.287 -9.766 1 77.88 133 ALA B N 1
ATOM 5336 C CA . ALA B 1 133 ? -6.43 1.337 -10.562 1 77.88 133 ALA B CA 1
ATOM 5337 C C . ALA B 1 133 ? -7.684 0.815 -11.258 1 77.88 133 ALA B C 1
ATOM 5339 O O . ALA B 1 133 ? -8.211 1.468 -12.156 1 77.88 133 ALA B O 1
ATOM 5340 N N . ASN B 1 134 ? -8.047 -0.424 -10.953 1 79.31 134 ASN B N 1
ATOM 5341 C CA . ASN B 1 134 ? -9.242 -1.069 -11.484 1 79.31 134 ASN B CA 1
ATOM 5342 C C . ASN B 1 134 ? -9.062 -1.473 -12.938 1 79.31 134 ASN B C 1
ATOM 5344 O O . ASN B 1 134 ? -10.039 -1.647 -13.672 1 79.31 134 ASN B O 1
ATOM 5348 N N . ALA B 1 135 ? -7.887 -1.498 -13.328 1 85.25 135 ALA B N 1
ATOM 5349 C CA . ALA B 1 135 ? -7.582 -2.004 -14.664 1 85.25 135 ALA B CA 1
ATOM 5350 C C . ALA B 1 135 ? -7.453 -3.525 -14.656 1 85.25 135 ALA B C 1
ATOM 5352 O O . ALA B 1 135 ? -6.918 -4.105 -13.711 1 85.25 135 ALA B O 1
ATOM 5353 N N . ALA B 1 136 ? -8.031 -4.141 -15.672 1 89.5 136 ALA B N 1
ATOM 5354 C CA . ALA B 1 136 ? -7.895 -5.59 -15.82 1 89.5 136 ALA B CA 1
ATOM 5355 C C . ALA B 1 136 ? -6.613 -5.949 -16.562 1 89.5 136 ALA B C 1
ATOM 5357 O O . ALA B 1 136 ? -6.375 -5.473 -17.672 1 89.5 136 ALA B O 1
ATOM 5358 N N . GLU B 1 137 ? -5.805 -6.688 -15.898 1 92.75 137 GLU B N 1
ATOM 5359 C CA . GLU B 1 137 ? -4.527 -7.098 -16.469 1 92.75 137 GLU B CA 1
ATOM 5360 C C . GLU B 1 137 ? -4.527 -8.586 -16.812 1 92.75 137 GLU B C 1
ATOM 5362 O O . GLU B 1 137 ? -4.883 -9.422 -15.977 1 92.75 137 GLU B O 1
ATOM 5367 N N . LEU B 1 138 ? -4.242 -8.898 -18.078 1 95.06 138 LEU B N 1
ATOM 5368 C CA . LEU B 1 138 ? -4.094 -10.281 -18.516 1 95.06 138 LEU B CA 1
ATOM 5369 C C . LEU B 1 138 ? -2.637 -10.719 -18.438 1 95.06 138 LEU B C 1
ATOM 5371 O O . LEU B 1 138 ? -1.761 -10.086 -19.031 1 95.06 138 LEU B O 1
ATOM 5375 N N . LEU B 1 139 ? -2.402 -11.719 -17.656 1 96.38 139 LEU B N 1
ATOM 5376 C CA . LEU B 1 139 ? -1.06 -12.273 -17.516 1 96.38 139 LEU B CA 1
ATOM 5377 C C . LEU B 1 139 ? -0.958 -13.641 -18.188 1 96.38 139 LEU B C 1
ATOM 5379 O O . LEU B 1 139 ? -1.803 -14.508 -17.953 1 96.38 139 LEU B O 1
ATOM 5383 N N . VAL B 1 140 ? 0.034 -13.781 -19.047 1 97.81 140 VAL B N 1
ATOM 5384 C CA . VAL B 1 140 ? 0.229 -15.039 -19.766 1 97.81 140 VAL B CA 1
ATOM 5385 C C . VAL B 1 140 ? 1.667 -15.516 -19.578 1 97.81 140 VAL B C 1
ATOM 5387 O O . VAL B 1 140 ? 2.613 -14.742 -19.75 1 97.81 140 VAL B O 1
ATOM 5390 N N . TYR B 1 141 ? 1.861 -16.719 -19.172 1 98.12 141 TYR B N 1
ATOM 5391 C CA . TYR B 1 141 ? 3.152 -17.406 -19.109 1 98.12 141 TYR B CA 1
ATOM 5392 C C . TYR B 1 141 ? 3.252 -18.469 -20.172 1 98.12 141 TYR B C 1
ATOM 5394 O O . TYR B 1 141 ? 2.234 -19.016 -20.625 1 98.12 141 TYR B O 1
ATOM 5402 N N . ILE B 1 142 ? 4.426 -18.734 -20.547 1 98.19 142 ILE B N 1
ATOM 5403 C CA . ILE B 1 142 ? 4.668 -19.734 -21.594 1 98.19 142 ILE B CA 1
ATOM 5404 C C . ILE B 1 142 ? 5.719 -20.734 -21.109 1 98.19 142 ILE B C 1
ATOM 5406 O O . ILE B 1 142 ? 6.621 -20.375 -20.359 1 98.19 142 ILE B O 1
ATOM 5410 N N . ARG B 1 143 ? 5.504 -21.922 -21.359 1 97.69 143 ARG B N 1
ATOM 5411 C CA . ARG B 1 143 ? 6.461 -23 -21.156 1 97.69 143 ARG B CA 1
ATOM 5412 C C . ARG B 1 143 ? 6.879 -23.625 -22.484 1 97.69 143 ARG B C 1
ATOM 5414 O O . ARG B 1 143 ? 6.031 -23.906 -23.344 1 97.69 143 ARG B O 1
ATOM 5421 N N . PHE B 1 144 ? 8.148 -23.797 -22.781 1 97.5 144 PHE B N 1
ATOM 5422 C CA . PHE B 1 144 ? 8.664 -24.312 -24.031 1 97.5 144 PHE B CA 1
ATOM 5423 C C . PHE B 1 144 ? 10 -25.031 -23.812 1 97.5 144 PHE B C 1
ATOM 5425 O O . PHE B 1 144 ? 10.469 -25.141 -22.672 1 97.5 144 PHE B O 1
ATOM 5432 N N . ILE B 1 145 ? 10.461 -25.625 -24.859 1 96 145 ILE B N 1
ATOM 5433 C CA . ILE B 1 145 ? 11.711 -26.375 -24.781 1 96 145 ILE B CA 1
ATOM 5434 C C . ILE B 1 145 ? 12.844 -25.547 -25.375 1 96 145 ILE B C 1
ATOM 5436 O O . ILE B 1 145 ? 12.75 -25.078 -26.516 1 96 145 ILE B O 1
ATOM 5440 N N . SER B 1 146 ? 13.789 -25.25 -24.531 1 94.44 146 SER B N 1
ATOM 5441 C CA . SER B 1 146 ? 15 -24.578 -24.969 1 94.44 146 SER B CA 1
ATOM 5442 C C . SER B 1 146 ? 16.25 -25.234 -24.375 1 94.44 146 SER B C 1
ATOM 5444 O O . SER B 1 146 ? 16.281 -25.531 -23.188 1 94.44 146 SER B O 1
ATOM 5446 N N . GLN B 1 147 ? 17.219 -25.531 -25.188 1 91.25 147 GLN B N 1
ATOM 5447 C CA . GLN B 1 147 ? 18.469 -26.156 -24.766 1 91.25 147 GLN B CA 1
ATOM 5448 C C . GLN B 1 147 ? 18.203 -27.453 -23.984 1 91.25 147 GLN B C 1
ATOM 5450 O O . GLN B 1 147 ? 18.734 -27.641 -22.906 1 91.25 147 GLN B O 1
ATOM 5455 N N . GLU B 1 148 ? 17.219 -28.188 -24.406 1 89.06 148 GLU B N 1
ATOM 5456 C CA . GLU B 1 148 ? 16.875 -29.516 -23.891 1 89.06 148 GLU B CA 1
ATOM 5457 C C . GLU B 1 148 ? 16.328 -29.438 -22.469 1 89.06 148 GLU B C 1
ATOM 5459 O O . GLU B 1 148 ? 16.562 -30.328 -21.656 1 89.06 148 GLU B O 1
ATOM 5464 N N . MET B 1 149 ? 15.742 -28.328 -22.203 1 91.38 149 MET B N 1
ATOM 5465 C CA . MET B 1 149 ? 15.094 -28.156 -20.906 1 91.38 149 MET B CA 1
ATOM 5466 C C . MET B 1 149 ? 13.766 -27.422 -21.047 1 91.38 149 MET B C 1
ATOM 5468 O O . MET B 1 149 ? 13.562 -26.688 -22.016 1 91.38 149 MET B O 1
ATOM 5472 N N . PHE B 1 150 ? 12.891 -27.672 -20.141 1 93.75 150 PHE B N 1
ATOM 5473 C CA . PHE B 1 150 ? 11.68 -26.875 -20.062 1 93.75 150 PHE B CA 1
ATOM 5474 C C . PHE B 1 150 ? 11.969 -25.484 -19.5 1 93.75 150 PHE B C 1
ATOM 5476 O O . PHE B 1 150 ? 12.688 -25.359 -18.516 1 93.75 150 PHE B O 1
ATOM 5483 N N . VAL B 1 151 ? 11.539 -24.484 -20.188 1 95.94 151 VAL B N 1
ATOM 5484 C CA . VAL B 1 151 ? 11.719 -23.109 -19.734 1 95.94 151 VAL B CA 1
ATOM 5485 C C . VAL B 1 151 ? 10.359 -22.438 -19.531 1 95.94 151 VAL B C 1
ATOM 5487 O O . VAL B 1 151 ? 9.445 -22.625 -20.344 1 95.94 151 VAL B O 1
ATOM 5490 N N . GLU B 1 152 ? 10.18 -21.906 -18.406 1 97 152 GLU B N 1
ATOM 5491 C CA . GLU B 1 152 ? 8.977 -21.125 -18.109 1 97 152 GLU B CA 1
ATOM 5492 C C . GLU B 1 152 ? 9.273 -19.625 -18.078 1 97 152 GLU B C 1
ATOM 5494 O O . GLU B 1 152 ? 10.211 -19.203 -17.406 1 97 152 GLU B O 1
ATOM 5499 N N . GLU B 1 153 ? 8.523 -18.844 -18.828 1 97.81 153 GLU B N 1
ATOM 5500 C CA . GLU B 1 153 ? 8.758 -17.406 -18.922 1 97.81 153 GLU B CA 1
ATOM 5501 C C . GLU B 1 153 ? 7.445 -16.625 -19.031 1 97.81 153 GLU B C 1
ATOM 5503 O O . GLU B 1 153 ? 6.441 -17.172 -19.5 1 97.81 153 GLU B O 1
ATOM 5508 N N . ILE B 1 154 ? 7.484 -15.422 -18.578 1 98 154 ILE B N 1
ATOM 5509 C CA . ILE B 1 154 ? 6.352 -14.531 -18.797 1 98 154 ILE B CA 1
ATOM 5510 C C . ILE B 1 154 ? 6.281 -14.133 -20.266 1 98 154 ILE B C 1
ATOM 5512 O O . ILE B 1 154 ? 7.262 -13.633 -20.828 1 98 154 ILE B O 1
ATOM 5516 N N . LEU B 1 155 ? 5.191 -14.391 -20.875 1 98 155 LEU B N 1
ATOM 5517 C CA . LEU B 1 155 ? 5.008 -13.992 -22.281 1 98 155 LEU B CA 1
ATOM 5518 C C . LEU B 1 155 ? 4.648 -12.508 -22.375 1 98 155 LEU B C 1
ATOM 5520 O O . LEU B 1 155 ? 5.301 -11.758 -23.094 1 98 155 LEU B O 1
ATOM 5524 N N . PHE B 1 156 ? 3.596 -12.125 -21.656 1 97 156 PHE B N 1
ATOM 5525 C CA . PHE B 1 156 ? 3.271 -10.703 -21.594 1 97 156 PHE B CA 1
ATOM 5526 C C . PHE B 1 156 ? 2.299 -10.422 -20.453 1 97 156 PHE B C 1
ATOM 5528 O O . PHE B 1 156 ? 1.749 -11.344 -19.859 1 97 156 PHE B O 1
ATOM 5535 N N . CYS B 1 157 ? 2.24 -9.266 -20.047 1 96.31 157 CYS B N 1
ATOM 5536 C CA . CYS B 1 157 ? 1.231 -8.672 -19.172 1 96.31 157 CYS B CA 1
ATOM 5537 C C . CYS B 1 157 ? 0.568 -7.473 -19.844 1 96.31 157 CYS B C 1
ATOM 5539 O O . CYS B 1 157 ? 1.193 -6.426 -20.016 1 96.31 157 CYS B O 1
ATOM 5541 N N . LYS B 1 158 ? -0.67 -7.613 -20.219 1 94.44 158 LYS B N 1
ATOM 5542 C CA . LYS B 1 158 ? -1.335 -6.562 -20.984 1 94.44 158 LYS B CA 1
ATOM 5543 C C . LYS B 1 158 ? -2.672 -6.188 -20.359 1 94.44 158 LYS B C 1
ATOM 5545 O O . LYS B 1 158 ? -3.373 -7.043 -19.812 1 94.44 158 LYS B O 1
ATOM 5550 N N . ALA B 1 159 ? -2.945 -4.938 -20.469 1 90.06 159 ALA B N 1
ATOM 5551 C CA . ALA B 1 159 ? -4.215 -4.438 -19.953 1 90.06 159 ALA B CA 1
ATOM 5552 C C . ALA B 1 159 ? -5.359 -4.75 -20.906 1 90.06 159 ALA B C 1
ATOM 5554 O O . ALA B 1 159 ? -5.199 -4.66 -22.125 1 90.06 159 ALA B O 1
ATOM 5555 N N . LEU B 1 160 ? -6.453 -5.211 -20.297 1 88.62 160 LEU B N 1
ATOM 5556 C CA . LEU B 1 160 ? -7.688 -5.363 -21.062 1 88.62 160 LEU B CA 1
ATOM 5557 C C . LEU B 1 160 ? -8.484 -4.066 -21.078 1 88.62 160 LEU B C 1
ATOM 5559 O O . LEU B 1 160 ? -8.789 -3.508 -20.016 1 88.62 160 LEU B O 1
ATOM 5563 N N . GLU B 1 161 ? -8.727 -3.43 -22.062 1 78.56 161 GLU B N 1
ATOM 5564 C CA . GLU B 1 161 ? -9.25 -2.074 -22.203 1 78.56 161 GLU B CA 1
ATOM 5565 C C . GLU B 1 161 ? -10.719 -2.004 -21.781 1 78.56 161 GLU B C 1
ATOM 5567 O O . GLU B 1 161 ? -11.164 -0.983 -21.266 1 78.56 161 GLU B O 1
ATOM 5572 N N . SER B 1 162 ? -11.492 -2.99 -22.078 1 80.56 162 SER B N 1
ATOM 5573 C CA . SER B 1 162 ? -12.922 -2.871 -21.812 1 80.56 162 SER B CA 1
ATOM 5574 C C . SER B 1 162 ? -13.406 -3.975 -20.875 1 80.56 162 SER B C 1
ATOM 5576 O O . SER B 1 162 ? -13.133 -3.943 -19.672 1 80.56 162 SER B O 1
ATOM 5578 N N . ARG B 1 163 ? -14.039 -4.977 -21.531 1 78.44 163 ARG B N 1
ATOM 5579 C CA . ARG B 1 163 ? -14.602 -6.074 -20.75 1 78.44 163 ARG B CA 1
ATOM 5580 C C . ARG B 1 163 ? -13.617 -7.23 -20.641 1 78.44 163 ARG B C 1
ATOM 5582 O O . ARG B 1 163 ? -12.602 -7.258 -21.344 1 78.44 163 ARG B O 1
ATOM 5589 N N . THR B 1 164 ? -13.812 -7.969 -19.672 1 77.75 164 THR B N 1
ATOM 5590 C CA . THR B 1 164 ? -12.969 -9.141 -19.469 1 77.75 164 THR B CA 1
ATOM 5591 C C . THR B 1 164 ? -13.68 -10.406 -19.938 1 77.75 164 THR B C 1
ATOM 5593 O O . THR B 1 164 ? -13.672 -11.422 -19.25 1 77.75 164 THR B O 1
ATOM 5596 N N . THR B 1 165 ? -14.25 -10.211 -21.172 1 83.81 165 THR B N 1
ATOM 5597 C CA . THR B 1 165 ? -14.945 -11.367 -21.719 1 83.81 165 THR B CA 1
ATOM 5598 C C . THR B 1 165 ? -13.961 -12.32 -22.391 1 83.81 165 THR B C 1
ATOM 5600 O O . THR B 1 165 ? -12.828 -11.938 -22.688 1 83.81 165 THR B O 1
ATOM 5603 N N . GLY B 1 166 ? -14.406 -13.523 -22.609 1 87.44 166 GLY B N 1
ATOM 5604 C CA . GLY B 1 166 ? -13.586 -14.516 -23.281 1 87.44 166 GLY B CA 1
ATOM 5605 C C . GLY B 1 166 ? -13.109 -14.055 -24.641 1 87.44 166 GLY B C 1
ATOM 5606 O O . GLY B 1 166 ? -11.953 -14.289 -25.016 1 87.44 166 GLY B O 1
ATOM 5607 N N . LYS B 1 167 ? -13.961 -13.328 -25.328 1 88.69 167 LYS B N 1
ATOM 5608 C CA . LYS B 1 167 ? -13.625 -12.836 -26.656 1 88.69 167 LYS B CA 1
ATOM 5609 C C . LYS B 1 167 ? -12.508 -11.797 -26.609 1 88.69 167 LYS B C 1
ATOM 5611 O O . LYS B 1 167 ? -11.594 -11.812 -27.438 1 88.69 167 LYS B O 1
ATOM 5616 N N . GLU B 1 168 ? -12.609 -10.922 -25.672 1 89.38 168 GLU B N 1
ATOM 5617 C CA . GLU B 1 168 ? -11.602 -9.875 -25.547 1 89.38 168 GLU B CA 1
ATOM 5618 C C . GLU B 1 168 ? -10.25 -10.453 -25.141 1 89.38 168 GLU B C 1
ATOM 5620 O O . GLU B 1 168 ? -9.211 -10.039 -25.656 1 89.38 168 GLU B O 1
ATOM 5625 N N . ILE B 1 169 ? -10.289 -11.359 -24.219 1 92.62 169 ILE B N 1
ATOM 5626 C CA . ILE B 1 169 ? -9.07 -12.008 -23.75 1 92.62 169 ILE B CA 1
ATOM 5627 C C . ILE B 1 169 ? -8.414 -12.75 -24.922 1 92.62 169 ILE B C 1
ATOM 5629 O O . ILE B 1 169 ? -7.207 -12.617 -25.141 1 92.62 169 ILE B O 1
ATOM 5633 N N . PHE B 1 170 ? -9.234 -13.484 -25.672 1 93.88 170 PHE B N 1
ATOM 5634 C CA . PHE B 1 170 ? -8.734 -14.242 -26.812 1 93.88 170 PHE B CA 1
ATOM 5635 C C . PHE B 1 170 ? -8.148 -13.312 -27.859 1 93.88 170 PHE B C 1
ATOM 5637 O O . PHE B 1 170 ? -7.125 -13.617 -28.469 1 93.88 170 PHE B O 1
ATOM 5644 N N . GLN B 1 171 ? -8.797 -12.188 -28.062 1 93.06 171 GLN B N 1
ATOM 5645 C CA . GLN B 1 171 ? -8.328 -11.242 -29.078 1 93.06 171 GLN B CA 1
ATOM 5646 C C . GLN B 1 171 ? -6.938 -10.719 -28.734 1 93.06 171 GLN B C 1
ATOM 5648 O O . GLN B 1 171 ? -6.074 -10.633 -29.609 1 93.06 171 GLN B O 1
ATOM 5653 N N . VAL B 1 172 ? -6.754 -10.398 -27.516 1 94.19 172 VAL B N 1
ATOM 5654 C CA . VAL B 1 172 ? -5.457 -9.891 -27.078 1 94.19 172 VAL B CA 1
ATOM 5655 C C . VAL B 1 172 ? -4.398 -10.977 -27.25 1 94.19 172 VAL B C 1
ATOM 5657 O O . VAL B 1 172 ? -3.297 -10.711 -27.734 1 94.19 172 VAL B O 1
ATOM 5660 N N . LEU B 1 173 ? -4.711 -12.18 -26.859 1 95.38 173 LEU B N 1
ATOM 5661 C CA . LEU B 1 173 ? -3.793 -13.305 -26.953 1 95.38 173 LEU B CA 1
ATOM 5662 C C . LEU B 1 173 ? -3.502 -13.648 -28.422 1 95.38 173 LEU B C 1
ATOM 5664 O O . LEU B 1 173 ? -2.346 -13.844 -28.797 1 95.38 173 LEU B O 1
ATOM 5668 N N . ASP B 1 174 ? -4.52 -13.695 -29.219 1 95.69 174 ASP B N 1
ATOM 5669 C CA . ASP B 1 174 ? -4.395 -14.039 -30.641 1 95.69 174 ASP B CA 1
ATOM 5670 C C . ASP B 1 174 ? -3.57 -12.992 -31.391 1 95.69 174 ASP B C 1
ATOM 5672 O O . ASP B 1 174 ? -2.74 -13.336 -32.219 1 95.69 174 ASP B O 1
ATOM 5676 N N . GLU B 1 175 ? -3.883 -11.758 -31.078 1 95.38 175 GLU B N 1
ATOM 5677 C CA . GLU B 1 175 ? -3.123 -10.688 -31.703 1 95.38 175 GLU B CA 1
ATOM 5678 C C . GLU B 1 175 ? -1.642 -10.773 -31.359 1 95.38 175 GLU B C 1
ATOM 5680 O O . GLU B 1 175 ? -0.779 -10.562 -32.219 1 95.38 175 GLU B O 1
ATOM 5685 N N . TYR B 1 176 ? -1.396 -11.102 -30.172 1 96.19 176 TYR B N 1
ATOM 5686 C CA . TYR B 1 176 ? -0.009 -11.195 -29.734 1 96.19 176 TYR B CA 1
ATOM 5687 C C . TYR B 1 176 ? 0.7 -12.359 -30.438 1 96.19 176 TYR B C 1
ATOM 5689 O O . TYR B 1 176 ? 1.826 -12.203 -30.906 1 96.19 176 TYR B O 1
ATOM 5697 N N . ILE B 1 177 ? 0.111 -13.531 -30.469 1 96 177 ILE B N 1
ATOM 5698 C CA . ILE B 1 177 ? 0.695 -14.727 -31.062 1 96 177 ILE B CA 1
ATOM 5699 C C . ILE B 1 177 ? 0.954 -14.508 -32.562 1 96 177 ILE B C 1
ATOM 5701 O O . ILE B 1 177 ? 2.045 -14.797 -33.031 1 96 177 ILE B O 1
ATOM 5705 N N . ASN B 1 178 ? 0.053 -13.883 -33.188 1 94.81 178 ASN B N 1
ATOM 5706 C CA . ASN B 1 178 ? 0.159 -13.664 -34.625 1 94.81 178 ASN B CA 1
ATOM 5707 C C . ASN B 1 178 ? 1.176 -12.57 -34.938 1 94.81 178 ASN B C 1
ATOM 5709 O O . ASN B 1 178 ? 1.984 -12.727 -35.875 1 94.81 178 ASN B O 1
ATOM 5713 N N . SER B 1 179 ? 1.14 -11.547 -34.219 1 95.62 179 SER B N 1
ATOM 5714 C CA . SER B 1 179 ? 2.014 -10.406 -34.5 1 95.62 179 SER B CA 1
ATOM 5715 C C . SER B 1 179 ? 3.475 -10.758 -34.219 1 95.62 179 SER B C 1
ATOM 5717 O O . SER B 1 179 ? 4.379 -10.156 -34.812 1 95.62 179 SER B O 1
ATOM 5719 N N . ASN B 1 180 ? 3.686 -11.734 -33.406 1 96 180 ASN B N 1
ATOM 5720 C CA . ASN B 1 180 ? 5.062 -12.055 -33.062 1 96 180 ASN B CA 1
ATOM 5721 C C . ASN B 1 180 ? 5.543 -13.328 -33.75 1 96 180 ASN B C 1
ATOM 5723 O O . ASN B 1 180 ? 6.586 -13.875 -33.375 1 96 180 ASN B O 1
ATOM 5727 N N . GLY B 1 181 ? 4.77 -13.875 -34.625 1 93.12 181 GLY B N 1
ATOM 5728 C CA . GLY B 1 181 ? 5.172 -15 -35.469 1 93.12 181 GLY B CA 1
ATOM 5729 C C . GLY B 1 181 ? 5.098 -16.328 -34.75 1 93.12 181 GLY B C 1
ATOM 5730 O O . GLY B 1 181 ? 5.848 -17.266 -35.062 1 93.12 181 GLY B O 1
ATOM 5731 N N . LEU B 1 182 ? 4.344 -16.391 -33.75 1 95.19 182 LEU B N 1
ATOM 5732 C CA . LEU B 1 182 ? 4.102 -17.672 -33.094 1 95.19 182 LEU B CA 1
ATOM 5733 C C . LEU B 1 182 ? 2.979 -18.438 -33.781 1 95.19 182 LEU B C 1
ATOM 5735 O O . LEU B 1 182 ? 2.125 -17.828 -34.438 1 95.19 182 LEU B O 1
ATOM 5739 N N . ASP B 1 183 ? 3.078 -19.766 -33.719 1 94.75 183 ASP B N 1
ATOM 5740 C CA . ASP B 1 183 ? 2.121 -20.609 -34.438 1 94.75 183 ASP B CA 1
ATOM 5741 C C . ASP B 1 183 ? 1.226 -21.359 -33.469 1 94.75 183 ASP B C 1
ATOM 5743 O O . ASP B 1 183 ? 1.703 -22.203 -32.719 1 94.75 183 ASP B O 1
ATOM 5747 N N . TRP B 1 184 ? -0.048 -21.188 -33.562 1 95.12 184 TRP B N 1
ATOM 5748 C CA . TRP B 1 184 ? -1.03 -21.828 -32.719 1 95.12 184 TRP B CA 1
ATOM 5749 C C . TRP B 1 184 ? -0.963 -23.344 -32.844 1 95.12 184 TRP B C 1
ATOM 5751 O O . TRP B 1 184 ? -1.284 -24.078 -31.906 1 95.12 184 TRP B O 1
ATOM 5761 N N . SER B 1 185 ? -0.532 -23.812 -33.969 1 93.62 185 SER B N 1
ATOM 5762 C CA . SER B 1 185 ? -0.475 -25.25 -34.219 1 93.62 185 SER B CA 1
ATOM 5763 C C . SER B 1 185 ? 0.541 -25.938 -33.312 1 93.62 185 SER B C 1
ATOM 5765 O O . SER B 1 185 ? 0.479 -27.141 -33.094 1 93.62 185 SER B O 1
ATOM 5767 N N . ARG B 1 186 ? 1.431 -25.156 -32.75 1 95.06 186 ARG B N 1
ATOM 5768 C CA . ARG B 1 186 ? 2.48 -25.703 -31.891 1 95.06 186 ARG B CA 1
ATOM 5769 C C . ARG B 1 186 ? 2.064 -25.656 -30.422 1 95.06 186 ARG B C 1
ATOM 5771 O O . ARG B 1 186 ? 2.799 -26.125 -29.547 1 95.06 186 ARG B O 1
ATOM 5778 N N . CYS B 1 187 ? 0.913 -25.094 -30.172 1 96.75 187 CYS B N 1
ATOM 5779 C CA . CYS B 1 187 ? 0.415 -25.031 -28.797 1 96.75 187 CYS B CA 1
ATOM 5780 C C . CYS B 1 187 ? -0.16 -26.359 -28.375 1 96.75 187 CYS B C 1
ATOM 5782 O O . CYS B 1 187 ? -1.119 -26.859 -28.969 1 96.75 187 CYS B O 1
ATOM 5784 N N . VAL B 1 188 ? 0.375 -26.906 -27.312 1 95.75 188 VAL B N 1
ATOM 5785 C CA . VAL B 1 188 ? -0.023 -28.266 -26.938 1 95.75 188 VAL B CA 1
ATOM 5786 C C . VAL B 1 188 ? -0.901 -28.234 -25.688 1 95.75 188 VAL B C 1
ATOM 5788 O O . VAL B 1 188 ? -1.508 -29.234 -25.328 1 95.75 188 VAL B O 1
ATOM 5791 N N . GLY B 1 189 ? -0.918 -27.062 -25.078 1 95.62 189 GLY B N 1
ATOM 5792 C CA . GLY B 1 189 ? -1.73 -27.016 -23.875 1 95.62 189 GLY B CA 1
ATOM 5793 C C . GLY B 1 189 ? -1.991 -25.594 -23.391 1 95.62 189 GLY B C 1
ATOM 5794 O O . GLY B 1 189 ? -1.161 -24.703 -23.594 1 95.62 189 GLY B O 1
ATOM 5795 N N . VAL B 1 190 ? -3.152 -25.375 -22.75 1 95.44 190 VAL B N 1
ATOM 5796 C CA . VAL B 1 190 ? -3.537 -24.094 -22.156 1 95.44 190 VAL B CA 1
ATOM 5797 C C . VAL B 1 190 ? -4.172 -24.328 -20.797 1 95.44 190 VAL B C 1
ATOM 5799 O O . VAL B 1 190 ? -5.043 -25.188 -20.641 1 95.44 190 VAL B O 1
ATOM 5802 N N . CYS B 1 191 ? -3.643 -23.609 -19.828 1 95.62 191 CYS B N 1
ATOM 5803 C CA . CYS B 1 191 ? -4.16 -23.719 -18.469 1 95.62 191 CYS B CA 1
ATOM 5804 C C . CYS B 1 191 ? -4.754 -22.391 -18 1 95.62 191 CYS B C 1
ATOM 5806 O O . CYS B 1 191 ? -4.164 -21.328 -18.203 1 95.62 191 CYS B O 1
ATOM 5808 N N . SER B 1 192 ? -5.938 -22.375 -17.391 1 93.75 192 SER B N 1
ATOM 5809 C CA . SER B 1 192 ? -6.598 -21.188 -16.859 1 93.75 192 SER B CA 1
ATOM 5810 C C . SER B 1 192 ? -7.355 -21.5 -15.578 1 93.75 192 SER B C 1
ATOM 5812 O O . SER B 1 192 ? -7.367 -22.656 -15.125 1 93.75 192 SER B O 1
ATOM 5814 N N . ASP B 1 193 ? -7.898 -20.531 -14.828 1 86 193 ASP B N 1
ATOM 5815 C CA . ASP B 1 193 ? -8.562 -20.734 -13.539 1 86 193 ASP B CA 1
ATOM 5816 C C . ASP B 1 193 ? -9.977 -21.266 -13.727 1 86 193 ASP B C 1
ATOM 5818 O O . ASP B 1 193 ? -10.664 -21.578 -12.758 1 86 193 ASP B O 1
ATOM 5822 N N . GLY B 1 194 ? -10.508 -21.438 -14.875 1 77.38 194 GLY B N 1
ATOM 5823 C CA . GLY B 1 194 ? -11.805 -22.047 -15.133 1 77.38 194 GLY B CA 1
ATOM 5824 C C . GLY B 1 194 ? -12.961 -21.078 -15.016 1 77.38 194 GLY B C 1
ATOM 5825 O O . GLY B 1 194 ? -14.125 -21.484 -15.07 1 77.38 194 GLY B O 1
ATOM 5826 N N . ALA B 1 195 ? -12.695 -19.828 -14.742 1 78 195 ALA B N 1
ATOM 5827 C CA . ALA B 1 195 ? -13.766 -18.828 -14.688 1 78 195 ALA B CA 1
ATOM 5828 C C . ALA B 1 195 ? -14.586 -18.828 -15.977 1 78 195 ALA B C 1
ATOM 5830 O O . ALA B 1 195 ? -14.125 -19.328 -17 1 78 195 ALA B O 1
ATOM 5831 N N . ALA B 1 196 ? -15.75 -18.375 -15.914 1 72.62 196 ALA B N 1
ATOM 5832 C CA . ALA B 1 196 ? -16.688 -18.422 -17.031 1 72.62 196 ALA B CA 1
ATOM 5833 C C . ALA B 1 196 ? -16.094 -17.797 -18.281 1 72.62 196 ALA B C 1
ATOM 5835 O O . ALA B 1 196 ? -16.25 -18.312 -19.391 1 72.62 196 ALA B O 1
ATOM 5836 N N . ALA B 1 197 ? -15.406 -16.734 -18.094 1 76.44 197 ALA B N 1
ATOM 5837 C CA . ALA B 1 197 ? -14.789 -16.062 -19.234 1 76.44 197 ALA B CA 1
ATOM 5838 C C . ALA B 1 197 ? -13.727 -16.938 -19.891 1 76.44 197 ALA B C 1
ATOM 5840 O O . ALA B 1 197 ? -13.492 -16.859 -21.094 1 76.44 197 ALA B O 1
ATOM 5841 N N . MET B 1 198 ? -13.203 -17.781 -19.094 1 79.25 198 MET B N 1
ATOM 5842 C CA . MET B 1 198 ? -12.109 -18.625 -19.562 1 79.25 198 MET B CA 1
ATOM 5843 C C . MET B 1 198 ? -12.648 -19.906 -20.188 1 79.25 198 MET B C 1
ATOM 5845 O O . MET B 1 198 ? -12.133 -20.375 -21.203 1 79.25 198 MET B O 1
ATOM 5849 N N . THR B 1 199 ? -13.734 -20.516 -19.609 1 76.81 199 THR B N 1
ATOM 5850 C CA . THR B 1 199 ? -14.094 -21.875 -20 1 76.81 199 THR B CA 1
ATOM 5851 C C . THR B 1 199 ? -15.492 -21.906 -20.609 1 76.81 199 THR B C 1
ATOM 5853 O O . THR B 1 199 ? -16 -22.969 -20.953 1 76.81 199 THR B O 1
ATOM 5856 N N . GLY B 1 200 ? -16.078 -20.766 -20.859 1 69.75 200 GLY B N 1
ATOM 5857 C CA . GLY B 1 200 ? -17.391 -20.797 -21.484 1 69.75 200 GLY B CA 1
ATOM 5858 C C . GLY B 1 200 ? -17.422 -21.625 -22.75 1 69.75 200 GLY B C 1
ATOM 5859 O O . GLY B 1 200 ? -16.469 -21.625 -23.531 1 69.75 200 GLY B O 1
ATOM 5860 N N . LYS B 1 201 ? -18.391 -22.469 -22.969 1 70.88 201 LYS B N 1
ATOM 5861 C CA . LYS B 1 201 ? -18.484 -23.469 -24.047 1 70.88 201 LYS B CA 1
ATOM 5862 C C . LYS B 1 201 ? -18.359 -22.812 -25.406 1 70.88 201 LYS B C 1
ATOM 5864 O O . LYS B 1 201 ? -17.672 -23.328 -26.297 1 70.88 201 LYS B O 1
ATOM 5869 N N . ASN B 1 202 ? -18.984 -21.719 -25.531 1 70 202 ASN B N 1
ATOM 5870 C CA . ASN B 1 202 ? -18.984 -21.125 -26.859 1 70 202 ASN B CA 1
ATOM 5871 C C . ASN B 1 202 ? -18.188 -19.828 -26.906 1 70 202 ASN B C 1
ATOM 5873 O O . ASN B 1 202 ? -17.547 -19.516 -27.906 1 70 202 ASN B O 1
ATOM 5877 N N . SER B 1 203 ? -18.141 -19.281 -25.812 1 74.81 203 SER B N 1
ATOM 5878 C CA . SER B 1 203 ? -17.594 -17.922 -25.859 1 74.81 203 SER B CA 1
ATOM 5879 C C . SER B 1 203 ? -16.391 -17.781 -24.922 1 74.81 203 SER B C 1
ATOM 5881 O O . SER B 1 203 ? -15.797 -16.703 -24.844 1 74.81 203 SER B O 1
ATOM 5883 N N . GLY B 1 204 ? -16 -18.906 -24.406 1 83.56 204 GLY B N 1
ATOM 5884 C CA . GLY B 1 204 ? -14.859 -18.859 -23.516 1 83.56 204 GLY B CA 1
ATOM 5885 C C . GLY B 1 204 ? -13.531 -18.812 -24.25 1 83.56 204 GLY B C 1
ATOM 5886 O O . GLY B 1 204 ? -13.453 -19.203 -25.422 1 83.56 204 GLY B O 1
ATOM 5887 N N . VAL B 1 205 ? -12.562 -18.328 -23.656 1 87.5 205 VAL B N 1
ATOM 5888 C CA . VAL B 1 205 ? -11.227 -18.219 -24.234 1 87.5 205 VAL B CA 1
ATOM 5889 C C . VAL B 1 205 ? -10.766 -19.594 -24.719 1 87.5 205 VAL B C 1
ATOM 5891 O O . VAL B 1 205 ? -10.195 -19.703 -25.812 1 87.5 205 VAL B O 1
ATOM 5894 N N . THR B 1 206 ? -11.055 -20.641 -24 1 86.38 206 THR B N 1
ATOM 5895 C CA . THR B 1 206 ? -10.625 -22 -24.328 1 86.38 206 THR B CA 1
ATOM 5896 C C . THR B 1 206 ? -11.297 -22.484 -25.609 1 86.38 206 THR B C 1
ATOM 5898 O O . THR B 1 206 ? -10.656 -23.141 -26.438 1 86.38 206 THR B O 1
ATOM 5901 N N . ALA B 1 207 ? -12.523 -22.141 -25.75 1 87.06 207 ALA B N 1
ATOM 5902 C CA . ALA B 1 207 ? -13.25 -22.531 -26.953 1 87.06 207 ALA B CA 1
ATOM 5903 C C . ALA B 1 207 ? -12.688 -21.828 -28.188 1 87.06 207 ALA B C 1
ATOM 5905 O O . ALA B 1 207 ? -12.578 -22.438 -29.25 1 87.06 207 ALA B O 1
ATOM 5906 N N . LEU B 1 208 ? -12.367 -20.672 -28.016 1 91.06 208 LEU B N 1
ATOM 5907 C CA . LEU B 1 208 ? -11.836 -19.891 -29.125 1 91.06 208 LEU B CA 1
ATOM 5908 C C . LEU B 1 208 ? -10.43 -20.344 -29.5 1 91.06 208 LEU B C 1
ATOM 5910 O O . LEU B 1 208 ? -10.086 -20.391 -30.688 1 91.06 208 LEU B O 1
ATOM 5914 N N . ILE B 1 209 ? -9.688 -20.688 -28.516 1 92 209 ILE B N 1
ATOM 5915 C CA . ILE B 1 209 ? -8.336 -21.172 -28.75 1 92 209 ILE B CA 1
ATOM 5916 C C . ILE B 1 209 ? -8.391 -22.531 -29.469 1 92 209 ILE B C 1
ATOM 5918 O O . ILE B 1 209 ? -7.566 -22.812 -30.344 1 92 209 ILE B O 1
ATOM 5922 N N . LYS B 1 210 ? -9.328 -23.328 -29.109 1 90.31 210 LYS B N 1
ATOM 5923 C CA . LYS B 1 210 ? -9.461 -24.672 -29.688 1 90.31 210 LYS B CA 1
ATOM 5924 C C . LYS B 1 210 ? -9.711 -24.594 -31.188 1 90.31 210 LYS B C 1
ATOM 5926 O O . LYS B 1 210 ? -9.328 -25.516 -31.922 1 90.31 210 LYS B O 1
ATOM 5931 N N . GLN B 1 211 ? -10.258 -23.516 -31.609 1 90.88 211 GLN B N 1
ATOM 5932 C CA . GLN B 1 211 ? -10.477 -23.328 -33.031 1 90.88 211 GLN B CA 1
ATOM 5933 C C . GLN B 1 211 ? -9.156 -23.109 -33.781 1 90.88 211 GLN B C 1
ATOM 5935 O O . GLN B 1 211 ? -9 -23.531 -34.938 1 90.88 211 GLN B O 1
ATOM 5940 N N . LYS B 1 212 ? -8.242 -22.547 -33.094 1 91.88 212 LYS B N 1
ATOM 5941 C CA . LYS B 1 212 ? -6.949 -22.234 -33.719 1 91.88 212 LYS B CA 1
ATOM 5942 C C . LYS B 1 212 ? -5.926 -23.328 -33.406 1 91.88 212 LYS B C 1
ATOM 5944 O O . LYS B 1 212 ? -4.984 -23.531 -34.188 1 91.88 212 LYS B O 1
ATOM 5949 N N . ALA B 1 213 ? -6.09 -23.906 -32.25 1 92.62 213 ALA B N 1
ATOM 5950 C CA . ALA B 1 213 ? -5.203 -24.969 -31.781 1 92.62 213 ALA B CA 1
ATOM 5951 C C . ALA B 1 213 ? -5.996 -26.203 -31.359 1 92.62 213 ALA B C 1
ATOM 5953 O O . ALA B 1 213 ? -6.098 -26.5 -30.172 1 92.62 213 ALA B O 1
ATOM 5954 N N . PRO B 1 214 ? -6.363 -26.969 -32.25 1 90.81 214 PRO B N 1
ATOM 5955 C CA . PRO B 1 214 ? -7.23 -28.109 -31.953 1 90.81 214 PRO B CA 1
ATOM 5956 C C . PRO B 1 214 ? -6.52 -29.188 -31.141 1 90.81 214 PRO B C 1
ATOM 5958 O O . PRO B 1 214 ? -7.168 -29.938 -30.406 1 90.81 214 PRO B O 1
ATOM 5961 N N . ASN B 1 215 ? -5.238 -29.203 -31.188 1 88.62 215 ASN B N 1
ATOM 5962 C CA . ASN B 1 215 ? -4.496 -30.25 -30.484 1 88.62 215 ASN B CA 1
ATOM 5963 C C . ASN B 1 215 ? -4.133 -29.828 -29.062 1 88.62 215 ASN B C 1
ATOM 5965 O O . ASN B 1 215 ? -3.545 -30.609 -28.312 1 88.62 215 ASN B O 1
ATOM 5969 N N . ALA B 1 216 ? -4.508 -28.672 -28.719 1 92.12 216 ALA B N 1
ATOM 5970 C CA . ALA B 1 216 ? -4.137 -28.156 -27.406 1 92.12 216 ALA B CA 1
ATOM 5971 C C . ALA B 1 216 ? -5.031 -28.734 -26.312 1 92.12 216 ALA B C 1
ATOM 5973 O O . ALA B 1 216 ? -6.258 -28.766 -26.453 1 92.12 216 ALA B O 1
ATOM 5974 N N . ALA B 1 217 ? -4.391 -29.25 -25.328 1 90 217 ALA B N 1
ATOM 5975 C CA . ALA B 1 217 ? -5.137 -29.734 -24.172 1 90 217 ALA B CA 1
ATOM 5976 C C . ALA B 1 217 ? -5.457 -28.594 -23.219 1 90 217 ALA B C 1
ATOM 5978 O O . ALA B 1 217 ? -4.625 -27.719 -22.984 1 90 217 ALA B O 1
ATOM 5979 N N . PHE B 1 218 ? -6.699 -28.609 -22.766 1 90.12 218 PHE B N 1
ATOM 5980 C CA . PHE B 1 218 ? -7.102 -27.562 -21.828 1 90.12 218 PHE B CA 1
ATOM 5981 C C . PHE B 1 218 ? -7.16 -28.109 -20.406 1 90.12 218 PHE B C 1
ATOM 5983 O O . PHE B 1 218 ? -7.797 -29.125 -20.156 1 90.12 218 PHE B O 1
ATOM 5990 N N . THR B 1 219 ? -6.43 -27.453 -19.609 1 89.88 219 THR B N 1
ATOM 5991 C CA . THR B 1 219 ? -6.379 -27.859 -18.219 1 89.88 219 THR B CA 1
ATOM 5992 C C . THR B 1 219 ? -6.98 -26.797 -17.312 1 89.88 219 THR B C 1
ATOM 5994 O O . THR B 1 219 ? -6.668 -25.609 -17.453 1 89.88 219 THR B O 1
ATOM 5997 N N . HIS B 1 220 ? -7.898 -27.234 -16.469 1 91.75 220 HIS B N 1
ATOM 5998 C CA . HIS B 1 220 ? -8.367 -26.375 -15.391 1 91.75 220 HIS B CA 1
ATOM 5999 C C . HIS B 1 220 ? -7.391 -26.375 -14.219 1 91.75 220 HIS B C 1
ATOM 6001 O O . HIS B 1 220 ? -7.051 -27.438 -13.688 1 91.75 220 HIS B O 1
ATOM 6007 N N . CYS B 1 221 ? -6.957 -25.234 -13.82 1 93.38 221 CYS B N 1
ATOM 6008 C CA . CYS B 1 221 ? -5.949 -25.094 -12.773 1 93.38 221 CYS B CA 1
ATOM 6009 C C . CYS B 1 221 ? -6.281 -25.984 -11.578 1 93.38 221 CYS B C 1
ATOM 6011 O O . CYS B 1 221 ? -7.324 -25.797 -10.945 1 93.38 221 CYS B O 1
ATOM 6013 N N . MET B 1 222 ? -5.418 -26.875 -11.266 1 93.38 222 MET B N 1
ATOM 6014 C CA . MET B 1 222 ? -5.66 -27.859 -10.227 1 93.38 222 MET B CA 1
ATOM 6015 C C . MET B 1 222 ? -5.719 -27.203 -8.852 1 93.38 222 MET B C 1
ATOM 6017 O O . MET B 1 222 ? -6.359 -27.734 -7.938 1 93.38 222 MET B O 1
ATOM 6021 N N . LEU B 1 223 ? -5.031 -26.094 -8.703 1 92.5 223 LEU B N 1
ATOM 6022 C CA . LEU B 1 223 ? -5.129 -25.344 -7.453 1 92.5 223 LEU B CA 1
ATOM 6023 C C . LEU B 1 223 ? -6.551 -24.828 -7.242 1 92.5 223 LEU B C 1
ATOM 6025 O O . LEU B 1 223 ? -7.07 -24.875 -6.125 1 92.5 223 LEU B O 1
ATOM 6029 N N . HIS B 1 224 ? -7.121 -24.344 -8.273 1 90.44 224 HIS B N 1
ATOM 6030 C CA . HIS B 1 224 ? -8.492 -23.844 -8.195 1 90.44 224 HIS B CA 1
ATOM 6031 C C . HIS B 1 224 ? -9.484 -24.984 -7.969 1 90.44 224 HIS B C 1
ATOM 6033 O O . HIS B 1 224 ? -10.477 -24.812 -7.254 1 90.44 224 HIS B O 1
ATOM 6039 N N . ARG B 1 225 ? -9.258 -26.078 -8.617 1 91.81 225 ARG B N 1
ATOM 6040 C CA . ARG B 1 225 ? -10.109 -27.25 -8.406 1 91.81 225 ARG B CA 1
ATOM 6041 C C . ARG B 1 225 ? -10.102 -27.672 -6.945 1 91.81 225 ARG B C 1
ATOM 6043 O O . ARG B 1 225 ? -11.148 -27.969 -6.371 1 91.81 225 ARG B O 1
ATOM 6050 N N . GLU B 1 226 ? -8.898 -27.719 -6.449 1 93 226 GLU B N 1
ATOM 6051 C CA . GLU B 1 226 ? -8.773 -28.094 -5.043 1 93 226 GLU B CA 1
ATOM 6052 C C . GLU B 1 226 ? -9.508 -27.109 -4.145 1 93 226 GLU B C 1
ATOM 6054 O O . GLU B 1 226 ? -10.133 -27.5 -3.16 1 93 226 GLU B O 1
ATOM 6059 N N . ALA B 1 227 ? -9.398 -25.859 -4.457 1 89.25 227 ALA B N 1
ATOM 6060 C CA . ALA B 1 227 ? -10.078 -24.828 -3.682 1 89.25 227 ALA B CA 1
ATOM 6061 C C . ALA B 1 227 ? -11.594 -25 -3.748 1 89.25 227 ALA B C 1
ATOM 6063 O O . ALA B 1 227 ? -12.297 -24.734 -2.771 1 89.25 227 ALA B O 1
ATOM 6064 N N . LEU B 1 228 ? -12.109 -25.406 -4.875 1 88.75 228 LEU B N 1
ATOM 6065 C CA . LEU B 1 228 ? -13.531 -25.656 -5.047 1 88.75 228 LEU B CA 1
ATOM 6066 C C . LEU B 1 228 ? -13.992 -26.812 -4.176 1 88.75 228 LEU B C 1
ATOM 6068 O O . LEU B 1 228 ? -15.078 -26.781 -3.6 1 88.75 228 LEU B O 1
ATOM 6072 N N . VAL B 1 229 ? -13.195 -27.812 -4.117 1 91.69 229 VAL B N 1
ATOM 6073 C CA . VAL B 1 229 ? -13.5 -28.969 -3.271 1 91.69 229 VAL B CA 1
ATOM 6074 C C . VAL B 1 229 ? -13.562 -28.531 -1.81 1 91.69 229 VAL B C 1
ATOM 6076 O O . VAL B 1 229 ? -14.484 -28.891 -1.085 1 91.69 229 VAL B O 1
ATOM 6079 N N . ALA B 1 230 ? -12.594 -27.734 -1.428 1 88 230 ALA B N 1
ATOM 6080 C CA . ALA B 1 230 ? -12.477 -27.297 -0.039 1 88 230 ALA B CA 1
ATOM 6081 C C . ALA B 1 230 ? -13.672 -26.453 0.369 1 88 230 ALA B C 1
ATOM 6083 O O . ALA B 1 230 ? -14.023 -26.391 1.548 1 88 230 ALA B O 1
ATOM 6084 N N . LYS B 1 231 ? -14.297 -25.844 -0.584 1 85.44 231 LYS B N 1
ATOM 6085 C CA . LYS B 1 231 ? -15.406 -24.938 -0.308 1 85.44 231 LYS B CA 1
ATOM 6086 C C . LYS B 1 231 ? -16.688 -25.719 -0.018 1 85.44 231 LYS B C 1
ATOM 6088 O O . LYS B 1 231 ? -17.609 -25.188 0.597 1 85.44 231 LYS B O 1
ATOM 6093 N N . ARG B 1 232 ? -16.656 -26.922 -0.396 1 86.25 232 ARG B N 1
ATOM 6094 C CA . ARG B 1 232 ? -17.859 -27.734 -0.204 1 86.25 232 ARG B CA 1
ATOM 6095 C C . ARG B 1 232 ? -17.891 -28.344 1.189 1 86.25 232 ARG B C 1
ATOM 6097 O O . ARG B 1 232 ? -17.094 -29.234 1.497 1 86.25 232 ARG B O 1
ATOM 6104 N N . LEU B 1 233 ? -18.703 -27.734 2.006 1 84.75 233 LEU B N 1
ATOM 6105 C CA . LEU B 1 233 ? -18.844 -28.219 3.375 1 84.75 233 LEU B CA 1
ATOM 6106 C C . LEU B 1 233 ? -20.266 -28.656 3.662 1 84.75 233 LEU B C 1
ATOM 6108 O O . LEU B 1 233 ? -21.219 -28.156 3.043 1 84.75 233 LEU B O 1
ATOM 6112 N N . ASP B 1 234 ? -20.328 -29.562 4.551 1 83.75 234 ASP B N 1
ATOM 6113 C CA . ASP B 1 234 ? -21.641 -29.984 5.016 1 83.75 234 ASP B CA 1
ATOM 6114 C C . ASP B 1 234 ? -22.328 -28.859 5.789 1 83.75 234 ASP B C 1
ATOM 6116 O O . ASP B 1 234 ? -21.672 -27.969 6.324 1 83.75 234 ASP B O 1
ATOM 6120 N N . ASP B 1 235 ? -23.578 -28.938 5.898 1 83.75 235 ASP B N 1
ATOM 6121 C CA . ASP B 1 235 ? -24.391 -27.875 6.484 1 83.75 235 ASP B CA 1
ATOM 6122 C C . ASP B 1 235 ? -24 -27.625 7.938 1 83.75 235 ASP B C 1
ATOM 6124 O O . ASP B 1 235 ? -23.922 -26.469 8.375 1 83.75 235 ASP B O 1
ATOM 6128 N N . GLU B 1 236 ? -23.828 -28.703 8.633 1 81.44 236 GLU B N 1
ATOM 6129 C CA . GLU B 1 236 ? -23.531 -28.531 10.047 1 81.44 236 GLU B CA 1
ATOM 6130 C C . GLU B 1 236 ? -22.156 -27.875 10.242 1 81.44 236 GLU B C 1
ATOM 6132 O O . GLU B 1 236 ? -21.984 -27.078 11.164 1 81.44 236 GLU B O 1
ATOM 6137 N N . LEU B 1 237 ? -21.281 -28.25 9.445 1 86.25 237 LEU B N 1
ATOM 6138 C CA . LEU B 1 237 ? -19.953 -27.656 9.516 1 86.25 237 LEU B CA 1
ATOM 6139 C C . LEU B 1 237 ? -19.953 -26.25 8.922 1 86.25 237 LEU B C 1
ATOM 6141 O O . LEU B 1 237 ? -19.172 -25.391 9.344 1 86.25 237 LEU B O 1
ATOM 6145 N N . ASN B 1 238 ? -20.859 -26.062 8.07 1 85.88 238 ASN B N 1
ATOM 6146 C CA . ASN B 1 238 ? -20.953 -24.781 7.375 1 85.88 238 ASN B CA 1
ATOM 6147 C C . ASN B 1 238 ? -21.5 -23.688 8.289 1 85.88 238 ASN B C 1
ATOM 6149 O O . ASN B 1 238 ? -21.422 -22.5 7.957 1 85.88 238 ASN B O 1
ATOM 6153 N N . GLN B 1 239 ? -21.891 -24.047 9.438 1 87.19 239 GLN B N 1
ATOM 6154 C CA . GLN B 1 239 ? -22.344 -23.047 10.391 1 87.19 239 GLN B CA 1
ATOM 6155 C C . GLN B 1 239 ? -21.172 -22.484 11.195 1 87.19 239 GLN B C 1
ATOM 6157 O O . GLN B 1 239 ? -21.219 -21.344 11.664 1 87.19 239 GLN B O 1
ATOM 6162 N N . VAL B 1 240 ? -20.203 -23.25 11.266 1 90.56 240 VAL B N 1
ATOM 6163 C CA . VAL B 1 240 ? -19.062 -22.875 12.102 1 90.56 240 VAL B CA 1
ATOM 6164 C C . VAL B 1 240 ? -18.266 -21.781 11.414 1 90.56 240 VAL B C 1
ATOM 6166 O O . VAL B 1 240 ? -17.875 -20.781 12.047 1 90.56 240 VAL B O 1
ATOM 6169 N N . LEU B 1 241 ? -18.031 -21.906 10.102 1 88.88 241 LEU B N 1
ATOM 6170 C CA . LEU B 1 241 ? -17.172 -20.984 9.367 1 88.88 241 LEU B CA 1
ATOM 6171 C C . LEU B 1 241 ? -17.766 -19.578 9.359 1 88.88 241 LEU B C 1
ATOM 6173 O O . LEU B 1 241 ? -17.078 -18.609 9.664 1 88.88 241 LEU B O 1
ATOM 6177 N N . PRO B 1 242 ? -19.031 -19.438 9.109 1 89.44 242 PRO B N 1
ATOM 6178 C CA . PRO B 1 242 ? -19.609 -18.094 9.156 1 89.44 242 PRO B CA 1
ATOM 6179 C C . PRO B 1 242 ? -19.516 -17.453 10.547 1 89.44 242 PRO B C 1
ATOM 6181 O O . PRO B 1 242 ? -19.312 -16.25 10.656 1 89.44 242 PRO B O 1
ATOM 6184 N N . ASP B 1 243 ? -19.672 -18.312 11.547 1 92.81 243 ASP B N 1
ATOM 6185 C CA . ASP B 1 243 ? -19.516 -17.797 12.906 1 92.81 243 ASP B CA 1
ATOM 6186 C C . ASP B 1 243 ? -18.109 -17.266 13.148 1 92.81 243 ASP B C 1
ATOM 6188 O O . ASP B 1 243 ? -17.938 -16.188 13.719 1 92.81 243 ASP B O 1
ATOM 6192 N N . VAL B 1 244 ? -17.203 -18.031 12.695 1 92.94 244 VAL B N 1
ATOM 6193 C CA . VAL B 1 244 ? -15.805 -17.672 12.883 1 92.94 244 VAL B CA 1
ATOM 6194 C C . VAL B 1 244 ? -15.5 -16.375 12.125 1 92.94 244 VAL B C 1
ATOM 6196 O O . VAL B 1 244 ? -14.859 -15.469 12.672 1 92.94 244 VAL B O 1
ATOM 6199 N N . ILE B 1 245 ? -15.945 -16.281 10.875 1 90.44 245 ILE B N 1
ATOM 6200 C CA . ILE B 1 245 ? -15.711 -15.102 10.047 1 90.44 245 ILE B CA 1
ATOM 6201 C C . ILE B 1 245 ? -16.359 -13.883 10.695 1 90.44 245 ILE B C 1
ATOM 6203 O O . ILE B 1 245 ? -15.773 -12.797 10.719 1 90.44 245 ILE B O 1
ATOM 6207 N N . HIS B 1 246 ? -17.469 -14.102 11.219 1 92.19 246 HIS B N 1
ATOM 6208 C CA . HIS B 1 246 ? -18.188 -13.016 11.883 1 92.19 246 HIS B CA 1
ATOM 6209 C C . HIS B 1 246 ? -17.406 -12.492 13.078 1 92.19 246 HIS B C 1
ATOM 6211 O O . HIS B 1 246 ? -17.281 -11.281 13.258 1 92.19 246 HIS B O 1
ATOM 6217 N N . VAL B 1 247 ? -16.984 -13.359 13.859 1 93 247 VAL B N 1
ATOM 6218 C CA . VAL B 1 247 ? -16.25 -13 15.07 1 93 247 VAL B CA 1
ATOM 6219 C C . VAL B 1 247 ? -14.953 -12.273 14.688 1 93 247 VAL B C 1
ATOM 6221 O O . VAL B 1 247 ? -14.602 -11.258 15.297 1 93 247 VAL B O 1
ATOM 6224 N N . VAL B 1 248 ? -14.242 -12.805 13.688 1 91.75 248 VAL B N 1
ATOM 6225 C CA . VAL B 1 248 ? -12.984 -12.203 13.234 1 91.75 248 VAL B CA 1
ATOM 6226 C C . VAL B 1 248 ? -13.242 -10.789 12.734 1 91.75 248 VAL B C 1
ATOM 6228 O O . VAL B 1 248 ? -12.492 -9.867 13.055 1 91.75 248 VAL B O 1
ATOM 6231 N N . ASN B 1 249 ? -14.289 -10.617 12.016 1 90.06 249 ASN B N 1
ATOM 6232 C CA . ASN B 1 249 ? -14.633 -9.297 11.492 1 90.06 249 ASN B CA 1
ATOM 6233 C C . ASN B 1 249 ? -15 -8.328 12.609 1 90.06 249 ASN B C 1
ATOM 6235 O O . ASN B 1 249 ? -14.688 -7.137 12.531 1 90.06 249 ASN B O 1
ATOM 6239 N N . LEU B 1 250 ? -15.703 -8.812 13.562 1 90.69 250 LEU B N 1
ATOM 6240 C CA . LEU B 1 250 ? -16.078 -7.992 14.711 1 90.69 250 LEU B CA 1
ATOM 6241 C C . LEU B 1 250 ? -14.844 -7.43 15.406 1 90.69 250 LEU B C 1
ATOM 6243 O O . LEU B 1 250 ? -14.828 -6.258 15.797 1 90.69 250 LEU B O 1
ATOM 6247 N N . ILE B 1 251 ? -13.883 -8.227 15.508 1 89.31 251 ILE B N 1
ATOM 6248 C CA . ILE B 1 251 ? -12.703 -7.859 16.281 1 89.31 251 ILE B CA 1
ATOM 6249 C C . ILE B 1 251 ? -11.734 -7.066 15.414 1 89.31 251 ILE B C 1
ATOM 6251 O O . ILE B 1 251 ? -11.164 -6.059 15.852 1 89.31 251 ILE B O 1
ATOM 6255 N N . LYS B 1 252 ? -11.594 -7.453 14.156 1 86.44 252 LYS B N 1
ATOM 6256 C CA . LYS B 1 252 ? -10.547 -6.887 13.305 1 86.44 252 LYS B CA 1
ATOM 6257 C C . LYS B 1 252 ? -11.047 -5.641 12.578 1 86.44 252 LYS B C 1
ATOM 6259 O O . LYS B 1 252 ? -10.25 -4.801 12.164 1 86.44 252 LYS B O 1
ATOM 6264 N N . ALA B 1 253 ? -12.312 -5.496 12.406 1 80.94 253 ALA B N 1
ATOM 6265 C CA . ALA B 1 253 ? -12.859 -4.371 11.648 1 80.94 253 ALA B CA 1
ATOM 6266 C C . ALA B 1 253 ? -12.719 -3.064 12.422 1 80.94 253 ALA B C 1
ATOM 6268 O O . ALA B 1 253 ? -12.617 -1.989 11.828 1 80.94 253 ALA B O 1
ATOM 6269 N N . ARG B 1 254 ? -12.727 -3.168 13.734 1 83.75 254 ARG B N 1
ATOM 6270 C CA . ARG B 1 254 ? -12.586 -1.978 14.57 1 83.75 254 ARG B CA 1
ATOM 6271 C C . ARG B 1 254 ? -11.203 -1.913 15.203 1 83.75 254 ARG B C 1
ATOM 6273 O O . ARG B 1 254 ? -10.836 -2.779 16 1 83.75 254 ARG B O 1
ATOM 6280 N N . PRO B 1 255 ? -10.562 -0.889 14.914 1 81.69 255 PRO B N 1
ATOM 6281 C CA . PRO B 1 255 ? -9.195 -0.788 15.414 1 81.69 255 PRO B CA 1
ATOM 6282 C C . PRO B 1 255 ? -9.117 -0.877 16.938 1 81.69 255 PRO B C 1
ATOM 6284 O O . PRO B 1 255 ? -8.211 -1.522 17.484 1 81.69 255 PRO B O 1
ATOM 6287 N N . LEU B 1 256 ? -10.039 -0.255 17.641 1 84.38 256 LEU B N 1
ATOM 6288 C CA . LEU B 1 256 ? -10.039 -0.293 19.094 1 84.38 256 LEU B CA 1
ATOM 6289 C C . LEU B 1 256 ? -10.18 -1.725 19.594 1 84.38 256 LEU B C 1
ATOM 6291 O O . LEU B 1 256 ? -9.453 -2.146 20.5 1 84.38 256 LEU B O 1
ATOM 6295 N N . LYS B 1 257 ? -11.086 -2.482 19.047 1 86.31 257 LYS B N 1
ATOM 6296 C CA . LYS B 1 257 ? -11.305 -3.863 19.469 1 86.31 257 LYS B CA 1
ATOM 6297 C C . LYS B 1 257 ? -10.086 -4.727 19.172 1 86.31 257 LYS B C 1
ATOM 6299 O O . LYS B 1 257 ? -9.742 -5.621 19.953 1 86.31 257 LYS B O 1
ATOM 6304 N N . HIS B 1 258 ? -9.516 -4.484 18.047 1 86.31 258 HIS B N 1
ATOM 6305 C CA . HIS B 1 258 ? -8.297 -5.199 17.688 1 86.31 258 HIS B CA 1
ATOM 6306 C C . HIS B 1 258 ? -7.211 -4.996 18.734 1 86.31 258 HIS B C 1
ATOM 6308 O O . HIS B 1 258 ? -6.555 -5.953 19.141 1 86.31 258 HIS B O 1
ATOM 6314 N N . ARG B 1 259 ? -7.043 -3.785 19.188 1 84.88 259 ARG B N 1
ATOM 6315 C CA . ARG B 1 259 ? -6.02 -3.459 20.172 1 84.88 259 ARG B CA 1
ATOM 6316 C C . ARG B 1 259 ? -6.344 -4.09 21.531 1 84.88 259 ARG B C 1
ATOM 6318 O O . ARG B 1 259 ? -5.461 -4.656 22.172 1 84.88 259 ARG B O 1
ATOM 6325 N N . LEU B 1 260 ? -7.598 -3.979 21.891 1 85.62 260 LEU B N 1
ATOM 6326 C CA . LEU B 1 260 ? -8.016 -4.543 23.156 1 85.62 260 LEU B CA 1
ATOM 6327 C C . LEU B 1 260 ? -7.859 -6.059 23.156 1 85.62 260 LEU B C 1
ATOM 6329 O O . LEU B 1 260 ? -7.469 -6.645 24.172 1 85.62 260 LEU B O 1
ATOM 6333 N N . PHE B 1 261 ? -8.188 -6.668 22.078 1 90.44 261 PHE B N 1
ATOM 6334 C CA . PHE B 1 261 ? -8.031 -8.109 21.953 1 90.44 261 PHE B CA 1
ATOM 6335 C C . PHE B 1 261 ? -6.562 -8.508 22.031 1 90.44 261 PHE B C 1
ATOM 6337 O O . PHE B 1 261 ? -6.219 -9.523 22.641 1 90.44 261 PHE B O 1
ATOM 6344 N N . ALA B 1 262 ? -5.734 -7.742 21.422 1 85.81 262 ALA B N 1
ATOM 6345 C CA . ALA B 1 262 ? -4.301 -8.008 21.469 1 85.81 262 ALA B CA 1
ATOM 6346 C C . ALA B 1 262 ? -3.779 -7.938 22.906 1 85.81 262 ALA B C 1
ATOM 6348 O O . ALA B 1 262 ? -2.957 -8.766 23.312 1 85.81 262 ALA B O 1
ATOM 6349 N N . ILE B 1 263 ? -4.191 -6.992 23.672 1 85.81 263 ILE B N 1
ATOM 6350 C CA . ILE B 1 263 ? -3.807 -6.848 25.062 1 85.81 263 ILE B CA 1
ATOM 6351 C C . ILE B 1 263 ? -4.285 -8.055 25.859 1 85.81 263 ILE B C 1
ATOM 6353 O O . ILE B 1 263 ? -3.547 -8.602 26.688 1 85.81 263 ILE B O 1
ATOM 6357 N N . LEU B 1 264 ? -5.508 -8.422 25.609 1 85.88 264 LEU B N 1
ATOM 6358 C CA . LEU B 1 264 ? -6.07 -9.586 26.281 1 85.88 264 LEU B CA 1
ATOM 6359 C C . LEU B 1 264 ? -5.238 -10.828 26 1 85.88 264 LEU B C 1
ATOM 6361 O O . LEU B 1 264 ? -4.973 -11.625 26.891 1 85.88 264 LEU B O 1
ATOM 6365 N N . CYS B 1 265 ? -4.848 -10.953 24.797 1 88.44 265 CYS B N 1
ATOM 6366 C CA . CYS B 1 265 ? -4.027 -12.102 24.422 1 88.44 265 CYS B CA 1
ATOM 6367 C C . CYS B 1 265 ? -2.699 -12.094 25.156 1 88.44 265 CYS B C 1
ATOM 6369 O O . CYS B 1 265 ? -2.25 -13.125 25.656 1 88.44 265 CYS B O 1
ATOM 6371 N N . LYS B 1 266 ? -2.102 -10.938 25.234 1 84.56 266 LYS B N 1
ATOM 6372 C CA . LYS B 1 266 ? -0.834 -10.805 25.953 1 84.56 266 LYS B CA 1
ATOM 6373 C C . LYS B 1 266 ? -1.006 -11.094 27.438 1 84.56 266 LYS B C 1
ATOM 6375 O O . LYS B 1 266 ? -0.188 -11.797 28.047 1 84.56 266 LYS B O 1
ATOM 6380 N N . GLU B 1 267 ? -2.025 -10.555 28.016 1 84.31 267 GLU B N 1
ATOM 6381 C CA . GLU B 1 267 ? -2.307 -10.75 29.422 1 84.31 267 GLU B CA 1
ATOM 6382 C C . GLU B 1 267 ? -2.557 -12.219 29.734 1 84.31 267 GLU B C 1
ATOM 6384 O O . GLU B 1 267 ? -2.18 -12.711 30.812 1 84.31 267 GLU B O 1
ATOM 6389 N N . MET B 1 268 ? -3.115 -12.875 28.859 1 86.81 268 MET B N 1
ATOM 6390 C CA . MET B 1 268 ? -3.465 -14.281 29.062 1 86.81 268 MET B CA 1
ATOM 6391 C C . MET B 1 268 ? -2.328 -15.195 28.625 1 86.81 268 MET B C 1
ATOM 6393 O O . MET B 1 268 ? -2.432 -16.422 28.734 1 86.81 268 MET B O 1
ATOM 6397 N N . GLY B 1 269 ? -1.25 -14.57 28.078 1 75.69 269 GLY B N 1
ATOM 6398 C CA . GLY B 1 269 ? -0.076 -15.336 27.672 1 75.69 269 GLY B CA 1
ATOM 6399 C C . GLY B 1 269 ? -0.277 -16.125 26.391 1 75.69 269 GLY B C 1
ATOM 6400 O O . GLY B 1 269 ? 0.273 -17.219 26.234 1 75.69 269 GLY B O 1
ATOM 6401 N N . ALA B 1 270 ? -1.105 -15.625 25.594 1 82.19 270 ALA B N 1
ATOM 6402 C CA . ALA B 1 270 ? -1.373 -16.312 24.328 1 82.19 270 ALA B CA 1
ATOM 6403 C C . ALA B 1 270 ? -0.16 -16.25 23.406 1 82.19 270 ALA B C 1
ATOM 6405 O O . ALA B 1 270 ? 0.675 -15.352 23.516 1 82.19 270 ALA B O 1
ATOM 6406 N N . ARG B 1 271 ? -0.05 -17.219 22.547 1 80.56 271 ARG B N 1
ATOM 6407 C CA . ARG B 1 271 ? 1.049 -17.312 21.594 1 80.56 271 ARG B CA 1
ATOM 6408 C C . ARG B 1 271 ? 0.965 -16.219 20.547 1 80.56 271 ARG B C 1
ATOM 6410 O O . ARG B 1 271 ? 1.991 -15.734 20.062 1 80.56 271 ARG B O 1
ATOM 6417 N N . PHE B 1 272 ? -0.276 -15.922 20.141 1 82 272 PHE B N 1
ATOM 6418 C CA . PHE B 1 272 ? -0.51 -14.891 19.125 1 82 272 PHE B CA 1
ATOM 6419 C C . PHE B 1 272 ? -1.229 -13.695 19.734 1 82 272 PHE B C 1
ATOM 6421 O O . PHE B 1 272 ? -1.929 -13.836 20.75 1 82 272 PHE B O 1
ATOM 6428 N N . ASP B 1 273 ? -1.07 -12.555 19.062 1 81.19 273 ASP B N 1
ATOM 6429 C CA . ASP B 1 273 ? -1.674 -11.359 19.625 1 81.19 273 ASP B CA 1
ATOM 6430 C C . ASP B 1 273 ? -2.768 -10.805 18.719 1 81.19 273 ASP B C 1
ATOM 6432 O O . ASP B 1 273 ? -3.172 -9.648 18.844 1 81.19 273 ASP B O 1
ATOM 6436 N N . GLY B 1 274 ? -3.148 -11.641 17.734 1 83.12 274 GLY B N 1
ATOM 6437 C CA . GLY B 1 274 ? -4.191 -11.148 16.844 1 83.12 274 GLY B CA 1
ATOM 6438 C C . GLY B 1 274 ? -4.766 -12.227 15.953 1 83.12 274 GLY B C 1
ATOM 6439 O O . GLY B 1 274 ? -4.266 -13.352 15.922 1 83.12 274 GLY B O 1
ATOM 6440 N N . LEU B 1 275 ? -5.871 -11.852 15.305 1 86.56 275 LEU B N 1
ATOM 6441 C CA . LEU B 1 275 ? -6.574 -12.766 14.406 1 86.56 275 LEU B CA 1
ATOM 6442 C C . LEU B 1 275 ? -6.234 -12.461 12.953 1 86.56 275 LEU B C 1
ATOM 6444 O O . LEU B 1 275 ? -5.566 -11.469 12.656 1 86.56 275 LEU B O 1
ATOM 6448 N N . LEU B 1 276 ? -6.605 -13.359 12.094 1 83.56 276 LEU B N 1
ATOM 6449 C CA . LEU B 1 276 ? -6.371 -13.203 10.664 1 83.56 276 LEU B CA 1
ATOM 6450 C C . LEU B 1 276 ? -7.68 -12.945 9.922 1 83.56 276 LEU B C 1
ATOM 6452 O O . LEU B 1 276 ? -8.711 -13.547 10.242 1 83.56 276 LEU B O 1
ATOM 6456 N N . LEU B 1 277 ? -7.582 -12.016 8.992 1 80.12 277 LEU B N 1
ATOM 6457 C CA . LEU B 1 277 ? -8.766 -11.75 8.188 1 80.12 277 LEU B CA 1
ATOM 6458 C C . LEU B 1 277 ? -8.969 -12.844 7.137 1 80.12 277 LEU B C 1
ATOM 6460 O O . LEU B 1 277 ? -7.996 -13.336 6.555 1 80.12 277 LEU B O 1
ATOM 6464 N N . HIS B 1 278 ? -10.164 -13.125 6.902 1 81.19 278 HIS B N 1
ATOM 6465 C CA . HIS B 1 278 ? -10.508 -14.125 5.902 1 81.19 278 HIS B CA 1
ATOM 6466 C C . HIS B 1 278 ? -10.594 -13.508 4.512 1 81.19 278 HIS B C 1
ATOM 6468 O O . HIS B 1 278 ? -11.062 -12.375 4.359 1 81.19 278 HIS B O 1
ATOM 6474 N N . SER B 1 279 ? -10.086 -14.125 3.525 1 74.94 279 SER B N 1
ATOM 6475 C CA . SER B 1 279 ? -10.25 -13.758 2.123 1 74.94 279 SER B CA 1
ATOM 6476 C C . SER B 1 279 ? -10.805 -14.922 1.307 1 74.94 279 SER B C 1
ATOM 6478 O O . SER B 1 279 ? -10.242 -16.016 1.324 1 74.94 279 SER B O 1
ATOM 6480 N N . ASN B 1 280 ? -11.852 -14.633 0.624 1 70.25 280 ASN B N 1
ATOM 6481 C CA . ASN B 1 280 ? -12.484 -15.672 -0.172 1 70.25 280 ASN B CA 1
ATOM 6482 C C . ASN B 1 280 ? -11.656 -16.031 -1.402 1 70.25 280 ASN B C 1
ATOM 6484 O O . ASN B 1 280 ? -11.844 -17.094 -2 1 70.25 280 ASN B O 1
ATOM 6488 N N . VAL B 1 281 ? -10.742 -15.188 -1.724 1 66.25 281 VAL B N 1
ATOM 6489 C CA . VAL B 1 281 ? -10.023 -15.367 -2.979 1 66.25 281 VAL B CA 1
ATOM 6490 C C . VAL B 1 281 ? -8.711 -16.109 -2.723 1 66.25 281 VAL B C 1
ATOM 6492 O O . VAL B 1 281 ? -8.18 -16.766 -3.619 1 66.25 281 VAL B O 1
ATOM 6495 N N . ARG B 1 282 ? -8.32 -16.125 -1.466 1 71.25 282 ARG B N 1
ATOM 6496 C CA . ARG B 1 282 ? -7.047 -16.766 -1.157 1 71.25 282 ARG B CA 1
ATOM 6497 C C . ARG B 1 282 ? -7.258 -18.203 -0.675 1 71.25 282 ARG B C 1
ATOM 6499 O O . ARG B 1 282 ? -7.891 -18.422 0.359 1 71.25 282 ARG B O 1
ATOM 6506 N N . TRP B 1 283 ? -6.672 -19.062 -1.217 1 72.69 283 TRP B N 1
ATOM 6507 C CA . TRP B 1 283 ? -6.871 -20.5 -1.05 1 72.69 283 TRP B CA 1
ATOM 6508 C C . TRP B 1 283 ? -6.605 -20.922 0.391 1 72.69 283 TRP B C 1
ATOM 6510 O O . TRP B 1 283 ? -7.309 -21.781 0.934 1 72.69 283 TRP B O 1
ATOM 6520 N N . LEU B 1 284 ? -5.645 -20.266 0.941 1 76.88 284 LEU B N 1
ATOM 6521 C CA . LEU B 1 284 ? -5.117 -20.75 2.211 1 76.88 284 LEU B CA 1
ATOM 6522 C C . LEU B 1 284 ? -5.762 -20.016 3.385 1 76.88 284 LEU B C 1
ATOM 6524 O O . LEU B 1 284 ? -5.551 -20.391 4.543 1 76.88 284 LEU B O 1
ATOM 6528 N N . SER B 1 285 ? -6.574 -19.109 3.082 1 83.25 285 SER B N 1
ATOM 6529 C CA . SER B 1 285 ? -7.074 -18.188 4.098 1 83.25 285 SER B CA 1
ATOM 6530 C C . SER B 1 285 ? -7.984 -18.891 5.09 1 83.25 285 SER B C 1
ATOM 6532 O O . SER B 1 285 ? -7.871 -18.688 6.301 1 83.25 285 SER B O 1
ATOM 6534 N N . ARG B 1 286 ? -8.781 -19.812 4.648 1 83.75 286 ARG B N 1
ATOM 6535 C CA . ARG B 1 286 ? -9.766 -20.469 5.5 1 83.75 286 ARG B CA 1
ATOM 6536 C C . ARG B 1 286 ? -9.086 -21.281 6.602 1 83.75 286 ARG B C 1
ATOM 6538 O O . ARG B 1 286 ? -9.414 -21.125 7.781 1 83.75 286 ARG B O 1
ATOM 6545 N N . GLY B 1 287 ? -8.164 -22.031 6.172 1 87.44 287 GLY B N 1
ATOM 6546 C CA . GLY B 1 287 ? -7.461 -22.844 7.152 1 87.44 287 GLY B CA 1
ATOM 6547 C C . GLY B 1 287 ? -6.688 -22.016 8.164 1 87.44 287 GLY B C 1
ATOM 6548 O O . GLY B 1 287 ? -6.684 -22.328 9.359 1 87.44 287 GLY B O 1
ATOM 6549 N N . ALA B 1 288 ? -6.117 -21.016 7.684 1 88.94 288 ALA B N 1
ATOM 6550 C CA . ALA B 1 288 ? -5.309 -20.172 8.555 1 88.94 288 ALA B CA 1
ATOM 6551 C C . ALA B 1 288 ? -6.176 -19.453 9.586 1 88.94 288 ALA B C 1
ATOM 6553 O O . ALA B 1 288 ? -5.816 -19.375 10.766 1 88.94 288 ALA B O 1
ATOM 6554 N N . VAL B 1 289 ? -7.266 -19 9.172 1 90.19 289 VAL B N 1
ATOM 6555 C CA . VAL B 1 289 ? -8.172 -18.266 10.047 1 90.19 289 VAL B CA 1
ATOM 6556 C C . VAL B 1 289 ? -8.742 -19.203 11.102 1 90.19 289 VAL B C 1
ATOM 6558 O O . VAL B 1 289 ? -8.773 -18.859 12.289 1 90.19 289 VAL B O 1
ATOM 6561 N N . LEU B 1 290 ? -9.156 -20.375 10.719 1 92.44 290 LEU B N 1
ATOM 6562 C CA . LEU B 1 290 ? -9.742 -21.344 11.641 1 92.44 290 LEU B CA 1
ATOM 6563 C C . LEU B 1 290 ? -8.719 -21.781 12.68 1 92.44 290 LEU B C 1
ATOM 6565 O O . LEU B 1 290 ? -9.039 -21.859 13.875 1 92.44 290 LEU B O 1
ATOM 6569 N N . ASN B 1 291 ? -7.562 -22.047 12.172 1 92.69 291 ASN B N 1
ATOM 6570 C CA . ASN B 1 291 ? -6.504 -22.469 13.086 1 92.69 291 ASN B CA 1
ATOM 6571 C C . ASN B 1 291 ? -6.176 -21.391 14.109 1 92.69 291 ASN B C 1
ATOM 6573 O O . ASN B 1 291 ? -5.969 -21.672 15.289 1 92.69 291 ASN B O 1
ATOM 6577 N N . ARG B 1 292 ? -6.121 -20.172 13.633 1 91.88 292 ARG B N 1
ATOM 6578 C CA . ARG B 1 292 ? -5.809 -19.047 14.516 1 91.88 292 ARG B CA 1
ATOM 6579 C C . ARG B 1 292 ? -6.906 -18.844 15.555 1 91.88 292 ARG B C 1
ATOM 6581 O O . ARG B 1 292 ? -6.621 -18.594 16.719 1 91.88 292 ARG B O 1
ATOM 6588 N N . VAL B 1 293 ? -8.141 -18.953 15.18 1 93.69 293 VAL B N 1
ATOM 6589 C CA . VAL B 1 293 ? -9.266 -18.766 16.078 1 93.69 293 VAL B CA 1
ATOM 6590 C C . VAL B 1 293 ? -9.305 -19.891 17.109 1 93.69 293 VAL B C 1
ATOM 6592 O O . VAL B 1 293 ? -9.602 -19.656 18.297 1 93.69 293 VAL B O 1
ATOM 6595 N N . TYR B 1 294 ? -9.008 -21.094 16.688 1 94.31 294 TYR B N 1
ATOM 6596 C CA . TYR B 1 294 ? -8.969 -22.203 17.625 1 94.31 294 TYR B CA 1
ATOM 6597 C C . TYR B 1 294 ? -7.879 -21.984 18.672 1 94.31 294 TYR B C 1
ATOM 6599 O O . TYR B 1 294 ? -8.102 -22.203 19.859 1 94.31 294 TYR B O 1
ATOM 6607 N N . GLU B 1 295 ? -6.699 -21.578 18.219 1 92.44 295 GLU B N 1
ATOM 6608 C CA . GLU B 1 295 ? -5.578 -21.344 19.125 1 92.44 295 GLU B CA 1
ATOM 6609 C C . GLU B 1 295 ? -5.91 -20.266 20.141 1 92.44 295 GLU B C 1
ATOM 6611 O O . GLU B 1 295 ? -5.449 -20.312 21.281 1 92.44 295 GLU B O 1
ATOM 6616 N N . LEU B 1 296 ? -6.719 -19.297 19.672 1 93.69 296 LEU B N 1
ATOM 6617 C CA . LEU B 1 296 ? -7.062 -18.172 20.531 1 93.69 296 LEU B CA 1
ATOM 6618 C C . LEU B 1 296 ? -8.5 -18.297 21.031 1 93.69 296 LEU B C 1
ATOM 6620 O O . LEU B 1 296 ? -9.156 -17.281 21.297 1 93.69 296 LEU B O 1
ATOM 6624 N N . ARG B 1 297 ? -9.031 -19.484 21.078 1 93.56 297 ARG B N 1
ATOM 6625 C CA . ARG B 1 297 ? -10.453 -19.672 21.359 1 93.56 297 ARG B CA 1
ATOM 6626 C C . ARG B 1 297 ? -10.805 -19.188 22.766 1 93.56 297 ARG B C 1
ATOM 6628 O O . ARG B 1 297 ? -11.898 -18.656 22.984 1 93.56 297 ARG B O 1
ATOM 6635 N N . ARG B 1 298 ? -9.883 -19.328 23.688 1 91.44 298 ARG B N 1
ATOM 6636 C CA . ARG B 1 298 ? -10.156 -18.875 25.047 1 91.44 298 ARG B CA 1
ATOM 6637 C C . ARG B 1 298 ? -10.188 -17.359 25.141 1 91.44 298 ARG B C 1
ATOM 6639 O O . ARG B 1 298 ? -11.07 -16.797 25.781 1 91.44 298 ARG B O 1
ATOM 6646 N N . GLU B 1 299 ? -9.195 -16.75 24.516 1 92.88 299 GLU B N 1
ATOM 6647 C CA . GLU B 1 299 ? -9.141 -15.289 24.469 1 92.88 299 GLU B CA 1
ATOM 6648 C C . GLU B 1 299 ? -10.367 -14.711 23.781 1 92.88 299 GLU B C 1
ATOM 6650 O O . GLU B 1 299 ? -10.93 -13.711 24.234 1 92.88 299 GLU B O 1
ATOM 6655 N N . VAL B 1 300 ? -10.758 -15.383 22.734 1 94.19 300 VAL B N 1
ATOM 6656 C CA . VAL B 1 300 ? -11.922 -14.938 21.984 1 94.19 300 VAL B CA 1
ATOM 6657 C C . VAL B 1 300 ? -13.18 -15.078 22.844 1 94.19 300 VAL B C 1
ATOM 6659 O O . VAL B 1 300 ? -14.031 -14.188 22.859 1 94.19 300 VAL B O 1
ATOM 6662 N N . ALA B 1 301 ? -13.305 -16.156 23.547 1 93.38 301 ALA B N 1
ATOM 6663 C CA . ALA B 1 301 ? -14.445 -16.375 24.438 1 93.38 301 ALA B CA 1
ATOM 6664 C C . ALA B 1 301 ? -14.539 -15.289 25.5 1 93.38 301 ALA B C 1
ATOM 6666 O O . ALA B 1 301 ? -15.617 -14.742 25.734 1 93.38 301 ALA B O 1
ATOM 6667 N N . GLU B 1 302 ? -13.438 -15.016 26.109 1 92 302 GLU B N 1
ATOM 6668 C CA . GLU B 1 302 ? -13.391 -13.984 27.141 1 92 302 GLU B CA 1
ATOM 6669 C C . GLU B 1 302 ? -13.758 -12.617 26.578 1 92 302 GLU B C 1
ATOM 6671 O O . GLU B 1 302 ? -14.461 -11.844 27.219 1 92 302 GLU B O 1
ATOM 6676 N N . PHE B 1 303 ? -13.234 -12.383 25.469 1 93.06 303 PHE B N 1
ATOM 6677 C CA . PHE B 1 303 ? -13.492 -11.094 24.828 1 93.06 303 PHE B CA 1
ATOM 6678 C C . PHE B 1 303 ? -14.969 -10.945 24.5 1 93.06 303 PHE B C 1
ATOM 6680 O O . PHE B 1 303 ? -15.562 -9.898 24.75 1 93.06 303 PHE B O 1
ATOM 6687 N N . LEU B 1 304 ? -15.492 -11.969 23.922 1 93.56 304 LEU B N 1
ATOM 6688 C CA . LEU B 1 304 ? -16.906 -11.938 23.547 1 93.56 304 LEU B CA 1
ATOM 6689 C C . LEU B 1 304 ? -17.797 -11.836 24.781 1 93.56 304 LEU B C 1
ATOM 6691 O O . LEU B 1 304 ? -18.844 -11.18 24.75 1 93.56 304 LEU B O 1
ATOM 6695 N N . LEU B 1 305 ? -17.422 -12.43 25.797 1 91.5 305 LEU B N 1
ATOM 6696 C CA . LEU B 1 305 ? -18.172 -12.352 27.047 1 91.5 305 LEU B CA 1
ATOM 6697 C C . LEU B 1 305 ? -18.156 -10.93 27.594 1 91.5 305 LEU B C 1
ATOM 6699 O O . LEU B 1 305 ? -19.188 -10.438 28.078 1 91.5 305 LEU B O 1
ATOM 6703 N N . SER B 1 306 ? -16.969 -10.352 27.531 1 89.69 306 SER B N 1
ATOM 6704 C CA . SER B 1 306 ? -16.828 -8.977 28.016 1 89.69 306 SER B CA 1
ATOM 6705 C C . SER B 1 306 ? -17.672 -8.023 27.172 1 89.69 306 SER B C 1
ATOM 6707 O O . SER B 1 306 ? -18.188 -7.027 27.688 1 89.69 306 SER B O 1
ATOM 6709 N N . GLU B 1 307 ? -17.875 -8.359 25.906 1 90.62 307 GLU B N 1
ATOM 6710 C CA . GLU B 1 307 ? -18.641 -7.523 25 1 90.62 307 GLU B CA 1
ATOM 6711 C C . GLU B 1 307 ? -20.125 -7.922 25.016 1 90.62 307 GLU B C 1
ATOM 6713 O O . GLU B 1 307 ? -20.938 -7.293 24.344 1 90.62 307 GLU B O 1
ATOM 6718 N N . LYS B 1 308 ? -20.453 -8.922 25.719 1 89.88 308 LYS B N 1
ATOM 6719 C CA . LYS B 1 308 ? -21.812 -9.453 25.812 1 89.88 308 LYS B CA 1
ATOM 6720 C C . LYS B 1 308 ? -22.359 -9.82 24.438 1 89.88 308 LYS B C 1
ATOM 6722 O O . LYS B 1 308 ? -23.484 -9.461 24.109 1 89.88 308 LYS B O 1
ATOM 672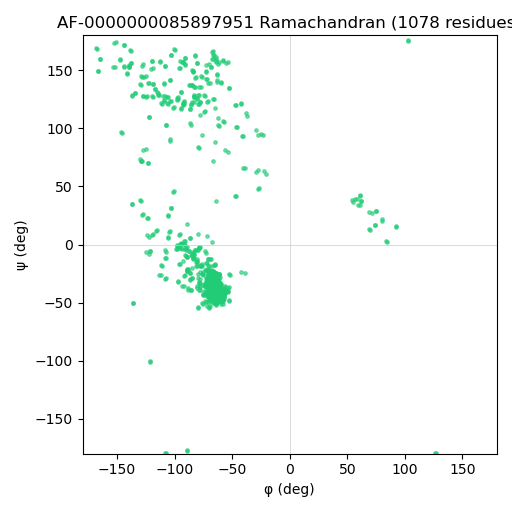7 N N . HIS B 1 309 ? -21.516 -10.352 23.672 1 91.31 309 HIS B N 1
ATOM 6728 C CA . HIS B 1 309 ? -21.922 -10.758 22.344 1 91.31 309 HIS B CA 1
ATOM 6729 C C . HIS B 1 309 ? -22.578 -12.141 22.359 1 91.31 309 HIS B C 1
ATOM 6731 O O . HIS B 1 309 ? -22.172 -13.008 23.125 1 91.31 309 HIS B O 1
ATOM 6737 N N . GLN B 1 310 ? -23.469 -12.398 21.5 1 90.31 310 GLN B N 1
ATOM 6738 C CA . GLN B 1 310 ? -24.266 -13.617 21.469 1 90.31 310 GLN B CA 1
ATOM 6739 C C . GLN B 1 310 ? -23.406 -14.828 21.109 1 90.31 310 GLN B C 1
ATOM 6741 O O . GLN B 1 310 ? -23.688 -15.945 21.562 1 90.31 310 GLN B O 1
ATOM 6746 N N . LEU B 1 311 ? -22.406 -14.641 20.406 1 91.12 311 LEU B N 1
ATOM 6747 C CA . LEU B 1 311 ? -21.594 -15.75 19.938 1 91.12 311 LEU B CA 1
ATOM 6748 C C . LEU B 1 311 ? -20.672 -16.25 21.031 1 91.12 311 LEU B C 1
ATOM 6750 O O . LEU B 1 311 ? -19.969 -17.25 20.859 1 91.12 311 LEU B O 1
ATOM 6754 N N . ALA B 1 312 ? -20.672 -15.656 22.188 1 91.5 312 ALA B N 1
ATOM 6755 C CA . ALA B 1 312 ? -19.875 -16.125 23.312 1 91.5 312 ALA B CA 1
ATOM 6756 C C . ALA B 1 312 ? -20.297 -17.531 23.734 1 91.5 312 ALA B C 1
ATOM 6758 O O . ALA B 1 312 ? -19.453 -18.328 24.156 1 91.5 312 ALA B O 1
ATOM 6759 N N . ASP B 1 313 ? -21.484 -17.828 23.516 1 91.94 313 ASP B N 1
ATOM 6760 C CA . ASP B 1 313 ? -22.031 -19.125 23.906 1 91.94 313 ASP B CA 1
ATOM 6761 C C . ASP B 1 313 ? -21.438 -20.25 23.047 1 91.94 313 ASP B C 1
ATOM 6763 O O . ASP B 1 313 ? -21.266 -21.375 23.516 1 91.94 313 ASP B O 1
ATOM 6767 N N . ARG B 1 314 ? -21.172 -19.938 21.859 1 91.12 314 ARG B N 1
ATOM 6768 C CA . ARG B 1 314 ? -20.609 -20.922 20.969 1 91.12 314 ARG B CA 1
ATOM 6769 C C . ARG B 1 314 ? -19.219 -21.359 21.438 1 91.12 314 ARG B C 1
ATOM 6771 O O . ARG B 1 314 ? -18.875 -22.531 21.375 1 91.12 314 ARG B O 1
ATOM 6778 N N . PHE B 1 315 ? -18.469 -20.484 21.938 1 92.44 315 PHE B N 1
ATOM 6779 C CA . PHE B 1 315 ? -17.094 -20.766 22.328 1 92.44 315 PHE B CA 1
ATOM 6780 C C . PHE B 1 315 ? -17.047 -21.453 23.672 1 92.44 315 PHE B C 1
ATOM 6782 O O . PHE B 1 315 ? -15.977 -21.906 24.109 1 92.44 315 PHE B O 1
ATOM 6789 N N . THR B 1 316 ? -18.203 -21.578 24.281 1 88.31 316 THR B N 1
ATOM 6790 C CA . THR B 1 316 ? -18.281 -22.344 25.531 1 88.31 316 THR B CA 1
ATOM 6791 C C . THR B 1 316 ? -18.984 -23.688 25.312 1 88.31 316 THR B C 1
ATOM 6793 O O . THR B 1 316 ? -19.031 -24.516 26.234 1 88.31 316 THR B O 1
ATOM 6796 N N . ASN B 1 317 ? -19.484 -23.828 24.141 1 90.31 317 ASN B N 1
ATOM 6797 C CA . ASN B 1 317 ? -20.125 -25.078 23.766 1 90.31 317 ASN B CA 1
ATOM 6798 C C . ASN B 1 317 ? -19.125 -26.125 23.297 1 90.31 317 ASN B C 1
ATOM 6800 O O . ASN B 1 317 ? -18.453 -25.953 22.281 1 90.31 317 ASN B O 1
ATOM 6804 N N . GLU B 1 318 ? -19.125 -27.203 23.922 1 89.12 318 GLU B N 1
ATOM 6805 C CA . GLU B 1 318 ? -18.125 -28.234 23.656 1 89.12 318 GLU B CA 1
ATOM 6806 C C . GLU B 1 318 ? -18.297 -28.828 22.266 1 89.12 318 GLU B C 1
ATOM 6808 O O . GLU B 1 318 ? -17.312 -29.078 21.562 1 89.12 318 GLU B O 1
ATOM 6813 N N . ALA B 1 319 ? -19.5 -29.047 21.875 1 88.81 319 ALA B N 1
ATOM 6814 C CA . ALA B 1 319 ? -19.766 -29.609 20.547 1 88.81 319 ALA B CA 1
ATOM 6815 C C . ALA B 1 319 ? -19.281 -28.672 19.453 1 88.81 319 ALA B C 1
ATOM 6817 O O . ALA B 1 319 ? -18.734 -29.109 18.438 1 88.81 319 ALA B O 1
ATOM 6818 N N . TRP B 1 320 ? -19.469 -27.438 19.719 1 92.38 320 TRP B N 1
ATOM 6819 C CA . TRP B 1 320 ? -19.062 -26.438 18.734 1 92.38 320 TRP B CA 1
ATOM 6820 C C . TRP B 1 320 ? -17.547 -26.359 18.641 1 92.38 320 TRP B C 1
ATOM 6822 O O . TRP B 1 320 ? -16.984 -26.266 17.547 1 92.38 320 TRP B O 1
ATOM 6832 N N . ILE B 1 321 ? -16.938 -26.484 19.719 1 93.31 321 ILE B N 1
ATOM 6833 C CA . ILE B 1 321 ? -15.477 -26.406 19.766 1 93.31 321 ILE B CA 1
ATOM 6834 C C . ILE B 1 321 ? -14.875 -27.625 19.078 1 93.31 321 ILE B C 1
ATOM 6836 O O . ILE B 1 321 ? -13.836 -27.516 18.406 1 93.31 321 ILE B O 1
ATOM 6840 N N . LEU B 1 322 ? -15.508 -28.734 19.25 1 93.81 322 LEU B N 1
ATOM 6841 C CA . LEU B 1 322 ? -15.039 -29.938 18.594 1 93.81 322 LEU B CA 1
ATOM 6842 C C . LEU B 1 322 ? -15.141 -29.797 17.078 1 93.81 322 LEU B C 1
ATOM 6844 O O . LEU B 1 322 ? -14.242 -30.219 16.344 1 93.81 322 LEU B O 1
ATOM 6848 N N . LYS B 1 323 ? -16.219 -29.25 16.672 1 94 323 LYS B N 1
ATOM 6849 C CA . LYS B 1 323 ? -16.391 -29 15.242 1 94 323 LYS B CA 1
ATOM 6850 C C . LYS B 1 323 ? -15.336 -28.031 14.727 1 94 323 LYS B C 1
ATOM 6852 O O . LYS B 1 323 ? -14.781 -28.219 13.641 1 94 323 LYS B O 1
ATOM 6857 N N . LEU B 1 324 ? -15.055 -27.016 15.508 1 94.94 324 LEU B N 1
ATOM 6858 C CA . LEU B 1 324 ? -14.039 -26.047 15.148 1 94.94 324 LEU B CA 1
ATOM 6859 C C . LEU B 1 324 ? -12.664 -26.688 15.055 1 94.94 324 LEU B C 1
ATOM 6861 O O . LEU B 1 324 ? -11.906 -26.422 14.117 1 94.94 324 LEU B O 1
ATOM 6865 N N . ALA B 1 325 ? -12.391 -27.469 15.961 1 95.06 325 ALA B N 1
ATOM 6866 C CA . ALA B 1 325 ? -11.109 -28.156 15.977 1 95.06 325 ALA B CA 1
ATOM 6867 C C . ALA B 1 325 ? -10.953 -29.047 14.758 1 95.06 325 ALA B C 1
ATOM 6869 O O . ALA B 1 325 ? -9.898 -29.062 14.117 1 95.06 325 ALA B O 1
ATOM 6870 N N . TYR B 1 326 ? -11.938 -29.797 14.453 1 95.25 326 TYR B N 1
ATOM 6871 C CA . TYR B 1 326 ? -11.906 -30.672 13.281 1 95.25 326 TYR B CA 1
ATOM 6872 C C . TYR B 1 326 ? -11.695 -29.859 12.008 1 95.25 326 TYR B C 1
ATOM 6874 O O . TYR B 1 326 ? -10.883 -30.219 11.164 1 95.25 326 TYR B O 1
ATOM 6882 N N . MET B 1 327 ? -12.461 -28.797 11.914 1 95 327 MET B N 1
ATOM 6883 C CA . MET B 1 327 ? -12.367 -27.953 10.734 1 95 327 MET B CA 1
ATOM 6884 C C . MET B 1 327 ? -10.961 -27.375 10.586 1 95 327 MET B C 1
ATOM 6886 O O . MET B 1 327 ? -10.414 -27.328 9.484 1 95 327 MET B O 1
ATOM 6890 N N . ALA B 1 328 ? -10.43 -26.922 11.664 1 94.94 328 ALA B N 1
ATOM 6891 C CA . ALA B 1 328 ? -9.062 -26.406 11.641 1 94.94 328 ALA B CA 1
ATOM 6892 C C . ALA B 1 328 ? -8.086 -27.469 11.156 1 94.94 328 ALA B C 1
ATOM 6894 O O . ALA B 1 328 ? -7.176 -27.188 10.375 1 94.94 328 ALA B O 1
ATOM 6895 N N . ASP B 1 329 ? -8.297 -28.656 11.547 1 96 329 ASP B N 1
ATOM 6896 C CA . ASP B 1 329 ? -7.41 -29.766 11.188 1 96 329 ASP B CA 1
ATOM 6897 C C . ASP B 1 329 ? -7.535 -30.109 9.703 1 96 329 ASP B C 1
ATOM 6899 O O . ASP B 1 329 ? -6.535 -30.188 8.992 1 96 329 ASP B O 1
ATOM 6903 N N . ILE B 1 330 ? -8.75 -30.359 9.297 1 94.81 330 ILE B N 1
ATOM 6904 C CA . ILE B 1 330 ? -8.961 -30.812 7.926 1 94.81 330 ILE B CA 1
ATOM 6905 C C . ILE B 1 330 ? -8.5 -29.734 6.945 1 94.81 330 ILE B C 1
ATOM 6907 O O . ILE B 1 330 ? -7.938 -30.047 5.895 1 94.81 330 ILE B O 1
ATOM 6911 N N . PHE B 1 331 ? -8.75 -28.5 7.262 1 93.81 331 PHE B N 1
ATOM 6912 C CA . PHE B 1 331 ? -8.336 -27.422 6.371 1 93.81 331 PHE B CA 1
ATOM 6913 C C . PHE B 1 331 ? -6.824 -27.25 6.402 1 93.81 331 PHE B C 1
ATOM 6915 O O . PHE B 1 331 ? -6.223 -26.828 5.418 1 93.81 331 PHE B O 1
ATOM 6922 N N . CYS B 1 332 ? -6.242 -27.531 7.504 1 94.06 332 CYS B N 1
ATOM 6923 C CA . CYS B 1 332 ? -4.785 -27.547 7.535 1 94.06 332 CYS B CA 1
ATOM 6924 C C . CYS B 1 332 ? -4.23 -28.594 6.57 1 94.06 332 CYS B C 1
ATOM 6926 O O . CYS B 1 332 ? -3.277 -28.312 5.84 1 94.06 332 CYS B O 1
ATOM 6928 N N . HIS B 1 333 ? -4.836 -29.75 6.57 1 95.69 333 HIS B N 1
ATOM 6929 C CA . HIS B 1 333 ? -4.434 -30.797 5.641 1 95.69 333 HIS B CA 1
ATOM 6930 C C . HIS B 1 333 ? -4.637 -30.359 4.195 1 95.69 333 HIS B C 1
ATOM 6932 O O . HIS B 1 333 ? -3.793 -30.625 3.336 1 95.69 333 HIS B O 1
ATOM 6938 N N . LEU B 1 334 ? -5.719 -29.75 3.969 1 94.5 334 LEU B N 1
ATOM 6939 C CA . LEU B 1 334 ? -6.02 -29.266 2.625 1 94.5 334 LEU B CA 1
ATOM 6940 C C . LEU B 1 334 ? -5.027 -28.188 2.205 1 94.5 334 LEU B C 1
ATOM 6942 O O . LEU B 1 334 ? -4.621 -28.125 1.042 1 94.5 334 LEU B O 1
ATOM 6946 N N . ASN B 1 335 ? -4.668 -27.328 3.164 1 93.19 335 ASN B N 1
ATOM 6947 C CA . ASN B 1 335 ? -3.672 -26.297 2.877 1 93.19 335 ASN B CA 1
ATOM 6948 C C . ASN B 1 335 ? -2.32 -26.906 2.523 1 93.19 335 ASN B C 1
ATOM 6950 O O . ASN B 1 335 ? -1.618 -26.406 1.642 1 93.19 335 ASN B O 1
ATOM 6954 N N . VAL B 1 336 ? -1.991 -27.906 3.207 1 94.5 336 VAL B N 1
ATOM 6955 C CA . VAL B 1 336 ? -0.733 -28.594 2.934 1 94.5 336 VAL B CA 1
ATOM 6956 C C . VAL B 1 336 ? -0.756 -29.156 1.521 1 94.5 336 VAL B C 1
ATOM 6958 O O . VAL B 1 336 ? 0.23 -29.062 0.787 1 94.5 336 VAL B O 1
ATOM 6961 N N . LEU B 1 337 ? -1.819 -29.766 1.146 1 95.12 337 LEU B N 1
ATOM 6962 C CA . LEU B 1 337 ? -1.97 -30.281 -0.213 1 95.12 337 LEU B CA 1
ATOM 6963 C C . LEU B 1 337 ? -1.849 -29.141 -1.23 1 95.12 337 LEU B C 1
ATOM 6965 O O . LEU B 1 337 ? -1.105 -29.266 -2.207 1 95.12 337 LEU B O 1
ATOM 6969 N N . ASN B 1 338 ? -2.559 -28.109 -0.964 1 93.38 338 ASN B N 1
ATOM 6970 C CA . ASN B 1 338 ? -2.525 -26.953 -1.865 1 93.38 338 ASN B CA 1
ATOM 6971 C C . ASN B 1 338 ? -1.106 -26.422 -2.041 1 93.38 338 ASN B C 1
ATOM 6973 O O . ASN B 1 338 ? -0.663 -26.188 -3.166 1 93.38 338 ASN B O 1
ATOM 6977 N N . GLN B 1 339 ? -0.431 -26.266 -0.947 1 93.44 339 GLN B N 1
ATOM 6978 C CA . GLN B 1 339 ? 0.928 -25.734 -0.972 1 93.44 339 GLN B CA 1
ATOM 6979 C C . GLN B 1 339 ? 1.868 -26.672 -1.729 1 93.44 339 GLN B C 1
ATOM 6981 O O . GLN B 1 339 ? 2.779 -26.203 -2.424 1 93.44 339 GLN B O 1
ATOM 6986 N N . SER B 1 340 ? 1.632 -27.906 -1.616 1 94.62 340 SER B N 1
ATOM 6987 C CA . SER B 1 340 ? 2.48 -28.891 -2.277 1 94.62 340 SER B CA 1
ATOM 6988 C C . SER B 1 340 ? 2.322 -28.828 -3.793 1 94.62 340 SER B C 1
ATOM 6990 O O . SER B 1 340 ? 3.205 -29.281 -4.531 1 94.62 340 SER B O 1
ATOM 6992 N N . MET B 1 341 ? 1.212 -28.312 -4.242 1 94.12 341 MET B N 1
ATOM 6993 C CA . MET B 1 341 ? 0.93 -28.266 -5.676 1 94.12 341 MET B CA 1
ATOM 6994 C C . MET B 1 341 ? 1.364 -26.922 -6.266 1 94.12 341 MET B C 1
ATOM 6996 O O . MET B 1 341 ? 1.138 -26.656 -7.445 1 94.12 341 MET B O 1
ATOM 7000 N N . GLN B 1 342 ? 1.914 -26.062 -5.453 1 91.94 342 GLN B N 1
ATOM 7001 C CA . GLN B 1 342 ? 2.383 -24.766 -5.93 1 91.94 342 GLN B CA 1
ATOM 7002 C C . GLN B 1 342 ? 3.85 -24.828 -6.352 1 91.94 342 GLN B C 1
ATOM 7004 O O . GLN B 1 342 ? 4.566 -25.766 -5.98 1 91.94 342 GLN B O 1
ATOM 7009 N N . GLY B 1 343 ? 4.246 -23.922 -7.266 1 90.31 343 GLY B N 1
ATOM 7010 C CA . GLY B 1 343 ? 5.652 -23.844 -7.629 1 90.31 343 GLY B CA 1
ATOM 7011 C C . GLY B 1 343 ? 5.887 -23.938 -9.125 1 90.31 343 GLY B C 1
ATOM 7012 O O . GLY B 1 343 ? 4.941 -24.094 -9.898 1 90.31 343 GLY B O 1
ATOM 7013 N N . ARG B 1 344 ? 7.168 -23.875 -9.484 1 90.38 344 ARG B N 1
ATOM 7014 C CA . ARG B 1 344 ? 7.598 -24.016 -10.875 1 90.38 344 ARG B CA 1
ATOM 7015 C C . ARG B 1 344 ? 7.898 -25.469 -11.211 1 90.38 344 ARG B C 1
ATOM 7017 O O . ARG B 1 344 ? 7.996 -26.312 -10.32 1 90.38 344 ARG B O 1
ATOM 7024 N N . ASP B 1 345 ? 7.91 -25.75 -12.391 1 88.12 345 ASP B N 1
ATOM 7025 C CA . ASP B 1 345 ? 8.32 -27.062 -12.891 1 88.12 345 ASP B CA 1
ATOM 7026 C C . ASP B 1 345 ? 7.41 -28.156 -12.336 1 88.12 345 ASP B C 1
ATOM 7028 O O . ASP B 1 345 ? 7.891 -29.172 -11.828 1 88.12 345 ASP B O 1
ATOM 7032 N N . THR B 1 346 ? 6.16 -27.797 -12.352 1 89.31 346 THR B N 1
ATOM 7033 C CA . THR B 1 346 ? 5.176 -28.797 -11.93 1 89.31 346 THR B CA 1
ATOM 7034 C C . THR B 1 346 ? 4.449 -29.375 -13.133 1 89.31 346 THR B C 1
ATOM 7036 O O . THR B 1 346 ? 4.172 -28.672 -14.102 1 89.31 346 THR B O 1
ATOM 7039 N N . TYR B 1 347 ? 4.207 -30.672 -13.023 1 88.94 347 TYR B N 1
ATOM 7040 C CA . TYR B 1 347 ? 3.557 -31.375 -14.125 1 88.94 347 TYR B CA 1
ATOM 7041 C C . TYR B 1 347 ? 2.236 -31.984 -13.672 1 88.94 347 TYR B C 1
ATOM 7043 O O . TYR B 1 347 ? 2.033 -32.219 -12.484 1 88.94 347 TYR B O 1
ATOM 7051 N N . ILE B 1 348 ? 1.416 -32.219 -14.586 1 87.69 348 ILE B N 1
ATOM 7052 C CA . ILE B 1 348 ? 0.072 -32.719 -14.312 1 87.69 348 ILE B CA 1
ATOM 7053 C C . ILE B 1 348 ? 0.157 -34.062 -13.602 1 87.69 348 ILE B C 1
ATOM 7055 O O . ILE B 1 348 ? -0.607 -34.344 -12.672 1 87.69 348 ILE B O 1
ATOM 7059 N N . VAL B 1 349 ? 1.093 -34.906 -14 1 84.81 349 VAL B N 1
ATOM 7060 C CA . VAL B 1 349 ? 1.215 -36.25 -13.469 1 84.81 349 VAL B CA 1
ATOM 7061 C C . VAL B 1 349 ? 1.579 -36.188 -11.984 1 84.81 349 VAL B C 1
ATOM 7063 O O . VAL B 1 349 ? 1.037 -36.938 -11.172 1 84.81 349 VAL B O 1
ATOM 7066 N N . HIS B 1 350 ? 2.492 -35.312 -11.68 1 85.12 350 HIS B N 1
ATOM 7067 C CA . HIS B 1 350 ? 2.906 -35.188 -10.289 1 85.12 350 HIS B CA 1
ATOM 7068 C C . HIS B 1 350 ? 1.767 -34.656 -9.43 1 85.12 350 HIS B C 1
ATOM 7070 O O . HIS B 1 350 ? 1.607 -35.062 -8.281 1 85.12 350 HIS B O 1
ATOM 7076 N N . MET B 1 351 ? 1.004 -33.812 -9.977 1 90.5 351 MET B N 1
ATOM 7077 C CA . MET B 1 351 ? -0.116 -33.219 -9.234 1 90.5 351 MET B CA 1
ATOM 7078 C C . MET B 1 351 ? -1.208 -34.25 -9.008 1 90.5 351 MET B C 1
ATOM 7080 O O . MET B 1 351 ? -1.824 -34.312 -7.941 1 90.5 351 MET B O 1
ATOM 7084 N N . GLN B 1 352 ? -1.38 -35 -9.953 1 87.5 352 GLN B N 1
ATOM 7085 C CA . GLN B 1 352 ? -2.355 -36.094 -9.82 1 87.5 352 GLN B CA 1
ATOM 7086 C C . GLN B 1 352 ? -1.936 -37.062 -8.734 1 87.5 352 GLN B C 1
ATOM 7088 O O . GLN B 1 352 ? -2.777 -37.562 -7.988 1 87.5 352 GLN B O 1
ATOM 7093 N N . ASP B 1 353 ? -0.699 -37.344 -8.711 1 87.5 353 ASP B N 1
ATOM 7094 C CA . ASP B 1 353 ? -0.184 -38.25 -7.684 1 87.5 353 ASP B CA 1
ATOM 7095 C C . ASP B 1 353 ? -0.432 -37.656 -6.285 1 87.5 353 ASP B C 1
ATOM 7097 O O . ASP B 1 353 ? -0.8 -38.406 -5.367 1 87.5 353 ASP B O 1
ATOM 7101 N N . LYS B 1 354 ? -0.199 -36.406 -6.191 1 92.69 354 LYS B N 1
ATOM 7102 C CA . LYS B 1 354 ? -0.396 -35.781 -4.898 1 92.69 354 LYS B CA 1
ATOM 7103 C C . LYS B 1 354 ? -1.862 -35.812 -4.473 1 92.69 354 LYS B C 1
ATOM 7105 O O . LYS B 1 354 ? -2.17 -36.094 -3.314 1 92.69 354 LYS B O 1
ATOM 7110 N N . VAL B 1 355 ? -2.73 -35.594 -5.391 1 93.12 355 VAL B N 1
ATOM 7111 C CA . VAL B 1 355 ? -4.164 -35.594 -5.113 1 93.12 355 VAL B CA 1
ATOM 7112 C C . VAL B 1 355 ? -4.613 -37.031 -4.785 1 93.12 355 VAL B C 1
ATOM 7114 O O . VAL B 1 355 ? -5.41 -37.25 -3.869 1 93.12 355 VAL B O 1
ATOM 7117 N N . HIS B 1 356 ? -4.07 -37.938 -5.508 1 90.25 356 HIS B N 1
ATOM 7118 C CA . HIS B 1 356 ? -4.41 -39.344 -5.262 1 90.25 356 HIS B CA 1
ATOM 7119 C C . HIS B 1 356 ? -3.943 -39.781 -3.881 1 90.25 356 HIS B C 1
ATOM 7121 O O . HIS B 1 356 ? -4.684 -40.438 -3.16 1 90.25 356 HIS B O 1
ATOM 7127 N N . ALA B 1 357 ? -2.756 -39.438 -3.609 1 93.25 357 ALA B N 1
ATOM 7128 C CA . ALA B 1 357 ? -2.234 -39.75 -2.283 1 93.25 357 ALA B CA 1
ATOM 7129 C C . ALA B 1 357 ? -3.111 -39.156 -1.189 1 93.25 357 ALA B C 1
ATOM 7131 O O . ALA B 1 357 ? -3.367 -39.781 -0.168 1 93.25 357 ALA B O 1
ATOM 7132 N N . PHE B 1 358 ? -3.535 -38.031 -1.369 1 95.81 358 PHE B N 1
ATOM 7133 C CA . PHE B 1 358 ? -4.383 -37.344 -0.392 1 95.81 358 PHE B CA 1
ATOM 7134 C C . PHE B 1 358 ? -5.73 -38.062 -0.266 1 95.81 358 PHE B C 1
ATOM 7136 O O . PHE B 1 358 ? -6.258 -38.188 0.838 1 95.81 358 PHE B O 1
ATOM 7143 N N . SER B 1 359 ? -6.238 -38.469 -1.382 1 93.69 359 SER B N 1
ATOM 7144 C CA . SER B 1 359 ? -7.504 -39.219 -1.377 1 93.69 359 SER B CA 1
ATOM 7145 C C . SER B 1 359 ? -7.387 -40.5 -0.596 1 93.69 359 SER B C 1
ATOM 7147 O O . SER B 1 359 ? -8.32 -40.906 0.103 1 93.69 359 SER B O 1
ATOM 7149 N N . LEU B 1 360 ? -6.293 -41.125 -0.725 1 93.88 360 LEU B N 1
ATOM 7150 C CA . LEU B 1 360 ? -6.051 -42.344 0.027 1 93.88 360 LEU B CA 1
ATOM 7151 C C . LEU B 1 360 ? -5.941 -42.031 1.52 1 93.88 360 LEU B C 1
ATOM 7153 O O . LEU B 1 360 ? -6.387 -42.844 2.348 1 93.88 360 LEU B O 1
ATOM 7157 N N . LYS B 1 361 ? -5.344 -40.969 1.801 1 96 361 LYS B N 1
ATOM 7158 C CA . LYS B 1 361 ? -5.266 -40.562 3.201 1 96 361 LYS B CA 1
ATOM 7159 C C . LYS B 1 361 ? -6.652 -40.344 3.791 1 96 361 LYS B C 1
ATOM 7161 O O . LYS B 1 361 ? -6.918 -40.75 4.934 1 96 361 LYS B O 1
ATOM 7166 N N . ILE B 1 362 ? -7.492 -39.719 3.033 1 96.19 362 ILE B N 1
ATOM 7167 C CA . ILE B 1 362 ? -8.859 -39.469 3.492 1 96.19 362 ILE B CA 1
ATOM 7168 C C . ILE B 1 362 ? -9.539 -40.812 3.809 1 96.19 362 ILE B C 1
ATOM 7170 O O . ILE B 1 362 ? -10.227 -40.938 4.824 1 96.19 362 ILE B O 1
ATOM 7174 N N . MET B 1 363 ? -9.312 -41.75 2.988 1 95 363 MET B N 1
ATOM 7175 C CA . MET B 1 363 ? -9.883 -43.094 3.207 1 95 363 MET B CA 1
ATOM 7176 C C . MET B 1 363 ? -9.32 -43.719 4.477 1 95 363 MET B C 1
ATOM 7178 O O . MET B 1 363 ? -10.062 -44.312 5.258 1 95 363 MET B O 1
ATOM 7182 N N . LEU B 1 364 ? -8.078 -43.562 4.586 1 96.31 364 LEU B N 1
ATOM 7183 C CA . LEU B 1 364 ? -7.438 -44.062 5.797 1 96.31 364 LEU B CA 1
ATOM 7184 C C . LEU B 1 364 ? -8.023 -43.406 7.039 1 96.31 364 LEU B C 1
ATOM 7186 O O . LEU B 1 364 ? -8.312 -44.062 8.031 1 96.31 364 LEU B O 1
ATOM 7190 N N . TRP B 1 365 ? -8.164 -42.094 6.996 1 96.69 365 TRP B N 1
ATOM 7191 C CA . TRP B 1 365 ? -8.695 -41.344 8.125 1 96.69 365 TRP B CA 1
ATOM 7192 C C . TRP B 1 365 ? -10.117 -41.781 8.453 1 96.69 365 TRP B C 1
ATOM 7194 O O . TRP B 1 365 ? -10.484 -41.906 9.625 1 96.69 365 TRP B O 1
ATOM 7204 N N . SER B 1 366 ? -10.898 -42 7.434 1 95.12 366 SER B N 1
ATOM 7205 C CA . SER B 1 366 ? -12.266 -42.469 7.617 1 95.12 366 SER B CA 1
ATOM 7206 C C . SER B 1 366 ? -12.305 -43.844 8.32 1 95.12 366 SER B C 1
ATOM 7208 O O . SER B 1 366 ? -13.102 -44.031 9.234 1 95.12 366 SER B O 1
ATOM 7210 N N . ASN B 1 367 ? -11.461 -44.688 7.973 1 95.62 367 ASN B N 1
ATOM 7211 C CA . ASN B 1 367 ? -11.406 -46.031 8.562 1 95.62 367 ASN B CA 1
ATOM 7212 C C . ASN B 1 367 ? -10.914 -45.969 10.008 1 95.62 367 ASN B C 1
ATOM 7214 O O . ASN B 1 367 ? -11.453 -46.656 10.875 1 95.62 367 ASN B O 1
ATOM 7218 N N . LYS B 1 368 ? -9.906 -45.219 10.195 1 95.56 368 LYS B N 1
ATOM 7219 C CA . LYS B 1 368 ? -9.359 -45.094 11.539 1 95.56 368 LYS B CA 1
ATOM 7220 C C . LYS B 1 368 ? -10.375 -44.438 12.484 1 95.56 368 LYS B C 1
ATOM 7222 O O . LYS B 1 368 ? -10.453 -44.781 13.656 1 95.56 368 LYS B O 1
ATOM 7227 N N . LEU B 1 369 ? -11.094 -43.531 11.969 1 95.06 369 LEU B N 1
ATOM 7228 C CA . LEU B 1 369 ? -12.117 -42.875 12.773 1 95.06 369 LEU B CA 1
ATOM 7229 C C . LEU B 1 369 ? -13.164 -43.875 13.234 1 95.06 369 LEU B C 1
ATOM 7231 O O . LEU B 1 369 ? -13.664 -43.812 14.359 1 95.06 369 LEU B O 1
ATOM 7235 N N . LYS B 1 370 ? -13.484 -44.844 12.43 1 92.81 370 LYS B N 1
ATOM 7236 C CA . LYS B 1 370 ? -14.438 -45.875 12.781 1 92.81 370 LYS B CA 1
ATOM 7237 C C . LYS B 1 370 ? -13.914 -46.75 13.93 1 92.81 370 LYS B C 1
ATOM 7239 O O . LYS B 1 370 ? -14.695 -47.281 14.703 1 92.81 370 LYS B O 1
ATOM 7244 N N . GLU B 1 371 ? -12.625 -46.781 14.008 1 93.38 371 GLU B N 1
ATOM 7245 C CA . GLU B 1 371 ? -11.992 -47.531 15.094 1 93.38 371 GLU B CA 1
ATOM 7246 C C . GLU B 1 371 ? -11.828 -46.688 16.344 1 93.38 371 GLU B C 1
ATOM 7248 O O . GLU B 1 371 ? -11.336 -47.156 17.375 1 93.38 371 GLU B O 1
ATOM 7253 N N . GLY B 1 372 ? -12.148 -45.469 16.219 1 91.31 372 GLY B N 1
ATOM 7254 C CA . GLY B 1 372 ? -12.078 -44.562 17.359 1 91.31 372 GLY B CA 1
ATOM 7255 C C . GLY B 1 372 ? -10.75 -43.844 17.453 1 91.31 372 GLY B C 1
ATOM 7256 O O . GLY B 1 372 ? -10.453 -43.219 18.469 1 91.31 372 GLY B O 1
ATOM 7257 N N . ILE B 1 373 ? -10.008 -43.875 16.375 1 93.44 373 ILE B N 1
ATOM 7258 C CA . ILE B 1 373 ? -8.703 -43.25 16.359 1 93.44 373 ILE B CA 1
ATOM 7259 C C . ILE B 1 373 ? -8.82 -41.844 15.719 1 93.44 373 ILE B C 1
ATOM 7261 O O . ILE B 1 373 ? -9.312 -41.719 14.594 1 93.44 373 ILE B O 1
ATOM 7265 N N . THR B 1 374 ? -8.406 -40.844 16.406 1 93.88 374 THR B N 1
ATOM 7266 C CA . THR B 1 374 ? -8.539 -39.469 15.914 1 93.88 374 THR B CA 1
ATOM 7267 C C . THR B 1 374 ? -7.176 -38.781 15.867 1 93.88 374 THR B C 1
ATOM 7269 O O . THR B 1 374 ? -7.102 -37.562 15.812 1 93.88 374 THR B O 1
ATOM 7272 N N . GLU B 1 375 ? -6.07 -39.406 15.797 1 93.44 375 GLU B N 1
ATOM 7273 C CA . GLU B 1 375 ? -4.719 -38.875 15.922 1 93.44 375 GLU B CA 1
ATOM 7274 C C . GLU B 1 375 ? -4.348 -38.031 14.695 1 93.44 375 GLU B C 1
ATOM 7276 O O . GLU B 1 375 ? -3.494 -37.156 14.781 1 93.44 375 GLU B O 1
ATOM 7281 N N . MET B 1 376 ? -5 -38.344 13.586 1 94.31 376 MET B N 1
ATOM 7282 C CA . MET B 1 376 ? -4.676 -37.625 12.367 1 94.31 376 MET B CA 1
ATOM 7283 C C . MET B 1 376 ? -5.188 -36.188 12.438 1 94.31 376 MET B C 1
ATOM 7285 O O . MET B 1 376 ? -4.738 -35.312 11.688 1 94.31 376 MET B O 1
ATOM 7289 N N . PHE B 1 377 ? -6.188 -36.031 13.297 1 96.06 377 PHE B N 1
ATOM 7290 C CA . PHE B 1 377 ? -6.703 -34.688 13.602 1 96.06 377 PHE B CA 1
ATOM 7291 C C . PHE B 1 377 ? -6.215 -34.219 14.969 1 96.06 377 PHE B C 1
ATOM 7293 O O . PHE B 1 377 ? -6.93 -34.344 15.961 1 96.06 377 PHE B O 1
ATOM 7300 N N . GLN B 1 378 ? -5.113 -33.562 14.953 1 94.88 378 GLN B N 1
ATOM 7301 C CA . GLN B 1 378 ? -4.352 -33.281 16.172 1 94.88 378 GLN B CA 1
ATOM 7302 C C . GLN B 1 378 ? -5.148 -32.406 17.125 1 94.88 378 GLN B C 1
ATOM 7304 O O . GLN B 1 378 ? -5.203 -32.688 18.328 1 94.88 378 GLN B O 1
ATOM 7309 N N . LEU B 1 379 ? -5.691 -31.375 16.609 1 95.06 379 LEU B N 1
ATOM 7310 C CA . LEU B 1 379 ? -6.43 -30.453 17.469 1 95.06 379 LEU B CA 1
ATOM 7311 C C . LEU B 1 379 ? -7.68 -31.125 18.031 1 95.06 379 LEU B C 1
ATOM 7313 O O . LEU B 1 379 ? -7.996 -30.969 19.219 1 95.06 379 LEU B O 1
ATOM 7317 N N . LEU B 1 380 ? -8.391 -31.844 17.188 1 94.69 380 LEU B N 1
ATOM 7318 C CA . LEU B 1 380 ? -9.57 -32.594 17.641 1 94.69 380 LEU B CA 1
ATOM 7319 C C . LEU B 1 380 ? -9.188 -33.625 18.688 1 94.69 380 LEU B C 1
ATOM 7321 O O . LEU B 1 380 ? -9.867 -33.75 19.719 1 94.69 380 LEU B O 1
ATOM 7325 N N . HIS B 1 381 ? -8.109 -34.281 18.422 1 93.62 381 HIS B N 1
ATOM 7326 C CA . HIS B 1 381 ? -7.637 -35.281 19.344 1 93.62 381 HIS B CA 1
ATOM 7327 C C . HIS B 1 381 ? -7.309 -34.688 20.703 1 93.62 381 HIS B C 1
ATOM 7329 O O . HIS B 1 381 ? -7.691 -35.25 21.734 1 93.62 381 HIS B O 1
ATOM 7335 N N . GLN B 1 382 ? -6.621 -33.625 20.641 1 92.38 382 GLN B N 1
ATOM 7336 C CA . GLN B 1 382 ? -6.246 -32.938 21.891 1 92.38 382 GLN B CA 1
ATOM 7337 C C . GLN B 1 382 ? -7.48 -32.438 22.641 1 92.38 382 GLN B C 1
ATOM 7339 O O . GLN B 1 382 ? -7.535 -32.531 23.859 1 92.38 382 GLN B O 1
ATOM 7344 N N . GLU B 1 383 ? -8.422 -31.969 21.938 1 91.69 383 GLU B N 1
ATOM 7345 C CA . GLU B 1 383 ? -9.641 -31.453 22.547 1 91.69 383 GLU B CA 1
ATOM 7346 C C . GLU B 1 383 ? -10.453 -32.594 23.203 1 91.69 383 GLU B C 1
ATOM 7348 O O . GLU B 1 383 ? -11.086 -32.375 24.234 1 91.69 383 GLU B O 1
ATOM 7353 N N . LEU B 1 384 ? -10.492 -33.656 22.578 1 91.25 384 LEU B N 1
ATOM 7354 C CA . LEU B 1 384 ? -11.219 -34.812 23.109 1 91.25 384 LEU B CA 1
ATOM 7355 C C . LEU B 1 384 ? -10.555 -35.344 24.375 1 91.25 384 LEU B C 1
ATOM 7357 O O . LEU B 1 384 ? -11.25 -35.75 25.312 1 91.25 384 LEU B O 1
ATOM 7361 N N . LEU B 1 385 ? -9.312 -35.281 24.406 1 89.12 385 LEU B N 1
ATOM 7362 C CA . LEU B 1 385 ? -8.578 -35.719 25.578 1 89.12 385 LEU B CA 1
ATOM 7363 C C . LEU B 1 385 ? -8.766 -34.75 26.734 1 89.12 385 LEU B C 1
ATOM 7365 O O . LEU B 1 385 ? -8.875 -35.188 27.891 1 89.12 385 LEU B O 1
ATOM 7369 N N . SER B 1 386 ? -8.719 -33.5 26.422 1 85.62 386 SER B N 1
ATOM 7370 C CA . SER B 1 386 ? -8.766 -32.469 27.453 1 85.62 386 SER B CA 1
ATOM 7371 C C . SER B 1 386 ? -10.18 -32.312 28 1 85.62 386 SER B C 1
ATOM 7373 O O . SER B 1 386 ? -10.367 -32.125 29.203 1 85.62 386 SER B O 1
ATOM 7375 N N . SER B 1 387 ? -11.148 -32.156 27.188 1 76.25 387 SER B N 1
ATOM 7376 C CA . SER B 1 387 ? -12.508 -31.812 27.594 1 76.25 387 SER B CA 1
ATOM 7377 C C . SER B 1 387 ? -13.289 -33.062 28 1 76.25 387 SER B C 1
ATOM 7379 O O . SER B 1 387 ? -14.312 -32.969 28.688 1 76.25 387 SER B O 1
ATOM 7381 N N . GLY B 1 388 ? -12.727 -34.188 27.703 1 70 388 GLY B N 1
ATOM 7382 C CA . GLY B 1 388 ? -13.492 -35.375 27.969 1 70 388 GLY B CA 1
ATOM 7383 C C . GLY B 1 388 ? -14.703 -35.531 27.062 1 70 388 GLY B C 1
ATOM 7384 O O . GLY B 1 388 ? -15.672 -36.188 27.438 1 70 388 GLY B O 1
ATOM 7385 N N . GLY B 1 389 ? -14.742 -34.781 26.047 1 68.81 389 GLY B N 1
ATOM 7386 C CA . GLY B 1 389 ? -15.852 -34.875 25.125 1 68.81 389 GLY B CA 1
ATOM 7387 C C . GLY B 1 389 ? -15.961 -36.219 24.453 1 68.81 389 GLY B C 1
ATOM 7388 O O . GLY B 1 389 ? -15.008 -37 24.453 1 68.81 389 GLY B O 1
ATOM 7389 N N . GLU B 1 390 ? -17.188 -36.531 24.031 1 80.38 390 GLU B N 1
ATOM 7390 C CA . GLU B 1 390 ? -17.453 -37.844 23.438 1 80.38 390 GLU B CA 1
ATOM 7391 C C . GLU B 1 390 ? -17.344 -37.781 21.906 1 80.38 390 GLU B C 1
ATOM 7393 O O . GLU B 1 390 ? -18.047 -37 21.25 1 80.38 390 GLU B O 1
ATOM 7398 N N . LEU B 1 391 ? -16.391 -38.531 21.422 1 85.06 391 LEU B N 1
ATOM 7399 C CA . LEU B 1 391 ? -16.188 -38.656 19.984 1 85.06 391 LEU B CA 1
ATOM 7400 C C . LEU B 1 391 ? -17.484 -39.031 19.266 1 85.06 391 LEU B C 1
ATOM 7402 O O . LEU B 1 391 ? -17.719 -38.625 18.125 1 85.06 391 LEU B O 1
ATOM 7406 N N . ASP B 1 392 ? -18.297 -39.656 19.984 1 83.62 392 ASP B N 1
ATOM 7407 C CA . ASP B 1 392 ? -19.531 -40.188 19.391 1 83.62 392 ASP B CA 1
ATOM 7408 C C . ASP B 1 392 ? -20.453 -39.062 18.938 1 83.62 392 ASP B C 1
ATOM 7410 O O . ASP B 1 392 ? -21.203 -39.219 17.969 1 83.62 392 ASP B O 1
ATOM 7414 N N . THR B 1 393 ? -20.297 -37.938 19.484 1 83.5 393 THR B N 1
ATOM 7415 C CA . THR B 1 393 ? -21.172 -36.812 19.156 1 83.5 393 THR B CA 1
ATOM 7416 C C . THR B 1 393 ? -20.828 -36.219 17.812 1 83.5 393 THR B C 1
ATOM 7418 O O . THR B 1 393 ? -21.672 -35.625 17.141 1 83.5 393 THR B O 1
ATOM 7421 N N . ILE B 1 394 ? -19.609 -36.375 17.406 1 90.31 394 ILE B N 1
ATOM 7422 C CA . ILE B 1 394 ? -19.172 -35.656 16.203 1 90.31 394 ILE B CA 1
ATOM 7423 C C . ILE B 1 394 ? -18.672 -36.656 15.164 1 90.31 394 ILE B C 1
ATOM 7425 O O . ILE B 1 394 ? -18.469 -36.312 13.992 1 90.31 394 ILE B O 1
ATOM 7429 N N . SER B 1 395 ? -18.547 -37.906 15.539 1 92.19 395 SER B N 1
ATOM 7430 C CA . SER B 1 395 ? -17.953 -38.938 14.68 1 92.19 395 SER B CA 1
ATOM 7431 C C . SER B 1 395 ? -18.75 -39.094 13.391 1 92.19 395 SER B C 1
ATOM 7433 O O . SER B 1 395 ? -18.156 -39.188 12.312 1 92.19 395 SER B O 1
ATOM 7435 N N . SER B 1 396 ? -20.031 -39.125 13.555 1 91.88 396 SER B N 1
ATOM 7436 C CA . SER B 1 396 ? -20.875 -39.312 12.375 1 91.88 396 SER B CA 1
ATOM 7437 C C . SER B 1 396 ? -20.75 -38.125 11.422 1 91.88 396 SER B C 1
ATOM 7439 O O . SER B 1 396 ? -20.766 -38.312 10.203 1 91.88 396 SER B O 1
ATOM 7441 N N . LEU B 1 397 ? -20.656 -37.062 11.961 1 92.69 397 LEU B N 1
ATOM 7442 C CA . LEU B 1 397 ? -20.516 -35.844 11.156 1 92.69 397 LEU B CA 1
ATOM 7443 C C . LEU B 1 397 ? -19.203 -35.844 10.391 1 92.69 397 LEU B C 1
ATOM 7445 O O . LEU B 1 397 ? -19.172 -35.531 9.203 1 92.69 397 LEU B O 1
ATOM 7449 N N . ILE B 1 398 ? -18.156 -36.25 11.055 1 94.94 398 ILE B N 1
ATOM 7450 C CA . ILE B 1 398 ? -16.828 -36.25 10.445 1 94.94 398 ILE B CA 1
ATOM 7451 C C . ILE B 1 398 ? -16.766 -37.312 9.352 1 94.94 398 ILE B C 1
ATOM 7453 O O . ILE B 1 398 ? -16.234 -37.094 8.273 1 94.94 398 ILE B O 1
ATOM 7457 N N . GLN B 1 399 ? -17.359 -38.375 9.672 1 94.38 399 GLN B N 1
ATOM 7458 C CA . GLN B 1 399 ? -17.391 -39.469 8.711 1 94.38 399 GLN B CA 1
ATOM 7459 C C . GLN B 1 399 ? -18.125 -39.062 7.43 1 94.38 399 GLN B C 1
ATOM 7461 O O . GLN B 1 399 ? -17.656 -39.344 6.324 1 94.38 399 GLN B O 1
ATOM 7466 N N . SER B 1 400 ? -19.188 -38.469 7.637 1 94 400 SER B N 1
ATOM 7467 C CA . SER B 1 400 ? -19.969 -38.031 6.488 1 94 400 SER B CA 1
ATOM 7468 C C . SER B 1 400 ? -19.188 -37 5.664 1 94 400 SER B C 1
ATOM 7470 O O . SER B 1 400 ? -19.172 -37.062 4.434 1 94 400 SER B O 1
ATOM 7472 N N . HIS B 1 401 ? -18.594 -36.094 6.316 1 94.69 401 HIS B N 1
ATOM 7473 C CA . HIS B 1 401 ? -17.812 -35.094 5.617 1 94.69 401 HIS B CA 1
ATOM 7474 C C . HIS B 1 401 ? -16.672 -35.688 4.836 1 94.69 401 HIS B C 1
ATOM 7476 O O . HIS B 1 401 ? -16.391 -35.281 3.705 1 94.69 401 HIS B O 1
ATOM 7482 N N . LEU B 1 402 ? -15.977 -36.625 5.438 1 95.75 402 LEU B N 1
ATOM 7483 C CA . LEU B 1 402 ? -14.844 -37.25 4.781 1 95.75 402 LEU B CA 1
ATOM 7484 C C . LEU B 1 402 ? -15.297 -38.031 3.547 1 95.75 402 LEU B C 1
ATOM 7486 O O . LEU B 1 402 ? -14.609 -38.031 2.523 1 95.75 402 LEU B O 1
ATOM 7490 N N . GLU B 1 403 ? -16.391 -38.625 3.643 1 94.56 403 GLU B N 1
ATOM 7491 C CA . GLU B 1 403 ? -16.938 -39.344 2.5 1 94.56 403 GLU B CA 1
ATOM 7492 C C . GLU B 1 403 ? -17.297 -38.375 1.365 1 94.56 403 GLU B C 1
ATOM 7494 O O . GLU B 1 403 ? -17.016 -38.656 0.198 1 94.56 403 GLU B O 1
ATOM 7499 N N . HIS B 1 404 ? -17.922 -37.406 1.743 1 94.44 404 HIS B N 1
ATOM 7500 C CA . HIS B 1 404 ? -18.266 -36.406 0.74 1 94.44 404 HIS B CA 1
ATOM 7501 C C . HIS B 1 404 ? -17.016 -35.781 0.122 1 94.44 404 HIS B C 1
ATOM 7503 O O . HIS B 1 404 ? -16.969 -35.562 -1.087 1 94.44 404 HIS B O 1
ATOM 7509 N N . LEU B 1 405 ? -16.094 -35.5 0.971 1 94.69 405 LEU B N 1
ATOM 7510 C CA . LEU B 1 405 ? -14.836 -34.906 0.507 1 94.69 405 LEU B CA 1
ATOM 7511 C C . LEU B 1 405 ? -14.172 -35.844 -0.519 1 94.69 405 LEU B C 1
ATOM 7513 O O . LEU B 1 405 ? -13.664 -35.344 -1.54 1 94.69 405 LEU B O 1
ATOM 7517 N N . GLN B 1 406 ? -14.18 -37.062 -0.227 1 93.5 406 GLN B N 1
ATOM 7518 C CA . GLN B 1 406 ? -13.641 -38.031 -1.17 1 93.5 406 GLN B CA 1
ATOM 7519 C C . GLN B 1 406 ? -14.414 -38 -2.486 1 93.5 406 GLN B C 1
ATOM 7521 O O . GLN B 1 406 ? -13.812 -38.094 -3.562 1 93.5 406 GLN B O 1
ATOM 7526 N N . GLY B 1 407 ? -15.633 -37.906 -2.373 1 93 407 GLY B N 1
ATOM 7527 C CA . GLY B 1 407 ? -16.469 -37.844 -3.562 1 93 407 GLY B CA 1
ATOM 7528 C C . GLY B 1 407 ? -16.188 -36.594 -4.391 1 93 407 GLY B C 1
ATOM 7529 O O . GLY B 1 407 ? -16.156 -36.656 -5.621 1 93 407 GLY B O 1
ATOM 7530 N N . TYR B 1 408 ? -16.016 -35.531 -3.721 1 93.5 408 TYR B N 1
ATOM 7531 C CA . TYR B 1 408 ? -15.727 -34.312 -4.418 1 93.5 408 TYR B CA 1
ATOM 7532 C C . TYR B 1 408 ? -14.375 -34.375 -5.125 1 93.5 408 TYR B C 1
ATOM 7534 O O . TYR B 1 408 ? -14.227 -33.844 -6.23 1 93.5 408 TYR B O 1
ATOM 7542 N N . PHE B 1 409 ? -13.391 -34.938 -4.492 1 93.44 409 PHE B N 1
ATOM 7543 C CA . PHE B 1 409 ? -12.094 -35.094 -5.141 1 93.44 409 PHE B CA 1
ATOM 7544 C C . PHE B 1 409 ? -12.219 -35.969 -6.395 1 93.44 409 PHE B C 1
ATOM 7546 O O . PHE B 1 409 ? -11.578 -35.688 -7.41 1 93.44 409 PHE B O 1
ATOM 7553 N N . ARG B 1 410 ? -13.016 -36.906 -6.367 1 90.12 410 ARG B N 1
ATOM 7554 C CA . ARG B 1 410 ? -13.227 -37.75 -7.539 1 90.12 410 ARG B CA 1
ATOM 7555 C C . ARG B 1 410 ? -13.922 -36.969 -8.648 1 90.12 410 ARG B C 1
ATOM 7557 O O . ARG B 1 410 ? -13.641 -37.156 -9.836 1 90.12 410 ARG B O 1
ATOM 7564 N N . GLU B 1 411 ? -14.734 -36.156 -8.258 1 91.44 411 GLU B N 1
ATOM 7565 C CA . GLU B 1 411 ? -15.5 -35.344 -9.211 1 91.44 411 GLU B CA 1
ATOM 7566 C C . GLU B 1 411 ? -14.617 -34.281 -9.875 1 91.44 411 GLU B C 1
ATOM 7568 O O . GLU B 1 411 ? -14.656 -34.094 -11.094 1 91.44 411 GLU B O 1
ATOM 7573 N N . TYR B 1 412 ? -13.844 -33.656 -9.094 1 91 412 TYR B N 1
ATOM 7574 C CA . TYR B 1 412 ? -13.078 -32.531 -9.586 1 91 412 TYR B CA 1
ATOM 7575 C C . TYR B 1 412 ? -11.742 -32.969 -10.172 1 91 412 TYR B C 1
ATOM 7577 O O . TYR B 1 412 ? -11.102 -32.219 -10.914 1 91 412 TYR B O 1
ATOM 7585 N N . PHE B 1 413 ? -11.305 -34.094 -9.781 1 90.38 413 PHE B N 1
ATOM 7586 C CA . PHE B 1 413 ? -10.07 -34.656 -10.305 1 90.38 413 PHE B CA 1
ATOM 7587 C C . PHE B 1 413 ? -10.312 -36.031 -10.906 1 90.38 413 PHE B C 1
ATOM 7589 O O . PHE B 1 413 ? -9.836 -37.062 -10.383 1 90.38 413 PHE B O 1
ATOM 7596 N N . PRO B 1 414 ? -11.031 -35.844 -12.055 1 80.12 414 PRO B N 1
ATOM 7597 C CA . PRO B 1 414 ? -11.312 -37.156 -12.664 1 80.12 414 PRO B CA 1
ATOM 7598 C C . PRO B 1 414 ? -10.047 -37.875 -13.094 1 80.12 414 PRO B C 1
ATOM 7600 O O . PRO B 1 414 ? -9.039 -37.25 -13.414 1 80.12 414 PRO B O 1
ATOM 7603 N N . ASP B 1 415 ? -10.094 -39.156 -12.875 1 62.97 415 ASP B N 1
ATOM 7604 C CA . ASP B 1 415 ? -8.961 -40 -13.242 1 62.97 415 ASP B CA 1
ATOM 7605 C C . ASP B 1 415 ? -8.609 -39.844 -14.719 1 62.97 415 ASP B C 1
ATOM 7607 O O . ASP B 1 415 ? -9.477 -40 -15.586 1 62.97 415 ASP B O 1
ATOM 7611 N N . ILE B 1 416 ? -7.906 -38.844 -15.055 1 56.94 416 ILE B N 1
ATOM 7612 C CA . ILE B 1 416 ? -7.418 -38.844 -16.438 1 56.94 416 ILE B CA 1
ATOM 7613 C C . ILE B 1 416 ? -7.023 -40.25 -16.859 1 56.94 416 ILE B C 1
ATOM 7615 O O . ILE B 1 416 ? -6.461 -41 -16.062 1 56.94 416 ILE B O 1
ATOM 7619 N N . ASP B 1 417 ? -7.676 -40.844 -17.75 1 55.09 417 ASP B N 1
ATOM 7620 C CA . ASP B 1 417 ? -7.285 -42.188 -18.234 1 55.09 417 ASP B CA 1
ATOM 7621 C C . ASP B 1 417 ? -5.781 -42.406 -18.078 1 55.09 417 ASP B C 1
ATOM 7623 O O . ASP B 1 417 ? -5.035 -42.312 -19.062 1 55.09 417 ASP B O 1
ATOM 7627 N N . SER B 1 418 ? -5.297 -42.094 -16.969 1 55.97 418 SER B N 1
ATOM 7628 C CA . SER B 1 418 ? -3.934 -42.219 -16.453 1 55.97 418 SER B CA 1
ATOM 7629 C C . SER B 1 418 ? -3.289 -43.531 -16.906 1 55.97 418 SER B C 1
ATOM 7631 O O . SER B 1 418 ? -2.064 -43.625 -17.016 1 55.97 418 SER B O 1
ATOM 7633 N N . THR B 1 419 ? -4.219 -44.375 -17.156 1 59.62 419 THR B N 1
ATOM 7634 C CA . THR B 1 419 ? -3.637 -45.656 -17.547 1 59.62 419 THR B CA 1
ATOM 7635 C C . THR B 1 419 ? -2.896 -45.531 -18.875 1 59.62 419 THR B C 1
ATOM 7637 O O . THR B 1 419 ? -1.857 -46.188 -19.062 1 59.62 419 THR B O 1
ATOM 7640 N N . HIS B 1 420 ? -3.441 -44.5 -19.547 1 68.12 420 HIS B N 1
ATOM 7641 C CA . HIS B 1 420 ? -2.877 -44.406 -20.891 1 68.12 420 HIS B CA 1
ATOM 7642 C C . HIS B 1 420 ? -1.562 -43.625 -20.875 1 68.12 420 HIS B C 1
ATOM 7644 O O . HIS B 1 420 ? -0.793 -43.688 -21.844 1 68.12 420 HIS B O 1
ATOM 7650 N N . LEU B 1 421 ? -1.248 -43.062 -19.703 1 75.69 421 LEU B N 1
ATOM 7651 C CA . LEU B 1 421 ? -0.024 -42.281 -19.734 1 75.69 421 LEU B CA 1
ATOM 7652 C C . LEU B 1 421 ? 0.927 -42.688 -18.625 1 75.69 421 LEU B C 1
ATOM 7654 O O . LEU B 1 421 ? 1.85 -41.938 -18.266 1 75.69 421 LEU B O 1
ATOM 7658 N N . ASN B 1 422 ? 0.74 -43.906 -18.25 1 83 422 ASN B N 1
ATOM 7659 C CA . ASN B 1 422 ? 1.596 -44.438 -17.203 1 83 422 ASN B CA 1
ATOM 7660 C C . ASN B 1 422 ? 3.021 -44.656 -17.688 1 83 422 ASN B C 1
ATOM 7662 O O . ASN B 1 422 ? 3.977 -44.562 -16.922 1 83 422 ASN B O 1
ATOM 7666 N N . TRP B 1 423 ? 3.035 -44.938 -19.031 1 88.5 423 TRP B N 1
ATOM 7667 C CA . TRP B 1 423 ? 4.355 -45.188 -19.594 1 88.5 423 TRP B CA 1
ATOM 7668 C C . TRP B 1 423 ? 5.207 -43.906 -19.562 1 88.5 423 TRP B C 1
ATOM 7670 O O . TRP B 1 423 ? 6.438 -43.969 -19.547 1 88.5 423 TRP B O 1
ATOM 7680 N N . VAL B 1 424 ? 4.566 -42.781 -19.516 1 88.81 424 VAL B N 1
ATOM 7681 C CA . VAL B 1 424 ? 5.297 -41.531 -19.422 1 88.81 424 VAL B CA 1
ATOM 7682 C C . VAL B 1 424 ? 5.871 -41.375 -18.031 1 88.81 424 VAL B C 1
ATOM 7684 O O . VAL B 1 424 ? 7.008 -40.906 -17.859 1 88.81 424 VAL B O 1
ATOM 7687 N N . ARG B 1 425 ? 5.125 -41.844 -17.094 1 86.69 425 ARG B N 1
ATOM 7688 C CA . ARG B 1 425 ? 5.531 -41.719 -15.695 1 86.69 425 ARG B CA 1
ATOM 7689 C C . ARG B 1 425 ? 6.68 -42.688 -15.391 1 86.69 425 ARG B C 1
ATOM 7691 O O . ARG B 1 425 ? 7.641 -42.312 -14.711 1 86.69 425 ARG B O 1
ATOM 7698 N N . ASN B 1 426 ? 6.406 -43.875 -15.82 1 88.81 426 ASN B N 1
ATOM 7699 C CA . ASN B 1 426 ? 7.402 -44.906 -15.641 1 88.81 426 ASN B CA 1
ATOM 7700 C C . ASN B 1 426 ? 7.379 -45.906 -16.797 1 88.81 426 ASN B C 1
ATOM 7702 O O . ASN B 1 426 ? 6.652 -46.906 -16.766 1 88.81 426 ASN B O 1
ATOM 7706 N N . PRO B 1 427 ? 8.281 -45.656 -17.734 1 91 427 PRO B N 1
ATOM 7707 C CA . PRO B 1 427 ? 8.297 -46.531 -18.891 1 91 427 PRO B CA 1
ATOM 7708 C C . PRO B 1 427 ? 8.781 -47.938 -18.531 1 91 427 PRO B C 1
ATOM 7710 O O . PRO B 1 427 ? 8.57 -48.875 -19.312 1 91 427 PRO B O 1
ATOM 7713 N N . PHE B 1 428 ? 9.344 -48.156 -17.359 1 91.19 428 PHE B N 1
ATOM 7714 C CA . PHE B 1 428 ? 9.93 -49.438 -16.984 1 91.19 428 PHE B CA 1
ATOM 7715 C C . PHE B 1 428 ? 8.953 -50.25 -16.156 1 91.19 428 PHE B C 1
ATOM 7717 O O . PHE B 1 428 ? 9.258 -51.375 -15.766 1 91.19 428 PHE B O 1
ATOM 7724 N N . ALA B 1 429 ? 7.809 -49.625 -15.93 1 87.12 429 ALA B N 1
ATOM 7725 C CA . ALA B 1 429 ? 6.773 -50.375 -15.219 1 87.12 429 ALA B CA 1
ATOM 7726 C C . ALA B 1 429 ? 6.191 -51.5 -16.094 1 87.12 429 ALA B C 1
ATOM 7728 O O . ALA B 1 429 ? 6.219 -51.406 -17.312 1 87.12 429 ALA B O 1
ATOM 7729 N N . PRO B 1 430 ? 5.668 -52.5 -15.438 1 82.69 430 PRO B N 1
ATOM 7730 C CA . PRO B 1 430 ? 5.145 -53.625 -16.219 1 82.69 430 PRO B CA 1
ATOM 7731 C C . PRO B 1 430 ? 3.867 -53.281 -16.969 1 82.69 430 PRO B C 1
ATOM 7733 O O . PRO B 1 430 ? 3.027 -52.531 -16.453 1 82.69 430 PRO B O 1
ATOM 7736 N N . ASP B 1 431 ? 3.715 -53.719 -18.172 1 79.88 431 ASP B N 1
ATOM 7737 C CA . ASP B 1 431 ? 2.523 -53.688 -19.016 1 79.88 431 ASP B CA 1
ATOM 7738 C C . ASP B 1 431 ? 2.041 -52.281 -19.25 1 79.88 431 ASP B C 1
ATOM 7740 O O . ASP B 1 431 ? 0.835 -52.031 -19.297 1 79.88 431 ASP B O 1
ATOM 7744 N N . VAL B 1 432 ? 2.932 -51.312 -19.344 1 78.19 432 VAL B N 1
ATOM 7745 C CA . VAL B 1 432 ? 2.531 -49.906 -19.484 1 78.19 432 VAL B CA 1
ATOM 7746 C C . VAL B 1 432 ? 2.398 -49.562 -20.953 1 78.19 432 VAL B C 1
ATOM 7748 O O . VAL B 1 432 ? 1.745 -48.594 -21.312 1 78.19 432 VAL B O 1
ATOM 7751 N N . GLY B 1 433 ? 2.836 -50.438 -21.891 1 76.56 433 GLY B N 1
ATOM 7752 C CA . GLY B 1 433 ? 2.871 -50.062 -23.297 1 76.56 433 GLY B CA 1
ATOM 7753 C C . GLY B 1 433 ? 1.74 -50.688 -24.109 1 76.56 433 GLY B C 1
ATOM 7754 O O . GLY B 1 433 ? 1.691 -50.531 -25.328 1 76.56 433 GLY B O 1
ATOM 7755 N N . SER B 1 434 ? 0.809 -51.25 -23.375 1 78.31 434 SER B N 1
ATOM 7756 C CA . SER B 1 434 ? -0.202 -52.031 -24.094 1 78.31 434 SER B CA 1
ATOM 7757 C C . SER B 1 434 ? -1.132 -51.125 -24.891 1 78.31 434 SER B C 1
ATOM 7759 O O . SER B 1 434 ? -1.696 -51.531 -25.891 1 78.31 434 SER B O 1
ATOM 7761 N N . CYS B 1 435 ? -1.245 -49.906 -24.438 1 78.88 435 CYS B N 1
ATOM 7762 C CA . CYS B 1 435 ? -2.184 -49 -25.078 1 78.88 435 CYS B CA 1
ATOM 7763 C C . CYS B 1 435 ? -1.507 -48.219 -26.203 1 78.88 435 CYS B C 1
ATOM 7765 O O . CYS B 1 435 ? -2.17 -47.5 -26.953 1 78.88 435 CYS B O 1
ATOM 7767 N N . LEU B 1 436 ? -0.265 -48.5 -26.469 1 86.81 436 LEU B N 1
ATOM 7768 C CA . LEU B 1 436 ? 0.501 -47.719 -27.453 1 86.81 436 LEU B CA 1
ATOM 7769 C C . LEU B 1 436 ? 0.408 -48.375 -28.828 1 86.81 436 LEU B C 1
ATOM 7771 O O . LEU B 1 436 ? 0.046 -49.531 -28.953 1 86.81 436 LEU B O 1
ATOM 7775 N N . ASP B 1 437 ? 0.62 -47.562 -29.797 1 87.31 437 ASP B N 1
ATOM 7776 C CA . ASP B 1 437 ? 0.692 -48.125 -31.156 1 87.31 437 ASP B CA 1
ATOM 7777 C C . ASP B 1 437 ? 1.92 -49 -31.328 1 87.31 437 ASP B C 1
ATOM 7779 O O . ASP B 1 437 ? 2.826 -49 -30.484 1 87.31 437 ASP B O 1
ATOM 7783 N N . LEU B 1 438 ? 1.943 -49.75 -32.344 1 90.25 438 LEU B N 1
ATOM 7784 C CA . LEU B 1 438 ? 2.961 -50.75 -32.562 1 90.25 438 LEU B CA 1
ATOM 7785 C C . LEU B 1 438 ? 4.355 -50.156 -32.594 1 90.25 438 LEU B C 1
ATOM 7787 O O . LEU B 1 438 ? 5.277 -50.656 -31.953 1 90.25 438 LEU B O 1
ATOM 7791 N N . LYS B 1 439 ? 4.441 -49.094 -33.25 1 91.62 439 LYS B N 1
ATOM 7792 C CA . LYS B 1 439 ? 5.75 -48.469 -33.344 1 91.62 439 LYS B CA 1
ATOM 7793 C C . LYS B 1 439 ? 6.234 -47.969 -31.984 1 91.62 439 LYS B C 1
ATOM 7795 O O . LYS B 1 439 ? 7.414 -48.094 -31.656 1 91.62 439 LYS B O 1
ATOM 7800 N N . SER B 1 440 ? 5.367 -47.469 -31.25 1 91.81 440 SER B N 1
ATOM 7801 C CA . SER B 1 440 ? 5.684 -46.969 -29.906 1 91.81 440 SER B CA 1
ATOM 7802 C C . SER B 1 440 ? 6.023 -48.125 -28.984 1 91.81 440 SER B C 1
ATOM 7804 O O . SER B 1 440 ? 6.898 -48 -28.125 1 91.81 440 SER B O 1
ATOM 7806 N N . GLN B 1 441 ? 5.395 -49.219 -29.219 1 91.5 441 GLN B N 1
ATOM 7807 C CA . GLN B 1 441 ? 5.672 -50.406 -28.406 1 91.5 441 GLN B CA 1
ATOM 7808 C C . GLN B 1 441 ? 7.078 -50.938 -28.672 1 91.5 441 GLN B C 1
ATOM 7810 O O . GLN B 1 441 ? 7.773 -51.344 -27.734 1 91.5 441 GLN B O 1
ATOM 7815 N N . GLU B 1 442 ? 7.371 -50.875 -29.906 1 91.88 442 GLU B N 1
ATOM 7816 C CA . GLU B 1 442 ? 8.703 -51.344 -30.266 1 91.88 442 GLU B CA 1
ATOM 7817 C C . GLU B 1 442 ? 9.781 -50.469 -29.625 1 91.88 442 GLU B C 1
ATOM 7819 O O . GLU B 1 442 ? 10.758 -50.969 -29.078 1 91.88 442 GLU B O 1
ATOM 7824 N N . GLU B 1 443 ? 9.516 -49.219 -29.703 1 93.31 443 GLU B N 1
ATOM 7825 C CA . GLU B 1 443 ? 10.469 -48.312 -29.078 1 93.31 443 GLU B CA 1
ATOM 7826 C C . GLU B 1 443 ? 10.539 -48.5 -27.578 1 93.31 443 GLU B C 1
ATOM 7828 O O . GLU B 1 443 ? 11.617 -48.438 -26.984 1 93.31 443 GLU B O 1
ATOM 7833 N N . LEU B 1 444 ? 9.453 -48.812 -27.016 1 93.69 444 LEU B N 1
ATOM 7834 C CA . LEU B 1 444 ? 9.383 -49 -25.578 1 93.69 444 LEU B CA 1
ATOM 7835 C C . LEU B 1 444 ? 10.164 -50.219 -25.141 1 93.69 444 LEU B C 1
ATOM 7837 O O . LEU B 1 444 ? 10.867 -50.219 -24.125 1 93.69 444 LEU B O 1
ATOM 7841 N N . ILE B 1 445 ? 10.055 -51.219 -25.938 1 92.06 445 ILE B N 1
ATOM 7842 C CA . ILE B 1 445 ? 10.75 -52.469 -25.641 1 92.06 445 ILE B CA 1
ATOM 7843 C C . ILE B 1 445 ? 12.258 -52.219 -25.703 1 92.06 445 ILE B C 1
ATOM 7845 O O . ILE B 1 445 ? 13 -52.688 -24.844 1 92.06 445 ILE B O 1
ATOM 7849 N N . GLU B 1 446 ? 12.609 -51.531 -26.688 1 93.44 446 GLU B N 1
ATOM 7850 C CA . GLU B 1 446 ? 14.031 -51.219 -26.828 1 93.44 446 GLU B CA 1
ATOM 7851 C C . GLU B 1 446 ? 14.539 -50.375 -25.672 1 93.44 446 GLU B C 1
ATOM 7853 O O . GLU B 1 446 ? 15.625 -50.594 -25.156 1 93.44 446 GLU B O 1
ATOM 7858 N N . MET B 1 447 ? 13.789 -49.438 -25.297 1 94.25 447 MET B N 1
ATOM 7859 C CA . MET B 1 447 ? 14.164 -48.5 -24.234 1 94.25 447 MET B CA 1
ATOM 7860 C C . MET B 1 447 ? 14.281 -49.25 -22.906 1 94.25 447 MET B C 1
ATOM 7862 O O . MET B 1 447 ? 15.25 -49.062 -22.156 1 94.25 447 MET B O 1
ATOM 7866 N N . THR B 1 448 ? 13.352 -50.125 -22.625 1 92.75 448 THR B N 1
ATOM 7867 C CA . THR B 1 448 ? 13.266 -50.781 -21.312 1 92.75 448 THR B CA 1
ATOM 7868 C C . THR B 1 448 ? 14.25 -51.938 -21.219 1 92.75 448 THR B C 1
ATOM 7870 O O . THR B 1 448 ? 14.531 -52.438 -20.125 1 92.75 448 THR B O 1
ATOM 7873 N N . SER B 1 449 ? 14.773 -52.281 -22.391 1 91.94 449 SER B N 1
ATOM 7874 C CA . SER B 1 449 ? 15.742 -53.375 -22.391 1 91.94 449 SER B CA 1
ATOM 7875 C C . SER B 1 449 ? 17.141 -52.875 -22.094 1 91.94 449 SER B C 1
ATOM 7877 O O . SER B 1 449 ? 18.078 -53.688 -21.906 1 91.94 449 SER B O 1
ATOM 7879 N N . SER B 1 450 ? 17.25 -51.625 -22.078 1 92.44 450 SER B N 1
ATOM 7880 C CA . SER B 1 450 ? 18.562 -51.031 -21.828 1 92.44 450 SER B CA 1
ATOM 7881 C C . SER B 1 450 ? 18.766 -50.75 -20.344 1 92.44 450 SER B C 1
ATOM 7883 O O . SER B 1 450 ? 18.031 -49.969 -19.734 1 92.44 450 SER B O 1
ATOM 7885 N N . TRP B 1 451 ? 19.797 -51.312 -19.781 1 91.19 451 TRP B N 1
ATOM 7886 C CA . TRP B 1 451 ? 20.141 -51.094 -18.391 1 91.19 451 TRP B CA 1
ATOM 7887 C C . TRP B 1 451 ? 20.625 -49.656 -18.156 1 91.19 451 TRP B C 1
ATOM 7889 O O . TRP B 1 451 ? 20.344 -49.062 -17.125 1 91.19 451 TRP B O 1
ATOM 7899 N N . ASP B 1 452 ? 21.281 -49.188 -19.125 1 92.5 452 ASP B N 1
ATOM 7900 C CA . ASP B 1 452 ? 21.797 -47.812 -19.031 1 92.5 452 ASP B CA 1
ATOM 7901 C C . ASP B 1 452 ? 20.672 -46.781 -18.969 1 92.5 452 ASP B C 1
ATOM 7903 O O . ASP B 1 452 ? 20.734 -45.844 -18.188 1 92.5 452 ASP B O 1
ATOM 7907 N N . LEU B 1 453 ? 19.688 -47 -19.703 1 94.56 453 LEU B N 1
ATOM 7908 C CA . LEU B 1 453 ? 18.562 -46.062 -19.734 1 94.56 453 LEU B CA 1
ATOM 7909 C C . LEU B 1 453 ? 17.75 -46.156 -18.453 1 94.56 453 LEU B C 1
ATOM 7911 O O . LEU B 1 453 ? 17.188 -45.156 -18 1 94.56 453 LEU B O 1
ATOM 7915 N N . LYS B 1 454 ? 17.703 -47.312 -17.891 1 93.81 454 LYS B N 1
ATOM 7916 C CA . LYS B 1 454 ? 17.031 -47.469 -16.609 1 93.81 454 LYS B CA 1
ATOM 7917 C C . LYS B 1 454 ? 17.75 -46.688 -15.508 1 93.81 454 LYS B C 1
ATOM 7919 O O . LYS B 1 454 ? 17.109 -46.031 -14.68 1 93.81 454 LYS B O 1
ATOM 7924 N N . MET B 1 455 ? 19.016 -46.719 -15.492 1 93.94 455 MET B N 1
ATOM 7925 C CA . MET B 1 455 ? 19.812 -45.969 -14.508 1 93.94 455 MET B CA 1
ATOM 7926 C C . MET B 1 455 ? 19.625 -44.469 -14.68 1 93.94 455 MET B C 1
ATOM 7928 O O . MET B 1 455 ? 19.547 -43.719 -13.695 1 93.94 455 MET B O 1
ATOM 7932 N N . LYS B 1 456 ? 19.578 -44.031 -15.875 1 93.88 456 LYS B N 1
ATOM 7933 C CA . LYS B 1 456 ? 19.375 -42.625 -16.156 1 93.88 456 LYS B CA 1
ATOM 7934 C C . LYS B 1 456 ? 18 -42.156 -15.695 1 93.88 456 LYS B C 1
ATOM 7936 O O . LYS B 1 456 ? 17.859 -41.031 -15.227 1 93.88 456 LYS B O 1
ATOM 7941 N N . PHE B 1 457 ? 17.047 -42.969 -15.836 1 93.75 457 PHE B N 1
ATOM 7942 C CA . PHE B 1 457 ? 15.695 -42.656 -15.43 1 93.75 457 PHE B CA 1
ATOM 7943 C C . PHE B 1 457 ? 15.617 -42.438 -13.922 1 93.75 457 PHE B C 1
ATOM 7945 O O . PHE B 1 457 ? 14.844 -41.594 -13.461 1 93.75 457 PHE B O 1
ATOM 7952 N N . GLU B 1 458 ? 16.438 -43.062 -13.156 1 91 458 GLU B N 1
ATOM 7953 C CA . GLU B 1 458 ? 16.438 -42.938 -11.695 1 91 458 GLU B CA 1
ATOM 7954 C C . GLU B 1 458 ? 17.172 -41.688 -11.234 1 91 458 GLU B C 1
ATOM 7956 O O . GLU B 1 458 ? 16.938 -41.188 -10.133 1 91 458 GLU B O 1
ATOM 7961 N N . THR B 1 459 ? 17.922 -41.094 -12.078 1 91.31 459 THR B N 1
ATOM 7962 C CA . THR B 1 459 ? 18.766 -39.969 -11.664 1 91.31 459 THR B CA 1
ATOM 7963 C C . THR B 1 459 ? 18.219 -38.656 -12.203 1 91.31 459 THR B C 1
ATOM 7965 O O . THR B 1 459 ? 18.391 -37.594 -11.57 1 91.31 459 THR B O 1
ATOM 7968 N N . LEU B 1 460 ? 17.562 -38.75 -13.312 1 91.12 460 LEU B N 1
ATOM 7969 C CA . LEU B 1 460 ? 17.109 -37.531 -13.969 1 91.12 460 LEU B CA 1
ATOM 7970 C C . LEU B 1 460 ? 15.656 -37.219 -13.594 1 91.12 460 LEU B C 1
ATOM 7972 O O . LEU B 1 460 ? 14.914 -38.125 -13.211 1 91.12 460 LEU B O 1
ATOM 7976 N N . SER B 1 461 ? 15.391 -35.969 -13.633 1 89 461 SER B N 1
ATOM 7977 C CA . SER B 1 461 ? 13.977 -35.625 -13.539 1 89 461 SER B CA 1
ATOM 7978 C C . SER B 1 461 ? 13.195 -36.156 -14.742 1 89 461 SER B C 1
ATOM 7980 O O . SER B 1 461 ? 13.781 -36.469 -15.781 1 89 461 SER B O 1
ATOM 7982 N N . LEU B 1 462 ? 11.945 -36.25 -14.617 1 89.44 462 LEU B N 1
ATOM 7983 C CA . LEU B 1 462 ? 11.094 -36.844 -15.641 1 89.44 462 LEU B CA 1
ATOM 7984 C C . LEU B 1 462 ? 11.242 -36.094 -16.969 1 89.44 462 LEU B C 1
ATOM 7986 O O . LEU B 1 462 ? 11.398 -36.719 -18.016 1 89.44 462 LEU B O 1
ATOM 7990 N N . SER B 1 463 ? 11.188 -34.781 -16.906 1 89.94 463 SER B N 1
ATOM 7991 C CA . SER B 1 463 ? 11.32 -34 -18.125 1 89.94 463 SER B CA 1
ATOM 7992 C C . SER B 1 463 ? 12.711 -34.156 -18.734 1 89.94 463 SER B C 1
ATOM 7994 O O . SER B 1 463 ? 12.844 -34.312 -19.953 1 89.94 463 SER B O 1
ATOM 7996 N N . ASN B 1 464 ? 13.703 -34.188 -17.906 1 91.31 464 ASN B N 1
ATOM 7997 C CA . ASN B 1 464 ? 15.078 -34.312 -18.391 1 91.31 464 ASN B CA 1
ATOM 7998 C C . ASN B 1 464 ? 15.312 -35.688 -19.016 1 91.31 464 ASN B C 1
ATOM 8000 O O . ASN B 1 464 ? 16.078 -35.812 -19.969 1 91.31 464 ASN B O 1
ATOM 8004 N N . TYR B 1 465 ? 14.711 -36.688 -18.516 1 93.5 465 TYR B N 1
ATOM 8005 C CA . TYR B 1 465 ? 14.852 -38.031 -19.047 1 93.5 465 TYR B CA 1
ATOM 8006 C C . TYR B 1 465 ? 14.305 -38.125 -20.469 1 93.5 465 TYR B C 1
ATOM 8008 O O . TYR B 1 465 ? 14.984 -38.625 -21.375 1 93.5 465 TYR B O 1
ATOM 8016 N N . TRP B 1 466 ? 13.148 -37.688 -20.562 1 94 466 TRP B N 1
ATOM 8017 C CA . TRP B 1 466 ? 12.508 -37.781 -21.875 1 94 466 TRP B CA 1
ATOM 8018 C C . TRP B 1 466 ? 13.219 -36.906 -22.906 1 94 466 TRP B C 1
ATOM 8020 O O . TRP B 1 466 ? 13.234 -37.219 -24.094 1 94 466 TRP B O 1
ATOM 8030 N N . MET B 1 467 ? 13.812 -35.812 -22.406 1 93.06 467 MET B N 1
ATOM 8031 C CA . MET B 1 467 ? 14.648 -35 -23.281 1 93.06 467 MET B CA 1
ATOM 8032 C C . MET B 1 467 ? 15.906 -35.75 -23.688 1 93.06 467 MET B C 1
ATOM 8034 O O . MET B 1 467 ? 16.344 -35.656 -24.844 1 93.06 467 MET B O 1
ATOM 8038 N N . TYR B 1 468 ? 16.391 -36.438 -22.766 1 93.06 468 TYR B N 1
ATOM 8039 C CA . TYR B 1 468 ? 17.641 -37.188 -22.969 1 93.06 468 TYR B CA 1
ATOM 8040 C C . TYR B 1 468 ? 17.469 -38.25 -24.016 1 93.06 468 TYR B C 1
ATOM 8042 O O . TYR B 1 468 ? 18.359 -38.5 -24.828 1 93.06 468 TYR B O 1
ATOM 8050 N N . VAL B 1 469 ? 16.359 -38.938 -24.062 1 94.88 469 VAL B N 1
ATOM 8051 C CA . VAL B 1 469 ? 16.172 -40.094 -24.938 1 94.88 469 VAL B CA 1
ATOM 8052 C C . VAL B 1 469 ? 15.5 -39.656 -26.234 1 94.88 469 VAL B C 1
ATOM 8054 O O . VAL B 1 469 ? 15.172 -40.5 -27.078 1 94.88 469 VAL B O 1
ATOM 8057 N N . ARG B 1 470 ? 15.367 -38.469 -26.438 1 93.12 470 ARG B N 1
ATOM 8058 C CA . ARG B 1 470 ? 14.57 -37.906 -27.531 1 93.12 470 ARG B CA 1
ATOM 8059 C C . ARG B 1 470 ? 15.125 -38.344 -28.891 1 93.12 470 ARG B C 1
ATOM 8061 O O . ARG B 1 470 ? 14.367 -38.625 -29.812 1 93.12 470 ARG B O 1
ATOM 8068 N N . ASN B 1 471 ? 16.359 -38.406 -29.062 1 91.94 471 ASN B N 1
ATOM 8069 C CA . ASN B 1 471 ? 16.984 -38.719 -30.344 1 91.94 471 ASN B CA 1
ATOM 8070 C C . ASN B 1 471 ? 16.922 -40.219 -30.641 1 91.94 471 ASN B C 1
ATOM 8072 O O . ASN B 1 471 ? 16.75 -40.625 -31.797 1 91.94 471 ASN B O 1
ATOM 8076 N N . ASP B 1 472 ? 17.047 -41.031 -29.641 1 93.94 472 ASP B N 1
ATOM 8077 C CA . ASP B 1 472 ? 17.062 -42.469 -29.797 1 93.94 472 ASP B CA 1
ATOM 8078 C C . ASP B 1 472 ? 15.656 -43.031 -29.938 1 93.94 472 ASP B C 1
ATOM 8080 O O . ASP B 1 472 ? 15.438 -44.031 -30.641 1 93.94 472 ASP B O 1
ATOM 8084 N N . PHE B 1 473 ? 14.797 -42.375 -29.203 1 95.31 473 PHE B N 1
ATOM 8085 C CA . PHE B 1 473 ? 13.406 -42.844 -29.188 1 95.31 473 PHE B CA 1
ATOM 8086 C C . PHE B 1 473 ? 12.461 -41.656 -29.453 1 95.31 473 PHE B C 1
ATOM 8088 O O . PHE B 1 473 ? 11.664 -41.312 -28.578 1 95.31 473 PHE B O 1
ATOM 8095 N N . PRO B 1 474 ? 12.391 -41.188 -30.656 1 94.12 474 PRO B N 1
ATOM 8096 C CA . PRO B 1 474 ? 11.719 -39.906 -30.969 1 94.12 474 PRO B CA 1
ATOM 8097 C C . PRO B 1 474 ? 10.195 -40 -30.828 1 94.12 474 PRO B C 1
ATOM 8099 O O . PRO B 1 474 ? 9.555 -39.031 -30.406 1 94.12 474 PRO B O 1
ATOM 8102 N N . ILE B 1 475 ? 9.625 -41.094 -31.125 1 93.69 475 ILE B N 1
ATOM 8103 C CA . ILE B 1 475 ? 8.18 -41.25 -31.094 1 93.69 475 ILE B CA 1
ATOM 8104 C C . ILE B 1 475 ? 7.672 -41.188 -29.656 1 93.69 475 ILE B C 1
ATOM 8106 O O . ILE B 1 475 ? 6.762 -40.438 -29.344 1 93.69 475 ILE B O 1
ATOM 8110 N N . LEU B 1 476 ? 8.32 -41.969 -28.828 1 92.5 476 LEU B N 1
ATOM 8111 C CA . LEU B 1 476 ? 7.926 -42 -27.422 1 92.5 476 LEU B CA 1
ATOM 8112 C C . LEU B 1 476 ? 8.219 -40.688 -26.734 1 92.5 476 LEU B C 1
ATOM 8114 O O . LEU B 1 476 ? 7.379 -40.156 -26 1 92.5 476 LEU B O 1
ATOM 8118 N N . ALA B 1 477 ? 9.391 -40.219 -27.047 1 93.81 477 ALA B N 1
ATOM 8119 C CA . ALA B 1 477 ? 9.836 -39 -26.375 1 93.81 477 ALA B CA 1
ATOM 8120 C C . ALA B 1 477 ? 8.961 -37.812 -26.766 1 93.81 477 ALA B C 1
ATOM 8122 O O . ALA B 1 477 ? 8.625 -36.969 -25.922 1 93.81 477 ALA B O 1
ATOM 8123 N N . GLU B 1 478 ? 8.609 -37.75 -27.969 1 93 478 GLU B N 1
ATOM 8124 C CA . GLU B 1 478 ? 7.766 -36.656 -28.438 1 93 478 GLU B CA 1
ATOM 8125 C C . GLU B 1 478 ? 6.395 -36.688 -27.766 1 93 478 GLU B C 1
ATOM 8127 O O . GLU B 1 478 ? 5.883 -35.656 -27.344 1 93 478 GLU B O 1
ATOM 8132 N N . SER B 1 479 ? 5.867 -37.844 -27.719 1 90.88 479 SER B N 1
ATOM 8133 C CA . SER B 1 479 ? 4.566 -38 -27.078 1 90.88 479 SER B CA 1
ATOM 8134 C C . SER B 1 479 ? 4.645 -37.656 -25.594 1 90.88 479 SER B C 1
ATOM 8136 O O . SER B 1 479 ? 3.738 -37 -25.047 1 90.88 479 SER B O 1
ATOM 8138 N N . ALA B 1 480 ? 5.66 -38.094 -24.984 1 92 480 ALA B N 1
ATOM 8139 C CA . ALA B 1 480 ? 5.848 -37.844 -23.562 1 92 480 ALA B CA 1
ATOM 8140 C C . ALA B 1 480 ? 6.035 -36.344 -23.281 1 92 480 ALA B C 1
ATOM 8142 O O . ALA B 1 480 ? 5.453 -35.812 -22.344 1 92 480 ALA B O 1
ATOM 8143 N N . LEU B 1 481 ? 6.844 -35.719 -24.109 1 93.25 481 LEU B N 1
ATOM 8144 C CA . LEU B 1 481 ? 7.137 -34.312 -23.922 1 93.25 481 LEU B CA 1
ATOM 8145 C C . LEU B 1 481 ? 5.891 -33.469 -24.156 1 93.25 481 LEU B C 1
ATOM 8147 O O . LEU B 1 481 ? 5.648 -32.5 -23.438 1 93.25 481 LEU B O 1
ATOM 8151 N N . LYS B 1 482 ? 5.102 -33.812 -25.094 1 92.25 482 LYS B N 1
ATOM 8152 C CA . LYS B 1 482 ? 3.857 -33.125 -25.375 1 92.25 482 LYS B CA 1
ATOM 8153 C C . LYS B 1 482 ? 2.879 -33.25 -24.219 1 92.25 482 LYS B C 1
ATOM 8155 O O . LYS B 1 482 ? 2.105 -32.312 -23.938 1 92.25 482 LYS B O 1
ATOM 8160 N N . PHE B 1 483 ? 3.016 -34.344 -23.594 1 90 483 PHE B N 1
ATOM 8161 C CA . PHE B 1 483 ? 2.129 -34.594 -22.469 1 90 483 PHE B CA 1
ATOM 8162 C C . PHE B 1 483 ? 2.588 -33.844 -21.219 1 90 483 PHE B C 1
ATOM 8164 O O . PHE B 1 483 ? 1.766 -33.438 -20.422 1 90 483 PHE B O 1
ATOM 8171 N N . LEU B 1 484 ? 3.861 -33.656 -21.047 1 92.62 484 LEU B N 1
ATOM 8172 C CA . LEU B 1 484 ? 4.434 -33.094 -19.844 1 92.62 484 LEU B CA 1
ATOM 8173 C C . LEU B 1 484 ? 4.484 -31.562 -19.938 1 92.62 484 LEU B C 1
ATOM 8175 O O . LEU B 1 484 ? 4.512 -30.875 -18.906 1 92.62 484 LEU B O 1
ATOM 8179 N N . LEU B 1 485 ? 4.445 -31.016 -21.094 1 95 485 LEU B N 1
ATOM 8180 C CA . LEU B 1 485 ? 4.715 -29.609 -21.328 1 95 485 LEU B CA 1
ATOM 8181 C C . LEU B 1 485 ? 3.58 -28.734 -20.797 1 95 485 LEU B C 1
ATOM 8183 O O . LEU B 1 485 ? 3.824 -27.672 -20.219 1 95 485 LEU B O 1
ATOM 8187 N N . PRO B 1 486 ? 2.316 -29.219 -20.875 1 95.25 486 PRO B N 1
ATOM 8188 C CA . PRO B 1 486 ? 1.213 -28.375 -20.406 1 95.25 486 PRO B CA 1
ATOM 8189 C C . PRO B 1 486 ? 1.295 -28.062 -18.922 1 95.25 486 PRO B C 1
ATOM 8191 O O . PRO B 1 486 ? 1.735 -28.922 -18.141 1 95.25 486 PRO B O 1
ATOM 8194 N N . PHE B 1 487 ? 0.85 -26.828 -18.531 1 95.94 487 PHE B N 1
ATOM 8195 C CA . PHE B 1 487 ? 0.817 -26.406 -17.125 1 95.94 487 PHE B CA 1
ATOM 8196 C C . PHE B 1 487 ? -0.286 -27.141 -16.375 1 95.94 487 PHE B C 1
ATOM 8198 O O . PHE B 1 487 ? -1.374 -27.359 -16.906 1 95.94 487 PHE B O 1
ATOM 8205 N N . ALA B 1 488 ? 0.046 -27.453 -15.164 1 94 488 ALA B N 1
ATOM 8206 C CA . ALA B 1 488 ? -0.965 -28.078 -14.312 1 94 488 ALA B CA 1
ATOM 8207 C C . ALA B 1 488 ? -1.72 -27.016 -13.508 1 94 488 ALA B C 1
ATOM 8209 O O . ALA B 1 488 ? -2.85 -27.25 -13.07 1 94 488 ALA B O 1
ATOM 8210 N N . THR B 1 489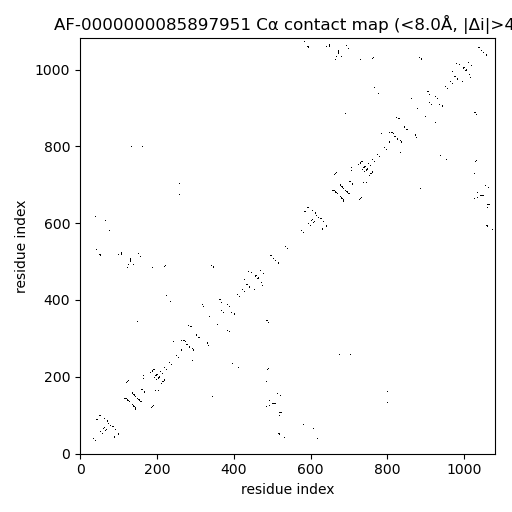 ? -1.037 -25.922 -13.281 1 95 489 THR B N 1
ATOM 8211 C CA . THR B 1 489 ? -1.611 -24.859 -12.445 1 95 489 THR B CA 1
ATOM 8212 C C . THR B 1 489 ? -1.332 -23.484 -13.039 1 95 489 THR B C 1
ATOM 8214 O O . THR B 1 489 ? -0.549 -23.359 -13.977 1 95 489 THR B O 1
ATOM 8217 N N . THR B 1 490 ? -2.031 -22.484 -12.516 1 94.5 490 THR B N 1
ATOM 8218 C CA . THR B 1 490 ? -1.789 -21.094 -12.891 1 94.5 490 THR B CA 1
ATOM 8219 C C . THR B 1 490 ? -0.999 -20.375 -11.812 1 94.5 490 THR B C 1
ATOM 8221 O O . THR B 1 490 ? -1.228 -19.188 -11.555 1 94.5 490 THR B O 1
ATOM 8224 N N . TYR B 1 491 ? -0.161 -21.094 -11.133 1 93.94 491 TYR B N 1
ATOM 8225 C CA . TYR B 1 491 ? 0.607 -20.578 -10.008 1 93.94 491 TYR B CA 1
ATOM 8226 C C . TYR B 1 491 ? 1.468 -19.391 -10.43 1 93.94 491 TYR B C 1
ATOM 8228 O O . TYR B 1 491 ? 1.601 -18.422 -9.695 1 93.94 491 TYR B O 1
ATOM 8236 N N . LEU B 1 492 ? 2.08 -19.484 -11.586 1 95.81 492 LEU B N 1
ATOM 8237 C CA . LEU B 1 492 ? 2.967 -18.422 -12.055 1 95.81 492 LEU B CA 1
ATOM 8238 C C . LEU B 1 492 ? 2.201 -17.125 -12.242 1 95.81 492 LEU B C 1
ATOM 8240 O O . LEU B 1 492 ? 2.719 -16.047 -11.938 1 95.81 492 LEU B O 1
ATOM 8244 N N . CYS B 1 493 ? 0.982 -17.234 -12.672 1 95.19 493 CYS B N 1
ATOM 8245 C CA . CYS B 1 493 ? 0.152 -16.047 -12.82 1 95.19 493 CYS B CA 1
ATOM 8246 C C . CYS B 1 493 ? -0.174 -15.43 -11.469 1 95.19 493 CYS B C 1
ATOM 8248 O O . CYS B 1 493 ? -0.119 -14.211 -11.297 1 95.19 493 CYS B O 1
ATOM 8250 N N . GLU B 1 494 ? -0.475 -16.281 -10.531 1 91.69 494 GLU B N 1
ATOM 8251 C CA . GLU B 1 494 ? -0.771 -15.797 -9.188 1 91.69 494 GLU B CA 1
ATOM 8252 C C . GLU B 1 494 ? 0.436 -15.086 -8.578 1 91.69 494 GLU B C 1
ATOM 8254 O O . GLU B 1 494 ? 0.292 -14.047 -7.941 1 91.69 494 GLU B O 1
ATOM 8259 N N . SER B 1 495 ? 1.532 -15.727 -8.758 1 92.75 495 SER B N 1
ATOM 8260 C CA . SER B 1 495 ? 2.771 -15.102 -8.305 1 92.75 495 SER B CA 1
ATOM 8261 C C . SER B 1 495 ? 3.021 -13.781 -9.016 1 92.75 495 SER B C 1
ATOM 8263 O O . SER B 1 495 ? 3.48 -12.812 -8.398 1 92.75 495 SER B O 1
ATOM 8265 N N . GLY B 1 496 ? 2.752 -13.781 -10.281 1 94.75 496 GLY B N 1
ATOM 8266 C CA . GLY B 1 496 ? 2.877 -12.555 -11.055 1 94.75 496 GLY B CA 1
ATOM 8267 C C . GLY B 1 496 ? 1.962 -11.445 -10.562 1 94.75 496 GLY B C 1
ATOM 8268 O O . GLY B 1 496 ? 2.352 -10.273 -10.539 1 94.75 496 GLY B O 1
ATOM 8269 N N . PHE B 1 497 ? 0.771 -11.773 -10.164 1 92.88 497 PHE B N 1
ATOM 8270 C CA . PHE B 1 497 ? -0.174 -10.781 -9.664 1 92.88 497 PHE B CA 1
ATOM 8271 C C . PHE B 1 497 ? 0.308 -10.195 -8.344 1 92.88 497 PHE B C 1
ATOM 8273 O O . PHE B 1 497 ? 0.07 -9.023 -8.055 1 92.88 497 PHE B O 1
ATOM 8280 N N . SER B 1 498 ? 0.95 -11.008 -7.562 1 90.06 498 SER B N 1
ATOM 8281 C CA . SER B 1 498 ? 1.562 -10.484 -6.344 1 90.06 498 SER B CA 1
ATOM 8282 C C . SER B 1 498 ? 2.605 -9.422 -6.66 1 90.06 498 SER B C 1
ATOM 8284 O O . SER B 1 498 ? 2.691 -8.406 -5.965 1 90.06 498 SER B O 1
ATOM 8286 N N . THR B 1 499 ? 3.361 -9.672 -7.691 1 93.12 499 THR B N 1
ATOM 8287 C CA . THR B 1 499 ? 4.352 -8.711 -8.156 1 93.12 499 THR B CA 1
ATOM 8288 C C . THR B 1 499 ? 3.67 -7.438 -8.656 1 93.12 499 THR B C 1
ATOM 8290 O O . THR B 1 499 ? 4.133 -6.328 -8.391 1 93.12 499 THR B O 1
ATOM 8293 N N . LEU B 1 500 ? 2.59 -7.617 -9.328 1 93.69 500 LEU B N 1
ATOM 8294 C CA . LEU B 1 500 ? 1.827 -6.492 -9.867 1 93.69 500 LEU B CA 1
ATOM 8295 C C . LEU B 1 500 ? 1.333 -5.586 -8.742 1 93.69 500 LEU B C 1
ATOM 8297 O O . LEU B 1 500 ? 1.388 -4.359 -8.859 1 93.69 500 LEU B O 1
ATOM 8301 N N . LYS B 1 501 ? 0.934 -6.207 -7.676 1 88.88 501 LYS B N 1
ATOM 8302 C CA . LYS B 1 501 ? 0.415 -5.461 -6.535 1 88.88 501 LYS B CA 1
ATOM 8303 C C . LYS B 1 501 ? 1.509 -4.617 -5.887 1 88.88 501 LYS B C 1
ATOM 8305 O O . LYS B 1 501 ? 1.238 -3.527 -5.375 1 88.88 501 LYS B O 1
ATOM 8310 N N . VAL B 1 502 ? 2.641 -5.09 -5.93 1 89.06 502 VAL B N 1
ATOM 8311 C CA . VAL B 1 502 ? 3.768 -4.383 -5.332 1 89.06 502 VAL B CA 1
ATOM 8312 C C . VAL B 1 502 ? 4.215 -3.252 -6.254 1 89.06 502 VAL B C 1
ATOM 8314 O O . VAL B 1 502 ? 4.582 -2.17 -5.789 1 89.06 502 VAL B O 1
ATOM 8317 N N . LEU B 1 503 ? 4.195 -3.535 -7.52 1 91.75 503 LEU B N 1
ATOM 8318 C CA . LEU B 1 503 ? 4.684 -2.588 -8.516 1 91.75 503 LEU B CA 1
ATOM 8319 C C . LEU B 1 503 ? 3.711 -1.424 -8.68 1 91.75 503 LEU B C 1
ATOM 8321 O O . LEU B 1 503 ? 4.133 -0.274 -8.828 1 91.75 503 LEU B O 1
ATOM 8325 N N . LYS B 1 504 ? 2.475 -1.741 -8.711 1 90.25 504 LYS B N 1
ATOM 8326 C CA . LYS B 1 504 ? 1.459 -0.725 -8.969 1 90.25 504 LYS B CA 1
ATOM 8327 C C . LYS B 1 504 ? 0.675 -0.404 -7.695 1 90.25 504 LYS B C 1
ATOM 8329 O O . LYS B 1 504 ? -0.224 -1.154 -7.309 1 90.25 504 LYS B O 1
ATOM 8334 N N . THR B 1 505 ? 0.997 0.672 -7.129 1 85.81 505 THR B N 1
ATOM 8335 C CA . THR B 1 505 ? 0.336 1.134 -5.914 1 85.81 505 THR B CA 1
ATOM 8336 C C . THR B 1 505 ? -0.563 2.33 -6.207 1 85.81 505 THR B C 1
ATOM 8338 O O . THR B 1 505 ? -0.63 2.799 -7.344 1 85.81 505 THR B O 1
ATOM 8341 N N . LYS B 1 506 ? -1.216 2.857 -5.156 1 79.19 506 LYS B N 1
ATOM 8342 C CA . LYS B 1 506 ? -2.082 4.023 -5.305 1 79.19 506 LYS B CA 1
ATOM 8343 C C . LYS B 1 506 ? -1.292 5.234 -5.793 1 79.19 506 LYS B C 1
ATOM 8345 O O . LYS B 1 506 ? -1.814 6.062 -6.539 1 79.19 506 LYS B O 1
ATOM 8350 N N . HIS B 1 507 ? -0.036 5.281 -5.371 1 79.69 507 HIS B N 1
ATOM 8351 C CA . HIS B 1 507 ? 0.809 6.414 -5.73 1 79.69 507 HIS B CA 1
ATOM 8352 C C . HIS B 1 507 ? 1.418 6.23 -7.117 1 79.69 507 HIS B C 1
ATOM 8354 O O . HIS B 1 507 ? 1.997 7.164 -7.676 1 79.69 507 HIS B O 1
ATOM 8360 N N . ARG B 1 508 ? 1.247 5.016 -7.695 1 84.94 508 ARG B N 1
ATOM 8361 C CA . ARG B 1 508 ? 1.752 4.684 -9.023 1 84.94 508 ARG B CA 1
ATOM 8362 C C . ARG B 1 508 ? 0.658 4.059 -9.883 1 84.94 508 ARG B C 1
ATOM 8364 O O . ARG B 1 508 ? 0.908 3.104 -10.625 1 84.94 508 ARG B O 1
ATOM 8371 N N . ALA B 1 509 ? -0.496 4.543 -9.758 1 77.88 509 ALA B N 1
ATOM 8372 C CA . ALA B 1 509 ? -1.676 3.932 -10.359 1 77.88 509 ALA B CA 1
ATOM 8373 C C . ALA B 1 509 ? -1.659 4.094 -11.883 1 77.88 509 ALA B C 1
ATOM 8375 O O . ALA B 1 509 ? -2.285 3.312 -12.602 1 77.88 509 ALA B O 1
ATOM 8376 N N . ARG B 1 510 ? -0.854 5.047 -12.422 1 78.75 510 ARG B N 1
ATOM 8377 C CA . ARG B 1 510 ? -0.858 5.336 -13.852 1 78.75 510 ARG B CA 1
ATOM 8378 C C . ARG B 1 510 ? 0.243 4.562 -14.57 1 78.75 510 ARG B C 1
ATOM 8380 O O . ARG B 1 510 ? 0.371 4.648 -15.789 1 78.75 510 ARG B O 1
ATOM 8387 N N . LEU B 1 511 ? 0.97 3.812 -13.883 1 87.38 511 LEU B N 1
ATOM 8388 C CA . LEU B 1 511 ? 2.096 3.074 -14.445 1 87.38 511 LEU B CA 1
ATOM 8389 C C . LEU B 1 511 ? 1.612 2.023 -15.438 1 87.38 511 LEU B C 1
ATOM 8391 O O . LEU B 1 511 ? 0.67 1.28 -15.156 1 87.38 511 LEU B O 1
ATOM 8395 N N . ASN B 1 512 ? 2.199 2.133 -16.672 1 88.69 512 ASN B N 1
ATOM 8396 C CA . ASN B 1 512 ? 2.094 0.974 -17.547 1 88.69 512 ASN B CA 1
ATOM 8397 C C . ASN B 1 512 ? 3.018 -0.155 -17.094 1 88.69 512 ASN B C 1
ATOM 8399 O O . ASN B 1 512 ? 4.234 -0.07 -17.266 1 88.69 512 ASN B O 1
ATOM 8403 N N . VAL B 1 513 ? 2.494 -1.226 -16.688 1 92.56 513 VAL B N 1
ATOM 8404 C CA . VAL B 1 513 ? 3.229 -2.203 -15.891 1 92.56 513 VAL B CA 1
ATOM 8405 C C . VAL B 1 513 ? 3.92 -3.207 -16.812 1 92.56 513 VAL B C 1
ATOM 8407 O O . VAL B 1 513 ? 4.797 -3.953 -16.375 1 92.56 513 VAL B O 1
ATOM 8410 N N . GLU B 1 514 ? 3.656 -3.254 -18.109 1 94.75 514 GLU B N 1
ATOM 8411 C CA . GLU B 1 514 ? 4.074 -4.348 -18.969 1 94.75 514 GLU B CA 1
ATOM 8412 C C . GLU B 1 514 ? 5.59 -4.516 -18.969 1 94.75 514 GLU B C 1
ATOM 8414 O O . GLU B 1 514 ? 6.098 -5.609 -18.719 1 94.75 514 GLU B O 1
ATOM 8419 N N . SER B 1 515 ? 6.355 -3.432 -19.203 1 96.5 515 SER B N 1
ATOM 8420 C CA . SER B 1 515 ? 7.812 -3.504 -19.266 1 96.5 515 SER B CA 1
ATOM 8421 C C . SER B 1 515 ? 8.406 -3.832 -17.891 1 96.5 515 SER B C 1
ATOM 8423 O O . SER B 1 515 ? 9.336 -4.637 -17.797 1 96.5 515 SER B O 1
ATOM 8425 N N . ASP B 1 516 ? 7.867 -3.168 -16.859 1 96.56 516 ASP B N 1
ATOM 8426 C CA . ASP B 1 516 ? 8.359 -3.406 -15.516 1 96.56 516 ASP B CA 1
ATOM 8427 C C . ASP B 1 516 ? 8.109 -4.852 -15.086 1 96.56 516 ASP B C 1
ATOM 8429 O O . ASP B 1 516 ? 8.977 -5.473 -14.461 1 96.56 516 ASP B O 1
ATOM 8433 N N . MET B 1 517 ? 6.957 -5.406 -15.43 1 97.19 517 MET B N 1
ATOM 8434 C CA . MET B 1 517 ? 6.625 -6.789 -15.102 1 97.19 517 MET B CA 1
ATOM 8435 C C . MET B 1 517 ? 7.574 -7.762 -15.789 1 97.19 517 MET B C 1
ATOM 8437 O O . MET B 1 517 ? 8.023 -8.734 -15.188 1 97.19 517 MET B O 1
ATOM 8441 N N . ARG B 1 518 ? 7.84 -7.48 -17.047 1 97.25 518 ARG B N 1
ATOM 8442 C CA . ARG B 1 518 ? 8.727 -8.352 -17.828 1 97.25 518 ARG B CA 1
ATOM 8443 C C . ARG B 1 518 ? 10.109 -8.43 -17.172 1 97.25 518 ARG B C 1
ATOM 8445 O O . ARG B 1 518 ? 10.617 -9.523 -16.938 1 97.25 518 ARG B O 1
ATOM 8452 N N . VAL B 1 519 ? 10.656 -7.289 -16.844 1 97.12 519 VAL B N 1
ATOM 8453 C CA . VAL B 1 519 ? 12.016 -7.262 -16.312 1 97.12 519 VAL B CA 1
ATOM 8454 C C . VAL B 1 519 ? 12.016 -7.812 -14.883 1 97.12 519 VAL B C 1
ATOM 8456 O O . VAL B 1 519 ? 12.977 -8.461 -14.461 1 97.12 519 VAL B O 1
ATOM 8459 N N . ALA B 1 520 ? 10.969 -7.598 -14.148 1 96.94 520 ALA B N 1
ATOM 8460 C CA . ALA B 1 520 ? 10.883 -8.039 -12.766 1 96.94 520 ALA B CA 1
ATOM 8461 C C . ALA B 1 520 ? 10.781 -9.555 -12.672 1 96.94 520 ALA B C 1
ATOM 8463 O O . ALA B 1 520 ? 11.273 -10.164 -11.719 1 96.94 520 ALA B O 1
ATOM 8464 N N . LEU B 1 521 ? 10.164 -10.234 -13.688 1 96.69 521 LEU B N 1
ATOM 8465 C CA . LEU B 1 521 ? 9.781 -11.625 -13.531 1 96.69 521 LEU B CA 1
ATOM 8466 C C . LEU B 1 521 ? 10.633 -12.531 -14.414 1 96.69 521 LEU B C 1
ATOM 8468 O O . LEU B 1 521 ? 10.703 -13.742 -14.195 1 96.69 521 LEU B O 1
ATOM 8472 N N . THR B 1 522 ? 11.281 -12 -15.414 1 96.56 522 THR B N 1
ATOM 8473 C CA . THR B 1 522 ? 11.977 -12.805 -16.406 1 96.56 522 THR B CA 1
ATOM 8474 C C . THR B 1 522 ? 13.242 -13.422 -15.82 1 96.56 522 THR B C 1
ATOM 8476 O O . THR B 1 522 ? 13.828 -12.867 -14.883 1 96.56 522 THR B O 1
ATOM 8479 N N . ASP B 1 523 ? 13.594 -14.547 -16.297 1 94.5 523 ASP B N 1
ATOM 8480 C CA . ASP B 1 523 ? 14.875 -15.164 -15.977 1 94.5 523 ASP B CA 1
ATOM 8481 C C . ASP B 1 523 ? 15.898 -14.914 -17.078 1 94.5 523 ASP B C 1
ATOM 8483 O O . ASP B 1 523 ? 17.078 -15.242 -16.922 1 94.5 523 ASP B O 1
ATOM 8487 N N . ILE B 1 524 ? 15.461 -14.273 -18.156 1 96.5 524 ILE B N 1
ATOM 8488 C CA . ILE B 1 524 ? 16.344 -13.938 -19.281 1 96.5 524 ILE B CA 1
ATOM 8489 C C . ILE B 1 524 ? 17.094 -12.641 -18.969 1 96.5 524 ILE B C 1
ATOM 8491 O O . ILE B 1 524 ? 16.484 -11.641 -18.578 1 96.5 524 ILE B O 1
ATOM 8495 N N . LYS B 1 525 ? 18.375 -12.664 -19.094 1 95.94 525 LYS B N 1
ATOM 8496 C CA . LYS B 1 525 ? 19.188 -11.477 -18.828 1 95.94 525 LYS B CA 1
ATOM 8497 C C . LYS B 1 525 ? 19.219 -10.555 -20.047 1 95.94 525 LYS B C 1
ATOM 8499 O O . LYS B 1 525 ? 19.469 -11.008 -21.172 1 95.94 525 LYS B O 1
ATOM 8504 N N . PRO B 1 526 ? 18.875 -9.312 -19.781 1 97 526 PRO B N 1
ATOM 8505 C CA . PRO B 1 526 ? 19.016 -8.383 -20.906 1 97 526 PRO B CA 1
ATOM 8506 C C . PRO B 1 526 ? 20.453 -8.297 -21.422 1 97 526 PRO B C 1
ATOM 8508 O O . PRO B 1 526 ? 21.406 -8.367 -20.625 1 97 526 PRO B O 1
ATOM 8511 N N . ARG B 1 527 ? 20.75 -8.234 -22.828 1 95.31 527 ARG B N 1
ATOM 8512 C CA . ARG B 1 527 ? 22.062 -8.078 -23.438 1 95.31 527 ARG B CA 1
ATOM 8513 C C . ARG B 1 527 ? 22.531 -6.625 -23.391 1 95.31 527 ARG B C 1
ATOM 8515 O O . ARG B 1 527 ? 22.344 -5.883 -24.359 1 95.31 527 ARG B O 1
ATOM 8522 N N . LEU B 1 528 ? 23.094 -6.223 -22.297 1 94.94 528 LEU B N 1
ATOM 8523 C CA . LEU B 1 528 ? 23.438 -4.836 -22.016 1 94.94 528 LEU B CA 1
ATOM 8524 C C . LEU B 1 528 ? 24.422 -4.297 -23.062 1 94.94 528 LEU B C 1
ATOM 8526 O O . LEU B 1 528 ? 24.359 -3.119 -23.422 1 94.94 528 LEU B O 1
ATOM 8530 N N . ASP B 1 529 ? 25.297 -5.16 -23.547 1 92.06 529 ASP B N 1
ATOM 8531 C CA . ASP B 1 529 ? 26.266 -4.742 -24.562 1 92.06 529 ASP B CA 1
ATOM 8532 C C . ASP B 1 529 ? 25.547 -4.285 -25.844 1 92.06 529 ASP B C 1
ATOM 8534 O O . ASP B 1 529 ? 25.891 -3.242 -26.406 1 92.06 529 ASP B O 1
ATOM 8538 N N . LYS B 1 530 ? 24.641 -5.082 -26.188 1 93.5 530 LYS B N 1
ATOM 8539 C CA . LYS B 1 530 ? 23.859 -4.738 -27.375 1 93.5 530 LYS B CA 1
ATOM 8540 C C . LYS B 1 530 ? 23.062 -3.451 -27.156 1 93.5 530 LYS B C 1
ATOM 8542 O O . LYS B 1 530 ? 23 -2.594 -28.047 1 93.5 530 LYS B O 1
ATOM 8547 N N . LEU B 1 531 ? 22.438 -3.281 -26 1 94.44 531 LEU B N 1
ATOM 8548 C CA . LEU B 1 531 ? 21.625 -2.121 -25.672 1 94.44 531 LEU B CA 1
ATOM 8549 C C . LEU B 1 531 ? 22.469 -0.85 -25.641 1 94.44 531 LEU B C 1
ATOM 8551 O O . LEU B 1 531 ? 22.031 0.199 -26.125 1 94.44 531 LEU B O 1
ATOM 8555 N N . CYS B 1 532 ? 23.672 -0.908 -25.078 1 92.12 532 CYS B N 1
ATOM 8556 C CA . CYS B 1 532 ? 24.547 0.246 -25 1 92.12 532 CYS B CA 1
ATOM 8557 C C . CYS B 1 532 ? 25.031 0.677 -26.375 1 92.12 532 CYS B C 1
ATOM 8559 O O . CYS B 1 532 ? 25.141 1.872 -26.656 1 92.12 532 CYS B O 1
ATOM 8561 N N . ARG B 1 533 ? 25.297 -0.254 -27.234 1 88.06 533 ARG B N 1
ATOM 8562 C CA . ARG B 1 533 ? 25.734 0.041 -28.594 1 88.06 533 ARG B CA 1
ATOM 8563 C C . ARG B 1 533 ? 24.625 0.737 -29.391 1 88.06 533 ARG B C 1
ATOM 8565 O O . ARG B 1 533 ? 24.906 1.651 -30.172 1 88.06 533 ARG B O 1
ATOM 8572 N N . SER B 1 534 ? 23.516 0.289 -29.156 1 86.19 534 SER B N 1
ATOM 8573 C CA . SER B 1 534 ? 22.375 0.858 -29.875 1 86.19 534 SER B CA 1
ATOM 8574 C C . SER B 1 534 ? 22.125 2.299 -29.453 1 86.19 534 SER B C 1
ATOM 8576 O O . SER B 1 534 ? 21.656 3.115 -30.25 1 86.19 534 SER B O 1
ATOM 8578 N N . HIS B 1 535 ? 22.312 2.611 -28.203 1 82.31 535 HIS B N 1
ATOM 8579 C CA . HIS B 1 535 ? 22.078 3.951 -27.688 1 82.31 535 HIS B CA 1
ATOM 8580 C C . HIS B 1 535 ? 23.156 4.918 -28.141 1 82.31 535 HIS B C 1
ATOM 8582 O O . HIS B 1 535 ? 22.906 6.113 -28.297 1 82.31 535 HIS B O 1
ATOM 8588 N N . GLN B 1 536 ? 24.328 4.535 -28.156 1 70.38 536 GLN B N 1
ATOM 8589 C CA . GLN B 1 536 ? 25.438 5.375 -28.609 1 70.38 536 GLN B CA 1
ATOM 8590 C C . GLN B 1 536 ? 25.281 5.746 -30.078 1 70.38 536 GLN B C 1
ATOM 8592 O O . GLN B 1 536 ? 25.672 6.844 -30.484 1 70.38 536 GLN B O 1
ATOM 8597 N N . ALA B 1 537 ? 24.703 4.883 -30.703 1 53.53 537 ALA B N 1
ATOM 8598 C CA . ALA B 1 537 ? 24.5 5.117 -32.125 1 53.53 537 ALA B CA 1
ATOM 8599 C C . ALA B 1 537 ? 23.344 6.078 -32.375 1 53.53 537 ALA B C 1
ATOM 8601 O O . ALA B 1 537 ? 23.328 6.809 -33.344 1 53.53 537 ALA B O 1
ATOM 8602 N N . HIS B 1 538 ? 22.312 6.098 -31.438 1 54 538 HIS B N 1
ATOM 8603 C CA . HIS B 1 538 ? 21.156 6.98 -31.562 1 54 538 HIS B CA 1
ATOM 8604 C C . HIS B 1 538 ? 20.906 7.758 -30.281 1 54 538 HIS B C 1
ATOM 8606 O O . HIS B 1 538 ? 20.047 7.379 -29.484 1 54 538 HIS B O 1
ATOM 8612 N N . PRO B 1 539 ? 21.734 8.703 -29.969 1 48.22 539 PRO B N 1
ATOM 8613 C CA . PRO B 1 539 ? 21.578 9.414 -28.703 1 48.22 539 PRO B CA 1
ATOM 8614 C C . PRO B 1 539 ? 20.203 10.07 -28.562 1 48.22 539 PRO B C 1
ATOM 8616 O O . PRO B 1 539 ? 19.609 10.492 -29.562 1 48.22 539 PRO B O 1
ATOM 8619 N N . SER B 1 540 ? 19.344 9.484 -27.75 1 40.34 540 SER B N 1
ATOM 8620 C CA . SER B 1 540 ? 18.016 10.062 -27.547 1 40.34 540 SER B CA 1
ATOM 8621 C C . SER B 1 540 ? 18.078 11.578 -27.453 1 40.34 540 SER B C 1
ATOM 8623 O O . SER B 1 540 ? 18.875 12.125 -26.688 1 40.34 540 SER B O 1
ATOM 8625 N N . HIS B 1 541 ? 17.891 12.219 -28.516 1 35.47 541 HIS B N 1
ATOM 8626 C CA . HIS B 1 541 ? 17.609 13.648 -28.422 1 35.47 541 HIS B CA 1
ATOM 8627 C C . HIS B 1 541 ? 16.422 13.914 -27.5 1 35.47 541 HIS B C 1
ATOM 8629 O O . HIS B 1 541 ? 15.461 13.148 -27.484 1 35.47 541 HIS B O 1
#